Protein 3IDS (pdb70)

Nearest PDB structures (foldseek):
  3dmt-assembly1_C  TM=9.914E-01  e=9.756E-78  Trypanosoma cruzi
  3dmt-assembly1_A  TM=9.931E-01  e=6.174E-76  Trypanosoma cruzi
  1gyp-assembly1_B  TM=9.939E-01  e=3.631E-70  Leishmania mexicana
  2x0n-assembly1_A  TM=9.870E-01  e=4.534E-69  Trypanosoma brucei brucei
  8oha-assembly1_D  TM=9.723E-01  e=3.742E-52  Leptospira interrogans serovar Copenhageni str. Fiocruz L1-130

Solvent-accessible surface area: 50382 Å² total; per-residue (Å²): 144,43,15,85,1,0,0,5,6,0,19,29,49,0,15,4,0,2,23,0,2,5,62,66,49,11,32,31,94,87,1,39,0,36,0,0,1,18,144,34,52,30,0,79,1,1,2,6,13,13,61,20,15,19,26,16,32,92,21,166,69,144,9,79,17,55,88,64,43,132,103,71,100,112,21,17,3,0,30,1,108,63,28,132,0,54,6,25,147,40,89,232,64,3,27,94,7,48,3,38,190,55,43,4,22,3,1,2,3,17,49,53,141,32,46,45,45,72,43,0,69,0,0,55,170,12,35,6,150,16,0,2,3,12,27,66,32,66,71,65,8,54,21,0,0,18,18,22,11,24,128,97,7,61,17,74,118,33,72,2,0,0,0,1,26,27,9,1,2,0,0,0,0,0,0,25,0,0,36,125,51,31,19,16,12,91,22,0,1,0,1,2,0,22,0,5,48,68,116,10,79,8,8,8,21,75,24,73,200,50,70,11,4,1,10,1,1,19,33,0,0,0,4,26,78,36,39,5,0,120,26,0,2,130,5,11,95,70,2,115,59,77,6,9,1,0,8,0,33,0,10,1,19,5,0,0,0,1,5,2,3,0,18,1,51,155,76,12,27,10,113,94,0,9,51,2,1,49,118,0,9,127,78,103,1,159,38,17,2,2,64,15,72,52,35,10,0,2,14,18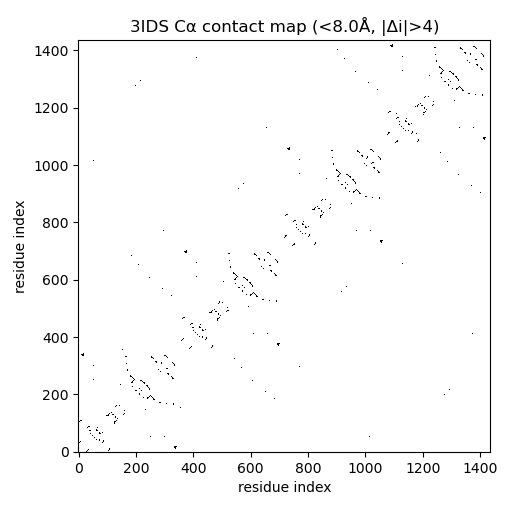,3,49,74,29,59,70,4,0,2,0,0,2,76,3,0,64,97,5,14,10,107,204,38,131,91,5,1,3,0,0,0,0,4,1,12,15,10,1,9,0,7,8,0,0,36,0,2,87,26,0,10,63,69,13,113,92,78,76,103,144,33,32,77,1,0,0,5,7,2,28,24,38,0,8,4,0,4,16,0,1,16,77,79,50,8,30,35,84,75,2,28,0,30,0,1,2,21,120,44,50,27,0,92,5,3,2,6,16,10,53,14,4,19,26,21,35,131,11,172,91,143,9,64,37,46,81,59,44,131,108,43,95,122,42,11,2,1,27,4,145,63,30,131,0,48,3,14,143,25,66,229,74,6,31,82,5,41,0,46,194,49,46,3,59,8,1,2,4,21,46,54,138,22,41,44,59,75,35,0,58,0,0,52,168,13,38,7,164,13,0,1,1,14,26,75,29,65,63,67,13,56,11,0,0,18,18,21,8,27,140,85,2,60,20,87,119,33,71,3,0,0,0,2,23,27,8,1,2,0,0,0,0,1,0,33,0,0,48,117,78,45,5,15,4,96,14,0,1,0,1,1,0,22,0,4,49,71,111,12,73,9,8,8,20,75,22,67,197,52,64,11,4,1,8,1,2,25,29,0,0,0,4,27,78,34,47,5,0,114,16,0,4,111,5,12,92,70,3,111,55,75,3,10,1,0,8,0,30,0,10,2,21,7,0,0,0,1,4,1,5,0,17,0,58,88,72,12,35,11,117,74,0,10,54,16,1,47,160,0,9,116,58,84,1,148,33,16,1,1,59,12,67,58,39,10,0,3,14,6,3,50,64,28,63,67,3,0,2,0,0,1,74,3,0,61,95,4,16,12,100,197,33,143,83,4,1,3,1,0,0,0,4,1,8,10,9,1,10,0,11,10,0,5,41,0,1,96,24,0,4,62,64,27,196,69,66,92,145,135,62,31,79,0,0,0,5,6,2,26,24,76,0,4,1,1,2,7,0,2,0,59,57,40,7,13,43,82,96,2,32,0,25,0,1,0,22,123,22,47,30,0,67,2,1,3,5,11,1,61,21,7,15,24,22,34,129,30,138,61,135,4,63,34,42,80,60,48,132,98,47,96,124,23,18,3,0,28,0,93,65,29,134,0,52,7,22,106,31,85,206,46,10,40,83,6,45,0,46,193,42,34,4,56,6,1,2,2,15,46,50,136,29,41,43,60,81,39,0,60,16,0,59,194,10,34,6,164,13,0,1,1,10,27,76,29,64,66,67,12,58,10,0,0,18,18,20,10,25,140,84,8,61,28,85,120,36,69,4,0,0,0,2,24,28,10,2,2,0,0,0,0,0,0,32,0,0,53,114,52,46,7,15,10,99,14,0,1,1,2,2,0,10,0,5,30,72,109,13,71,8,8,10,22,51,20,73,203,64,55,11,7,0,9,1,2,19,31,0,0,2,4,34,77,33,44,6,1,123,18,0,3,97,5,14,95,65,3,113,63,78,5,8,1,0,5,0,54,0,10,1,22,6,0,0,0,1,5,2,5,0,14,0,60,91,70,7,31,10,114,74,0,10,48,1,0,44,120,1,10,121,69,76,0,145,39,18,1,3,64,13,78,56,40,10,0,3,11,5,2,47,71,27,51,76,5,0,2,0,0,2,80,3,0,63,94,5,14,14,100,190,35,144,87,4,1,2,1,0,0,0,4,1,14,19,20,2,19,3,4,10,0,1,33,0,2,99,22,0,10,60,82,23,162,72,73,90,109,125,52,16,80,1,0,0,5,7,4,28,26,86,0,8,8,0,2,15,0,1,3,83,62,45,8,29,37,95,75,1,27,0,28,0,1,0,19,157,28,39,39,0,59,3,4,4,8,13,2,52,20,15,19,25,26,35,99,30,183,60,121,3,82,42,44,92,69,46,128,101,49,81,118,28,11,7,1,26,0,109,66,30,158,1,50,6,22,130,45,70,235,65,3,33,87,5,45,0,32,171,47,37,3,65,4,1,1,2,12,44,50,142,31,45,40,63,66,39,0,45,0,0,50,148,10,39,2,108,7,0,1,3,7,29,74,19,63,62,66,2,52,7,0,0,18,18,19,11,27,136,87,10,65,24,91,131,34,43,4,0,0,0,2,24,28,10,1,1,0,0,0,0,1,0,20,0,0,38,124,48,44,4,14,9,102,13,0,2,0,2,1,0,24,0,4,48,74,119,8,78,8,8,7,19,47,25,71,199,50,60,12,4,1,10,2,1,18,34,0,0,0,4,25,76,43,42,6,1,132,22,0,5,97,3,7,88,69,3,112,49,73,4,14,1,0,8,0,28,0,11,1,21,6,0,0,0,1,5,1,3,0,14,0,59,82,79,12,35,12,115,72,0,10,51,0,1,47,119,0,12,134,81,103,0,160,38,16,1,3,62,13,68,52,39,9,0,2,14,29,3,57,67,27,48,75,4,0,2,0,0,1,72,3,0,59,98,4,13,11,106,196,36,154,86,3,1,3,1,0,0,0,3,1,13,22,20,1,20,3,3,10,0,1,34,0,2,99,20,0,0,46,72,21,123,72,68,92,129

B-factor: mean 33.13, std 15.46, range [10.91, 98.63]

Organism: Trypanosoma cruzi (NCBI:txid5693)

Secondary structure (DSSP, 8-state):
--EEEEEE--SHHHHHHHHHHHHTT-BTTTEEEEEEEES---HHHHHHHHHEETTTEE-SS--EEE-SSTT-SS--EEEETTEEEEEEEP-SSGGGS-HHHHT--EEEE-SSS--BHHHHTHHHHHT-SEEEESS--BSSPEE--TTTTGGG--TTT-SEEE---HHHHHHHHHHHHHHHTT---SEEEEEEEEE--TTSBSSS---TT-SGGGSBGGG--EEEE-SHHHHHHHHSGGGTTTEEEEEEEES-SS-EEEEEEEE-SS---HHHHHHHHHHHHHTTTTTTEEEE-S---GGGGTT--SSEEEEHHHHHHSS-TT-SSEEEEEEEE-TTHHHHHHHHHHHHHHHHHHHHHH-/-PEEEEEE--SHHHHHHHHHHHHTT-BTTTEEEEEEEES---HHHHHHHHHEETTTEE-SS-EEEE-SSTTSSS--EEEETTEEEEEEE--SSGGGS-HHHHT--EEEE-SSS--BHHHHTHHHHTT-SEEEESS--BTT-EE--TTTTGGG--TTT-SEEE---HHHHHHHHHHHHHHHTT---SEEEEEEEEE--TTSBSSS---TT-TGGGSBGGG--EEEE-SHHHHHHHHSGGGTTTEEEEEEEES-SS-EEEEEEEE-SS---HHHHHHHHHHHHHTTTTTTEEEE-S---GGGGTT--SSEEEEHHHHHHTS-TT-SSEEEEEEEE-TTHHHHHHHHHHHHHHHHHHHHHH-/--EEEEEE-TTHHHHHHHHHHHHTT-BTTTEEEEEEE-SS--HHHHHHHHHEETTTEE-SS-EEEE-S-TTSSS--EEEETTEEEEEPPP-SSTTTS-HHHHT--EEEE-SSS--BHHHHTHHHHTT--EEEESS--BSSPEE--TTTTGGG--TTT-SEEE---HHHHHHHHHHHHHHHTT---SEEEEEEEEE--TTSBSSS---TT-TGGGSBGGG--EEEE-SHHHHHHHHSGGGTTSEEEEEEEES-SS-EEEEEEEE-SS---HHHHHHHHHHHHHTTTTTTEEEE-S---GGGGTT--SSEEEEHHHHHHSS-TT-SSEEEEEEEE-TTHHHHHHHHHHHHHHHHHHHHT--/--EEEEEE--SHHHHHHHHHHHHTT-BTTTEEEEEEEES---HHHHHHHHH--TTT-S-SS-EEEE-SSTTSSS--EEEETTEEEEEEE--SSGGGS-HHHHT--EEEE-SSS--BHHHHTHHHHTT-SEEEESS--BSSPEE--TTTTGGG--TTT-SEEE---HHHHHHHHHHHHHHHTT---SEEEEEEEEE--TTSBSSS---TT-TGGGSBTTT--EEEE-SHHHHHHHHSGGGTTTEEEEEEEES-SS-EEEEEEEE-SS---HHHHHHHHHHHHHTTTTTTEEEE-S---GGGGTT--SSEEEEHHHHHHTS-TT-SSEEEEEEEE-TTHHHHHHHHHHHHHHHHHHHHHH-

Radius of gyration: 32.82 Å; Cα contacts (8 Å, |Δi|>4): 3620; chains: 4; bounding box: 94×87×98 Å

InterPro domains:
  IPR006424 Glyceraldehyde-3-phosphate dehydrogenase, type I [TIGR01534] (4-345)
  IPR020828 Glyceraldehyde 3-phosphate dehydrogenase, NAD(P) binding domain [PF00044] (3-116)
  IPR020828 Glyceraldehyde 3-phosphate dehydrogenase, NAD(P) binding domain [SM00846] (3-166)
  IPR020829 Glyceraldehyde 3-phosphate dehydrogenase, catalytic domain [PF02800] (171-333)
  IPR020830 Glyceraldehyde 3-phosphate dehydrogenase, active site [PS00071] (164-171)
  IPR020831 Glyceraldehyde/Erythrose phosphate dehydrogenase family [PIRSF000149] (1-353)
  IPR020831 Glyceraldehyde/Erythrose phosphate dehydrogenase family [PR00078] (123-136)
  IPR020831 Glyceraldehyde/Erythrose phosphate dehydrogenase family [PR00078] (160-178)
  IPR020831 Glyceraldehyde/Erythrose phosphate dehydrogenase family [PR00078] (188-204)
  IPR020831 Glyceraldehyde/Erythrose phosphate dehydrogenase family [PR00078] (245-262)
  IPR020831 Glyceraldehyde/Erythrose phosphate dehydrogenase family [PR00078] (285-300)
  IPR020831 Glyceraldehyde/Erythrose phosphate dehydrogenase family [PTHR10836] (2-352)
  IPR036291 NAD(P)-binding domain superfamily [SSF51735] (3-180)

Foldseek 3Di:
DAAQEEEEACPLQVLLLVLLCPVVPPDPPHHAHAEYEHADQAVVVSQVVNQQDPQQGGRPWHKDFDDPDPPDDDTRWIATPNRIYGYDHDDPALLCAAQQVSPHAEYEAENPPQQEPVSQCSVVNSRYWAYEYLEHHDDDAAEDEPLQQLVVDDLVPHGYHYNYALLLLAVLVLVRLCVVVQQAFQAKEKEKAFEDDPQADCAQDDDVVANQRNHHQQPDFGKFFDCSQCVSCVRVVVCHPRYGYIYTHYNDHWKMKMKMKTFTPWFDDLVVSLVSLCVCCVPSCPQAEAEDADPDDRSVCRQPQHSKYWYSPVQVVPFDPPDTTIGITMIMDGSSNNSSNRSVVSVSVSVCSNVPPVD/DAAEEEEEACDLLNLLLVLLCVVVPNDPPNHDHAEYEDADQAQVVSQVVNQQDPQQGGRPWDKDFDPPDPVDDHTRWIATPNRIYGYDHHDPALLVDQCQVRVHAEYEYENVNQQEPVRQCSVVNNPYQAYEYLEHHDPDAQEDAPLQALVVDDLVPHRYHYPHALLLLAPLNLQRLCVVVQQAFQAKEKEKAFEDDPQADQAQDDDPPANQRSHHQQPDFGKAFDCNFCVSCSRVVVCHPRYGYIYTHYRDNWKMKMKMKTWTPWFDDLVRSLVSLCVCCVPSCPQAEAEDADPDDRSVCRQPQHSKYWYSPVQVVPFDPPDTTIGITMIMDGRSNNSSSRSVVSVSSSVVNNVVVVD/DQAEEEEEDDDLQSLQLVLLCVVVVRDPNNHQHAEYEDQDQQVVVSQVPNQQDPFQGGRPWHKDFDDPDPPDDHTRWIATPRHIYGYHYDDPALLQAQCQVSVHAEYEYEPVPQQEQVRQCSVVNNRYQAYEDLEHHDPDQQEAAPLQALVVDDLVPHRYHYPHALLLLAVLVLQRLCVVVQQAFQAKEKEKAFEDDPQADCAQDDDPVANQRSHRQQPDFGKFFDCNFCCSCSRVVVCHPRYGYIYTHYNDHWKMKMKMKTWTPWFDDLVVSLVSLCVCCVPSCPQAEAEDQDPDDRSVQRQPQYSKYWYSPVQVVPFDPPGTTIGITMIMHGRSHNSSNRSVVSVVVSVVNNVVVPD/DAAEEEEEADDLQSLLLVLLCVVVVCDPPHHDDAEYEHQDQDVVVVQVVNQQDPQQGGRPWDKDFDDPDPPDDDTRWIATPNHIYGYHYDDPALLCAQCQVSVHAEYEYEPVPQQEPVRQCSVVNNRYQAYEDLEHHDPPQQEDAPLQALVVDDLVPHRYHYPYALLLLAVLVLQRLCVVVQQAFQAKEKEKAFEDDPQADCAQADDPPANQRNHHQQPDFGKAFDCNQCCSCSRVVVCHPRYGYIYTHYNDHWKMKMKMKTWTPWFDDLVVSLVSLCVCCVPSCPQAEAEDADPDDRSVQRQPQYSKYWYSPVQVVPFDPPGTTIGITMIMDGRSHNSSNRSVVSVSVSVVSNVVVVD

CATH classification: 3.40.50.720 (+1 more: 3.30.360.10)

Sequence (1436 aa):
MPIKVGINGFGRIGRMVFQALCEDGLLGTEIDVVAVVDMNTDAEYFAYQMRYDTVHGKFKYEVTTTKSSPSVAKDDTLVVNGHRILCVKAQRNPADLPWGKLGVEYVIESTGLFTAKAAAEGHLRGGARKVVISAPASGGAKTLVMGVNHHEYNPSEHHVVSNASCTTNCLAPIVHVLVKEGFGVQTGLMTTIHSYTATQKTVDGVSVKDWRGGRAAAVNIIPSTTGAAKAVGMVIPSTQGKLTGMSFRVPTPDVSVVDLTFTAARDTSIQEIDAALKRASKTYMKGILGYTDEELVSADFINDNRSSIYDSKATLQNNLPKERRFFKIVSWYDNEWGYSHRVVDLVRHMASKDRSARLMPIKVGINGFGRIGRMVFQALCEDGLLGTEIDVVAVVDMNTDAEYFAYQMRYDTVHGKFKYEVTTTKSSPSVAKDDTLVVNGHRILCVKAQRNPADLPWGKLGVEYVIESTGLFTAKAAAEGHLRGGARKVVISAPASGGAKTLVMGVNHHEYNPSEHHVVSNASCTTNCLAPIVHVLVKEGFGVQTGLMTTIHSYTATQKTVDGVSVKDWRGGRAAAVNIIPSTTGAAKAVGMVIPSTQGKLTGMSFRVPTPDVSVVDLTFTAARDTSIQEIDAALKRASKTYMKGILGYTDEELVSADFINDNRSSIYDSKATLQNNLPKERRFFKIVSWYDNEWGYSHRVVDLVRHMASKDRSARLMPIKVGINGFGRIGRMVFQALCEDGLLGTEIDVVAVVDMNTDAEYFAYQMRYDTVHGKFKYEVTTTKSSPSVAKDDTLVVNGHRILCVKAQRNPADLPWGKLGVEYVIESTGLFTAKAAAEGHLRGGARKVVISAPASGGAKTLVMGVNHHEYNPSEHHVVSNASCTTNCLAPIVHVLVKEGFGVQTGLMTTIHSYTATQKTVDGVSVKDWRGGRAAAVNIIPSTTGAAKAVGMVIPSTQGKLTGMSFRVPTPDVSVVDLTFTAARDTSIQEIDAALKRASKTYMKGILGYTDEELVSADFINDNRSSIYDSKATLQNNLPKERRFFKIVSWYDNEWGYSHRVVDLVRHMASKDRSARLMPIKVGINGFGRIGRMVFQALCEDGLLGTEIDVVAVVDMNTDAEYFAYQMRYDTVHGKFKYEVTTTKSSPSVAKDDTLVVNGHRILCVKAQRNPADLPWGKLGVEYVIESTGLFTAKAAAEGHLRGGARKVVISAPASGGAKTLVMGVNHHEYNPSEHHVVSNASCTTNCLAPIVHVLVKEGFGVQTGLMTTIHSYTATQKTVDGVSVKDWRGGRAAAVNIIPSTTGAAKAVGMVIPSTQGKLTGMSFRVPTPDVSVVDLTFTAARDTSIQEIDAALKRASKTYMKGILGYTDEELVSADFINDNRSSIYDSKATLQNNLPKERRFFKIVSWYDNEWGYSHRVVDLVRHMASKDRSARL

Structure (mmCIF, N/CA/C/O backbone):
data_3IDS
#
_entry.id   3IDS
#
_cell.length_a   83.121
_cell.length_b   85.388
_cell.length_c   105.660
_cell.angle_alpha   90.00
_cell.angle_beta   96.42
_cell.angle_gamma   90.00
#
_symmetry.space_group_name_H-M   'P 1 21 1'
#
loop_
_entity.id
_entity.type
_entity.pdbx_description
1 polymer 'Glyceraldehyde-3-phosphate dehydrogenase, glycosomal'
2 non-polymer ACETAMIDE
3 non-polymer GLYCEROL
4 non-polymer NICOTINAMIDE-ADENINE-DINUCLEOTIDE
5 water water
#
loop_
_atom_site.group_PDB
_atom_site.id
_atom_site.type_symbol
_atom_site.label_atom_id
_atom_site.label_alt_id
_atom_site.label_comp_id
_atom_site.label_asym_id
_atom_site.label_entity_id
_atom_site.label_seq_id
_atom_site.pdbx_PDB_ins_code
_atom_site.Cartn_x
_atom_site.Cartn_y
_atom_site.Cartn_z
_atom_site.occupancy
_atom_site.B_iso_or_equiv
_atom_site.auth_seq_id
_atom_site.auth_comp_id
_atom_site.auth_asym_id
_atom_site.auth_atom_id
_atom_site.pdbx_PDB_model_num
ATOM 1 N N . MET A 1 1 ? 24.264 -8.416 -21.379 1.00 86.41 1 MET C N 1
ATOM 2 C CA . MET A 1 1 ? 22.914 -8.235 -20.758 1.00 85.83 1 MET C CA 1
ATOM 3 C C . MET A 1 1 ? 22.949 -7.793 -19.283 1.00 84.92 1 MET C C 1
ATOM 4 O O . MET A 1 1 ? 22.137 -6.952 -18.887 1.00 86.42 1 MET C O 1
ATOM 6 N N . PRO A 1 2 ? 23.876 -8.352 -18.465 1.00 84.30 2 PRO C N 1
ATOM 7 C CA . PRO A 1 2 ? 23.927 -7.913 -17.071 1.00 78.83 2 PRO C CA 1
ATOM 8 C C . PRO A 1 2 ? 24.925 -6.780 -16.825 1.00 78.31 2 PRO C C 1
ATOM 9 O O . PRO A 1 2 ? 25.926 -6.653 -17.538 1.00 78.88 2 PRO C O 1
ATOM 13 N N . ILE A 1 3 ? 24.642 -5.977 -15.805 1.00 73.04 3 ILE C N 1
ATOM 14 C CA . ILE A 1 3 ? 25.459 -4.820 -15.462 1.00 72.95 3 ILE C CA 1
ATOM 15 C C . ILE A 1 3 ? 26.726 -5.252 -14.708 1.00 74.77 3 ILE C C 1
ATOM 16 O O . ILE A 1 3 ? 26.651 -5.880 -13.647 1.00 73.69 3 ILE C O 1
ATOM 21 N N . LYS A 1 4 ? 27.884 -4.921 -15.277 1.00 72.92 4 LYS C N 1
ATOM 22 C CA . LYS A 1 4 ? 29.177 -5.281 -14.699 1.00 72.97 4 LYS C CA 1
ATOM 23 C C . LYS A 1 4 ? 29.525 -4.363 -13.530 1.00 72.59 4 LYS C C 1
ATOM 24 O O . LYS A 1 4 ? 30.097 -3.285 -13.722 1.00 74.21 4 LYS C O 1
ATOM 30 N N . VAL A 1 5 ? 29.183 -4.806 -12.320 1.00 70.02 5 VAL C N 1
ATOM 31 C CA . VAL A 1 5 ? 29.317 -3.976 -11.119 1.00 68.14 5 VAL C CA 1
ATOM 32 C C . VAL A 1 5 ? 30.371 -4.493 -10.133 1.00 65.54 5 VAL C C 1
ATOM 33 O O . VAL A 1 5 ? 30.540 -5.702 -9.959 1.00 64.35 5 VAL C O 1
ATOM 37 N N . GLY A 1 6 ? 31.076 -3.559 -9.500 1.00 65.51 6 GLY C N 1
ATOM 38 C CA . GLY A 1 6 ? 32.072 -3.880 -8.485 1.00 65.06 6 GLY C CA 1
ATOM 39 C C . GLY A 1 6 ? 31.947 -2.994 -7.259 1.00 65.83 6 GLY C C 1
ATOM 40 O O . GLY A 1 6 ? 32.179 -1.785 -7.331 1.00 67.07 6 GLY C O 1
ATOM 41 N N . ILE A 1 7 ? 31.582 -3.598 -6.131 1.00 62.31 7 ILE C N 1
ATOM 42 C CA . ILE A 1 7 ? 31.425 -2.871 -4.872 1.00 58.89 7 ILE C CA 1
ATOM 43 C C . ILE A 1 7 ? 32.776 -2.616 -4.201 1.00 60.33 7 ILE C C 1
ATOM 44 O O . ILE A 1 7 ? 33.423 -3.547 -3.715 1.00 65.20 7 ILE C O 1
ATOM 49 N N . ASN A 1 8 ? 33.184 -1.380 -4.174 1.00 60.64 8 ASN C N 1
ATOM 50 C CA . ASN A 1 8 ? 34.349 -1.010 -3.438 1.00 60.56 8 ASN C CA 1
ATOM 51 C C . ASN A 1 8 ? 34.034 -0.518 -2.046 1.00 60.23 8 ASN C C 1
ATOM 52 O O . ASN A 1 8 ? 33.326 0.441 -1.857 1.00 60.09 8 ASN C O 1
ATOM 57 N N . GLY A 1 9 ? 34.567 -1.193 -1.050 1.00 60.65 9 GLY C N 1
ATOM 58 C CA . GLY A 1 9 ? 34.297 -0.859 0.324 1.00 57.72 9 GLY C CA 1
ATOM 59 C C . GLY A 1 9 ? 33.259 -1.805 0.865 1.00 60.30 9 GLY C C 1
ATOM 60 O O . GLY A 1 9 ? 32.162 -1.406 1.270 1.00 55.74 9 GLY C O 1
ATOM 61 N N . PHE A 1 10 ? 33.621 -3.078 0.879 1.00 59.66 10 PHE C N 1
ATOM 62 C CA . PHE A 1 10 ? 32.734 -4.124 1.308 1.00 55.22 10 PHE C CA 1
ATOM 63 C C . PHE A 1 10 ? 32.560 -4.160 2.819 1.00 52.15 10 PHE C C 1
ATOM 64 O O . PHE A 1 10 ? 32.533 -5.211 3.378 1.00 55.32 10 PHE C O 1
ATOM 72 N N . GLY A 1 11 ? 32.422 -2.997 3.453 1.00 52.78 11 GLY C N 1
ATOM 73 C CA . GLY A 1 11 ? 32.063 -2.854 4.868 1.00 48.70 11 GLY C CA 1
ATOM 74 C C . GLY A 1 11 ? 30.558 -2.912 5.040 1.00 41.94 11 GLY C C 1
ATOM 75 O O . GLY A 1 11 ? 29.874 -3.544 4.229 1.00 44.88 11 GLY C O 1
ATOM 76 N N . ARG A 1 12 ? 30.035 -2.261 6.084 1.00 38.44 12 ARG C N 1
ATOM 77 C CA . ARG A 1 12 ? 28.584 -2.258 6.354 1.00 42.74 12 ARG C CA 1
ATOM 78 C C . ARG A 1 12 ? 27.773 -1.950 5.094 1.00 42.82 12 ARG C C 1
ATOM 79 O O . ARG A 1 12 ? 26.986 -2.783 4.641 1.00 40.27 12 ARG C O 1
ATOM 87 N N . ILE A 1 13 ? 27.976 -0.752 4.541 1.00 39.41 13 ILE C N 1
ATOM 88 C CA . ILE A 1 13 ? 27.194 -0.266 3.395 1.00 41.16 13 ILE C CA 1
ATOM 89 C C . ILE A 1 13 ? 27.360 -1.162 2.167 1.00 31.15 13 ILE C C 1
ATOM 90 O O . ILE A 1 13 ? 26.369 -1.566 1.542 1.00 32.76 13 ILE C O 1
ATOM 95 N N . GLY A 1 14 ? 28.610 -1.470 1.838 1.00 35.45 14 GLY C N 1
ATOM 96 C CA . GLY A 1 14 ? 28.921 -2.403 0.758 1.00 36.08 14 GLY C CA 1
ATOM 97 C C . GLY A 1 14 ? 28.156 -3.712 0.844 1.00 35.95 14 GLY C C 1
ATOM 98 O O . GLY A 1 14 ? 27.552 -4.149 -0.136 1.00 33.85 14 GLY C O 1
ATOM 99 N N . ARG A 1 15 ? 28.169 -4.335 2.021 1.00 35.60 15 ARG C N 1
ATOM 100 C CA . ARG A 1 15 ? 27.466 -5.602 2.224 1.00 37.62 15 ARG C CA 1
ATOM 101 C C . ARG A 1 15 ? 25.958 -5.487 2.043 1.00 35.79 15 ARG C C 1
ATOM 102 O O . ARG A 1 15 ? 25.344 -6.333 1.398 1.00 35.33 15 ARG C O 1
ATOM 110 N N . MET A 1 16 ? 25.361 -4.449 2.627 1.00 34.23 16 MET C N 1
ATOM 111 C CA . MET A 1 16 ? 23.902 -4.294 2.588 1.00 35.71 16 MET C CA 1
ATOM 112 C C . MET A 1 16 ? 23.371 -3.942 1.197 1.00 32.17 16 MET C C 1
ATOM 113 O O . MET A 1 16 ? 22.250 -4.317 0.833 1.00 31.01 16 MET C O 1
ATOM 118 N N . VAL A 1 17 ? 24.179 -3.222 0.429 1.00 30.69 17 VAL C N 1
ATOM 119 C CA . VAL A 1 17 ? 23.883 -2.982 -0.981 1.00 33.45 17 VAL C CA 1
ATOM 120 C C . VAL A 1 17 ? 23.851 -4.340 -1.677 1.00 37.42 17 VAL C C 1
ATOM 121 O O . VAL A 1 17 ? 22.902 -4.655 -2.397 1.00 36.99 17 VAL C O 1
ATOM 125 N N . PHE A 1 18 ? 24.878 -5.150 -1.413 1.00 37.45 18 PHE C N 1
ATOM 126 C CA . PHE A 1 18 ? 24.966 -6.487 -1.979 1.00 37.47 18 PHE C CA 1
ATOM 127 C C . PHE A 1 18 ? 23.772 -7.344 -1.597 1.00 40.44 18 PHE C C 1
ATOM 128 O O . PHE A 1 18 ? 23.250 -8.070 -2.435 1.00 44.39 18 PHE C O 1
ATOM 136 N N . GLN A 1 19 ? 23.344 -7.265 -0.338 1.00 37.67 19 GLN C N 1
ATOM 137 C CA . GLN A 1 19 ? 22.181 -8.021 0.114 1.00 41.03 19 GLN C CA 1
ATOM 138 C C . GLN A 1 19 ? 20.889 -7.542 -0.563 1.00 47.97 19 GLN C C 1
ATOM 139 O O . GLN A 1 19 ? 20.012 -8.356 -0.874 1.00 48.59 19 GLN C O 1
ATOM 145 N N . ALA A 1 20 ? 20.786 -6.232 -0.799 1.00 42.35 20 ALA C N 1
ATOM 146 C CA . ALA A 1 20 ? 19.653 -5.651 -1.526 1.00 45.45 20 ALA C CA 1
ATOM 147 C C . ALA A 1 20 ? 19.674 -6.066 -2.994 1.00 45.88 20 ALA C C 1
ATOM 148 O O . ALA A 1 20 ? 18.629 -6.287 -3.603 1.00 50.98 20 ALA C O 1
ATOM 150 N N . LEU A 1 21 ? 20.883 -6.163 -3.540 1.00 48.04 21 LEU C N 1
ATOM 151 C CA . LEU A 1 21 ? 21.144 -6.662 -4.885 1.00 50.65 21 LEU C CA 1
ATOM 152 C C . LEU A 1 21 ? 20.679 -8.118 -5.060 1.00 57.32 21 LEU C C 1
ATOM 153 O O . LEU A 1 21 ? 20.393 -8.551 -6.180 1.00 60.94 21 LEU C O 1
ATOM 158 N N . CYS A 1 22 ? 20.607 -8.859 -3.951 1.00 52.26 22 CYS C N 1
ATOM 159 C CA . CYS A 1 22 ? 20.133 -10.245 -3.947 1.00 54.58 22 CYS C CA 1
ATOM 160 C C . CYS A 1 22 ? 18.675 -10.363 -3.510 1.00 57.54 22 CYS C C 1
ATOM 161 O O . CYS A 1 22 ? 17.920 -11.154 -4.076 1.00 61.99 22 CYS C O 1
ATOM 164 N N . GLU A 1 23 ? 18.299 -9.583 -2.494 1.00 56.98 23 GLU C N 1
ATOM 165 C CA . GLU A 1 23 ? 16.948 -9.586 -1.915 1.00 58.51 23 GLU C CA 1
ATOM 166 C C . GLU A 1 23 ? 15.867 -9.302 -2.963 1.00 60.32 23 GLU C C 1
ATOM 167 O O . GLU A 1 23 ? 14.787 -9.900 -2.926 1.00 63.60 23 GLU C O 1
ATOM 173 N N . ASP A 1 24 ? 16.167 -8.391 -3.890 1.00 59.12 24 ASP C N 1
ATOM 174 C CA . ASP A 1 24 ? 15.272 -8.072 -5.009 1.00 60.34 24 ASP C CA 1
ATOM 175 C C . ASP A 1 24 ? 15.228 -9.191 -6.059 1.00 63.94 24 ASP C C 1
ATOM 176 O O . ASP A 1 24 ? 14.393 -9.162 -6.967 1.00 62.86 24 ASP C O 1
ATOM 181 N N . GLY A 1 25 ? 16.133 -10.161 -5.927 1.00 64.55 25 GLY C N 1
ATOM 182 C CA . GLY A 1 25 ? 16.187 -11.328 -6.807 1.00 63.45 25 GLY C CA 1
ATOM 183 C C . GLY A 1 25 ? 16.770 -11.040 -8.175 1.00 66.19 25 GLY C C 1
ATOM 184 O O . GLY A 1 25 ? 16.264 -11.539 -9.185 1.00 66.91 25 GLY C O 1
ATOM 185 N N . LEU A 1 26 ? 17.840 -10.248 -8.216 1.00 63.17 26 LEU C N 1
ATOM 186 C CA . LEU A 1 26 ? 18.414 -9.823 -9.497 1.00 65.64 26 LEU C CA 1
ATOM 187 C C . LEU A 1 26 ? 19.913 -10.103 -9.679 1.00 65.96 26 LEU C C 1
ATOM 188 O O . LEU A 1 26 ? 20.523 -9.610 -10.631 1.00 67.95 26 LEU C O 1
ATOM 193 N N . LEU A 1 27 ? 20.502 -10.889 -8.778 1.00 64.27 27 LEU C N 1
ATOM 194 C CA . LEU A 1 27 ? 21.898 -11.306 -8.937 1.00 66.57 27 LEU C CA 1
ATOM 195 C C . LEU A 1 27 ? 21.994 -12.377 -10.023 1.00 70.25 27 LEU C C 1
ATOM 196 O O . LEU A 1 27 ? 21.276 -13.382 -9.981 1.00 69.06 27 LEU C O 1
ATOM 201 N N . GLY A 1 28 ? 22.874 -12.145 -10.993 1.00 68.57 28 GLY C N 1
ATOM 202 C CA . GLY A 1 28 ? 23.037 -13.051 -12.126 1.00 72.41 28 GLY C CA 1
ATOM 203 C C . GLY A 1 28 ? 22.255 -12.617 -13.353 1.00 73.44 28 GLY C C 1
ATOM 204 O O . GLY A 1 28 ? 22.835 -12.407 -14.422 1.00 77.16 28 GLY C O 1
ATOM 205 N N . THR A 1 29 ? 20.939 -12.479 -13.195 1.00 71.49 29 THR C N 1
ATOM 206 C CA . THR A 1 29 ? 20.042 -12.133 -14.307 1.00 73.06 29 THR C CA 1
ATOM 207 C C . THR A 1 29 ? 20.238 -10.714 -14.863 1.00 74.65 29 THR C C 1
ATOM 208 O O . THR A 1 29 ? 20.554 -10.552 -16.043 1.00 76.79 29 THR C O 1
ATOM 212 N N . GLU A 1 30 ? 20.057 -9.697 -14.019 1.00 72.54 30 GLU C N 1
ATOM 213 C CA . GLU A 1 30 ? 20.163 -8.302 -14.458 1.00 73.89 30 GLU C CA 1
ATOM 214 C C . GLU A 1 30 ? 21.433 -7.609 -13.984 1.00 71.63 30 GLU C C 1
ATOM 215 O O . GLU A 1 30 ? 21.938 -6.707 -14.654 1.00 70.63 30 GLU C O 1
ATOM 221 N N . ILE A 1 31 ? 21.931 -8.014 -12.819 1.00 70.59 31 ILE C N 1
ATOM 222 C CA . ILE A 1 31 ? 23.172 -7.457 -12.292 1.00 68.84 31 ILE C CA 1
ATOM 223 C C . ILE A 1 31 ? 24.187 -8.550 -11.980 1.00 70.05 31 ILE C C 1
ATOM 224 O O . ILE A 1 31 ? 23.912 -9.484 -11.221 1.00 67.14 31 ILE C O 1
ATOM 229 N N . ASP A 1 32 ? 25.355 -8.416 -12.599 1.00 71.87 32 ASP C N 1
ATOM 230 C CA . ASP A 1 32 ? 26.465 -9.330 -12.405 1.00 71.69 32 ASP C CA 1
ATOM 231 C C . ASP A 1 32 ? 27.486 -8.671 -11.490 1.00 66.81 32 ASP C C 1
ATOM 232 O O . ASP A 1 32 ? 28.228 -7.780 -11.914 1.00 65.32 32 ASP C O 1
ATOM 237 N N . VAL A 1 33 ? 27.505 -9.096 -10.229 1.00 67.52 33 VAL C N 1
ATOM 238 C CA . VAL A 1 33 ? 28.506 -8.617 -9.281 1.00 65.75 33 VAL C CA 1
ATOM 239 C C . VAL A 1 33 ? 29.819 -9.331 -9.576 1.00 68.45 33 VAL C C 1
ATOM 240 O O . VAL A 1 33 ? 29.957 -10.536 -9.343 1.00 67.03 33 VAL C O 1
ATOM 244 N N . VAL A 1 34 ? 30.768 -8.571 -10.111 1.00 68.83 34 VAL C N 1
ATOM 245 C CA . VAL A 1 34 ? 32.059 -9.104 -10.525 1.00 70.40 34 VAL C CA 1
ATOM 246 C C . VAL A 1 34 ? 32.975 -9.285 -9.320 1.00 66.88 34 VAL C C 1
ATOM 247 O O . VAL A 1 34 ? 33.483 -10.382 -9.081 1.00 66.80 34 VAL C O 1
ATOM 251 N N . ALA A 1 35 ? 33.167 -8.208 -8.560 1.00 68.49 35 ALA C N 1
ATOM 252 C CA . ALA A 1 35 ? 34.134 -8.192 -7.468 1.00 65.44 35 ALA C CA 1
ATOM 253 C C . ALA A 1 35 ? 33.700 -7.309 -6.303 1.00 66.27 35 ALA C C 1
ATOM 254 O O . ALA A 1 35 ? 33.056 -6.276 -6.496 1.00 65.49 35 ALA C O 1
ATOM 256 N N . VAL A 1 36 ? 34.055 -7.736 -5.094 1.00 64.12 36 VAL C N 1
ATOM 257 C CA . VAL A 1 36 ? 33.918 -6.912 -3.894 1.00 62.28 36 VAL C CA 1
ATOM 258 C C . VAL A 1 36 ? 35.307 -6.670 -3.307 1.00 65.64 36 VAL C C 1
ATOM 259 O O . VAL A 1 36 ? 36.250 -7.396 -3.626 1.00 68.36 36 VAL C O 1
ATOM 263 N N . VAL A 1 37 ? 35.436 -5.649 -2.461 1.00 64.52 37 VAL C N 1
ATOM 264 C CA . VAL A 1 37 ? 36.737 -5.289 -1.886 1.00 65.53 37 VAL C CA 1
ATOM 265 C C . VAL A 1 37 ? 36.643 -4.543 -0.546 1.00 69.35 37 VAL C C 1
ATOM 266 O O . VAL A 1 37 ? 36.065 -3.456 -0.465 1.00 69.55 37 VAL C O 1
ATOM 270 N N . ASP A 1 38 ? 37.198 -5.158 0.500 1.00 67.35 38 ASP C N 1
ATOM 271 C CA . ASP A 1 38 ? 37.426 -4.492 1.786 1.00 66.63 38 ASP C CA 1
ATOM 272 C C . ASP A 1 38 ? 38.945 -4.361 1.935 1.00 69.35 38 ASP C C 1
ATOM 273 O O . ASP A 1 38 ? 39.629 -4.016 0.968 1.00 68.00 38 ASP C O 1
ATOM 278 N N . MET A 1 39 ? 39.479 -4.647 3.119 1.00 68.80 39 MET C N 1
ATOM 279 C CA . MET A 1 39 ? 40.927 -4.569 3.333 1.00 72.03 39 MET C CA 1
ATOM 280 C C . MET A 1 39 ? 41.596 -5.942 3.220 1.00 71.05 39 MET C C 1
ATOM 281 O O . MET A 1 39 ? 42.598 -6.094 2.514 1.00 68.76 39 MET C O 1
ATOM 286 N N . ASN A 1 40 ? 41.040 -6.932 3.918 1.00 67.03 40 ASN C N 1
ATOM 287 C CA . ASN A 1 40 ? 41.497 -8.315 3.791 1.00 63.53 40 ASN C CA 1
ATOM 288 C C . ASN A 1 40 ? 40.830 -9.011 2.605 1.00 61.69 40 ASN C C 1
ATOM 289 O O . ASN A 1 40 ? 39.923 -8.460 1.976 1.00 58.29 40 ASN C O 1
ATOM 294 N N . THR A 1 41 ? 41.211 -10.238 2.350 1.00 60.16 41 THR C N 1
ATOM 295 C CA . THR A 1 41 ? 40.620 -10.949 1.284 1.00 56.94 41 THR C CA 1
ATOM 296 C C . THR A 1 41 ? 40.124 -12.303 1.776 1.00 58.52 41 THR C C 1
ATOM 297 O O . THR A 1 41 ? 39.949 -13.211 1.010 1.00 58.47 41 THR C O 1
ATOM 301 N N . ASP A 1 42 ? 39.859 -12.415 3.070 1.00 55.40 42 ASP C N 1
ATOM 302 C CA . ASP A 1 42 ? 39.378 -13.654 3.647 1.00 52.38 42 ASP C CA 1
ATOM 303 C C . ASP A 1 42 ? 37.962 -13.957 3.234 1.00 50.47 42 ASP C C 1
ATOM 304 O O . ASP A 1 42 ? 37.022 -13.582 3.878 1.00 49.18 42 ASP C O 1
ATOM 309 N N . ALA A 1 43 ? 37.797 -14.664 2.155 1.00 49.95 43 ALA C N 1
ATOM 310 C CA . ALA A 1 43 ? 36.465 -14.919 1.710 1.00 48.69 43 ALA C CA 1
ATOM 311 C C . ALA A 1 43 ? 35.674 -15.488 2.846 1.00 46.83 43 ALA C C 1
ATOM 312 O O . ALA A 1 43 ? 34.525 -15.234 2.982 1.00 43.77 43 ALA C O 1
ATOM 314 N N . GLU A 1 44 ? 36.313 -16.339 3.642 0.05 45.63 44 GLU C N 1
ATOM 315 C CA . GLU A 1 44 ? 35.619 -17.034 4.724 0.05 44.38 44 GLU C CA 1
ATOM 316 C C . GLU A 1 44 ? 35.015 -16.037 5.703 0.05 40.82 44 GLU C C 1
ATOM 317 O O . GLU A 1 44 ? 33.897 -16.213 6.187 0.05 39.26 44 GLU C O 1
ATOM 323 N N . TYR A 1 45 ? 35.776 -14.988 5.982 1.00 38.92 45 TYR C N 1
ATOM 324 C CA . TYR A 1 45 ? 35.361 -13.913 6.885 1.00 39.47 45 TYR C CA 1
ATOM 325 C C . TYR A 1 45 ? 34.240 -13.071 6.280 1.00 39.33 45 TYR C C 1
ATOM 326 O O . TYR A 1 45 ? 33.282 -12.734 6.973 1.00 36.07 45 TYR C O 1
ATOM 335 N N . PHE A 1 46 ? 34.360 -12.754 4.987 1.00 41.48 46 PHE C N 1
ATOM 336 C CA . PHE A 1 46 ? 33.312 -12.041 4.255 1.00 38.45 46 PHE C CA 1
ATOM 337 C C . PHE A 1 46 ? 32.002 -12.797 4.305 1.00 39.63 46 PHE C C 1
ATOM 338 O O . PHE A 1 46 ? 30.954 -12.212 4.595 1.00 37.49 46 PHE C O 1
ATOM 346 N N . ALA A 1 47 ? 32.074 -14.102 4.042 1.00 37.61 47 ALA C N 1
ATOM 347 C CA . ALA A 1 47 ? 30.901 -14.968 4.046 1.00 37.41 47 ALA C CA 1
ATOM 348 C C . ALA A 1 47 ? 30.222 -14.997 5.419 1.00 35.52 47 ALA C C 1
ATOM 349 O O . ALA A 1 47 ? 28.990 -15.006 5.508 1.00 33.08 47 ALA C O 1
ATOM 351 N N . TYR A 1 48 ? 31.031 -15.025 6.480 1.00 35.34 48 TYR C N 1
ATOM 352 C CA . TYR A 1 48 ? 30.521 -14.992 7.854 1.00 32.84 48 TYR C CA 1
ATOM 353 C C . TYR A 1 48 ? 29.766 -13.685 8.108 1.00 29.90 48 TYR C C 1
ATOM 354 O O . TYR A 1 48 ? 28.658 -13.689 8.644 1.00 30.42 48 TYR C O 1
ATOM 363 N N . GLN A 1 49 ? 30.376 -12.580 7.704 1.00 31.57 49 GLN C N 1
ATOM 364 C CA . GLN A 1 49 ? 29.775 -11.252 7.841 1.00 33.77 49 GLN C CA 1
ATOM 365 C C . GLN A 1 49 ? 28.449 -11.138 7.090 1.00 36.85 49 GLN C C 1
ATOM 366 O O . GLN A 1 49 ? 27.499 -10.512 7.580 1.00 35.85 49 GLN C O 1
ATOM 372 N N . MET A 1 50 ? 28.387 -11.767 5.916 1.00 34.51 50 MET C N 1
ATOM 373 C CA . MET A 1 50 ? 27.192 -11.758 5.076 1.00 32.72 50 MET C CA 1
ATOM 374 C C . MET A 1 50 ? 26.100 -12.656 5.635 1.00 35.66 50 MET C C 1
ATOM 375 O O . MET A 1 50 ? 24.920 -12.349 5.503 1.00 32.52 50 MET C O 1
ATOM 380 N N . ARG A 1 51 ? 26.500 -13.750 6.281 1.00 31.39 51 ARG C N 1
ATOM 381 C CA . ARG A 1 51 ? 25.550 -14.728 6.792 1.00 34.51 51 ARG C CA 1
ATOM 382 C C . ARG A 1 51 ? 24.789 -14.202 8.000 1.00 32.38 51 ARG C C 1
ATOM 383 O O . ARG A 1 51 ? 23.575 -14.391 8.098 1.00 33.18 51 ARG C O 1
ATOM 391 N N . TYR A 1 52 ? 25.510 -13.542 8.906 1.00 30.96 52 TYR C N 1
ATOM 392 C CA . TYR A 1 52 ? 24.945 -13.129 10.185 1.00 29.64 52 TYR C CA 1
ATOM 393 C C . TYR A 1 52 ? 24.924 -11.627 10.381 1.00 29.44 52 TYR C C 1
ATOM 394 O O . TYR A 1 52 ? 25.947 -10.951 10.260 1.00 29.13 52 TYR C O 1
ATOM 403 N N . ASP A 1 53 ? 23.732 -11.117 10.673 1.00 32.30 53 ASP C N 1
ATOM 404 C CA . ASP A 1 53 ? 23.522 -9.692 10.901 1.00 28.83 53 ASP C CA 1
ATOM 405 C C . ASP A 1 53 ? 22.743 -9.493 12.190 1.00 26.67 53 ASP C C 1
ATOM 406 O O . ASP A 1 53 ? 21.672 -10.072 12.368 1.00 32.63 53 ASP C O 1
ATOM 411 N N . THR A 1 54 ? 23.297 -8.687 13.091 1.00 28.66 54 THR C N 1
ATOM 412 C CA . THR A 1 54 ? 22.665 -8.397 14.375 1.00 29.44 54 THR C CA 1
ATOM 413 C C . THR A 1 54 ? 21.295 -7.754 14.203 1.00 29.29 54 THR C C 1
ATOM 414 O O . THR A 1 54 ? 20.354 -8.068 14.942 1.00 30.86 54 THR C O 1
ATOM 418 N N . VAL A 1 55 ? 21.186 -6.871 13.212 1.00 26.59 55 VAL C N 1
ATOM 419 C CA . VAL A 1 55 ? 19.969 -6.091 13.016 1.00 35.41 55 VAL C CA 1
ATOM 420 C C . VAL A 1 55 ? 19.014 -6.760 12.016 1.00 31.75 55 VAL C C 1
ATOM 421 O O . VAL A 1 55 ? 17.817 -6.894 12.285 1.00 27.61 55 VAL C O 1
ATOM 425 N N . HIS A 1 56 ? 19.557 -7.194 10.884 1.00 28.20 56 HIS C N 1
ATOM 426 C CA . HIS A 1 56 ? 18.736 -7.641 9.756 1.00 28.83 56 HIS C CA 1
ATOM 427 C C . HIS A 1 56 ? 18.480 -9.153 9.698 1.00 33.85 56 HIS C C 1
ATOM 428 O O . HIS A 1 56 ? 17.772 -9.629 8.811 1.00 38.88 56 HIS C O 1
ATOM 435 N N . GLY A 1 57 ? 19.023 -9.897 10.664 1.00 33.57 57 GLY C N 1
ATOM 436 C CA . GLY A 1 57 ? 18.802 -11.343 10.754 1.00 34.64 57 GLY C CA 1
ATOM 437 C C . GLY A 1 57 ? 19.679 -12.169 9.824 1.00 38.21 57 GLY C C 1
ATOM 438 O O . GLY A 1 57 ? 20.728 -11.705 9.373 1.00 37.93 57 GLY C O 1
ATOM 439 N N . LYS A 1 58 ? 19.249 -13.400 9.550 1.00 35.61 58 LYS C N 1
ATOM 440 C CA . LYS A 1 58 ? 19.991 -14.324 8.683 1.00 41.15 58 LYS C CA 1
ATOM 441 C C . LYS A 1 58 ? 19.743 -14.048 7.205 1.00 43.78 58 LYS C C 1
ATOM 442 O O . LYS A 1 58 ? 18.596 -13.871 6.787 1.00 46.32 58 LYS C O 1
ATOM 448 N N . PHE A 1 59 ? 20.819 -14.024 6.423 1.00 44.93 59 PHE C N 1
ATOM 449 C CA . PHE A 1 59 ? 20.725 -13.864 4.971 1.00 46.46 59 PHE C CA 1
ATOM 450 C C . PHE A 1 59 ? 20.056 -15.098 4.360 1.00 50.63 59 PHE C C 1
ATOM 451 O O . PHE A 1 59 ? 20.395 -16.232 4.711 1.00 48.15 59 PHE C O 1
ATOM 459 N N . LYS A 1 60 ? 19.105 -14.861 3.456 1.00 52.23 60 LYS C N 1
ATOM 460 C CA . LYS A 1 60 ? 18.234 -15.916 2.915 1.00 56.05 60 LYS C CA 1
ATOM 461 C C . LYS A 1 60 ? 18.861 -16.787 1.822 1.00 56.46 60 LYS C C 1
ATOM 462 O O . LYS A 1 60 ? 18.259 -17.771 1.388 1.00 54.79 60 LYS C O 1
ATOM 468 N N . TYR A 1 61 ? 20.062 -16.424 1.381 1.00 56.71 61 TYR C N 1
ATOM 469 C CA . TYR A 1 61 ? 20.783 -17.207 0.379 1.00 57.90 61 TYR C CA 1
ATOM 470 C C . TYR A 1 61 ? 22.064 -17.786 0.966 1.00 57.40 61 TYR C C 1
ATOM 471 O O . TYR A 1 61 ? 22.793 -17.094 1.680 1.00 56.53 61 TYR C O 1
ATOM 480 N N . GLU A 1 62 ? 22.324 -19.058 0.662 1.00 60.36 62 GLU C N 1
ATOM 481 C CA . GLU A 1 62 ? 23.515 -19.757 1.149 1.00 58.61 62 GLU C CA 1
ATOM 482 C C . GLU A 1 62 ? 24.778 -19.259 0.446 1.00 57.29 62 GLU C C 1
ATOM 483 O O . GLU A 1 62 ? 24.810 -19.133 -0.782 1.00 56.35 62 GLU C O 1
ATOM 489 N N . VAL A 1 63 ? 25.807 -18.972 1.241 1.00 53.49 63 VAL C N 1
ATOM 490 C CA . VAL A 1 63 ? 27.084 -18.472 0.734 1.00 53.28 63 VAL C CA 1
ATOM 491 C C . VAL A 1 63 ? 28.177 -19.524 0.944 1.00 57.24 63 VAL C C 1
ATOM 492 O O . VAL A 1 63 ? 28.267 -20.129 2.015 1.00 59.15 63 VAL C O 1
ATOM 496 N N . THR A 1 64 ? 28.995 -19.737 -0.086 1.00 56.77 64 THR C N 1
ATOM 497 C CA . THR A 1 64 ? 30.156 -20.629 -0.010 1.00 56.36 64 THR C CA 1
ATOM 498 C C . THR A 1 64 ? 31.384 -19.864 -0.506 1.00 54.20 64 THR C C 1
ATOM 499 O O . THR A 1 64 ? 31.248 -18.763 -1.041 1.00 53.20 64 THR C O 1
ATOM 503 N N . THR A 1 65 ? 32.574 -20.432 -0.305 1.00 52.11 65 THR C N 1
ATOM 504 C CA . THR A 1 65 ? 33.823 -19.822 -0.771 1.00 53.95 65 THR C CA 1
ATOM 505 C C . THR A 1 65 ? 34.708 -20.819 -1.522 1.00 58.96 65 THR C C 1
ATOM 506 O O . THR A 1 65 ? 34.755 -22.002 -1.175 1.00 60.86 65 THR C O 1
ATOM 510 N N . THR A 1 66 ? 35.397 -20.329 -2.551 1.00 58.73 66 THR C N 1
ATOM 511 C CA . THR A 1 66 ? 36.358 -21.125 -3.323 1.00 62.42 66 THR C CA 1
ATOM 512 C C . THR A 1 66 ? 37.605 -20.302 -3.640 1.00 64.51 66 THR C C 1
ATOM 513 O O . THR A 1 66 ? 37.700 -19.127 -3.270 1.00 63.78 66 THR C O 1
ATOM 517 N N . LYS A 1 67 ? 38.560 -20.930 -4.323 1.00 66.57 67 LYS C N 1
ATOM 518 C CA . LYS A 1 67 ? 39.754 -20.244 -4.806 1.00 68.24 67 LYS C CA 1
ATOM 519 C C . LYS A 1 67 ? 39.564 -19.797 -6.256 1.00 70.89 67 LYS C C 1
ATOM 520 O O . LYS A 1 67 ? 38.773 -20.389 -6.998 1.00 70.81 67 LYS C O 1
ATOM 526 N N . SER A 1 68 ? 40.278 -18.742 -6.644 1.00 69.60 68 SER C N 1
ATOM 527 C CA . SER A 1 68 ? 40.323 -18.296 -8.035 1.00 69.45 68 SER C CA 1
ATOM 528 C C . SER A 1 68 ? 41.493 -18.972 -8.749 1.00 75.10 68 SER C C 1
ATOM 529 O O . SER A 1 68 ? 41.407 -19.300 -9.935 1.00 74.68 68 SER C O 1
ATOM 532 N N . SER A 1 69 ? 42.581 -19.172 -8.006 1.00 74.92 69 SER C N 1
ATOM 533 C CA . SER A 1 69 ? 43.763 -19.883 -8.485 1.00 78.85 69 SER C CA 1
ATOM 534 C C . SER A 1 69 ? 44.412 -20.663 -7.332 1.00 81.45 69 SER C C 1
ATOM 535 O O . SER A 1 69 ? 44.370 -20.217 -6.180 1.00 79.90 69 SER C O 1
ATOM 538 N N . PRO A 1 70 ? 45.004 -21.837 -7.635 1.00 83.13 70 PRO C N 1
ATOM 539 C CA . PRO A 1 70 ? 45.668 -22.656 -6.611 1.00 83.36 70 PRO C CA 1
ATOM 540 C C . PRO A 1 70 ? 46.883 -21.999 -5.943 1.00 81.12 70 PRO C C 1
ATOM 541 O O . PRO A 1 70 ? 47.277 -22.422 -4.853 1.00 81.36 70 PRO C O 1
ATOM 545 N N . SER A 1 71 ? 47.452 -20.977 -6.586 1.00 81.95 71 SER C N 1
ATOM 546 C CA . SER A 1 71 ? 48.672 -20.308 -6.110 1.00 80.23 71 SER C CA 1
ATOM 547 C C . SER A 1 71 ? 48.500 -19.549 -4.791 1.00 83.07 71 SER C C 1
ATOM 548 O O . SER A 1 71 ? 49.427 -19.498 -3.977 1.00 82.03 71 SER C O 1
ATOM 551 N N . VAL A 1 72 ? 47.294 -19.060 -4.502 1.00 83.47 72 VAL C N 1
ATOM 552 C CA . VAL A 1 72 ? 47.037 -18.314 -3.253 1.00 82.19 72 VAL C CA 1
ATOM 553 C C . VAL A 1 72 ? 46.603 -19.114 -2.015 1.00 80.12 72 VAL C C 1
ATOM 554 O O . VAL A 1 72 ? 45.878 -20.089 -2.105 1.00 78.94 72 VAL C O 1
ATOM 558 N N . ALA A 1 73 ? 47.036 -18.655 -0.853 1.00 78.29 73 ALA C N 1
ATOM 559 C CA . ALA A 1 73 ? 46.795 -19.357 0.413 1.00 80.67 73 ALA C CA 1
ATOM 560 C C . ALA A 1 73 ? 45.386 -19.800 0.668 1.00 79.75 73 ALA C C 1
ATOM 561 O O . ALA A 1 73 ? 45.124 -21.005 0.683 1.00 78.69 73 ALA C O 1
ATOM 563 N N . LYS A 1 74 ? 44.497 -18.829 0.908 1.00 75.19 74 LYS C N 1
ATOM 564 C CA . LYS A 1 74 ? 43.121 -19.135 1.199 1.00 72.28 74 LYS C CA 1
ATOM 565 C C . LYS A 1 74 ? 42.256 -18.492 0.205 1.00 71.63 74 LYS C C 1
ATOM 566 O O . LYS A 1 74 ? 42.684 -17.635 -0.536 1.00 70.91 74 LYS C O 1
ATOM 572 N N . ASP A 1 75 ? 41.022 -18.958 0.206 1.00 68.31 75 ASP C N 1
ATOM 573 C CA . ASP A 1 75 ? 40.011 -18.548 -0.707 1.00 67.08 75 ASP C CA 1
ATOM 574 C C . ASP A 1 75 ? 39.877 -17.079 -0.914 1.00 65.54 75 ASP C C 1
ATOM 575 O O . ASP A 1 75 ? 40.281 -16.282 -0.095 1.00 66.59 75 ASP C O 1
ATOM 580 N N . ASP A 1 76 ? 39.344 -16.736 -2.062 1.00 64.77 76 ASP C N 1
ATOM 581 C CA . ASP A 1 76 ? 39.122 -15.352 -2.364 1.00 62.51 76 ASP C CA 1
ATOM 582 C C . ASP A 1 76 ? 37.943 -15.160 -3.273 1.00 58.70 76 ASP C C 1
ATOM 583 O O . ASP A 1 76 ? 37.841 -14.184 -3.934 1.00 61.33 76 ASP C O 1
ATOM 588 N N . THR A 1 77 ? 37.033 -16.102 -3.278 1.00 56.65 77 THR C N 1
ATOM 589 C CA . THR A 1 77 ? 35.858 -15.995 -4.141 1.00 60.05 77 THR C CA 1
ATOM 590 C C . THR A 1 77 ? 34.584 -16.448 -3.429 1.00 57.48 77 THR C C 1
ATOM 591 O O . THR A 1 77 ? 34.523 -17.549 -2.882 1.00 54.12 77 THR C O 1
ATOM 595 N N . LEU A 1 78 ? 33.574 -15.583 -3.444 1.00 53.23 78 LEU C N 1
ATOM 596 C CA . LEU A 1 78 ? 32.285 -15.868 -2.820 1.00 54.36 78 LEU C CA 1
ATOM 597 C C . LEU A 1 78 ? 31.321 -16.496 -3.824 1.00 51.02 78 LEU C C 1
ATOM 598 O O . LEU A 1 78 ? 31.349 -16.168 -5.009 1.00 54.40 78 LEU C O 1
ATOM 603 N N . VAL A 1 79 ? 30.475 -17.402 -3.340 1.00 46.82 79 VAL C N 1
ATOM 604 C CA . VAL A 1 79 ? 29.494 -18.084 -4.183 1.00 53.90 79 VAL C CA 1
ATOM 605 C C . VAL A 1 79 ? 28.089 -17.944 -3.592 1.00 56.86 79 VAL C C 1
ATOM 606 O O . VAL A 1 79 ? 27.785 -18.505 -2.534 1.00 55.77 79 VAL C O 1
ATOM 610 N N . VAL A 1 80 ? 27.247 -17.177 -4.281 1.00 59.19 80 VAL C N 1
ATOM 611 C CA . VAL A 1 80 ? 25.858 -16.964 -3.877 1.00 59.86 80 VAL C CA 1
ATOM 612 C C . VAL A 1 80 ? 24.946 -17.351 -5.042 1.00 62.78 80 VAL C C 1
ATOM 613 O O . VAL A 1 80 ? 24.939 -16.682 -6.078 1.00 65.22 80 VAL C O 1
ATOM 617 N N . ASN A 1 81 ? 24.191 -18.436 -4.864 1.00 65.82 81 ASN C N 1
ATOM 618 C CA . ASN A 1 81 ? 23.329 -18.999 -5.916 1.00 66.84 81 ASN C CA 1
ATOM 619 C C . ASN A 1 81 ? 24.068 -19.345 -7.213 1.00 69.70 81 ASN C C 1
ATOM 620 O O . ASN A 1 81 ? 23.572 -19.077 -8.312 1.00 71.12 81 ASN C O 1
ATOM 625 N N . GLY A 1 82 ? 25.255 -19.933 -7.076 1.00 68.69 82 GLY C N 1
ATOM 626 C CA . GLY A 1 82 ? 26.081 -20.295 -8.227 1.00 66.13 82 GLY C CA 1
ATOM 627 C C . GLY A 1 82 ? 26.907 -19.149 -8.784 1.00 66.97 82 GLY C C 1
ATOM 628 O O . GLY A 1 82 ? 27.873 -19.375 -9.517 1.00 66.33 82 GLY C O 1
ATOM 629 N N . HIS A 1 83 ? 26.532 -17.918 -8.436 1.00 65.08 83 HIS C N 1
ATOM 630 C CA . HIS A 1 83 ? 27.216 -16.726 -8.934 1.00 66.53 83 HIS C CA 1
ATOM 631 C C . HIS A 1 83 ? 28.524 -16.480 -8.182 1.00 62.64 83 HIS C C 1
ATOM 632 O O . HIS A 1 83 ? 28.540 -16.398 -6.951 1.00 59.43 83 HIS C O 1
ATOM 639 N N . ARG A 1 84 ? 29.613 -16.352 -8.936 1.00 60.19 84 ARG C N 1
ATOM 640 C CA . ARG A 1 84 ? 30.953 -16.227 -8.364 1.00 58.65 84 ARG C CA 1
ATOM 641 C C . ARG A 1 84 ? 31.406 -14.770 -8.289 1.00 61.82 84 ARG C C 1
ATOM 642 O O . ARG A 1 84 ? 31.307 -14.028 -9.268 1.00 64.58 84 ARG C O 1
ATOM 650 N N . ILE A 1 85 ? 31.898 -14.372 -7.117 1.00 59.89 85 ILE C N 1
ATOM 651 C CA . ILE A 1 85 ? 32.317 -12.992 -6.851 1.00 58.90 85 ILE C CA 1
ATOM 652 C C . ILE A 1 85 ? 33.722 -12.976 -6.252 1.00 59.40 85 ILE C C 1
ATOM 653 O O . ILE A 1 85 ? 33.978 -13.628 -5.240 1.00 58.48 85 ILE C O 1
ATOM 658 N N . LEU A 1 86 ? 34.619 -12.218 -6.877 1.00 59.28 86 LEU C N 1
ATOM 659 C CA . LEU A 1 86 ? 36.019 -12.145 -6.462 1.00 59.88 86 LEU C CA 1
ATOM 660 C C . LEU A 1 86 ? 36.243 -11.113 -5.360 1.00 64.76 86 LEU C C 1
ATOM 661 O O . LEU A 1 86 ? 35.564 -10.088 -5.315 1.00 65.16 86 LEU C O 1
ATOM 666 N N . CYS A 1 87 ? 37.202 -11.388 -4.476 1.00 62.49 87 CYS C N 1
ATOM 667 C CA . CYS A 1 87 ? 37.576 -10.454 -3.414 1.00 64.21 87 CYS C CA 1
ATOM 668 C C . CYS A 1 87 ? 38.955 -9.853 -3.676 1.00 66.33 87 CYS C C 1
ATOM 669 O O . CYS A 1 87 ? 39.967 -10.367 -3.196 1.00 68.33 87 CYS C O 1
ATOM 672 N N . VAL A 1 88 ? 38.990 -8.762 -4.437 1.00 69.24 88 VAL C N 1
ATOM 673 C CA . VAL A 1 88 ? 40.247 -8.069 -4.744 1.00 72.66 88 VAL C CA 1
ATOM 674 C C . VAL A 1 88 ? 40.788 -7.284 -3.547 1.00 69.71 88 VAL C C 1
ATOM 675 O O . VAL A 1 88 ? 40.025 -6.850 -2.683 1.00 69.65 88 VAL C O 1
ATOM 679 N N . LYS A 1 89 ? 42.109 -7.116 -3.505 1.00 72.53 89 LYS C N 1
ATOM 680 C CA . LYS A 1 89 ? 42.768 -6.372 -2.434 1.00 77.23 89 LYS C CA 1
ATOM 681 C C . LYS A 1 89 ? 42.666 -4.872 -2.686 1.00 77.33 89 LYS C C 1
ATOM 682 O O . LYS A 1 89 ? 42.800 -4.415 -3.824 1.00 79.67 89 LYS C O 1
ATOM 688 N N . ALA A 1 90 ? 42.430 -4.114 -1.619 1.00 78.18 90 ALA C N 1
ATOM 689 C CA . ALA A 1 90 ? 42.293 -2.663 -1.711 1.00 81.28 90 ALA C CA 1
ATOM 690 C C . ALA A 1 90 ? 43.631 -1.972 -1.923 1.00 86.74 90 ALA C C 1
ATOM 691 O O . ALA A 1 90 ? 44.679 -2.481 -1.519 1.00 85.22 90 ALA C O 1
ATOM 693 N N . GLN A 1 91 ? 43.576 -0.811 -2.567 1.00 88.84 91 GLN C N 1
ATOM 694 C CA . GLN A 1 91 ? 44.720 0.083 -2.664 1.00 90.90 91 GLN C CA 1
ATOM 695 C C . GLN A 1 91 ? 44.470 1.327 -1.815 1.00 93.52 91 GLN C C 1
ATOM 696 O O . GLN A 1 91 ? 43.318 1.683 -1.547 1.00 94.48 91 GLN C O 1
ATOM 702 N N . ARG A 1 92 ? 45.552 1.972 -1.385 1.00 93.82 92 ARG C N 1
ATOM 703 C CA . ARG A 1 92 ? 45.470 3.241 -0.662 1.00 94.76 92 ARG C CA 1
ATOM 704 C C . ARG A 1 92 ? 44.942 4.336 -1.594 1.00 95.82 92 ARG C C 1
ATOM 705 O O . ARG A 1 92 ? 44.291 5.289 -1.152 1.00 93.48 92 ARG C O 1
ATOM 713 N N . ASN A 1 93 ? 45.223 4.171 -2.886 1.00 94.02 93 ASN C N 1
ATOM 714 C CA . ASN A 1 93 ? 44.809 5.102 -3.928 1.00 92.00 93 ASN C CA 1
ATOM 715 C C . ASN A 1 93 ? 43.958 4.393 -4.991 1.00 91.25 93 ASN C C 1
ATOM 716 O O . ASN A 1 93 ? 44.388 3.384 -5.556 1.00 92.46 93 ASN C O 1
ATOM 721 N N . PRO A 1 94 ? 42.745 4.920 -5.264 1.00 90.85 94 PRO C N 1
ATOM 722 C CA . PRO A 1 94 ? 41.782 4.314 -6.197 1.00 90.37 94 PRO C CA 1
ATOM 723 C C . PRO A 1 94 ? 42.291 4.146 -7.630 1.00 88.63 94 PRO C C 1
ATOM 724 O O . PRO A 1 94 ? 41.785 3.292 -8.362 1.00 87.29 94 PRO C O 1
ATOM 728 N N . ALA A 1 95 ? 43.268 4.962 -8.023 1.00 89.50 95 ALA C N 1
ATOM 729 C CA . ALA A 1 95 ? 43.839 4.907 -9.370 1.00 89.20 95 ALA C CA 1
ATOM 730 C C . ALA A 1 95 ? 44.729 3.680 -9.574 1.00 93.02 95 ALA C C 1
ATOM 731 O O . ALA A 1 95 ? 44.754 3.102 -10.664 1.00 91.55 95 ALA C O 1
ATOM 733 N N . ASP A 1 96 ? 45.450 3.288 -8.523 1.00 93.58 96 ASP C N 1
ATOM 734 C CA . ASP A 1 96 ? 46.281 2.081 -8.545 1.00 93.51 96 ASP C CA 1
ATOM 735 C C . ASP A 1 96 ? 45.432 0.812 -8.626 1.00 93.84 96 ASP C C 1
ATOM 736 O O . ASP A 1 96 ? 45.878 -0.209 -9.156 1.00 93.58 96 ASP C O 1
ATOM 741 N N . LEU A 1 97 ? 44.211 0.894 -8.097 1.00 91.93 97 LEU C N 1
ATOM 742 C CA . LEU A 1 97 ? 43.238 -0.198 -8.138 1.00 90.68 97 LEU C CA 1
ATOM 743 C C . LEU A 1 97 ? 42.866 -0.536 -9.590 1.00 89.54 97 LEU C C 1
ATOM 744 O O . LEU A 1 97 ? 42.455 0.348 -10.347 1.00 87.75 97 LEU C O 1
ATOM 749 N N . PRO A 1 98 ? 43.022 -1.816 -9.983 1.00 89.54 98 PRO C N 1
ATOM 750 C CA . PRO A 1 98 ? 42.875 -2.223 -11.380 1.00 88.32 98 PRO C CA 1
ATOM 751 C C . PRO A 1 98 ? 41.441 -2.609 -11.759 1.00 83.64 98 PRO C C 1
ATOM 752 O O . PRO A 1 98 ? 41.073 -3.785 -11.690 1.00 80.49 98 PRO C O 1
ATOM 756 N N . TRP A 1 99 ? 40.649 -1.621 -12.169 1.00 81.47 99 TRP C N 1
ATOM 757 C CA . TRP A 1 99 ? 39.255 -1.854 -12.550 1.00 82.32 99 TRP C CA 1
ATOM 758 C C . TRP A 1 99 ? 39.108 -2.297 -14.005 1.00 81.82 99 TRP C C 1
ATOM 759 O O . TRP A 1 99 ? 38.302 -3.180 -14.311 1.00 79.71 99 TRP C O 1
ATOM 770 N N . GLY A 1 100 ? 39.887 -1.675 -14.889 1.00 82.18 100 GLY C N 1
ATOM 771 C CA . GLY A 1 100 ? 39.869 -1.983 -16.320 1.00 82.71 100 GLY C CA 1
ATOM 772 C C . GLY A 1 100 ? 40.303 -3.402 -16.625 1.00 82.04 100 GLY C C 1
ATOM 773 O O . GLY A 1 100 ? 39.660 -4.096 -17.415 1.00 81.41 100 GLY C O 1
ATOM 774 N N . LYS A 1 101 ? 41.395 -3.828 -15.989 1.00 85.15 101 LYS C N 1
ATOM 775 C CA . LYS A 1 101 ? 41.908 -5.197 -16.118 1.00 86.87 101 LYS C CA 1
ATOM 776 C C . LYS A 1 101 ? 40.853 -6.228 -15.710 1.00 86.12 101 LYS C C 1
ATOM 777 O O . LYS A 1 101 ? 40.784 -7.319 -16.282 1.00 83.58 101 LYS C O 1
ATOM 783 N N . LEU A 1 102 ? 40.039 -5.868 -14.718 1.00 84.48 102 LEU C N 1
ATOM 784 C CA . LEU A 1 102 ? 38.930 -6.706 -14.273 1.00 82.13 102 LEU C CA 1
ATOM 785 C C . LEU A 1 102 ? 37.684 -6.533 -15.138 1.00 82.15 102 LEU C C 1
ATOM 786 O O . LEU A 1 102 ? 36.774 -7.363 -15.090 1.00 81.39 102 LEU C O 1
ATOM 791 N N . GLY A 1 103 ? 37.649 -5.457 -15.923 1.00 82.49 103 GLY C N 1
ATOM 792 C CA . GLY A 1 103 ? 36.534 -5.178 -16.825 1.00 82.09 103 GLY C CA 1
ATOM 793 C C . GLY A 1 103 ? 35.301 -4.679 -16.100 1.00 80.98 103 GLY C C 1
ATOM 794 O O . GLY A 1 103 ? 34.189 -5.156 -16.347 1.00 82.70 103 GLY C O 1
ATOM 795 N N . VAL A 1 104 ? 35.499 -3.715 -15.205 1.00 82.62 104 VAL C N 1
ATOM 796 C CA . VAL A 1 104 ? 34.403 -3.160 -14.408 1.00 82.40 104 VAL C CA 1
ATOM 797 C C . VAL A 1 104 ? 34.086 -1.727 -14.837 1.00 78.61 104 VAL C C 1
ATOM 798 O O . VAL A 1 104 ? 34.976 -0.876 -14.895 1.00 78.50 104 VAL C O 1
ATOM 802 N N . GLU A 1 105 ? 32.813 -1.478 -15.142 1.00 77.12 105 GLU C N 1
ATOM 803 C CA . GLU A 1 105 ? 32.346 -0.147 -15.532 1.00 76.67 105 GLU C CA 1
ATOM 804 C C . GLU A 1 105 ? 31.689 0.604 -14.368 1.00 75.91 105 GLU C C 1
ATOM 805 O O . GLU A 1 105 ? 32.110 1.712 -14.032 1.00 75.20 105 GLU C O 1
ATOM 811 N N . TYR A 1 106 ? 30.672 -0.005 -13.756 1.00 73.77 106 TYR C N 1
ATOM 812 C CA . TYR A 1 106 ? 29.970 0.593 -12.617 1.00 71.14 106 TYR C CA 1
ATOM 813 C C . TYR A 1 106 ? 30.607 0.192 -11.292 1.00 67.59 106 TYR C C 1
ATOM 814 O O . TYR A 1 106 ? 30.617 -0.984 -10.928 1.00 67.23 106 TYR C O 1
ATOM 823 N N . VAL A 1 107 ? 31.137 1.177 -10.574 1.00 66.15 107 VAL C N 1
ATOM 824 C CA . VAL A 1 107 ? 31.686 0.944 -9.240 1.00 65.64 107 VAL C CA 1
ATOM 825 C C . VAL A 1 107 ? 30.873 1.667 -8.160 1.00 63.42 107 VAL C C 1
ATOM 826 O O . VAL A 1 107 ? 30.578 2.860 -8.283 1.00 61.10 107 VAL C O 1
ATOM 830 N N . ILE A 1 108 ? 30.500 0.927 -7.118 1.00 61.00 108 ILE C N 1
ATOM 831 C CA . ILE A 1 108 ? 29.845 1.506 -5.952 1.00 53.07 108 ILE C CA 1
ATOM 832 C C . ILE A 1 108 ? 30.906 1.843 -4.905 1.00 55.94 108 ILE C C 1
ATOM 833 O O . ILE A 1 108 ? 31.469 0.954 -4.264 1.00 60.06 108 ILE C O 1
ATOM 838 N N . GLU A 1 109 ? 31.186 3.136 -4.762 1.00 56.95 109 GLU C N 1
ATOM 839 C CA . GLU A 1 109 ? 32.180 3.628 -3.812 1.00 56.35 109 GLU C CA 1
ATOM 840 C C . GLU A 1 109 ? 31.576 3.762 -2.412 1.00 57.84 109 GLU C C 1
ATOM 841 O O . GLU A 1 109 ? 30.779 4.667 -2.148 1.00 56.28 109 GLU C O 1
ATOM 847 N N . SER A 1 110 ? 31.970 2.853 -1.522 1.00 59.87 110 SER C N 1
ATOM 848 C CA . SER A 1 110 ? 31.403 2.787 -0.174 1.00 54.49 110 SER C CA 1
ATOM 849 C C . SER A 1 110 ? 32.444 2.666 0.948 1.00 57.95 110 SER C C 1
ATOM 850 O O . SER A 1 110 ? 32.120 2.225 2.053 1.00 54.50 110 SER C O 1
ATOM 853 N N . THR A 1 111 ? 33.682 3.069 0.669 1.00 58.85 111 THR C N 1
ATOM 854 C CA . THR A 1 111 ? 34.735 3.071 1.689 1.00 63.31 111 THR C CA 1
ATOM 855 C C . THR A 1 111 ? 34.512 4.206 2.683 1.00 65.88 111 THR C C 1
ATOM 856 O O . THR A 1 111 ? 34.752 4.051 3.883 1.00 65.76 111 THR C O 1
ATOM 860 N N . GLY A 1 112 ? 34.114 5.337 2.139 1.00 65.69 112 GLY C N 1
ATOM 861 C CA . GLY A 1 112 ? 33.847 6.476 2.972 1.00 68.48 112 GLY C CA 1
ATOM 862 C C . GLY A 1 112 ? 35.040 7.368 3.093 1.00 71.04 112 GLY C C 1
ATOM 863 O O . GLY A 1 112 ? 34.981 8.357 3.790 1.00 72.19 112 GLY C O 1
ATOM 864 N N . LEU A 1 113 ? 36.107 7.017 2.404 1.00 69.56 113 LEU C N 1
ATOM 865 C CA . LEU A 1 113 ? 37.340 7.750 2.517 1.00 72.67 113 LEU C CA 1
ATOM 866 C C . LEU A 1 113 ? 37.592 8.569 1.265 1.00 74.86 113 LEU C C 1
ATOM 867 O O . LEU A 1 113 ? 38.430 9.464 1.255 1.00 74.25 113 LEU C O 1
ATOM 872 N N . PHE A 1 114 ? 36.849 8.259 0.225 1.00 71.32 114 PHE C N 1
ATOM 873 C CA . PHE A 1 114 ? 36.946 8.959 -1.018 1.00 69.76 114 PHE C CA 1
ATOM 874 C C . PHE A 1 114 ? 35.695 9.745 -1.366 1.00 67.91 114 PHE C C 1
ATOM 875 O O . PHE A 1 114 ? 35.122 9.577 -2.424 1.00 60.60 114 PHE C O 1
ATOM 883 N N . THR A 1 115 ? 35.303 10.619 -0.441 1.00 68.38 115 THR C N 1
ATOM 884 C CA . THR A 1 115 ? 34.110 11.451 -0.569 1.00 65.13 115 THR C CA 1
ATOM 885 C C . THR A 1 115 ? 34.379 12.670 -1.477 1.00 66.80 115 THR C C 1
ATOM 886 O O . THR A 1 115 ? 33.468 13.166 -2.096 1.00 64.46 115 THR C O 1
ATOM 890 N N . ALA A 1 116 ? 35.624 13.136 -1.547 1.00 67.39 116 ALA C N 1
ATOM 891 C CA . ALA A 1 116 ? 36.027 14.138 -2.536 1.00 70.60 116 ALA C CA 1
ATOM 892 C C . ALA A 1 116 ? 35.934 13.586 -3.959 1.00 70.25 116 ALA C C 1
ATOM 893 O O . ALA A 1 116 ? 36.424 12.488 -4.235 1.00 71.56 116 ALA C O 1
ATOM 895 N N . LYS A 1 117 ? 35.298 14.352 -4.848 1.00 68.84 117 LYS C N 1
ATOM 896 C CA . LYS A 1 117 ? 35.074 13.949 -6.242 1.00 68.39 117 LYS C CA 1
ATOM 897 C C . LYS A 1 117 ? 36.378 13.626 -6.976 1.00 74.28 117 LYS C C 1
ATOM 898 O O . LYS A 1 117 ? 36.469 12.604 -7.656 1.00 73.78 117 LYS C O 1
ATOM 904 N N . ALA A 1 118 ? 37.374 14.500 -6.825 1.00 74.16 118 ALA C N 1
ATOM 905 C CA . ALA A 1 118 ? 38.690 14.323 -7.446 1.00 76.14 118 ALA C CA 1
ATOM 906 C C . ALA A 1 118 ? 39.376 13.033 -6.994 1.00 78.60 118 ALA C C 1
ATOM 907 O O . ALA A 1 118 ? 39.948 12.310 -7.813 1.00 79.53 118 ALA C O 1
ATOM 909 N N . ALA A 1 119 ? 39.308 12.755 -5.692 1.00 78.95 119 ALA C N 1
ATOM 910 C CA . ALA A 1 119 ? 39.849 11.518 -5.122 1.00 78.80 119 ALA C CA 1
ATOM 911 C C . ALA A 1 119 ? 39.052 10.284 -5.560 1.00 74.69 119 ALA C C 1
ATOM 912 O O . ALA A 1 119 ? 39.618 9.205 -5.733 1.00 75.90 119 ALA C O 1
ATOM 914 N N . ALA A 1 120 ? 37.744 10.459 -5.743 1.00 74.80 120 ALA C N 1
ATOM 915 C CA . ALA A 1 120 ? 36.858 9.384 -6.199 1.00 75.01 120 ALA C CA 1
ATOM 916 C C . ALA A 1 120 ? 36.894 9.202 -7.718 1.00 76.87 120 ALA C C 1
ATOM 917 O O . ALA A 1 120 ? 36.415 8.190 -8.241 1.00 75.30 120 ALA C O 1
ATOM 919 N N . GLU A 1 121 ? 37.458 10.184 -8.420 1.00 77.50 121 GLU C N 1
ATOM 920 C CA . GLU A 1 121 ? 37.652 10.093 -9.868 1.00 79.83 121 GLU C CA 1
ATOM 921 C C . GLU A 1 121 ? 38.729 9.070 -10.222 1.00 81.62 121 GLU C C 1
ATOM 922 O O . GLU A 1 121 ? 38.772 8.572 -11.349 1.00 80.05 121 GLU C O 1
ATOM 928 N N . GLY A 1 122 ? 39.586 8.765 -9.245 1.00 83.53 122 GLY C N 1
ATOM 929 C CA . GLY A 1 122 ? 40.644 7.760 -9.386 1.00 84.66 122 GLY C CA 1
ATOM 930 C C . GLY A 1 122 ? 40.158 6.420 -9.908 1.00 84.06 122 GLY C C 1
ATOM 931 O O . GLY A 1 122 ? 40.859 5.760 -10.680 1.00 84.83 122 GLY C O 1
ATOM 932 N N . HIS A 1 123 ? 38.956 6.026 -9.488 1.00 81.43 123 HIS C N 1
ATOM 933 C CA . HIS A 1 123 ? 38.294 4.817 -9.984 1.00 80.28 123 HIS C CA 1
ATOM 934 C C . HIS A 1 123 ? 38.279 4.738 -11.514 1.00 80.49 123 HIS C C 1
ATOM 935 O O . HIS A 1 123 ? 38.396 3.649 -12.078 1.00 82.40 123 HIS C O 1
ATOM 942 N N . LEU A 1 124 ? 38.140 5.889 -12.172 1.00 80.07 124 LEU C N 1
ATOM 943 C CA . LEU A 1 124 ? 38.116 5.959 -13.637 1.00 81.90 124 LEU C CA 1
ATOM 944 C C . LEU A 1 124 ? 39.489 5.704 -14.259 1.00 83.56 124 LEU C C 1
ATOM 945 O O . LEU A 1 124 ? 39.615 4.932 -15.215 1.00 82.35 124 LEU C O 1
ATOM 950 N N . ARG A 1 125 ? 40.506 6.368 -13.709 1.00 84.63 125 ARG C N 1
ATOM 951 C CA . ARG A 1 125 ? 41.894 6.204 -14.142 1.00 86.22 125 ARG C CA 1
ATOM 952 C C . ARG A 1 125 ? 42.370 4.767 -13.924 1.00 85.41 125 ARG C C 1
ATOM 953 O O . ARG A 1 125 ? 43.186 4.254 -14.692 1.00 86.72 125 ARG C O 1
ATOM 961 N N . GLY A 1 126 ? 41.844 4.133 -12.876 1.00 87.67 126 GLY C N 1
ATOM 962 C CA . GLY A 1 126 ? 42.089 2.720 -12.590 1.00 85.91 126 GLY C CA 1
ATOM 963 C C . GLY A 1 126 ? 41.460 1.796 -13.617 1.00 84.19 126 GLY C C 1
ATOM 964 O O . GLY A 1 126 ? 41.826 0.623 -13.707 1.00 86.92 126 GLY C O 1
ATOM 965 N N . GLY A 1 127 ? 40.508 2.325 -14.383 1.00 79.43 127 GLY C N 1
ATOM 966 C CA . GLY A 1 127 ? 39.934 1.604 -15.513 1.00 78.78 127 GLY C CA 1
ATOM 967 C C . GLY A 1 127 ? 38.428 1.434 -15.497 1.00 79.50 127 GLY C C 1
ATOM 968 O O . GLY A 1 127 ? 37.885 0.684 -16.310 1.00 76.82 127 GLY C O 1
ATOM 969 N N . ALA A 1 128 ? 37.753 2.125 -14.578 1.00 80.82 128 ALA C N 1
ATOM 970 C CA . ALA A 1 128 ? 36.293 2.064 -14.478 1.00 77.39 128 ALA C CA 1
ATOM 971 C C . ALA A 1 128 ? 35.621 3.264 -15.141 1.00 76.06 128 ALA C C 1
ATOM 972 O O . ALA A 1 128 ? 36.227 4.326 -15.280 1.00 75.39 128 ALA C O 1
ATOM 974 N N . ARG A 1 129 ? 34.392 3.083 -15.537 1.00 75.52 129 ARG C N 1
ATOM 975 C CA . ARG A 1 129 ? 33.653 4.106 -16.166 1.00 76.29 129 ARG C CA 1
ATOM 976 C C . ARG A 1 129 ? 32.938 4.945 -15.132 1.00 75.01 129 ARG C C 1
ATOM 977 O O . ARG A 1 129 ? 33.347 6.031 -14.803 1.00 70.27 129 ARG C O 1
ATOM 985 N N . LYS A 1 130 ? 31.854 4.389 -14.633 1.00 75.65 130 LYS C N 1
ATOM 986 C CA . LYS A 1 130 ? 30.941 5.132 -13.771 1.00 69.79 130 LYS C CA 1
ATOM 987 C C . LYS A 1 130 ? 31.164 4.860 -12.285 1.00 68.67 130 LYS C C 1
ATOM 988 O O . LYS A 1 130 ? 31.495 3.744 -11.886 1.00 68.52 130 LYS C O 1
ATOM 994 N N . VAL A 1 131 ? 30.972 5.897 -11.476 1.00 65.63 131 VAL C N 1
ATOM 995 C CA . VAL A 1 131 ? 31.077 5.791 -10.022 1.00 61.06 131 VAL C CA 1
ATOM 996 C C . VAL A 1 131 ? 29.781 6.278 -9.367 1.00 60.68 131 VAL C C 1
ATOM 997 O O . VAL A 1 131 ? 29.173 7.252 -9.820 1.00 57.69 131 VAL C O 1
ATOM 1001 N N . VAL A 1 132 ? 29.394 5.650 -8.262 1.00 56.85 132 VAL C N 1
ATOM 1002 C CA . VAL A 1 132 ? 28.299 6.116 -7.426 1.00 48.39 132 VAL C CA 1
ATOM 1003 C C . VAL A 1 132 ? 28.755 6.187 -6.013 1.00 50.48 132 VAL C C 1
ATOM 1004 O O . VAL A 1 132 ? 29.043 5.180 -5.434 1.00 54.96 132 VAL C O 1
ATOM 1008 N N . ILE A 1 133 ? 28.867 7.372 -5.455 1.00 46.07 133 ILE C N 1
ATOM 1009 C CA . ILE A 1 133 ? 29.304 7.534 -4.107 1.00 46.13 133 ILE C CA 1
ATOM 1010 C C . ILE A 1 133 ? 28.100 7.264 -3.206 1.00 46.43 133 ILE C C 1
ATOM 1011 O O . ILE A 1 133 ? 27.067 7.806 -3.395 1.00 39.51 133 ILE C O 1
ATOM 1016 N N . SER A 1 134 ? 28.252 6.357 -2.259 1.00 45.59 134 SER C N 1
ATOM 1017 C CA . SER A 1 134 ? 27.159 5.983 -1.409 1.00 44.58 134 SER C CA 1
ATOM 1018 C C . SER A 1 134 ? 27.189 6.877 -0.201 1.00 44.19 134 SER C C 1
ATOM 1019 O O . SER A 1 134 ? 27.112 6.417 0.911 1.00 39.83 134 SER C O 1
ATOM 1022 N N . ALA A 1 135 ? 27.346 8.161 -0.459 1.00 35.46 135 ALA C N 1
ATOM 1023 C CA . ALA A 1 135 ? 27.377 9.176 0.534 1.00 37.03 135 ALA C CA 1
ATOM 1024 C C . ALA A 1 135 ? 27.376 10.510 -0.167 1.00 41.14 135 ALA C C 1
ATOM 1025 O O . ALA A 1 135 ? 27.545 10.578 -1.331 1.00 38.07 135 ALA C O 1
ATOM 1027 N N . PRO A 1 136 ? 27.196 11.560 0.587 1.00 43.29 136 PRO C N 1
ATOM 1028 C CA . PRO A 1 136 ? 27.291 12.900 0.045 1.00 44.01 136 PRO C CA 1
ATOM 1029 C C . PRO A 1 136 ? 28.722 13.165 -0.352 1.00 48.58 136 PRO C C 1
ATOM 1030 O O . PRO A 1 136 ? 29.628 12.707 0.302 1.00 48.55 136 PRO C O 1
ATOM 1034 N N . ALA A 1 137 ? 28.905 13.944 -1.398 1.00 48.53 137 ALA C N 1
ATOM 1035 C CA . ALA A 1 137 ? 30.231 14.216 -1.952 1.00 52.60 137 ALA C CA 1
ATOM 1036 C C . ALA A 1 137 ? 30.572 15.707 -1.931 1.00 57.91 137 ALA C C 1
ATOM 1037 O O . ALA A 1 137 ? 29.685 16.555 -1.824 1.00 58.67 137 ALA C O 1
ATOM 1039 N N . SER A 1 138 ? 31.867 16.009 -2.023 1.00 63.47 138 SER C N 1
ATOM 1040 C CA . SER A 1 138 ? 32.356 17.381 -2.181 1.00 62.73 138 SER C CA 1
ATOM 1041 C C . SER A 1 138 ? 33.223 17.489 -3.431 1.00 65.13 138 SER C C 1
ATOM 1042 O O . SER A 1 138 ? 33.759 16.487 -3.907 1.00 63.38 138 SER C O 1
ATOM 1045 N N . GLY A 1 139 ? 33.347 18.702 -3.962 1.00 68.63 139 GLY C N 1
ATOM 1046 C CA . GLY A 1 139 ? 34.171 18.946 -5.145 1.00 69.14 139 GLY C CA 1
ATOM 1047 C C . GLY A 1 139 ? 33.412 19.010 -6.460 1.00 67.21 139 GLY C C 1
ATOM 1048 O O . GLY A 1 139 ? 34.026 19.079 -7.531 1.00 69.60 139 GLY C O 1
ATOM 1049 N N . GLY A 1 140 ? 32.083 18.967 -6.388 1.00 64.41 140 GLY C N 1
ATOM 1050 C CA . GLY A 1 140 ? 31.237 19.211 -7.559 1.00 60.82 140 GLY C CA 1
ATOM 1051 C C . GLY A 1 140 ? 30.634 17.999 -8.245 1.00 57.45 140 GLY C C 1
ATOM 1052 O O . GLY A 1 140 ? 30.374 18.033 -9.449 1.00 56.71 140 GLY C O 1
ATOM 1053 N N . ALA A 1 141 ? 30.396 16.932 -7.488 1.00 57.39 141 ALA C N 1
ATOM 1054 C CA . ALA A 1 141 ? 29.748 15.736 -8.030 1.00 54.04 141 ALA C CA 1
ATOM 1055 C C . ALA A 1 141 ? 28.225 15.883 -8.027 1.00 49.55 141 ALA C C 1
ATOM 1056 O O . ALA A 1 141 ? 27.660 16.500 -7.118 1.00 55.69 141 ALA C O 1
ATOM 1058 N N . LYS A 1 142 ? 27.571 15.306 -9.032 1.00 46.37 142 LYS C N 1
ATOM 1059 C CA . LYS A 1 142 ? 26.113 15.376 -9.165 1.00 51.01 142 LYS C CA 1
ATOM 1060 C C . LYS A 1 142 ? 25.370 14.460 -8.184 1.00 49.62 142 LYS C C 1
ATOM 1061 O O . LYS A 1 142 ? 25.503 13.235 -8.234 1.00 46.20 142 LYS C O 1
ATOM 1067 N N . THR A 1 143 ? 24.567 15.072 -7.319 1.00 45.29 143 THR C N 1
ATOM 1068 C CA . THR A 1 143 ? 23.813 14.353 -6.293 1.00 40.26 143 THR C CA 1
ATOM 1069 C C . THR A 1 143 ? 22.424 13.962 -6.814 1.00 38.76 143 THR C C 1
ATOM 1070 O O . THR A 1 143 ? 21.634 14.825 -7.217 1.00 39.52 143 THR C O 1
ATOM 1074 N N . LEU A 1 144 ? 22.140 12.659 -6.817 1.00 32.53 144 LEU C N 1
ATOM 1075 C CA . LEU A 1 144 ? 20.852 12.133 -7.282 1.00 34.59 144 LEU C CA 1
ATOM 1076 C C . LEU A 1 144 ? 20.063 11.427 -6.176 1.00 38.11 144 LEU C C 1
ATOM 1077 O O . LEU A 1 144 ? 20.599 10.573 -5.460 1.00 37.08 144 LEU C O 1
ATOM 1082 N N . VAL A 1 145 ? 18.787 11.774 -6.052 1.00 32.32 145 VAL C N 1
ATOM 1083 C CA . VAL A 1 145 ? 17.913 11.142 -5.077 1.00 34.01 145 VAL C CA 1
ATOM 1084 C C . VAL A 1 145 ? 16.742 10.504 -5.818 1.00 32.66 145 VAL C C 1
ATOM 1085 O O . VAL A 1 145 ? 15.991 11.191 -6.517 1.00 31.76 145 VAL C O 1
ATOM 1089 N N . MET A 1 146 ? 16.601 9.186 -5.664 1.00 31.22 146 MET C N 1
ATOM 1090 C CA . MET A 1 146 ? 15.556 8.420 -6.344 1.00 29.61 146 MET C CA 1
ATOM 1091 C C . MET A 1 146 ? 14.159 8.886 -5.958 1.00 35.90 146 MET C C 1
ATOM 1092 O O . MET A 1 146 ? 13.844 9.028 -4.768 1.00 29.92 146 MET C O 1
ATOM 1097 N N . GLY A 1 147 ? 13.328 9.117 -6.976 1.00 28.31 147 GLY C N 1
ATOM 1098 C CA . GLY A 1 147 ? 11.959 9.591 -6.783 1.00 30.45 147 GLY C CA 1
ATOM 1099 C C . GLY A 1 147 ? 11.851 11.107 -6.731 1.00 26.75 147 GLY C C 1
ATOM 1100 O O . GLY A 1 147 ? 10.757 11.659 -6.762 1.00 29.84 147 GLY C O 1
ATOM 1101 N N . VAL A 1 148 ? 12.992 11.780 -6.655 1.00 29.98 148 VAL C N 1
ATOM 1102 C CA . VAL A 1 148 ? 13.023 13.231 -6.497 1.00 30.19 148 VAL C CA 1
ATOM 1103 C C . VAL A 1 148 ? 13.679 13.931 -7.695 1.00 32.57 148 VAL C C 1
ATOM 1104 O O . VAL A 1 148 ? 13.028 14.726 -8.371 1.00 33.24 148 VAL C O 1
ATOM 1108 N N . ASN A 1 149 ? 14.953 13.658 -7.952 1.00 30.40 149 ASN C N 1
ATOM 1109 C CA . ASN A 1 149 ? 15.635 14.276 -9.095 1.00 33.59 149 ASN C CA 1
ATOM 1110 C C . ASN A 1 149 ? 16.483 13.311 -9.940 1.00 35.02 149 ASN C C 1
ATOM 1111 O O . ASN A 1 149 ? 17.372 13.762 -10.676 1.00 34.53 149 ASN C O 1
ATOM 1116 N N . HIS A 1 150 ? 16.229 12.006 -9.823 1.00 32.34 150 HIS C N 1
ATOM 1117 C CA . HIS A 1 150 ? 17.081 10.999 -10.478 1.00 34.54 150 HIS C CA 1
ATOM 1118 C C . HIS A 1 150 ? 17.050 11.054 -12.009 1.00 41.19 150 HIS C C 1
ATOM 1119 O O . HIS A 1 150 ? 18.006 10.631 -12.665 1.00 40.08 150 HIS C O 1
ATOM 1126 N N . HIS A 1 151 ? 15.963 11.582 -12.569 1.00 42.10 151 HIS C N 1
ATOM 1127 C CA . HIS A 1 151 ? 15.863 11.733 -14.024 1.00 43.04 151 HIS C CA 1
ATOM 1128 C C . HIS A 1 151 ? 16.721 12.866 -14.573 1.00 41.31 151 HIS C C 1
ATOM 1129 O O . HIS A 1 151 ? 16.779 13.074 -15.788 1.00 44.87 151 HIS C O 1
ATOM 1136 N N . GLU A 1 152 ? 17.392 13.588 -13.679 1.00 41.84 152 GLU C N 1
ATOM 1137 C CA . GLU A 1 152 ? 18.361 14.611 -14.068 1.00 43.64 152 GLU C CA 1
ATOM 1138 C C . GLU A 1 152 ? 19.740 14.033 -14.377 1.00 44.35 152 GLU C C 1
ATOM 1139 O O . GLU A 1 152 ? 20.683 14.780 -14.658 1.00 41.00 152 GLU C O 1
ATOM 1145 N N . TYR A 1 153 ? 19.859 12.708 -14.317 1.00 43.78 153 TYR C N 1
ATOM 1146 C CA . TYR A 1 153 ? 21.115 12.044 -14.653 1.00 48.88 153 TYR C CA 1
ATOM 1147 C C . TYR A 1 153 ? 21.472 12.260 -16.127 1.00 46.68 153 TYR C C 1
ATOM 1148 O O . TYR A 1 153 ? 20.685 11.920 -17.010 1.00 48.11 153 TYR C O 1
ATOM 1157 N N . ASN A 1 154 ? 22.658 12.825 -16.363 1.00 47.24 154 ASN C N 1
ATOM 1158 C CA . ASN A 1 154 ? 23.166 13.128 -17.713 1.00 52.97 154 ASN C CA 1
ATOM 1159 C C . ASN A 1 154 ? 24.349 12.219 -18.094 1.00 50.78 154 ASN C C 1
ATOM 1160 O O . ASN A 1 154 ? 25.491 12.474 -17.690 1.00 50.73 154 ASN C O 1
ATOM 1165 N N . PRO A 1 155 ? 24.041 11.187 -18.855 1.00 49.51 155 PRO C N 1
ATOM 1166 C CA . PRO A 1 155 ? 25.015 10.190 -19.273 1.00 55.02 155 PRO C CA 1
ATOM 1167 C C . PRO A 1 155 ? 26.254 10.710 -19.918 1.00 56.63 155 PRO C C 1
ATOM 1168 O O . PRO A 1 155 ? 27.117 9.907 -20.040 1.00 61.86 155 PRO C O 1
ATOM 1172 N N . SER A 1 156 ? 26.380 11.982 -20.267 1.00 56.41 156 SER C N 1
ATOM 1173 C CA . SER A 1 156 ? 27.630 12.466 -20.855 1.00 55.19 156 SER C CA 1
ATOM 1174 C C . SER A 1 156 ? 28.349 13.421 -19.963 1.00 58.95 156 SER C C 1
ATOM 1175 O O . SER A 1 156 ? 29.506 13.715 -20.170 1.00 59.75 156 SER C O 1
ATOM 1178 N N . GLU A 1 157 ? 27.680 13.900 -18.935 1.00 58.35 157 GLU C N 1
ATOM 1179 C CA . GLU A 1 157 ? 28.272 14.901 -18.069 1.00 56.68 157 GLU C CA 1
ATOM 1180 C C . GLU A 1 157 ? 28.471 14.378 -16.624 1.00 57.58 157 GLU C C 1
ATOM 1181 O O . GLU A 1 157 ? 29.266 14.888 -15.855 1.00 56.77 157 GLU C O 1
ATOM 1187 N N . HIS A 1 158 ? 27.745 13.344 -16.262 1.00 56.86 158 HIS C N 1
ATOM 1188 C CA . HIS A 1 158 ? 27.828 12.790 -14.903 1.00 56.00 158 HIS C CA 1
ATOM 1189 C C . HIS A 1 158 ? 28.460 11.398 -14.867 1.00 54.41 158 HIS C C 1
ATOM 1190 O O . HIS A 1 158 ? 27.875 10.419 -15.348 1.00 53.14 158 HIS C O 1
ATOM 1197 N N . HIS A 1 159 ? 29.654 11.323 -14.287 1.00 54.23 159 HIS C N 1
ATOM 1198 C CA . HIS A 1 159 ? 30.390 10.061 -14.190 1.00 61.32 159 HIS C CA 1
ATOM 1199 C C . HIS A 1 159 ? 30.550 9.609 -12.737 1.00 58.74 159 HIS C C 1
ATOM 1200 O O . HIS A 1 159 ? 30.266 8.452 -12.412 1.00 60.54 159 HIS C O 1
ATOM 1207 N N . VAL A 1 160 ? 31.016 10.518 -11.878 1.00 54.03 160 VAL C N 1
ATOM 1208 C CA . VAL A 1 160 ? 31.073 10.280 -10.436 1.00 54.53 160 VAL C CA 1
ATOM 1209 C C . VAL A 1 160 ? 29.890 10.998 -9.783 1.00 54.24 160 VAL C C 1
ATOM 1210 O O . VAL A 1 160 ? 29.899 12.226 -9.642 1.00 54.71 160 VAL C O 1
ATOM 1214 N N . VAL A 1 161 ? 28.874 10.223 -9.411 1.00 52.83 161 VAL C N 1
ATOM 1215 C CA . VAL A 1 161 ? 27.652 10.759 -8.802 1.00 45.62 161 VAL C CA 1
ATOM 1216 C C . VAL A 1 161 ? 27.592 10.491 -7.289 1.00 50.05 161 VAL C C 1
ATOM 1217 O O . VAL A 1 161 ? 28.519 9.915 -6.714 1.00 44.76 161 VAL C O 1
ATOM 1221 N N . SER A 1 162 ? 26.478 10.865 -6.668 1.00 45.62 162 SER C N 1
ATOM 1222 C CA . SER A 1 162 ? 26.264 10.715 -5.234 1.00 38.11 162 SER C CA 1
ATOM 1223 C C . SER A 1 162 ? 24.836 10.313 -5.010 1.00 41.00 162 SER C C 1
ATOM 1224 O O . SER A 1 162 ? 23.965 10.873 -5.584 1.00 39.54 162 SER C O 1
ATOM 1227 N N . ASN A 1 163 ? 24.609 9.294 -4.213 1.00 34.73 163 ASN C N 1
ATOM 1228 C CA . ASN A 1 163 ? 23.255 8.910 -3.898 1.00 33.39 163 ASN C CA 1
ATOM 1229 C C . ASN A 1 163 ? 22.738 9.649 -2.661 1.00 30.62 163 ASN C C 1
ATOM 1230 O O . ASN A 1 163 ? 21.726 9.298 -2.134 1.00 29.02 163 ASN C O 1
ATOM 1235 N N . ALA A 1 164 ? 23.441 10.674 -2.248 1.00 26.40 164 ALA C N 1
ATOM 1236 C CA . ALA A 1 164 ? 23.121 11.435 -1.056 1.00 33.44 164 ALA C CA 1
ATOM 1237 C C . ALA A 1 164 ? 23.339 10.610 0.221 1.00 33.12 164 ALA C C 1
ATOM 1238 O O . ALA A 1 164 ? 23.998 9.630 0.180 1.00 30.29 164 ALA C O 1
ATOM 1240 N N . SER A 1 165 ? 22.784 11.056 1.338 1.00 33.25 165 SER C N 1
ATOM 1241 C CA . SER A 1 165 ? 22.848 10.308 2.575 1.00 29.60 165 SER C CA 1
ATOM 1242 C C . SER A 1 165 ? 21.530 9.656 2.852 1.00 28.84 165 SER C C 1
ATOM 1243 O O . SER A 1 165 ? 20.542 10.020 2.305 1.00 26.82 165 SER C O 1
ATOM 1246 N N . CYS A 1 166 ? 21.518 8.690 3.750 1.00 28.01 166 CYS C N 1
ATOM 1247 C CA . CYS A 1 166 ? 20.243 8.082 4.135 1.00 24.98 166 CYS C CA 1
ATOM 1248 C C . CYS A 1 166 ? 19.257 9.124 4.673 1.00 24.29 166 CYS C C 1
ATOM 1249 O O . CYS A 1 166 ? 18.063 9.044 4.390 1.00 19.97 166 CYS C O 1
ATOM 1252 N N . THR A 1 167 ? 19.756 10.101 5.430 1.00 24.42 167 THR C N 1
ATOM 1253 C CA . THR A 1 167 ? 18.868 11.126 5.993 1.00 21.82 167 THR C CA 1
ATOM 1254 C C . THR A 1 167 ? 18.261 12.007 4.896 1.00 21.06 167 THR C C 1
ATOM 1255 O O . THR A 1 167 ? 17.062 12.273 4.919 1.00 19.25 167 THR C O 1
ATOM 1259 N N . THR A 1 168 ? 19.084 12.419 3.933 1.00 22.98 168 THR C N 1
ATOM 1260 C CA . THR A 1 168 ? 18.595 13.193 2.789 1.00 21.90 168 THR C CA 1
ATOM 1261 C C . THR A 1 168 ? 17.533 12.394 2.021 1.00 23.54 168 THR C C 1
ATOM 1262 O O . THR A 1 168 ? 16.512 12.943 1.614 1.00 22.40 168 THR C O 1
ATOM 1266 N N . ASN A 1 169 ? 17.760 11.093 1.852 1.00 22.51 169 ASN C N 1
ATOM 1267 C CA . ASN A 1 169 ? 16.787 10.222 1.190 1.00 21.07 169 ASN C CA 1
ATOM 1268 C C . ASN A 1 169 ? 15.470 10.062 1.951 1.00 22.84 169 ASN C C 1
ATOM 1269 O O . ASN A 1 169 ? 14.431 9.760 1.352 1.00 21.46 169 ASN C O 1
ATOM 1274 N N . CYS A 1 170 ? 15.506 10.263 3.272 1.00 21.21 170 CYS C N 1
ATOM 1275 C CA . CYS A 1 170 ? 14.263 10.319 4.047 1.00 17.27 170 CYS C CA 1
ATOM 1276 C C . CYS A 1 170 ? 13.557 11.660 3.870 1.00 19.45 170 CYS C C 1
ATOM 1277 O O . CYS A 1 170 ? 12.343 11.710 3.664 1.00 20.81 170 CYS C O 1
ATOM 1280 N N . LEU A 1 171 ? 14.316 12.744 3.982 1.00 22.29 171 LEU C N 1
ATOM 1281 C CA . LEU A 1 171 ? 13.743 14.088 3.999 1.00 20.12 171 LEU C CA 1
ATOM 1282 C C . LEU A 1 171 ? 13.263 14.526 2.612 1.00 19.64 171 LEU C C 1
ATOM 1283 O O . LEU A 1 171 ? 12.147 15.023 2.456 1.00 20.96 171 LEU C O 1
ATOM 1288 N N . ALA A 1 172 ? 14.118 14.350 1.609 1.00 20.94 172 ALA C N 1
ATOM 1289 C CA . ALA A 1 172 ? 13.804 14.801 0.239 1.00 22.43 172 ALA C CA 1
ATOM 1290 C C . ALA A 1 172 ? 12.414 14.409 -0.322 1.00 22.73 172 ALA C C 1
ATOM 1291 O O . ALA A 1 172 ? 11.705 15.285 -0.831 1.00 21.97 172 ALA C O 1
ATOM 1293 N N . PRO A 1 173 ? 12.005 13.114 -0.223 1.00 23.36 173 PRO C N 1
ATOM 1294 C CA . PRO A 1 173 ? 10.680 12.716 -0.707 1.00 21.91 173 PRO C CA 1
ATOM 1295 C C . PRO A 1 173 ? 9.534 13.504 -0.070 1.00 23.85 173 PRO C C 1
ATOM 1296 O O . PRO A 1 173 ? 8.574 13.869 -0.765 1.00 22.33 173 PRO C O 1
ATOM 1300 N N . ILE A 1 174 ? 9.660 13.792 1.227 1.00 21.04 174 ILE C N 1
ATOM 1301 C CA . ILE A 1 174 ? 8.670 14.603 1.956 1.00 19.67 174 ILE C CA 1
ATOM 1302 C C . ILE A 1 174 ? 8.613 16.005 1.352 1.00 20.66 174 ILE C C 1
ATOM 1303 O O . ILE A 1 174 ? 7.547 16.457 0.915 1.00 20.57 174 ILE C O 1
ATOM 1308 N N . VAL A 1 175 ? 9.765 16.679 1.302 1.00 19.39 175 VAL C N 1
ATOM 1309 C CA . VAL A 1 175 ? 9.833 18.052 0.791 1.00 21.20 175 VAL C CA 1
ATOM 1310 C C . VAL A 1 175 ? 9.387 18.103 -0.675 1.00 23.47 175 VAL C C 1
ATOM 1311 O O . VAL A 1 175 ? 8.722 19.055 -1.097 1.00 20.00 175 VAL C O 1
ATOM 1315 N N . HIS A 1 176 ? 9.763 17.075 -1.433 1.00 20.89 176 HIS C N 1
ATOM 1316 C CA . HIS A 1 176 ? 9.415 16.991 -2.851 1.00 23.10 176 HIS C CA 1
ATOM 1317 C C . HIS A 1 176 ? 7.905 17.030 -3.002 1.00 23.43 176 HIS C C 1
ATOM 1318 O O . HIS A 1 176 ? 7.389 17.816 -3.791 1.00 27.10 176 HIS C O 1
ATOM 1325 N N . VAL A 1 177 ? 7.205 16.226 -2.212 1.00 20.37 177 VAL C N 1
ATOM 1326 C CA . VAL A 1 177 ? 5.752 16.194 -2.233 1.00 22.04 177 VAL C CA 1
ATOM 1327 C C . VAL A 1 177 ? 5.181 17.560 -1.835 1.00 25.57 177 VAL C C 1
ATOM 1328 O O . VAL A 1 177 ? 4.289 18.095 -2.511 1.00 22.79 177 VAL C O 1
ATOM 1332 N N . LEU A 1 178 ? 5.707 18.143 -0.761 1.00 22.95 178 LEU C N 1
ATOM 1333 C CA . LEU A 1 178 ? 5.260 19.484 -0.362 1.00 22.57 178 LEU C CA 1
ATOM 1334 C C . LEU A 1 178 ? 5.421 20.513 -1.484 1.00 22.36 178 LEU C C 1
ATOM 1335 O O . LEU A 1 178 ? 4.551 21.357 -1.672 1.00 25.70 178 LEU C O 1
ATOM 1340 N N . VAL A 1 179 ? 6.526 20.443 -2.218 1.00 18.11 179 VAL C N 1
ATOM 1341 C CA . VAL A 1 179 ? 6.783 21.392 -3.294 1.00 21.74 179 VAL C CA 1
ATOM 1342 C C . VAL A 1 179 ? 5.857 21.095 -4.493 1.00 25.24 179 VAL C C 1
ATOM 1343 O O . VAL A 1 179 ? 5.213 22.016 -5.026 1.00 26.30 179 VAL C O 1
ATOM 1347 N N . LYS A 1 180 ? 5.752 19.824 -4.887 1.00 22.81 180 LYS C N 1
ATOM 1348 C CA . LYS A 1 180 ? 4.958 19.464 -6.087 1.00 25.33 180 LYS C CA 1
ATOM 1349 C C . LYS A 1 180 ? 3.446 19.609 -5.885 1.00 26.30 180 LYS C C 1
ATOM 1350 O O . LYS A 1 180 ? 2.711 19.889 -6.839 1.00 29.25 180 LYS C O 1
ATOM 1356 N N . GLU A 1 181 ? 2.979 19.413 -4.658 1.00 25.48 181 GLU C N 1
ATOM 1357 C CA . GLU A 1 181 ? 1.547 19.545 -4.351 1.00 26.75 181 GLU C CA 1
ATOM 1358 C C . GLU A 1 181 ? 1.091 21.000 -4.178 1.00 26.60 181 GLU C C 1
ATOM 1359 O O . GLU A 1 181 ? -0.088 21.266 -3.928 1.00 27.37 181 GLU C O 1
ATOM 1365 N N . GLY A 1 182 ? 2.025 21.935 -4.287 1.00 27.62 182 GLY C N 1
ATOM 1366 C CA . GLY A 1 182 ? 1.708 23.355 -4.175 1.00 27.20 182 GLY C CA 1
ATOM 1367 C C . GLY A 1 182 ? 1.605 23.928 -2.772 1.00 29.43 182 GLY C C 1
ATOM 1368 O O . GLY A 1 182 ? 1.225 25.086 -2.613 1.00 30.16 182 GLY C O 1
ATOM 1369 N N . PHE A 1 183 ? 1.958 23.144 -1.748 1.00 25.83 183 PHE C N 1
ATOM 1370 C CA . PHE A 1 183 ? 1.977 23.660 -0.372 1.00 25.47 183 PHE C CA 1
ATOM 1371 C C . PHE A 1 183 ? 3.048 24.713 -0.200 1.00 26.84 183 PHE C C 1
ATOM 1372 O O . PHE A 1 183 ? 2.841 25.725 0.482 1.00 24.20 183 PHE C O 1
ATOM 1380 N N . GLY A 1 184 ? 4.196 24.469 -0.828 1.00 27.53 184 GLY C N 1
ATOM 1381 C CA . GLY A 1 184 ? 5.333 25.351 -0.707 1.00 28.52 184 GLY C CA 1
ATOM 1382 C C . GLY A 1 184 ? 6.051 25.157 0.614 1.00 25.40 184 GLY C C 1
ATOM 1383 O O . GLY A 1 184 ? 5.495 24.600 1.569 1.00 25.22 184 GLY C O 1
ATOM 1384 N N . VAL A 1 185 ? 7.299 25.600 0.641 1.00 27.72 185 VAL C N 1
ATOM 1385 C CA . VAL A 1 185 ? 8.119 25.611 1.842 1.00 28.36 185 VAL C CA 1
ATOM 1386 C C . VAL A 1 185 ? 8.823 26.968 1.913 1.00 29.08 185 VAL C C 1
ATOM 1387 O O . VAL A 1 185 ? 9.731 27.261 1.118 1.00 29.06 185 VAL C O 1
ATOM 1391 N N . GLN A 1 186 ? 8.392 27.802 2.856 1.00 24.33 186 GLN C N 1
ATOM 1392 C CA . GLN A 1 186 ? 9.055 29.080 3.124 1.00 26.59 186 GLN C CA 1
ATOM 1393 C C . GLN A 1 186 ? 10.369 28.885 3.882 1.00 25.40 186 GLN C C 1
ATOM 1394 O O . GLN A 1 186 ? 11.414 29.420 3.505 1.00 24.62 186 GLN C O 1
ATOM 1400 N N . THR A 1 187 ? 10.284 28.130 4.978 1.00 27.37 187 THR C N 1
ATOM 1401 C CA . THR A 1 187 ? 11.410 27.853 5.863 1.00 25.68 187 THR C CA 1
ATOM 1402 C C . THR A 1 187 ? 11.144 26.476 6.474 1.00 23.15 187 THR C C 1
ATOM 1403 O O . THR A 1 187 ? 9.988 26.104 6.708 1.00 23.68 187 THR C O 1
ATOM 1407 N N . GLY A 1 188 ? 12.208 25.734 6.735 1.00 19.70 188 GLY C N 1
ATOM 1408 C CA . GLY A 1 188 ? 12.079 24.449 7.400 1.00 21.27 188 GLY C CA 1
ATOM 1409 C C . GLY A 1 188 ? 13.274 24.174 8.286 1.00 20.30 188 GLY C C 1
ATOM 1410 O O . GLY A 1 188 ? 14.400 24.500 7.933 1.00 22.41 188 GLY C O 1
ATOM 1411 N N . LEU A 1 189 ? 13.012 23.601 9.458 1.00 21.17 189 LEU C N 1
ATOM 1412 C CA . LEU A 1 189 ? 14.086 23.071 10.292 1.00 24.96 189 LEU C CA 1
ATOM 1413 C C . LEU A 1 189 ? 13.814 21.600 10.593 1.00 22.44 189 LEU C C 1
ATOM 1414 O O . LEU A 1 189 ? 12.680 21.223 10.937 1.00 20.21 189 LEU C O 1
ATOM 1419 N N . MET A 1 190 ? 14.846 20.768 10.440 1.00 20.01 190 MET C N 1
ATOM 1420 C CA . MET A 1 190 ? 14.696 19.326 10.611 1.00 21.59 190 MET C CA 1
ATOM 1421 C C . MET A 1 190 ? 15.563 18.804 11.753 1.00 25.40 190 MET C C 1
ATOM 1422 O O . MET A 1 190 ? 16.704 19.226 11.924 1.00 22.90 190 MET C O 1
ATOM 1427 N N . THR A 1 191 ? 14.999 17.895 12.535 1.00 20.26 191 THR C N 1
ATOM 1428 C CA . THR A 1 191 ? 15.774 17.142 13.521 1.00 18.61 191 THR C CA 1
ATOM 1429 C C . THR A 1 191 ? 15.731 15.671 13.148 1.00 17.77 191 THR C C 1
ATOM 1430 O O . THR A 1 191 ? 14.663 15.140 12.939 1.00 21.16 191 THR C O 1
ATOM 1434 N N . THR A 1 192 ? 16.879 15.001 13.059 1.00 19.08 192 THR C N 1
ATOM 1435 C CA . THR A 1 192 ? 16.822 13.541 12.951 1.00 17.72 192 THR C CA 1
ATOM 1436 C C . THR A 1 192 ? 17.213 12.903 14.286 1.00 19.54 192 THR C C 1
ATOM 1437 O O . THR A 1 192 ? 18.184 13.301 14.918 1.00 22.25 192 THR C O 1
ATOM 1441 N N . ILE A 1 193 ? 16.399 11.965 14.738 1.00 18.97 193 ILE C N 1
ATOM 1442 C CA . ILE A 1 193 ? 16.746 11.163 15.897 1.00 20.44 193 ILE C CA 1
ATOM 1443 C C . ILE A 1 193 ? 17.312 9.908 15.298 1.00 22.21 193 ILE C C 1
ATOM 1444 O O . ILE A 1 193 ? 16.595 9.109 14.676 1.00 22.67 193 ILE C O 1
ATOM 1449 N N . HIS A 1 194 ? 18.619 9.778 15.440 1.00 19.70 194 HIS C N 1
ATOM 1450 C CA . HIS A 1 194 ? 19.376 8.887 14.605 1.00 24.55 194 HIS C CA 1
ATOM 1451 C C . HIS A 1 194 ? 20.006 7.770 15.414 1.00 23.30 194 HIS C C 1
ATOM 1452 O O . HIS A 1 194 ? 20.652 8.026 16.431 1.00 25.67 194 HIS C O 1
ATOM 1459 N N . SER A 1 195 ? 19.829 6.529 14.956 1.00 22.65 195 SER C N 1
ATOM 1460 C CA . SER A 1 195 ? 20.563 5.389 15.517 1.00 19.49 195 SER C CA 1
ATOM 1461 C C . SER A 1 195 ? 22.067 5.626 15.395 1.00 26.73 195 SER C C 1
ATOM 1462 O O . SER A 1 195 ? 22.520 6.261 14.437 1.00 29.83 195 SER C O 1
ATOM 1465 N N . TYR A 1 196 ? 22.849 5.121 16.345 1.00 26.73 196 TYR C N 1
ATOM 1466 C CA . TYR A 1 196 ? 24.305 5.240 16.231 1.00 28.94 196 TYR C CA 1
ATOM 1467 C C . TYR A 1 196 ? 24.854 4.478 15.018 1.00 26.96 196 TYR C C 1
ATOM 1468 O O . TYR A 1 196 ? 24.189 3.599 14.467 1.00 26.72 196 TYR C O 1
ATOM 1477 N N . THR A 1 197 ? 26.054 4.854 14.589 1.00 30.01 197 THR C N 1
ATOM 1478 C CA . THR A 1 197 ? 26.672 4.289 13.392 1.00 32.80 197 THR C CA 1
ATOM 1479 C C . THR A 1 197 ? 28.104 3.861 13.694 1.00 31.21 197 THR C C 1
ATOM 1480 O O . THR A 1 197 ? 28.611 4.094 14.803 1.00 29.32 197 THR C O 1
ATOM 1484 N N . ALA A 1 198 ? 28.749 3.259 12.691 1.00 27.94 198 ALA C N 1
ATOM 1485 C CA . ALA A 1 198 ? 30.114 2.733 12.799 1.00 30.92 198 ALA C CA 1
ATOM 1486 C C . ALA A 1 198 ? 31.190 3.775 13.145 1.00 35.12 198 ALA C C 1
ATOM 1487 O O . ALA A 1 198 ? 32.253 3.423 13.675 1.00 33.76 198 ALA C O 1
ATOM 1489 N N . THR A 1 199 ? 30.928 5.045 12.838 1.00 31.60 199 THR C N 1
ATOM 1490 C CA . THR A 1 199 ? 31.878 6.127 13.152 1.00 31.80 199 THR C CA 1
ATOM 1491 C C . THR A 1 199 ? 31.888 6.477 14.648 1.00 34.23 199 THR C C 1
ATOM 1492 O O . THR A 1 199 ? 32.801 7.161 15.134 1.00 33.39 199 THR C O 1
ATOM 1496 N N . GLN A 1 200 ? 30.865 6.024 15.373 1.00 32.53 200 GLN C N 1
ATOM 1497 C CA . GLN A 1 200 ? 30.751 6.329 16.794 1.00 29.90 200 GLN C CA 1
ATOM 1498 C C . GLN A 1 200 ? 31.551 5.338 17.633 1.00 31.41 200 GLN C C 1
ATOM 1499 O O . GLN A 1 200 ? 32.086 4.353 17.101 1.00 30.80 200 GLN C O 1
ATOM 1505 N N . LYS A 1 201 ? 31.630 5.613 18.935 1.00 27.72 201 LYS C N 1
ATOM 1506 C CA . LYS A 1 201 ? 32.494 4.878 19.864 1.00 27.30 201 LYS C CA 1
ATOM 1507 C C . LYS A 1 201 ? 31.679 4.153 20.936 1.00 29.40 201 LYS C C 1
ATOM 1508 O O . LYS A 1 201 ? 30.712 4.709 21.468 1.00 26.47 201 LYS C O 1
ATOM 1514 N N . THR A 1 202 ? 32.085 2.926 21.268 1.00 30.50 202 THR C N 1
ATOM 1515 C CA . THR A 1 202 ? 31.442 2.159 22.355 1.00 26.58 202 THR C CA 1
ATOM 1516 C C . THR A 1 202 ? 31.585 2.878 23.707 1.00 30.33 202 THR C C 1
ATOM 1517 O O . THR A 1 202 ? 30.598 3.088 24.438 1.00 27.34 202 THR C O 1
ATOM 1521 N N . VAL A 1 203 ? 32.823 3.240 24.031 1.00 30.73 203 VAL C N 1
ATOM 1522 C CA . VAL A 1 203 ? 33.144 4.007 25.238 1.00 28.05 203 VAL C CA 1
ATOM 1523 C C . VAL A 1 203 ? 33.787 5.345 24.840 1.00 30.17 203 VAL C C 1
ATOM 1524 O O . VAL A 1 203 ? 34.212 5.513 23.688 1.00 35.17 203 VAL C O 1
ATOM 1528 N N . ASP A 1 204 ? 33.855 6.294 25.771 1.00 28.14 204 ASP C N 1
ATOM 1529 C CA . ASP A 1 204 ? 34.467 7.599 25.493 1.00 32.58 204 ASP C CA 1
ATOM 1530 C C . ASP A 1 204 ? 35.806 7.402 24.766 1.00 35.73 204 ASP C C 1
ATOM 1531 O O . ASP A 1 204 ? 36.687 6.691 25.255 1.00 32.47 204 ASP C O 1
ATOM 1536 N N . GLY A 1 205 ? 35.970 8.035 23.616 1.00 33.87 205 GLY C N 1
ATOM 1537 C CA . GLY A 1 205 ? 37.157 7.877 22.817 1.00 34.63 205 GLY C CA 1
ATOM 1538 C C . GLY A 1 205 ? 37.530 9.136 22.075 1.00 38.30 205 GLY C C 1
ATOM 1539 O O . GLY A 1 205 ? 36.919 10.136 22.263 1.00 39.92 205 GLY C O 1
ATOM 1540 N N . VAL A 1 206 ? 38.500 9.045 21.193 1.00 39.86 206 VAL C N 1
ATOM 1541 C CA . VAL A 1 206 ? 39.063 10.182 20.475 1.00 41.50 206 VAL C CA 1
ATOM 1542 C C . VAL A 1 206 ? 38.233 10.534 19.237 1.00 36.23 206 VAL C C 1
ATOM 1543 O O . VAL A 1 206 ? 38.000 9.725 18.394 1.00 39.29 206 VAL C O 1
ATOM 1547 N N . SER A 1 207 ? 37.776 11.758 19.162 1.00 39.66 207 SER C N 1
ATOM 1548 C CA . SER A 1 207 ? 37.021 12.228 18.022 1.00 38.06 207 SER C CA 1
ATOM 1549 C C . SER A 1 207 ? 37.323 13.704 17.830 1.00 41.75 207 SER C C 1
ATOM 1550 O O . SER A 1 207 ? 36.537 14.545 18.176 1.00 39.50 207 SER C O 1
ATOM 1553 N N . VAL A 1 208 ? 38.498 13.992 17.295 1.00 43.24 208 VAL C N 1
ATOM 1554 C CA . VAL A 1 208 ? 38.939 15.359 17.105 1.00 44.98 208 VAL C CA 1
ATOM 1555 C C . VAL A 1 208 ? 38.029 16.240 16.240 1.00 43.27 208 VAL C C 1
ATOM 1556 O O . VAL A 1 208 ? 37.932 17.409 16.444 1.00 48.39 208 VAL C O 1
ATOM 1560 N N . LYS A 1 209 ? 37.361 15.678 15.268 1.00 46.58 209 LYS C N 1
ATOM 1561 C CA . LYS A 1 209 ? 36.568 16.499 14.406 1.00 49.65 209 LYS C CA 1
ATOM 1562 C C . LYS A 1 209 ? 35.144 16.637 14.900 1.00 47.58 209 LYS C C 1
ATOM 1563 O O . LYS A 1 209 ? 34.368 17.367 14.339 1.00 47.50 209 LYS C O 1
ATOM 1569 N N . ASP A 1 210 ? 34.810 15.920 15.953 1.00 40.24 210 ASP C N 1
ATOM 1570 C CA . ASP A 1 210 ? 33.476 15.994 16.549 1.00 34.03 210 ASP C CA 1
ATOM 1571 C C . ASP A 1 210 ? 33.529 15.527 18.006 1.00 34.15 210 ASP C C 1
ATOM 1572 O O . ASP A 1 210 ? 33.379 14.336 18.291 1.00 34.26 210 ASP C O 1
ATOM 1577 N N . TRP A 1 211 ? 33.730 16.477 18.916 1.00 31.10 211 TRP C N 1
ATOM 1578 C CA . TRP A 1 211 ? 33.936 16.183 20.347 1.00 31.14 211 TRP C CA 1
ATOM 1579 C C . TRP A 1 211 ? 32.813 15.368 20.961 1.00 26.96 211 TRP C C 1
ATOM 1580 O O . TRP A 1 211 ? 33.071 14.357 21.611 1.00 24.95 211 TRP C O 1
ATOM 1591 N N . ARG A 1 212 ? 31.573 15.796 20.729 1.00 28.30 212 ARG C N 1
ATOM 1592 C CA . ARG A 1 212 ? 30.408 15.072 21.226 1.00 29.36 212 ARG C CA 1
ATOM 1593 C C . ARG A 1 212 ? 30.350 13.658 20.659 1.00 27.39 212 ARG C C 1
ATOM 1594 O O . ARG A 1 212 ? 29.998 12.718 21.369 1.00 23.96 212 ARG C O 1
ATOM 1602 N N . GLY A 1 213 ? 30.708 13.520 19.380 1.00 27.56 213 GLY C N 1
ATOM 1603 C CA . GLY A 1 213 ? 30.652 12.241 18.668 1.00 27.60 213 GLY C CA 1
ATOM 1604 C C . GLY A 1 213 ? 31.636 11.176 19.127 1.00 25.72 213 GLY C C 1
ATOM 1605 O O . GLY A 1 213 ? 31.522 10.020 18.731 1.00 28.98 213 GLY C O 1
ATOM 1606 N N . GLY A 1 214 ? 32.608 11.559 19.955 1.00 28.92 214 GLY C N 1
ATOM 1607 C CA . GLY A 1 214 ? 33.533 10.590 20.559 1.00 28.73 214 GLY C CA 1
ATOM 1608 C C . GLY A 1 214 ? 33.023 9.941 21.836 1.00 29.88 214 GLY C C 1
ATOM 1609 O O . GLY A 1 214 ? 33.548 8.919 22.281 1.00 27.62 214 GLY C O 1
ATOM 1610 N N . ARG A 1 215 ? 31.984 10.527 22.421 1.00 26.83 215 ARG C N 1
ATOM 1611 C CA . ARG A 1 215 ? 31.453 10.037 23.690 1.00 26.88 215 ARG C CA 1
ATOM 1612 C C . ARG A 1 215 ? 30.694 8.716 23.506 1.00 28.19 215 ARG C C 1
ATOM 1613 O O . ARG A 1 215 ? 30.223 8.399 22.401 1.00 25.00 215 ARG C O 1
ATOM 1621 N N . ALA A 1 216 ? 30.604 7.939 24.586 1.00 27.15 216 ALA C N 1
ATOM 1622 C CA . ALA A 1 216 ? 30.024 6.597 24.546 1.00 26.99 216 ALA C CA 1
ATOM 1623 C C . ALA A 1 216 ? 28.638 6.599 23.886 1.00 26.45 216 ALA C C 1
ATOM 1624 O O . ALA A 1 216 ? 27.740 7.299 24.345 1.00 25.06 216 ALA C O 1
ATOM 1626 N N . ALA A 1 217 ? 28.477 5.812 22.818 1.00 26.99 217 ALA C N 1
ATOM 1627 C CA . ALA A 1 217 ? 27.304 5.932 21.940 1.00 27.85 217 ALA C CA 1
ATOM 1628 C C . ALA A 1 217 ? 26.022 5.347 22.501 1.00 24.55 217 ALA C C 1
ATOM 1629 O O . ALA A 1 217 ? 24.957 5.920 22.303 1.00 24.17 217 ALA C O 1
ATOM 1631 N N . ALA A 1 218 ? 26.119 4.205 23.180 1.00 23.86 218 ALA C N 1
ATOM 1632 C CA . ALA A 1 218 ? 24.919 3.469 23.560 1.00 27.00 218 ALA C CA 1
ATOM 1633 C C . ALA A 1 218 ? 24.375 3.863 24.937 1.00 23.34 218 ALA C C 1
ATOM 1634 O O . ALA A 1 218 ? 23.400 3.273 25.420 1.00 26.05 218 ALA C O 1
ATOM 1636 N N . VAL A 1 219 ? 24.973 4.892 25.534 1.00 22.86 219 VAL C N 1
ATOM 1637 C CA . VAL A 1 219 ? 24.513 5.424 26.819 1.00 22.88 219 VAL C CA 1
ATOM 1638 C C . VAL A 1 219 ? 24.332 6.959 26.834 1.00 22.82 219 VAL C C 1
ATOM 1639 O O . VAL A 1 219 ? 24.145 7.561 27.889 1.00 24.77 219 VAL C O 1
ATOM 1643 N N . ASN A 1 220 ? 24.367 7.591 25.663 1.00 21.08 220 ASN C N 1
ATOM 1644 C CA . ASN A 1 220 ? 24.184 9.039 25.574 1.00 21.73 220 ASN C CA 1
ATOM 1645 C C . ASN A 1 220 ? 23.217 9.458 24.463 1.00 21.42 220 ASN C C 1
ATOM 1646 O O . ASN A 1 220 ? 23.092 8.779 23.434 1.00 22.39 220 ASN C O 1
ATOM 1651 N N . ILE A 1 221 ? 22.519 10.564 24.703 1.00 20.04 221 ILE C N 1
ATOM 1652 C CA . ILE A 1 221 ? 21.946 11.368 23.619 1.00 17.48 221 ILE C CA 1
ATOM 1653 C C . ILE A 1 221 ? 23.054 12.316 23.169 1.00 20.90 221 ILE C C 1
ATOM 1654 O O . ILE A 1 221 ? 23.587 13.084 23.968 1.00 20.02 221 ILE C O 1
ATOM 1659 N N . ILE A 1 222 ? 23.423 12.232 21.887 1.00 20.29 222 ILE C N 1
ATOM 1660 C CA . ILE A 1 222 ? 24.556 12.985 21.360 1.00 20.64 222 ILE C CA 1
ATOM 1661 C C . ILE A 1 222 ? 24.125 13.900 20.208 1.00 17.24 222 ILE C C 1
ATOM 1662 O O . ILE A 1 222 ? 23.790 13.424 19.131 1.00 19.07 222 ILE C O 1
ATOM 1667 N N . PRO A 1 223 ? 24.112 15.215 20.445 1.00 18.59 223 PRO C N 1
ATOM 1668 C CA . PRO A 1 223 ? 23.679 16.106 19.370 1.00 17.76 223 PRO C CA 1
ATOM 1669 C C . PRO A 1 223 ? 24.773 16.226 18.314 1.00 21.80 223 PRO C C 1
ATOM 1670 O O . PRO A 1 223 ? 25.933 15.997 18.613 1.00 21.23 223 PRO C O 1
ATOM 1674 N N . SER A 1 224 ? 24.393 16.560 17.086 1.00 24.06 224 SER C N 1
ATOM 1675 C CA . SER A 1 224 ? 25.371 16.780 16.019 1.00 27.01 224 SER C CA 1
ATOM 1676 C C . SER A 1 224 ? 24.789 17.702 14.956 1.00 26.35 224 SER C C 1
ATOM 1677 O O . SER A 1 224 ? 23.600 17.660 14.689 1.00 24.37 224 SER C O 1
ATOM 1680 N N . THR A 1 225 ? 25.639 18.538 14.358 1.00 33.81 225 THR C N 1
ATOM 1681 C CA . THR A 1 225 ? 25.267 19.261 13.132 1.00 35.20 225 THR C CA 1
ATOM 1682 C C . THR A 1 225 ? 25.041 18.228 12.028 1.00 30.79 225 THR C C 1
ATOM 1683 O O . THR A 1 225 ? 25.587 17.127 12.083 1.00 33.98 225 THR C O 1
ATOM 1687 N N . THR A 1 226 ? 24.234 18.569 11.030 1.00 31.46 226 THR C N 1
ATOM 1688 C CA . THR A 1 226 ? 24.109 17.708 9.854 1.00 34.75 226 THR C CA 1
ATOM 1689 C C . THR A 1 226 ? 23.939 18.540 8.585 1.00 34.92 226 THR C C 1
ATOM 1690 O O . THR A 1 226 ? 23.609 19.728 8.654 1.00 34.52 226 THR C O 1
ATOM 1694 N N . GLY A 1 227 ? 24.188 17.918 7.440 1.00 32.74 227 GLY C N 1
ATOM 1695 C CA . GLY A 1 227 ? 24.091 18.618 6.169 1.00 33.18 227 GLY C CA 1
ATOM 1696 C C . GLY A 1 227 ? 22.902 18.164 5.351 1.00 33.59 227 GLY C C 1
ATOM 1697 O O . GLY A 1 227 ? 22.640 18.720 4.287 1.00 30.64 227 GLY C O 1
ATOM 1698 N N . ALA A 1 228 ? 22.175 17.167 5.860 1.00 30.11 228 ALA C N 1
ATOM 1699 C CA . ALA A 1 228 ? 21.079 16.531 5.129 1.00 26.98 228 ALA C CA 1
ATOM 1700 C C . ALA A 1 228 ? 19.979 17.496 4.684 1.00 28.78 228 ALA C C 1
ATOM 1701 O O . ALA A 1 228 ? 19.539 17.450 3.532 1.00 31.23 228 ALA C O 1
ATOM 1703 N N . ALA A 1 229 ? 19.548 18.373 5.587 1.00 28.82 229 ALA C N 1
ATOM 1704 C CA . ALA A 1 229 ? 18.539 19.374 5.252 1.00 29.96 229 ALA C CA 1
ATOM 1705 C C . ALA A 1 229 ? 19.046 20.428 4.258 1.00 31.31 229 ALA C C 1
ATOM 1706 O O . ALA A 1 229 ? 18.324 20.800 3.326 1.00 32.60 229 ALA C O 1
ATOM 1708 N N . LYS A 1 230 ? 20.276 20.904 4.455 1.00 29.35 230 LYS C N 1
ATOM 1709 C CA . LYS A 1 230 ? 20.917 21.791 3.480 1.00 33.16 230 LYS C CA 1
ATOM 1710 C C . LYS A 1 230 ? 21.095 21.113 2.118 1.00 36.12 230 LYS C C 1
ATOM 1711 O O . LYS A 1 230 ? 20.953 21.761 1.079 1.00 34.00 230 LYS C O 1
ATOM 1717 N N . ALA A 1 231 ? 21.390 19.811 2.132 1.00 29.85 231 ALA C N 1
ATOM 1718 C CA . ALA A 1 231 ? 21.609 19.041 0.906 1.00 32.49 231 ALA C CA 1
ATOM 1719 C C . ALA A 1 231 ? 20.351 18.945 0.054 1.00 34.56 231 ALA C C 1
ATOM 1720 O O . ALA A 1 231 ? 20.439 18.844 -1.173 1.00 32.86 231 ALA C O 1
ATOM 1722 N N . VAL A 1 232 ? 19.188 18.967 0.709 1.00 28.30 232 VAL C N 1
ATOM 1723 C CA . VAL A 1 232 ? 17.914 18.971 0.009 1.00 30.79 232 VAL C CA 1
ATOM 1724 C C . VAL A 1 232 ? 17.786 20.241 -0.842 1.00 32.91 232 VAL C C 1
ATOM 1725 O O . VAL A 1 232 ? 17.295 20.185 -1.964 1.00 32.70 232 VAL C O 1
ATOM 1729 N N . GLY A 1 233 ? 18.264 21.368 -0.317 1.00 34.90 233 GLY C N 1
ATOM 1730 C CA . GLY A 1 233 ? 18.258 22.627 -1.058 1.00 39.31 233 GLY C CA 1
ATOM 1731 C C . GLY A 1 233 ? 19.025 22.539 -2.365 1.00 39.51 233 GLY C C 1
ATOM 1732 O O . GLY A 1 233 ? 18.832 23.357 -3.268 1.00 40.55 233 GLY C O 1
ATOM 1733 N N . MET A 1 234 ? 19.893 21.534 -2.456 1.00 39.78 234 MET C N 1
ATOM 1734 C CA . MET A 1 234 ? 20.748 21.308 -3.614 1.00 41.80 234 MET C CA 1
ATOM 1735 C C . MET A 1 234 ? 20.043 20.352 -4.587 1.00 41.79 234 MET C C 1
ATOM 1736 O O . MET A 1 234 ? 20.216 20.441 -5.807 1.00 41.28 234 MET C O 1
ATOM 1741 N N . VAL A 1 235 ? 19.227 19.463 -4.029 1.00 38.14 235 VAL C N 1
ATOM 1742 C CA . VAL A 1 235 ? 18.506 18.441 -4.786 1.00 29.21 235 VAL C CA 1
ATOM 1743 C C . VAL A 1 235 ? 17.115 18.932 -5.208 1.00 34.86 235 VAL C C 1
ATOM 1744 O O . VAL A 1 235 ? 16.572 18.503 -6.231 1.00 37.32 235 VAL C O 1
ATOM 1748 N N . ILE A 1 236 ? 16.535 19.805 -4.390 1.00 31.02 236 ILE C N 1
ATOM 1749 C CA . ILE A 1 236 ? 15.299 20.508 -4.715 1.00 32.51 236 ILE C CA 1
ATOM 1750 C C . ILE A 1 236 ? 15.652 21.997 -4.687 1.00 33.68 236 ILE C C 1
ATOM 1751 O O . ILE A 1 236 ? 15.450 22.663 -3.668 1.00 28.65 236 ILE C O 1
ATOM 1756 N N . PRO A 1 237 ? 16.207 22.517 -5.807 1.00 30.97 237 PRO C N 1
ATOM 1757 C CA . PRO A 1 237 ? 16.794 23.861 -5.869 1.00 33.46 237 PRO C CA 1
ATOM 1758 C C . PRO A 1 237 ? 15.900 24.994 -5.379 1.00 27.92 237 PRO C C 1
ATOM 1759 O O . PRO A 1 237 ? 16.416 26.007 -4.918 1.00 30.99 237 PRO C O 1
ATOM 1763 N N . SER A 1 238 ? 14.584 24.835 -5.476 1.00 29.86 238 SER C N 1
ATOM 1764 C CA . SER A 1 238 ? 13.662 25.875 -5.006 1.00 33.14 238 SER C CA 1
ATOM 1765 C C . SER A 1 238 ? 13.684 26.069 -3.487 1.00 34.14 238 SER C C 1
ATOM 1766 O O . SER A 1 238 ? 13.097 27.028 -2.973 1.00 34.18 238 SER C O 1
ATOM 1769 N N . THR A 1 239 ? 14.356 25.158 -2.782 1.00 30.47 239 THR C N 1
ATOM 1770 C CA . THR A 1 239 ? 14.433 25.202 -1.320 1.00 30.84 239 THR C CA 1
ATOM 1771 C C . THR A 1 239 ? 15.827 25.593 -0.834 1.00 31.52 239 THR C C 1
ATOM 1772 O O . THR A 1 239 ? 16.095 25.596 0.375 1.00 30.17 239 THR C O 1
ATOM 1776 N N . GLN A 1 240 ? 16.709 25.937 -1.773 1.00 29.12 240 GLN C N 1
ATOM 1777 C CA . GLN A 1 240 ? 18.076 26.326 -1.430 1.00 33.48 240 GLN C CA 1
ATOM 1778 C C . GLN A 1 240 ? 18.051 27.477 -0.424 1.00 31.60 240 GLN C C 1
ATOM 1779 O O . GLN A 1 240 ? 17.293 28.428 -0.593 1.00 28.76 240 GLN C O 1
ATOM 1785 N N . GLY A 1 241 ? 18.846 27.351 0.641 1.00 28.96 241 GLY C N 1
ATOM 1786 C CA . GLY A 1 241 ? 18.919 28.364 1.697 1.00 29.43 241 GLY C CA 1
ATOM 1787 C C . GLY A 1 241 ? 17.747 28.433 2.666 1.00 27.11 241 GLY C C 1
ATOM 1788 O O . GLY A 1 241 ? 17.750 29.256 3.588 1.00 27.24 241 GLY C O 1
ATOM 1789 N N . LYS A 1 242 ? 16.760 27.581 2.481 1.00 25.28 242 LYS C N 1
ATOM 1790 C CA . LYS A 1 242 ? 15.548 27.617 3.269 1.00 23.56 242 LYS C CA 1
ATOM 1791 C C . LYS A 1 242 ? 15.432 26.497 4.302 1.00 23.87 242 LYS C C 1
ATOM 1792 O O . LYS A 1 242 ? 14.520 26.471 5.055 1.00 22.45 242 LYS C O 1
ATOM 1798 N N . LEU A 1 243 ? 16.361 25.572 4.276 1.00 24.57 243 LEU C N 1
ATOM 1799 C CA . LEU A 1 243 ? 16.312 24.439 5.154 1.00 24.14 243 LEU C CA 1
ATOM 1800 C C . LEU A 1 243 ? 17.631 24.168 5.827 1.00 27.51 243 LEU C C 1
ATOM 1801 O O . LEU A 1 243 ? 18.656 24.237 5.218 1.00 24.98 243 LEU C O 1
ATOM 1806 N N . THR A 1 244 ? 17.566 23.851 7.113 1.00 25.46 244 THR C N 1
ATOM 1807 C CA . THR A 1 244 ? 18.678 23.231 7.779 1.00 24.36 244 THR C CA 1
ATOM 1808 C C . THR A 1 244 ? 18.206 22.322 8.895 1.00 25.27 244 THR C C 1
ATOM 1809 O O . THR A 1 244 ? 17.046 22.161 9.089 1.00 23.12 244 THR C O 1
ATOM 1813 N N . GLY A 1 245 ? 19.138 21.718 9.605 1.00 24.98 245 GLY C N 1
ATOM 1814 C CA . GLY A 1 245 ? 18.753 20.860 10.691 1.00 26.95 245 GLY C CA 1
ATOM 1815 C C . GLY A 1 245 ? 19.899 20.316 11.486 1.00 26.53 245 GLY C C 1
ATOM 1816 O O . GLY A 1 245 ? 20.979 20.735 11.324 1.00 22.86 245 GLY C O 1
ATOM 1817 N N . MET A 1 246 ? 19.602 19.377 12.347 1.00 21.73 246 MET C N 1
ATOM 1818 C CA . MET A 1 246 ? 20.592 18.772 13.191 1.00 22.03 246 MET C CA 1
ATOM 1819 C C . MET A 1 246 ? 20.184 17.359 13.507 1.00 23.41 246 MET C C 1
ATOM 1820 O O . MET A 1 246 ? 19.127 16.954 13.185 1.00 20.50 246 MET C O 1
ATOM 1825 N N . SER A 1 247 ? 21.047 16.640 14.184 1.00 19.92 247 SER C N 1
ATOM 1826 C CA . SER A 1 247 ? 20.650 15.373 14.690 1.00 20.48 247 SER C CA 1
ATOM 1827 C C . SER A 1 247 ? 20.972 15.123 16.148 1.00 18.57 247 SER C C 1
ATOM 1828 O O . SER A 1 247 ? 21.768 15.756 16.711 1.00 17.63 247 SER C O 1
ATOM 1831 N N . PHE A 1 248 ? 20.232 14.191 16.705 1.00 18.81 248 PHE C N 1
ATOM 1832 C CA . PHE A 1 248 ? 20.497 13.631 17.989 1.00 18.68 248 PHE C CA 1
ATOM 1833 C C . PHE A 1 248 ? 20.720 12.132 17.795 1.00 18.73 248 PHE C C 1
ATOM 1834 O O . PHE A 1 248 ? 19.857 11.443 17.415 1.00 21.15 248 PHE C O 1
ATOM 1842 N N . ARG A 1 249 ? 21.934 11.686 18.047 1.00 21.91 249 ARG C N 1
ATOM 1843 C CA . ARG A 1 249 ? 22.334 10.299 17.969 1.00 19.22 249 ARG C CA 1
ATOM 1844 C C . ARG A 1 249 ? 21.959 9.601 19.268 1.00 20.18 249 ARG C C 1
ATOM 1845 O O . ARG A 1 249 ? 22.382 10.002 20.285 1.00 19.30 249 ARG C O 1
ATOM 1853 N N . VAL A 1 250 ? 21.143 8.572 19.184 1.00 19.25 250 VAL C N 1
ATOM 1854 C CA . VAL A 1 250 ? 20.604 7.892 20.377 1.00 18.46 250 VAL C CA 1
ATOM 1855 C C . VAL A 1 250 ? 20.956 6.400 20.373 1.00 20.18 250 VAL C C 1
ATOM 1856 O O . VAL A 1 250 ? 21.338 5.865 19.327 1.00 22.15 250 VAL C O 1
ATOM 1860 N N . PRO A 1 251 ? 20.856 5.730 21.545 1.00 23.85 251 PRO C N 1
ATOM 1861 C CA . PRO A 1 251 ? 21.251 4.320 21.658 1.00 25.10 251 PRO C CA 1
ATOM 1862 C C . PRO A 1 251 ? 20.288 3.285 21.061 1.00 23.99 251 PRO C C 1
ATOM 1863 O O . PRO A 1 251 ? 19.706 2.479 21.798 1.00 22.65 251 PRO C O 1
ATOM 1867 N N . THR A 1 252 ? 20.114 3.314 19.745 1.00 22.02 252 THR C N 1
ATOM 1868 C CA . THR A 1 252 ? 19.502 2.203 19.013 1.00 19.78 252 THR C CA 1
ATOM 1869 C C . THR A 1 252 ? 20.461 1.854 17.880 1.00 23.89 252 THR C C 1
ATOM 1870 O O . THR A 1 252 ? 21.125 2.741 17.361 1.00 22.35 252 THR C O 1
ATOM 1874 N N . PRO A 1 253 ? 20.537 0.603 17.508 1.00 28.32 253 PRO C N 1
ATOM 1875 C CA . PRO A 1 253 ? 21.496 0.146 16.510 1.00 27.28 253 PRO C CA 1
ATOM 1876 C C . PRO A 1 253 ? 21.096 0.387 15.043 1.00 27.29 253 PRO C C 1
ATOM 1877 O O . PRO A 1 253 ? 21.930 0.315 14.185 1.00 25.91 253 PRO C O 1
ATOM 1881 N N . ASP A 1 254 ? 19.833 0.627 14.788 1.00 24.55 254 ASP C N 1
ATOM 1882 C CA . ASP A 1 254 ? 19.376 0.883 13.435 1.00 23.64 254 ASP C CA 1
ATOM 1883 C C . ASP A 1 254 ? 17.979 1.437 13.454 1.00 24.10 254 ASP C C 1
ATOM 1884 O O . ASP A 1 254 ? 17.254 1.171 14.359 1.00 26.33 254 ASP C O 1
ATOM 1889 N N . VAL A 1 255 ? 17.635 2.156 12.407 1.00 21.42 255 VAL C N 1
ATOM 1890 C CA . VAL A 1 255 ? 16.382 2.879 12.253 1.00 20.61 255 VAL C CA 1
ATOM 1891 C C . VAL A 1 255 ? 16.409 4.286 12.865 1.00 20.66 255 VAL C C 1
ATOM 1892 O O . VAL A 1 255 ? 16.821 4.482 13.950 1.00 19.22 255 VAL C O 1
ATOM 1896 N N . SER A 1 256 ? 15.921 5.236 12.099 1.00 18.49 256 SER C N 1
ATOM 1897 C CA . SER A 1 256 ? 15.990 6.639 12.451 1.00 18.81 256 SER C CA 1
ATOM 1898 C C . SER A 1 256 ? 14.700 7.361 12.085 1.00 20.90 256 SER C C 1
ATOM 1899 O O . SER A 1 256 ? 13.885 6.817 11.432 1.00 21.02 256 SER C O 1
ATOM 1902 N N . VAL A 1 257 ? 14.536 8.577 12.559 1.00 21.16 257 VAL C N 1
ATOM 1903 C CA . VAL A 1 257 ? 13.284 9.283 12.289 1.00 18.54 257 VAL C CA 1
ATOM 1904 C C . VAL A 1 257 ? 13.544 10.761 12.019 1.00 21.35 257 VAL C C 1
ATOM 1905 O O . VAL A 1 257 ? 14.349 11.393 12.708 1.00 22.69 257 VAL C O 1
ATOM 1909 N N . VAL A 1 258 ? 12.874 11.294 11.000 1.00 20.12 258 VAL C N 1
ATOM 1910 C CA . VAL A 1 258 ? 12.940 12.719 10.658 1.00 17.91 258 VAL C CA 1
ATOM 1911 C C . VAL A 1 258 ? 11.770 13.445 11.298 1.00 20.44 258 VAL C C 1
ATOM 1912 O O . VAL A 1 258 ? 10.629 13.030 11.151 1.00 17.02 258 VAL C O 1
ATOM 1916 N N . ASP A 1 259 ? 12.083 14.533 11.997 1.00 18.26 259 ASP C N 1
ATOM 1917 C CA . ASP A 1 259 ? 11.103 15.405 12.640 1.00 20.56 259 ASP C CA 1
ATOM 1918 C C . ASP A 1 259 ? 11.236 16.753 11.927 1.00 17.89 259 ASP C C 1
ATOM 1919 O O . ASP A 1 259 ? 12.120 17.548 12.236 1.00 20.65 259 ASP C O 1
ATOM 1924 N N . LEU A 1 260 ? 10.395 16.981 10.918 1.00 17.78 260 LEU C N 1
ATOM 1925 C CA . LEU A 1 260 ? 10.509 18.188 10.091 1.00 17.61 260 LEU C CA 1
ATOM 1926 C C . LEU A 1 260 ? 9.483 19.224 10.517 1.00 17.18 260 LEU C C 1
ATOM 1927 O O . LEU A 1 260 ? 8.284 18.947 10.523 1.00 22.04 260 LEU C O 1
ATOM 1932 N N . THR A 1 261 ? 9.945 20.419 10.859 1.00 16.54 261 THR C N 1
ATOM 1933 C CA . THR A 1 261 ? 9.016 21.519 11.133 1.00 21.35 261 THR C CA 1
ATOM 1934 C C . THR A 1 261 ? 9.201 22.559 10.048 1.00 18.83 261 THR C C 1
ATOM 1935 O O . THR A 1 261 ? 10.318 22.972 9.751 1.00 19.36 261 THR C O 1
ATOM 1939 N N . PHE A 1 262 ? 8.096 22.963 9.438 1.00 19.16 262 PHE C N 1
ATOM 1940 C CA . PHE A 1 262 ? 8.193 23.888 8.318 1.00 20.82 262 PHE C CA 1
ATOM 1941 C C . PHE A 1 262 ? 7.050 24.888 8.281 1.00 22.07 262 PHE C C 1
ATOM 1942 O O . PHE A 1 262 ? 5.999 24.686 8.909 1.00 20.61 262 PHE C O 1
ATOM 1950 N N . THR A 1 263 ? 7.284 25.976 7.554 1.00 21.79 263 THR C N 1
ATOM 1951 C CA . THR A 1 263 ? 6.232 26.928 7.258 1.00 23.11 263 THR C CA 1
ATOM 1952 C C . THR A 1 263 ? 5.868 26.839 5.766 1.00 23.50 263 THR C C 1
ATOM 1953 O O . THR A 1 263 ? 6.726 26.952 4.887 1.00 22.09 263 THR C O 1
ATOM 1957 N N . ALA A 1 264 ? 4.589 26.599 5.511 1.00 22.88 264 ALA C N 1
ATOM 1958 C CA . ALA A 1 264 ? 4.073 26.453 4.161 1.00 29.00 264 ALA C CA 1
ATOM 1959 C C . ALA A 1 264 ? 3.977 27.826 3.498 1.00 28.53 264 ALA C C 1
ATOM 1960 O O . ALA A 1 264 ? 3.979 28.846 4.179 1.00 26.56 264 ALA C O 1
ATOM 1962 N N . ALA A 1 265 ? 3.931 27.844 2.166 1.00 29.11 265 ALA C N 1
ATOM 1963 C CA . ALA A 1 265 ? 3.924 29.106 1.414 1.00 31.54 265 ALA C CA 1
ATOM 1964 C C . ALA A 1 265 ? 2.534 29.748 1.321 1.00 33.69 265 ALA C C 1
ATOM 1965 O O . ALA A 1 265 ? 2.410 30.943 1.010 1.00 37.14 265 ALA C O 1
ATOM 1967 N N . ARG A 1 266 ? 1.500 28.958 1.603 1.00 32.47 266 ARG C N 1
ATOM 1968 C CA . ARG A 1 266 ? 0.116 29.436 1.629 1.00 34.69 266 ARG C CA 1
ATOM 1969 C C . ARG A 1 266 ? -0.729 28.597 2.585 1.00 32.34 266 ARG C C 1
ATOM 1970 O O . ARG A 1 266 ? -0.268 27.565 3.078 1.00 31.92 266 ARG C O 1
ATOM 1978 N N . ASP A 1 267 ? -1.956 29.050 2.842 1.00 31.70 267 ASP C N 1
ATOM 1979 C CA . ASP A 1 267 ? -2.844 28.424 3.821 1.00 32.31 267 ASP C CA 1
ATOM 1980 C C . ASP A 1 267 ? -3.235 26.987 3.468 1.00 33.84 267 ASP C C 1
ATOM 1981 O O . ASP A 1 267 ? -3.762 26.717 2.390 1.00 32.42 267 ASP C O 1
ATOM 1986 N N . THR A 1 268 ? -3.020 26.078 4.394 1.00 30.53 268 THR C N 1
ATOM 1987 C CA . THR A 1 268 ? -3.381 24.696 4.225 1.00 31.60 268 THR C CA 1
ATOM 1988 C C . THR A 1 268 ? -3.835 24.134 5.574 1.00 31.21 268 THR C C 1
ATOM 1989 O O . THR A 1 268 ? -4.223 24.872 6.391 1.00 29.20 268 THR C O 1
ATOM 1993 N N . SER A 1 269 ? -3.790 22.833 5.770 1.00 29.27 269 SER C N 1
ATOM 1994 C CA . SER A 1 269 ? -4.076 22.172 7.028 1.00 26.64 269 SER C CA 1
ATOM 1995 C C . SER A 1 269 ? -3.226 20.902 7.087 1.00 27.07 269 SER C C 1
ATOM 1996 O O . SER A 1 269 ? -2.716 20.444 6.058 1.00 24.59 269 SER C O 1
ATOM 1999 N N . ILE A 1 270 ? -3.081 20.326 8.279 1.00 27.16 270 ILE C N 1
ATOM 2000 C CA . ILE A 1 270 ? -2.325 19.078 8.424 1.00 23.98 270 ILE C CA 1
ATOM 2001 C C . ILE A 1 270 ? -3.046 17.900 7.748 1.00 25.79 270 ILE C C 1
ATOM 2002 O O . ILE A 1 270 ? -2.407 16.956 7.263 1.00 24.81 270 ILE C O 1
ATOM 2007 N N . GLN A 1 271 ? -4.374 17.992 7.707 1.00 29.51 271 GLN C N 1
ATOM 2008 C CA . GLN A 1 271 ? -5.228 17.026 7.019 1.00 27.62 271 GLN C CA 1
ATOM 2009 C C . GLN A 1 271 ? -4.946 16.991 5.518 1.00 26.01 271 GLN C C 1
ATOM 2010 O O . GLN A 1 271 ? -4.873 15.911 4.932 1.00 30.53 271 GLN C O 1
ATOM 2016 N N . GLU A 1 272 ? -4.798 18.163 4.898 1.00 26.56 272 GLU C N 1
ATOM 2017 C CA . GLU A 1 272 ? -4.473 18.240 3.467 1.00 31.27 272 GLU C CA 1
ATOM 2018 C C . GLU A 1 272 ? -3.079 17.697 3.160 1.00 27.29 272 GLU C C 1
ATOM 2019 O O . GLU A 1 272 ? -2.894 16.958 2.198 1.00 22.89 272 GLU C O 1
ATOM 2025 N N . ILE A 1 273 ? -2.103 18.067 3.988 1.00 26.45 273 ILE C N 1
ATOM 2026 C CA . ILE A 1 273 ? -0.750 17.535 3.862 1.00 23.43 273 ILE C CA 1
ATOM 2027 C C . ILE A 1 273 ? -0.754 16.008 4.006 1.00 22.62 273 ILE C C 1
ATOM 2028 O O . ILE A 1 273 ? -0.146 15.309 3.203 1.00 23.74 273 ILE C O 1
ATOM 2033 N N . ASP A 1 274 ? -1.457 15.511 5.019 1.00 23.43 274 ASP C N 1
ATOM 2034 C CA . ASP A 1 274 ? -1.541 14.082 5.311 1.00 23.81 274 ASP C CA 1
ATOM 2035 C C . ASP A 1 274 ? -2.135 13.324 4.125 1.00 29.63 274 ASP C C 1
ATOM 2036 O O . ASP A 1 274 ? -1.553 12.349 3.629 1.00 26.00 274 ASP C O 1
ATOM 2041 N N . ALA A 1 275 ? -3.298 13.787 3.669 1.00 28.39 275 ALA C N 1
ATOM 2042 C CA . ALA A 1 275 ? -3.939 13.221 2.478 1.00 28.77 275 ALA C CA 1
ATOM 2043 C C . ALA A 1 275 ? -3.001 13.220 1.262 1.00 27.35 275 ALA C C 1
ATOM 2044 O O . ALA A 1 275 ? -2.954 12.242 0.520 1.00 29.51 275 ALA C O 1
ATOM 2046 N N . ALA A 1 276 ? -2.234 14.296 1.087 1.00 27.34 276 ALA C N 1
ATOM 2047 C CA . ALA A 1 276 ? -1.317 14.437 -0.048 1.00 25.86 276 ALA C CA 1
ATOM 2048 C C . ALA A 1 276 ? -0.168 13.442 0.022 1.00 25.21 276 ALA C C 1
ATOM 2049 O O . ALA A 1 276 ? 0.162 12.804 -0.980 1.00 22.76 276 ALA C O 1
ATOM 2051 N N . LEU A 1 277 ? 0.436 13.308 1.202 1.00 21.96 277 LEU C N 1
ATOM 2052 C CA . LEU A 1 277 ? 1.523 12.342 1.391 1.00 28.57 277 LEU C CA 1
ATOM 2053 C C . LEU A 1 277 ? 1.050 10.907 1.153 1.00 25.58 277 LEU C C 1
ATOM 2054 O O . LEU A 1 277 ? 1.741 10.138 0.508 1.00 23.22 277 LEU C O 1
ATOM 2059 N N . LYS A 1 278 ? -0.112 10.565 1.646 1.00 24.66 278 LYS C N 1
ATOM 2060 C CA . LYS A 1 278 ? -0.698 9.259 1.417 1.00 25.66 278 LYS C CA 1
ATOM 2061 C C . LYS A 1 278 ? -0.921 8.990 -0.088 1.00 29.16 278 LYS C C 1
ATOM 2062 O O . LYS A 1 278 ? -0.574 7.958 -0.598 1.00 29.27 278 LYS C O 1
ATOM 2068 N N . ARG A 1 279 ? -1.513 9.964 -0.771 1.00 25.71 279 ARG C N 1
ATOM 2069 C CA . ARG A 1 279 ? -1.788 9.838 -2.199 1.00 26.32 279 ARG C CA 1
ATOM 2070 C C . ARG A 1 279 ? -0.499 9.700 -3.004 1.00 25.17 279 ARG C C 1
ATOM 2071 O O . ARG A 1 279 ? -0.398 8.854 -3.892 1.00 25.94 279 ARG C O 1
ATOM 2079 N N . ALA A 1 280 ? 0.482 10.538 -2.686 1.00 25.20 280 ALA C N 1
ATOM 2080 C CA . ALA A 1 280 ? 1.723 10.523 -3.357 1.00 23.46 280 ALA C CA 1
ATOM 2081 C C . ALA A 1 280 ? 2.378 9.160 -3.175 1.00 27.35 280 ALA C C 1
ATOM 2082 O O . ALA A 1 280 ? 2.958 8.650 -4.077 1.00 29.59 280 ALA C O 1
ATOM 2084 N N . SER A 1 281 ? 2.300 8.615 -1.977 1.00 26.18 281 SER C N 1
ATOM 2085 C CA . SER A 1 281 ? 2.928 7.329 -1.644 1.00 29.15 281 SER C CA 1
ATOM 2086 C C . SER A 1 281 ? 2.399 6.176 -2.484 1.00 28.86 281 SER C C 1
ATOM 2087 O O . SER A 1 281 ? 3.100 5.275 -2.807 1.00 25.24 281 SER C O 1
ATOM 2090 N N . LYS A 1 282 ? 1.127 6.274 -2.805 1.00 28.62 282 LYS C N 1
ATOM 2091 C CA . LYS A 1 282 ? 0.428 5.307 -3.622 1.00 30.03 282 LYS C CA 1
ATOM 2092 C C . LYS A 1 282 ? 0.643 5.509 -5.123 1.00 33.78 282 LYS C C 1
ATOM 2093 O O . LYS A 1 282 ? 0.451 4.591 -5.903 1.00 30.19 282 LYS C O 1
ATOM 2099 N N . THR A 1 283 ? 1.065 6.706 -5.501 1.00 26.81 283 THR C N 1
ATOM 2100 C CA . THR A 1 283 ? 1.197 7.074 -6.882 1.00 26.45 283 THR C CA 1
ATOM 2101 C C . THR A 1 283 ? 2.589 7.434 -7.360 1.00 27.46 283 THR C C 1
ATOM 2102 O O . THR A 1 283 ? 3.389 6.578 -7.560 1.00 29.97 283 THR C O 1
ATOM 2106 N N . TYR A 1 284 ? 2.869 8.706 -7.551 1.00 24.72 284 TYR C N 1
ATOM 2107 C CA . TYR A 1 284 ? 4.139 9.079 -8.143 1.00 25.31 284 TYR C CA 1
ATOM 2108 C C . TYR A 1 284 ? 5.366 8.797 -7.291 1.00 28.23 284 TYR C C 1
ATOM 2109 O O . TYR A 1 284 ? 6.450 8.862 -7.774 1.00 25.22 284 TYR C O 1
ATOM 2118 N N . MET A 1 285 ? 5.152 8.532 -6.011 1.00 25.55 285 MET C N 1
ATOM 2119 C CA . MET A 1 285 ? 6.239 8.283 -5.070 1.00 24.45 285 MET C CA 1
ATOM 2120 C C . MET A 1 285 ? 6.336 6.834 -4.677 1.00 28.17 285 MET C C 1
ATOM 2121 O O . MET A 1 285 ? 7.121 6.505 -3.869 1.00 23.91 285 MET C O 1
ATOM 2126 N N . LYS A 1 286 ? 5.492 5.996 -5.272 1.00 27.36 286 LYS C N 1
ATOM 2127 C CA . LYS A 1 286 ? 5.397 4.575 -4.923 1.00 27.15 286 LYS C CA 1
ATOM 2128 C C . LYS A 1 286 ? 6.774 3.905 -4.848 1.00 25.69 286 LYS C C 1
ATOM 2129 O O . LYS A 1 286 ? 7.636 4.126 -5.705 1.00 27.37 286 LYS C O 1
ATOM 2135 N N . GLY A 1 287 ? 6.983 3.135 -3.781 1.00 30.11 287 GLY C N 1
ATOM 2136 C CA . GLY A 1 287 ? 8.258 2.467 -3.507 1.00 31.03 287 GLY C CA 1
ATOM 2137 C C . GLY A 1 287 ? 9.365 3.357 -2.952 1.00 32.11 287 GLY C C 1
ATOM 2138 O O . GLY A 1 287 ? 10.433 2.867 -2.579 1.00 29.81 287 GLY C O 1
ATOM 2139 N N . ILE A 1 288 ? 9.129 4.666 -2.918 1.00 27.90 288 ILE C N 1
ATOM 2140 C CA . ILE A 1 288 ? 10.108 5.610 -2.386 1.00 25.98 288 ILE C CA 1
ATOM 2141 C C . ILE A 1 288 ? 9.556 6.135 -1.066 1.00 27.69 288 ILE C C 1
ATOM 2142 O O . ILE A 1 288 ? 10.226 6.071 -0.024 1.00 26.35 288 ILE C O 1
ATOM 2147 N N . LEU A 1 289 ? 8.326 6.637 -1.131 1.00 25.39 289 LEU C N 1
ATOM 2148 C CA . LEU A 1 289 ? 7.613 7.139 0.027 1.00 26.36 289 LEU C CA 1
ATOM 2149 C C . LEU A 1 289 ? 6.521 6.162 0.401 1.00 26.78 289 LEU C C 1
ATOM 2150 O O . LEU A 1 289 ? 5.683 5.776 -0.429 1.00 25.32 289 LEU C O 1
ATOM 2155 N N . GLY A 1 290 ? 6.558 5.738 1.655 1.00 23.20 290 GLY C N 1
ATOM 2156 C CA . GLY A 1 290 ? 5.522 4.891 2.203 1.00 23.40 290 GLY C CA 1
ATOM 2157 C C . GLY A 1 290 ? 4.878 5.644 3.336 1.00 23.18 290 GLY C C 1
ATOM 2158 O O . GLY A 1 290 ? 5.273 6.772 3.644 1.00 23.57 290 GLY C O 1
ATOM 2159 N N . TYR A 1 291 ? 3.874 5.030 3.944 1.00 25.19 291 TYR C N 1
ATOM 2160 C CA . TYR A 1 291 ? 3.288 5.582 5.154 1.00 27.37 291 TYR C CA 1
ATOM 2161 C C . TYR A 1 291 ? 2.686 4.504 6.023 1.00 27.02 291 TYR C C 1
ATOM 2162 O O . TYR A 1 291 ? 2.414 3.388 5.563 1.00 27.27 291 TYR C O 1
ATOM 2171 N N . THR A 1 292 ? 2.480 4.850 7.289 1.00 27.58 292 THR C N 1
ATOM 2172 C CA . THR A 1 292 ? 1.772 3.998 8.215 1.00 25.65 292 THR C CA 1
ATOM 2173 C C . THR A 1 292 ? 0.742 4.820 8.963 1.00 27.33 292 THR C C 1
ATOM 2174 O O . THR A 1 292 ? 0.921 6.030 9.150 1.00 26.73 292 THR C O 1
ATOM 2178 N N . ASP A 1 293 ? -0.334 4.163 9.378 1.00 26.51 293 ASP C N 1
ATOM 2179 C CA . ASP A 1 293 ? -1.286 4.747 10.321 1.00 28.90 293 ASP C CA 1
ATOM 2180 C C . ASP A 1 293 ? -1.415 3.840 11.538 1.00 27.12 293 ASP C C 1
ATOM 2181 O O . ASP A 1 293 ? -2.390 3.907 12.295 1.00 29.73 293 ASP C O 1
ATOM 2186 N N . GLU A 1 294 ? -0.409 2.996 11.726 1.00 24.71 294 GLU C N 1
ATOM 2187 C CA . GLU A 1 294 ? -0.362 2.105 12.882 1.00 26.90 294 GLU C CA 1
ATOM 2188 C C . GLU A 1 294 ? 0.559 2.649 13.991 1.00 27.80 294 GLU C C 1
ATOM 2189 O O . GLU A 1 294 ? 1.342 3.575 13.759 1.00 26.63 294 GLU C O 1
ATOM 2195 N N . GLU A 1 295 ? 0.445 2.066 15.184 1.00 22.52 295 GLU C N 1
ATOM 2196 C CA . GLU A 1 295 ? 1.162 2.517 16.374 1.00 23.07 295 GLU C CA 1
ATOM 2197 C C . GLU A 1 295 ? 2.554 1.892 16.427 1.00 23.46 295 GLU C C 1
ATOM 2198 O O . GLU A 1 295 ? 2.844 1.060 17.282 1.00 22.30 295 GLU C O 1
ATOM 2204 N N . LEU A 1 296 ? 3.398 2.270 15.496 1.00 21.36 296 LEU C N 1
ATOM 2205 C CA . LEU A 1 296 ? 4.709 1.670 15.332 1.00 24.60 296 LEU C CA 1
ATOM 2206 C C . LEU A 1 296 ? 5.864 2.348 16.083 1.00 22.77 296 LEU C C 1
ATOM 2207 O O . LEU A 1 296 ? 5.823 3.485 16.378 1.00 22.51 296 LEU C O 1
ATOM 2212 N N . VAL A 1 297 ? 6.891 1.569 16.348 1.00 21.67 297 VAL C N 1
ATOM 2213 C CA . VAL A 1 297 ? 8.095 2.042 16.959 1.00 20.56 297 VAL C CA 1
ATOM 2214 C C . VAL A 1 297 ? 9.261 1.649 16.083 1.00 19.72 297 VAL C C 1
ATOM 2215 O O . VAL A 1 297 ? 9.077 0.980 15.155 1.00 19.66 297 VAL C O 1
ATOM 2219 N N . SER A 1 298 ? 10.447 2.121 16.397 1.00 20.43 298 SER C N 1
ATOM 2220 C CA . SER A 1 298 ? 11.560 1.972 15.487 1.00 18.78 298 SER C CA 1
ATOM 2221 C C . SER A 1 298 ? 11.852 0.545 14.976 1.00 22.25 298 SER C C 1
ATOM 2222 O O . SER A 1 298 ? 12.107 0.355 13.828 1.00 20.97 298 SER C O 1
ATOM 2225 N N . ALA A 1 299 ? 11.838 -0.430 15.854 1.00 22.10 299 ALA C N 1
ATOM 2226 C CA . ALA A 1 299 ? 12.056 -1.827 15.451 1.00 25.04 299 ALA C CA 1
ATOM 2227 C C . ALA A 1 299 ? 11.137 -2.283 14.315 1.00 25.18 299 ALA C C 1
ATOM 2228 O O . ALA A 1 299 ? 11.521 -3.125 13.507 1.00 22.50 299 ALA C O 1
ATOM 2230 N N . ASP A 1 300 ? 9.930 -1.719 14.251 1.00 21.82 300 ASP C N 1
ATOM 2231 C CA . ASP A 1 300 ? 8.949 -2.099 13.224 1.00 21.24 300 ASP C CA 1
ATOM 2232 C C . ASP A 1 300 ? 9.317 -1.715 11.788 1.00 23.85 300 ASP C C 1
ATOM 2233 O O . ASP A 1 300 ? 8.754 -2.266 10.819 1.00 25.33 300 ASP C O 1
ATOM 2238 N N . PHE A 1 301 ? 10.256 -0.779 11.655 1.00 22.14 301 PHE C N 1
ATOM 2239 C CA . PHE A 1 301 ? 10.729 -0.325 10.349 1.00 23.35 301 PHE C CA 1
ATOM 2240 C C . PHE A 1 301 ? 11.987 -1.067 9.887 1.00 24.16 301 PHE C C 1
ATOM 2241 O O . PHE A 1 301 ? 12.492 -0.825 8.788 1.00 21.02 301 PHE C O 1
ATOM 2249 N N . ILE A 1 302 ? 12.495 -1.975 10.719 1.00 22.22 302 ILE C N 1
ATOM 2250 C CA . ILE A 1 302 ? 13.673 -2.747 10.332 1.00 25.99 302 ILE C CA 1
ATOM 2251 C C . ILE A 1 302 ? 13.295 -3.538 9.079 1.00 26.81 302 ILE C C 1
ATOM 2252 O O . ILE A 1 302 ? 12.229 -4.164 9.026 1.00 22.22 302 ILE C O 1
ATOM 2257 N N . ASN A 1 303 ? 14.149 -3.447 8.063 1.00 20.56 303 ASN C N 1
ATOM 2258 C CA . ASN A 1 303 ? 13.955 -4.107 6.762 1.00 24.51 303 ASN C CA 1
ATOM 2259 C C . ASN A 1 303 ? 12.977 -3.413 5.800 1.00 24.88 303 ASN C C 1
ATOM 2260 O O . ASN A 1 303 ? 12.641 -3.975 4.765 1.00 25.23 303 ASN C O 1
ATOM 2265 N N . ASP A 1 304 ? 12.508 -2.215 6.136 1.00 24.87 304 ASP C N 1
ATOM 2266 C CA . ASP A 1 304 ? 11.604 -1.494 5.228 1.00 24.83 304 ASP C CA 1
ATOM 2267 C C . ASP A 1 304 ? 12.439 -0.922 4.088 1.00 25.59 304 ASP C C 1
ATOM 2268 O O . ASP A 1 304 ? 13.406 -0.206 4.336 1.00 24.59 304 ASP C O 1
ATOM 2273 N N . ASN A 1 305 ? 12.112 -1.244 2.843 1.00 25.80 305 ASN C N 1
ATOM 2274 C CA . ASN A 1 305 ? 12.944 -0.737 1.753 1.00 25.49 305 ASN C CA 1
ATOM 2275 C C . ASN A 1 305 ? 12.600 0.630 1.185 1.00 25.53 305 ASN C C 1
ATOM 2276 O O . ASN A 1 305 ? 13.290 1.114 0.386 1.00 24.47 305 ASN C O 1
ATOM 2281 N N . ARG A 1 306 ? 11.533 1.242 1.651 1.00 24.86 306 ARG C N 1
ATOM 2282 C CA . ARG A 1 306 ? 11.243 2.636 1.285 1.00 23.80 306 ARG C CA 1
ATOM 2283 C C . ARG A 1 306 ? 12.302 3.604 1.827 1.00 25.04 306 ARG C C 1
ATOM 2284 O O . ARG A 1 306 ? 12.984 3.309 2.819 1.00 22.31 306 ARG C O 1
ATOM 2292 N N . SER A 1 307 ? 12.453 4.739 1.151 1.00 22.89 307 SER C N 1
ATOM 2293 C CA . SER A 1 307 ? 13.363 5.795 1.569 1.00 22.39 307 SER C CA 1
ATOM 2294 C C . SER A 1 307 ? 12.834 6.568 2.774 1.00 22.85 307 SER C C 1
ATOM 2295 O O . SER A 1 307 ? 13.612 7.120 3.548 1.00 22.31 307 SER C O 1
ATOM 2298 N N . SER A 1 308 ? 11.513 6.613 2.911 1.00 19.59 308 SER C N 1
ATOM 2299 C CA . SER A 1 308 ? 10.846 7.491 3.871 1.00 22.39 308 SER C CA 1
ATOM 2300 C C . SER A 1 308 ? 9.503 6.859 4.140 1.00 20.83 308 SER C C 1
ATOM 2301 O O . SER A 1 308 ? 8.781 6.508 3.197 1.00 26.62 308 SER C O 1
ATOM 2304 N N . ILE A 1 309 ? 9.175 6.667 5.414 1.00 20.24 309 ILE C N 1
ATOM 2305 C CA . ILE A 1 309 ? 7.876 6.113 5.811 1.00 18.90 309 ILE C CA 1
ATOM 2306 C C . ILE A 1 309 ? 7.197 7.105 6.739 1.00 24.22 309 ILE C C 1
ATOM 2307 O O . ILE A 1 309 ? 7.493 7.200 7.942 1.00 20.71 309 ILE C O 1
ATOM 2312 N N . TYR A 1 310 ? 6.288 7.858 6.140 1.00 23.53 310 TYR C N 1
ATOM 2313 C CA . TYR A 1 310 ? 5.519 8.879 6.828 1.00 22.37 310 TYR C CA 1
ATOM 2314 C C . TYR A 1 310 ? 4.640 8.291 7.937 1.00 24.66 310 TYR C C 1
ATOM 2315 O O . TYR A 1 310 ? 3.891 7.321 7.735 1.00 22.34 310 TYR C O 1
ATOM 2324 N N . ASP A 1 311 ? 4.754 8.877 9.131 1.00 21.25 311 ASP C N 1
ATOM 2325 C CA . ASP A 1 311 ? 4.011 8.414 10.279 1.00 19.17 311 ASP C CA 1
ATOM 2326 C C . ASP A 1 311 ? 2.757 9.265 10.390 1.00 23.48 311 ASP C C 1
ATOM 2327 O O . ASP A 1 311 ? 2.805 10.383 10.906 1.00 19.82 311 ASP C O 1
ATOM 2332 N N . SER A 1 312 ? 1.638 8.733 9.901 1.00 24.28 312 SER C N 1
ATOM 2333 C CA . SER A 1 312 ? 0.396 9.500 9.849 1.00 23.56 312 SER C CA 1
ATOM 2334 C C . SER A 1 312 ? -0.185 9.834 11.226 1.00 23.44 312 SER C C 1
ATOM 2335 O O . SER A 1 312 ? -0.524 10.988 11.474 1.00 23.37 312 SER C O 1
ATOM 2338 N N . LYS A 1 313 ? -0.296 8.838 12.112 1.00 23.41 313 LYS C N 1
ATOM 2339 C CA . LYS A 1 313 ? -0.768 9.079 13.479 1.00 23.49 313 LYS C CA 1
ATOM 2340 C C . LYS A 1 313 ? 0.118 10.044 14.271 1.00 24.30 313 LYS C C 1
ATOM 2341 O O . LYS A 1 313 ? -0.405 10.924 14.948 1.00 24.91 313 LYS C O 1
ATOM 2347 N N . ALA A 1 314 ? 1.445 9.898 14.186 1.00 23.24 314 ALA C N 1
ATOM 2348 C CA . ALA A 1 314 ? 2.352 10.787 14.937 1.00 23.31 314 ALA C CA 1
ATOM 2349 C C . ALA A 1 314 ? 2.263 12.217 14.409 1.00 23.32 314 ALA C C 1
ATOM 2350 O O . ALA A 1 314 ? 2.454 13.180 15.155 1.00 22.52 314 ALA C O 1
ATOM 2352 N N . THR A 1 315 ? 1.965 12.347 13.122 1.00 21.24 315 THR C N 1
ATOM 2353 C CA . THR A 1 315 ? 1.903 13.668 12.493 1.00 21.98 315 THR C CA 1
ATOM 2354 C C . THR A 1 315 ? 0.580 14.336 12.825 1.00 22.19 315 THR C C 1
ATOM 2355 O O . THR A 1 315 ? 0.572 15.466 13.292 1.00 23.99 315 THR C O 1
ATOM 2359 N N . LEU A 1 316 ? -0.519 13.606 12.623 1.00 22.67 316 LEU C N 1
ATOM 2360 C CA . LEU A 1 316 ? -1.866 14.150 12.823 1.00 25.04 316 LEU C CA 1
ATOM 2361 C C . LEU A 1 316 ? -2.170 14.465 14.282 1.00 26.82 316 LEU C C 1
ATOM 2362 O O . LEU A 1 316 ? -2.924 15.385 14.568 1.00 25.08 316 LEU C O 1
ATOM 2367 N N . GLN A 1 317 ? -1.573 13.718 15.205 1.00 24.60 317 GLN C N 1
ATOM 2368 C CA . GLN A 1 317 ? -1.886 13.887 16.622 1.00 25.66 317 GLN C CA 1
ATOM 2369 C C . GLN A 1 317 ? -1.108 15.011 17.288 1.00 24.81 317 GLN C C 1
ATOM 2370 O O . GLN A 1 317 ? -1.502 15.486 18.357 1.00 30.29 317 GLN C O 1
ATOM 2376 N N . ASN A 1 318 ? -0.010 15.435 16.666 1.00 22.54 318 ASN C N 1
ATOM 2377 C CA . ASN A 1 318 ? 0.945 16.319 17.338 1.00 24.58 318 ASN C CA 1
ATOM 2378 C C . ASN A 1 318 ? 1.162 17.659 16.634 1.00 24.71 318 ASN C C 1
ATOM 2379 O O . ASN A 1 318 ? 2.193 18.309 16.773 1.00 25.44 318 ASN C O 1
ATOM 2384 N N . ASN A 1 319 ? 0.150 18.068 15.884 1.00 25.93 319 ASN C N 1
ATOM 2385 C CA . ASN A 1 319 ? 0.124 19.388 15.287 1.00 24.17 319 ASN C CA 1
ATOM 2386 C C . ASN A 1 319 ? -0.887 20.308 15.974 1.00 27.26 319 ASN C C 1
ATOM 2387 O O . ASN A 1 319 ? -1.699 19.858 16.788 1.00 30.20 319 ASN C O 1
ATOM 2392 N N . LEU A 1 320 ? -0.829 21.599 15.662 1.00 28.08 320 LEU C N 1
ATOM 2393 C CA . LEU A 1 320 ? -1.725 22.564 16.286 1.00 29.67 320 LEU C CA 1
ATOM 2394 C C . LEU A 1 320 ? -3.087 22.574 15.595 1.00 31.63 320 LEU C C 1
ATOM 2395 O O . LEU A 1 320 ? -3.162 22.606 14.366 1.00 26.83 320 LEU C O 1
ATOM 2400 N N . PRO A 1 321 ? -4.175 22.530 16.388 1.00 32.15 321 PRO C N 1
ATOM 2401 C CA . PRO A 1 321 ? -5.493 22.485 15.766 1.00 38.34 321 PRO C CA 1
ATOM 2402 C C . PRO A 1 321 ? -5.773 23.763 14.971 1.00 35.35 321 PRO C C 1
ATOM 2403 O O . PRO A 1 321 ? -5.423 24.860 15.420 1.00 36.32 321 PRO C O 1
ATOM 2407 N N . LYS A 1 322 ? -6.345 23.595 13.781 1.00 37.29 322 LYS C N 1
ATOM 2408 C CA . LYS A 1 322 ? -6.750 24.703 12.905 1.00 38.80 322 LYS C CA 1
ATOM 2409 C C . LYS A 1 322 ? -5.587 25.571 12.391 1.00 39.68 322 LYS C C 1
ATOM 2410 O O . LYS A 1 322 ? -5.815 26.658 11.854 1.00 35.24 322 LYS C O 1
ATOM 2416 N N . GLU A 1 323 ? -4.352 25.113 12.557 1.00 33.21 323 GLU C N 1
ATOM 2417 C CA . GLU A 1 323 ? -3.205 25.824 12.043 1.00 29.63 323 GLU C CA 1
ATOM 2418 C C . GLU A 1 323 ? -3.135 25.780 10.523 1.00 32.38 323 GLU C C 1
ATOM 2419 O O . GLU A 1 323 ? -3.500 24.814 9.930 1.00 28.74 323 GLU C O 1
ATOM 2425 N N . ARG A 1 324 ? -2.640 26.849 9.919 1.00 28.16 324 ARG C N 1
ATOM 2426 C CA . ARG A 1 324 ? -2.688 26.986 8.474 1.00 27.82 324 ARG C CA 1
ATOM 2427 C C . ARG A 1 324 ? -1.353 27.027 7.779 1.00 28.78 324 ARG C C 1
ATOM 2428 O O . ARG A 1 324 ? -1.276 26.938 6.609 1.00 26.47 324 ARG C O 1
ATOM 2436 N N . ARG A 1 325 ? -0.298 27.166 8.552 1.00 24.37 325 ARG C N 1
ATOM 2437 C CA . ARG A 1 325 ? 1.004 27.421 7.998 1.00 22.15 325 ARG C CA 1
ATOM 2438 C C . ARG A 1 325 ? 2.186 26.628 8.627 1.00 24.43 325 ARG C C 1
ATOM 2439 O O . ARG A 1 325 ? 3.029 26.173 7.942 1.00 22.64 325 ARG C O 1
ATOM 2447 N N . PHE A 1 326 ? 2.181 26.520 9.938 1.00 23.90 326 PHE C N 1
ATOM 2448 C CA . PHE A 1 326 ? 3.283 26.002 10.726 1.00 23.77 326 PHE C CA 1
ATOM 2449 C C . PHE A 1 326 ? 3.057 24.543 11.119 1.00 23.01 326 PHE C C 1
ATOM 2450 O O . PHE A 1 326 ? 2.207 24.274 11.894 1.00 22.13 326 PHE C O 1
ATOM 2458 N N . PHE A 1 327 ? 3.828 23.628 10.542 1.00 18.01 327 PHE C N 1
ATOM 2459 C CA . PHE A 1 327 ? 3.542 22.191 10.670 1.00 20.21 327 PHE C CA 1
ATOM 2460 C C . PHE A 1 327 ? 4.742 21.318 10.991 1.00 21.44 327 PHE C C 1
ATOM 2461 O O . PHE A 1 327 ? 5.875 21.625 10.591 1.00 19.40 327 PHE C O 1
ATOM 2469 N N . LYS A 1 328 ? 4.451 20.203 11.662 1.00 22.19 328 LYS C N 1
ATOM 2470 C CA . LYS A 1 328 ? 5.430 19.141 11.937 1.00 22.01 328 LYS C CA 1
ATOM 2471 C C . LYS A 1 328 ? 5.070 17.885 11.145 1.00 19.79 328 LYS C C 1
ATOM 2472 O O . LYS A 1 328 ? 3.934 17.435 11.198 1.00 24.26 328 LYS C O 1
ATOM 2478 N N . ILE A 1 329 ? 6.042 17.326 10.425 1.00 18.27 329 ILE C N 1
ATOM 2479 C CA . ILE A 1 329 ? 5.882 16.024 9.762 1.00 18.50 329 ILE C CA 1
ATOM 2480 C C . ILE A 1 329 ? 6.941 15.035 10.255 1.00 16.52 329 ILE C C 1
ATOM 2481 O O . ILE A 1 329 ? 8.142 15.342 10.266 1.00 18.50 329 ILE C O 1
ATOM 2486 N N . VAL A 1 330 ? 6.478 13.844 10.615 1.00 17.67 330 VAL C N 1
ATOM 2487 C CA . VAL A 1 330 ? 7.319 12.769 11.158 1.00 17.18 330 VAL C CA 1
ATOM 2488 C C . VAL A 1 330 ? 7.408 11.635 10.140 1.00 19.75 330 VAL C C 1
ATOM 2489 O O . VAL A 1 330 ? 6.393 11.141 9.658 1.00 17.58 330 VAL C O 1
ATOM 2493 N N . SER A 1 331 ? 8.636 11.242 9.791 1.00 18.84 331 SER C N 1
ATOM 2494 C CA . SER A 1 331 ? 8.840 10.172 8.812 1.00 18.50 331 SER C CA 1
ATOM 2495 C C . SER A 1 331 ? 10.057 9.335 9.194 1.00 16.47 331 SER C C 1
ATOM 2496 O O . SER A 1 331 ? 11.084 9.874 9.594 1.00 19.59 331 SER C O 1
ATOM 2499 N N . TRP A 1 332 ? 9.908 8.021 9.066 1.00 17.03 332 TRP C N 1
ATOM 2500 C CA . TRP A 1 332 ? 10.926 7.057 9.494 1.00 20.31 332 TRP C CA 1
ATOM 2501 C C . TRP A 1 332 ? 11.782 6.590 8.339 1.00 21.27 332 TRP C C 1
ATOM 2502 O O . TRP A 1 332 ? 11.379 6.701 7.178 1.00 18.84 332 TRP C O 1
ATOM 2513 N N . TYR A 1 333 ? 12.955 6.044 8.669 1.00 20.74 333 TYR C N 1
ATOM 2514 C CA . TYR A 1 333 ? 13.789 5.352 7.691 1.00 20.76 333 TYR C CA 1
ATOM 2515 C C . TYR A 1 333 ? 14.686 4.323 8.347 1.00 21.26 333 TYR C C 1
ATOM 2516 O O . TYR A 1 333 ? 15.234 4.559 9.427 1.00 20.61 333 TYR C O 1
ATOM 2525 N N . ASP A 1 334 ? 14.827 3.175 7.691 1.00 22.25 334 ASP C N 1
ATOM 2526 C CA . ASP A 1 334 ? 15.846 2.211 8.092 1.00 21.97 334 ASP C CA 1
ATOM 2527 C C . ASP A 1 334 ? 17.103 2.727 7.429 1.00 23.47 334 ASP C C 1
ATOM 2528 O O . ASP A 1 334 ? 17.315 2.502 6.231 1.00 26.15 334 ASP C O 1
ATOM 2533 N N . ASN A 1 335 ? 17.931 3.432 8.200 1.00 22.22 335 ASN C N 1
ATOM 2534 C CA . ASN A 1 335 ? 19.047 4.190 7.630 1.00 24.21 335 ASN C CA 1
ATOM 2535 C C . ASN A 1 335 ? 20.060 3.332 6.876 1.00 27.26 335 ASN C C 1
ATOM 2536 O O . ASN A 1 335 ? 20.813 3.828 6.031 1.00 26.81 335 ASN C O 1
ATOM 2541 N N . GLU A 1 336 ? 20.059 2.043 7.194 1.00 24.72 336 GLU C N 1
ATOM 2542 C CA . GLU A 1 336 ? 20.857 1.065 6.490 1.00 28.09 336 GLU C CA 1
ATOM 2543 C C . GLU A 1 336 ? 20.114 0.520 5.259 1.00 23.87 336 GLU C C 1
ATOM 2544 O O . GLU A 1 336 ? 20.632 0.571 4.144 1.00 30.17 336 GLU C O 1
ATOM 2550 N N . TRP A 1 337 ? 18.894 0.031 5.459 1.00 24.47 337 TRP C N 1
ATOM 2551 C CA . TRP A 1 337 ? 18.212 -0.790 4.454 1.00 21.84 337 TRP C CA 1
ATOM 2552 C C . TRP A 1 337 ? 17.655 -0.025 3.251 1.00 27.54 337 TRP C C 1
ATOM 2553 O O . TRP A 1 337 ? 17.981 -0.342 2.094 1.00 28.16 337 TRP C O 1
ATOM 2564 N N . GLY A 1 338 ? 16.820 0.976 3.527 1.00 23.16 338 GLY C N 1
ATOM 2565 C CA . GLY A 1 338 ? 16.206 1.786 2.480 1.00 24.62 338 GLY C CA 1
ATOM 2566 C C . GLY A 1 338 ? 17.230 2.380 1.539 1.00 24.12 338 GLY C C 1
ATOM 2567 O O . GLY A 1 338 ? 17.102 2.260 0.315 1.00 26.31 338 GLY C O 1
ATOM 2568 N N . TYR A 1 339 ? 18.255 2.998 2.124 1.00 22.63 339 TYR C N 1
ATOM 2569 C CA . TYR A 1 339 ? 19.350 3.618 1.393 1.00 24.56 339 TYR C CA 1
ATOM 2570 C C . TYR A 1 339 ? 20.111 2.649 0.477 1.00 31.50 339 TYR C C 1
ATOM 2571 O O . TYR A 1 339 ? 20.538 3.027 -0.634 1.00 29.76 339 TYR C O 1
ATOM 2580 N N . SER A 1 340 ? 20.313 1.421 0.954 1.00 28.42 340 SER C N 1
ATOM 2581 C CA . SER A 1 340 ? 21.021 0.404 0.177 1.00 30.29 340 SER C CA 1
ATOM 2582 C C . SER A 1 340 ? 20.202 0.013 -1.055 1.00 28.72 340 SER C C 1
ATOM 2583 O O . SER A 1 340 ? 20.744 -0.127 -2.144 1.00 32.67 340 SER C O 1
ATOM 2586 N N . HIS A 1 341 ? 18.892 -0.135 -0.868 1.00 28.76 341 HIS C N 1
ATOM 2587 C CA . HIS A 1 341 ? 17.963 -0.381 -1.962 1.00 29.45 341 HIS C CA 1
ATOM 2588 C C . HIS A 1 341 ? 17.952 0.750 -2.992 1.00 33.54 341 HIS C C 1
ATOM 2589 O O . HIS A 1 341 ? 17.833 0.486 -4.192 1.00 30.98 341 HIS C O 1
ATOM 2596 N N . ARG A 1 342 ? 18.100 1.995 -2.532 1.00 31.35 342 ARG C N 1
ATOM 2597 C CA . ARG A 1 342 ? 18.187 3.149 -3.436 1.00 31.15 342 ARG C CA 1
ATOM 2598 C C . ARG A 1 342 ? 19.477 3.148 -4.251 1.00 33.60 342 ARG C C 1
ATOM 2599 O O . ARG A 1 342 ? 19.461 3.517 -5.427 1.00 34.64 342 ARG C O 1
ATOM 2607 N N . VAL A 1 343 ? 20.586 2.755 -3.626 1.00 31.35 343 VAL C N 1
ATOM 2608 C CA . VAL A 1 343 ? 21.861 2.626 -4.331 1.00 32.80 343 VAL C CA 1
ATOM 2609 C C . VAL A 1 343 ? 21.691 1.640 -5.502 1.00 36.58 343 VAL C C 1
ATOM 2610 O O . VAL A 1 343 ? 22.121 1.926 -6.619 1.00 38.94 343 VAL C O 1
ATOM 2614 N N . VAL A 1 344 ? 21.027 0.512 -5.246 1.00 35.81 344 VAL C N 1
ATOM 2615 C CA . VAL A 1 344 ? 20.700 -0.466 -6.295 1.00 38.44 344 VAL C CA 1
ATOM 2616 C C . VAL A 1 344 ? 19.759 0.141 -7.350 1.00 42.60 344 VAL C C 1
ATOM 2617 O O . VAL A 1 344 ? 20.035 0.073 -8.553 1.00 43.22 344 VAL C O 1
ATOM 2621 N N . ASP A 1 345 ? 18.658 0.733 -6.888 1.00 38.05 345 ASP C N 1
ATOM 2622 C CA . ASP A 1 345 ? 17.701 1.423 -7.762 1.00 41.06 345 ASP C CA 1
ATOM 2623 C C . ASP A 1 345 ? 18.346 2.461 -8.698 1.00 39.92 345 ASP C C 1
ATOM 2624 O O . ASP A 1 345 ? 17.924 2.610 -9.854 1.00 44.55 345 ASP C O 1
ATOM 2629 N N . LEU A 1 346 ? 19.358 3.170 -8.198 1.00 37.88 346 LEU C N 1
ATOM 2630 C CA . LEU A 1 346 ? 20.050 4.207 -8.970 1.00 37.96 346 LEU C CA 1
ATOM 2631 C C . LEU A 1 346 ? 20.947 3.634 -10.062 1.00 47.61 346 LEU C C 1
ATOM 2632 O O . LEU A 1 346 ? 20.859 4.056 -11.219 1.00 40.53 346 LEU C O 1
ATOM 2637 N N . VAL A 1 347 ? 21.817 2.694 -9.686 1.00 45.45 347 VAL C N 1
ATOM 2638 C CA . VAL A 1 347 ? 22.692 2.011 -10.645 1.00 44.74 347 VAL C CA 1
ATOM 2639 C C . VAL A 1 347 ? 21.879 1.483 -11.831 1.00 48.29 347 VAL C C 1
ATOM 2640 O O . VAL A 1 347 ? 22.251 1.696 -12.987 1.00 52.49 347 VAL C O 1
ATOM 2644 N N . ARG A 1 348 ? 20.764 0.819 -11.528 1.00 44.92 348 ARG C N 1
ATOM 2645 C CA . ARG A 1 348 ? 19.864 0.278 -12.540 1.00 48.09 348 ARG C CA 1
ATOM 2646 C C . ARG A 1 348 ? 19.253 1.352 -13.437 1.00 56.13 348 ARG C C 1
ATOM 2647 O O . ARG A 1 348 ? 19.091 1.133 -14.643 1.00 56.24 348 ARG C O 1
ATOM 2655 N N . HIS A 1 349 ? 18.909 2.500 -12.850 1.00 48.64 349 HIS C N 1
ATOM 2656 C CA . HIS A 1 349 ? 18.393 3.627 -13.621 1.00 51.91 349 HIS C CA 1
ATOM 2657 C C . HIS A 1 349 ? 19.472 4.223 -14.519 1.00 52.21 349 HIS C C 1
ATOM 2658 O O . HIS A 1 349 ? 19.199 4.581 -15.667 1.00 57.60 349 HIS C O 1
ATOM 2665 N N . MET A 1 350 ? 20.687 4.337 -13.985 1.00 49.43 350 MET C N 1
ATOM 2666 C CA . MET A 1 350 ? 21.827 4.852 -14.737 1.00 53.48 350 MET C CA 1
ATOM 2667 C C . MET A 1 350 ? 22.198 3.916 -15.878 1.00 62.14 350 MET C C 1
ATOM 2668 O O . MET A 1 350 ? 22.673 4.367 -16.921 1.00 64.81 350 MET C O 1
ATOM 2673 N N . ALA A 1 351 ? 21.975 2.619 -15.663 1.00 58.04 351 ALA C N 1
ATOM 2674 C CA . ALA A 1 351 ? 22.312 1.577 -16.631 1.00 65.51 351 ALA C CA 1
ATOM 2675 C C . ALA A 1 351 ? 21.569 1.739 -17.952 1.00 67.80 351 ALA C C 1
ATOM 2676 O O . ALA A 1 351 ? 22.161 1.585 -19.023 1.00 71.77 351 ALA C O 1
ATOM 2678 N N . SER A 1 352 ? 20.276 2.047 -17.865 1.00 63.90 352 SER C N 1
ATOM 2679 C CA . SER A 1 352 ? 19.436 2.233 -19.046 1.00 69.75 352 SER C CA 1
ATOM 2680 C C . SER A 1 352 ? 19.800 3.504 -19.820 1.00 73.56 352 SER C C 1
ATOM 2681 O O . SER A 1 352 ? 20.043 3.448 -21.028 1.00 75.56 352 SER C O 1
ATOM 2684 N N . LYS A 1 353 ? 19.853 4.635 -19.117 1.00 71.26 353 LYS C N 1
ATOM 2685 C CA . LYS A 1 353 ? 20.185 5.932 -19.721 1.00 72.16 353 LYS C CA 1
ATOM 2686 C C . LYS A 1 353 ? 21.577 5.970 -20.359 1.00 73.48 353 LYS C C 1
ATOM 2687 O O . LYS A 1 353 ? 21.791 6.680 -21.345 1.00 75.18 353 LYS C O 1
ATOM 2693 N N . ASP A 1 354 ? 22.514 5.210 -19.795 1.00 70.50 354 ASP C N 1
ATOM 2694 C CA . ASP A 1 354 ? 23.867 5.104 -20.343 1.00 74.58 354 ASP C CA 1
ATOM 2695 C C . ASP A 1 354 ? 23.917 4.360 -21.679 1.00 80.02 354 ASP C C 1
ATOM 2696 O O . ASP A 1 354 ? 24.716 4.705 -22.555 1.00 79.40 354 ASP C O 1
ATOM 2701 N N . ARG A 1 355 ? 23.067 3.343 -21.823 1.00 79.61 355 ARG C N 1
ATOM 2702 C CA . ARG A 1 355 ? 23.075 2.488 -23.014 1.00 82.95 355 ARG C CA 1
ATOM 2703 C C . ARG A 1 355 ? 21.943 2.782 -24.011 1.00 84.33 355 ARG C C 1
ATOM 2704 O O . ARG A 1 355 ? 21.760 2.041 -24.989 1.00 87.68 355 ARG C O 1
ATOM 2712 N N . SER A 1 356 ? 21.198 3.861 -23.766 1.00 84.55 356 SER C N 1
ATOM 2713 C CA . SER A 1 356 ? 20.170 4.318 -24.705 1.00 87.31 356 SER C CA 1
ATOM 2714 C C . SER A 1 356 ? 20.557 5.640 -25.372 1.00 86.41 356 SER C C 1
ATOM 2715 O O . SER A 1 356 ? 20.230 5.873 -26.540 1.00 84.31 356 SER C O 1
ATOM 2718 N N . ALA A 1 357 ? 21.259 6.491 -24.627 1.00 84.28 357 ALA C N 1
ATOM 2719 C CA . ALA A 1 357 ? 21.694 7.793 -25.131 1.00 89.98 357 ALA C CA 1
ATOM 2720 C C . ALA A 1 357 ? 23.136 7.771 -25.650 1.00 90.28 357 ALA C C 1
ATOM 2721 O O . ALA A 1 357 ? 23.398 8.180 -26.786 1.00 90.65 357 ALA C O 1
ATOM 2723 N N . ARG A 1 358 ? 24.061 7.289 -24.818 1.00 89.03 358 ARG C N 1
ATOM 2724 C CA . ARG A 1 358 ? 25.485 7.234 -25.171 1.00 90.80 358 ARG C CA 1
ATOM 2725 C C . ARG A 1 358 ? 25.853 5.975 -25.970 1.00 91.10 358 ARG C C 1
ATOM 2726 O O . ARG A 1 358 ? 27.032 5.725 -26.244 1.00 92.53 358 ARG C O 1
ATOM 2728 N N . LEU A 1 359 ? 24.837 5.196 -26.341 1.00 91.06 359 LEU C N 1
ATOM 2729 C CA . LEU A 1 359 ? 25.020 3.970 -27.119 1.00 91.98 359 LEU C CA 1
ATOM 2730 C C . LEU A 1 359 ? 23.884 3.769 -28.126 1.00 91.30 359 LEU C C 1
ATOM 2731 O O . LEU A 1 359 ? 24.024 3.035 -29.107 1.00 90.15 359 LEU C O 1
ATOM 2734 N N . MET B 1 1 ? 11.077 26.836 63.929 1.00 52.44 1 MET D N 1
ATOM 2735 C CA . MET B 1 1 ? 10.344 25.576 63.599 1.00 49.55 1 MET D CA 1
ATOM 2736 C C . MET B 1 1 ? 10.391 25.245 62.099 1.00 44.48 1 MET D C 1
ATOM 2737 O O . MET B 1 1 ? 9.950 26.051 61.258 1.00 45.47 1 MET D O 1
ATOM 2739 N N . PRO B 1 2 ? 10.921 24.053 61.758 1.00 35.65 2 PRO D N 1
ATOM 2740 C CA . PRO B 1 2 ? 10.934 23.558 60.383 1.00 31.33 2 PRO D CA 1
ATOM 2741 C C . PRO B 1 2 ? 9.530 23.274 59.843 1.00 29.62 2 PRO D C 1
ATOM 2742 O O . PRO B 1 2 ? 8.624 22.948 60.614 1.00 36.45 2 PRO D O 1
ATOM 2746 N N . ILE B 1 3 ? 9.374 23.414 58.526 1.00 29.91 3 ILE D N 1
ATOM 2747 C CA . ILE B 1 3 ? 8.178 23.001 57.782 1.00 30.60 3 ILE D CA 1
ATOM 2748 C C . ILE B 1 3 ? 7.986 21.489 57.957 1.00 30.75 3 ILE D C 1
ATOM 2749 O O . ILE B 1 3 ? 8.904 20.718 57.688 1.00 28.18 3 ILE D O 1
ATOM 2754 N N . LYS B 1 4 ? 6.808 21.062 58.408 1.00 25.27 4 LYS D N 1
ATOM 2755 C CA . LYS B 1 4 ? 6.574 19.638 58.641 1.00 25.15 4 LYS D CA 1
ATOM 2756 C C . LYS B 1 4 ? 6.040 18.983 57.376 1.00 24.32 4 LYS D C 1
ATOM 2757 O O . LYS B 1 4 ? 4.910 19.259 56.953 1.00 25.07 4 LYS D O 1
ATOM 2763 N N . VAL B 1 5 ? 6.863 18.122 56.779 1.00 22.12 5 VAL D N 1
ATOM 2764 C CA . VAL B 1 5 ? 6.577 17.537 55.466 1.00 20.78 5 VAL D CA 1
ATOM 2765 C C . VAL B 1 5 ? 6.382 16.022 55.506 1.00 21.23 5 VAL D C 1
ATOM 2766 O O . VAL B 1 5 ? 7.111 15.299 56.191 1.00 22.13 5 VAL D O 1
ATOM 2770 N N . GLY B 1 6 ? 5.393 15.562 54.749 1.00 19.67 6 GLY D N 1
ATOM 2771 C CA . GLY B 1 6 ? 5.194 14.144 54.491 1.00 22.74 6 GLY D CA 1
ATOM 2772 C C . GLY B 1 6 ? 5.333 13.887 53.000 1.00 20.79 6 GLY D C 1
ATOM 2773 O O . GLY B 1 6 ? 4.882 14.686 52.166 1.00 21.75 6 GLY D O 1
ATOM 2774 N N . ILE B 1 7 ? 5.972 12.780 52.649 1.00 20.61 7 ILE D N 1
ATOM 2775 C CA . ILE B 1 7 ? 6.082 12.416 51.249 1.00 24.06 7 ILE D CA 1
ATOM 2776 C C . ILE B 1 7 ? 5.240 11.169 51.004 1.00 24.77 7 ILE D C 1
ATOM 2777 O O . ILE B 1 7 ? 5.507 10.112 51.579 1.00 24.45 7 ILE D O 1
ATOM 2782 N N . ASN B 1 8 ? 4.237 11.296 50.149 1.00 23.96 8 ASN D N 1
ATOM 2783 C CA . ASN B 1 8 ? 3.397 10.189 49.731 1.00 27.48 8 ASN D CA 1
ATOM 2784 C C . ASN B 1 8 ? 3.904 9.616 48.428 1.00 24.14 8 ASN D C 1
ATOM 2785 O O . ASN B 1 8 ? 3.746 10.189 47.408 1.00 23.34 8 ASN D O 1
ATOM 2790 N N . GLY B 1 9 ? 4.543 8.471 48.510 1.00 23.88 9 GLY D N 1
ATOM 2791 C CA . GLY B 1 9 ? 5.102 7.826 47.358 1.00 26.07 9 GLY D CA 1
ATOM 2792 C C . GLY B 1 9 ? 6.611 8.002 47.257 1.00 32.54 9 GLY D C 1
ATOM 2793 O O . GLY B 1 9 ? 7.067 9.033 46.898 1.00 30.62 9 GLY D O 1
ATOM 2794 N N . PHE B 1 10 ? 7.361 6.961 47.554 1.00 29.04 10 PHE D N 1
ATOM 2795 C CA . PHE B 1 10 ? 8.800 7.074 47.671 1.00 29.09 10 PHE D CA 1
ATOM 2796 C C . PHE B 1 10 ? 9.659 6.487 46.489 1.00 32.15 10 PHE D C 1
ATOM 2797 O O . PHE B 1 10 ? 10.476 5.680 46.717 1.00 28.22 10 PHE D O 1
ATOM 2805 N N . GLY B 1 11 ? 9.470 6.959 45.267 1.00 25.40 11 GLY D N 1
ATOM 2806 C CA . GLY B 1 11 ? 10.077 6.415 44.079 1.00 26.11 11 GLY D CA 1
ATOM 2807 C C . GLY B 1 11 ? 11.123 7.310 43.485 1.00 26.65 11 GLY D C 1
ATOM 2808 O O . GLY B 1 11 ? 11.749 8.005 44.198 1.00 28.52 11 GLY D O 1
ATOM 2809 N N . ARG B 1 12 ? 11.308 7.300 42.191 1.00 26.55 12 ARG D N 1
ATOM 2810 C CA . ARG B 1 12 ? 12.321 8.189 41.596 1.00 26.39 12 ARG D CA 1
ATOM 2811 C C . ARG B 1 12 ? 12.185 9.609 42.164 1.00 29.55 12 ARG D C 1
ATOM 2812 O O . ARG B 1 12 ? 13.097 10.095 42.828 1.00 27.05 12 ARG D O 1
ATOM 2820 N N . ILE B 1 13 ? 11.037 10.255 41.926 1.00 27.47 13 ILE D N 1
ATOM 2821 C CA . ILE B 1 13 ? 10.818 11.623 42.416 1.00 26.22 13 ILE D CA 1
ATOM 2822 C C . ILE B 1 13 ? 10.785 11.755 43.948 1.00 19.19 13 ILE D C 1
ATOM 2823 O O . ILE B 1 13 ? 11.482 12.595 44.502 1.00 20.05 13 ILE D O 1
ATOM 2828 N N . GLY B 1 14 ? 10.006 10.923 44.636 1.00 22.00 14 GLY D N 1
ATOM 2829 C CA . GLY B 1 14 ? 9.998 10.930 46.112 1.00 24.63 14 GLY D CA 1
ATOM 2830 C C . GLY B 1 14 ? 11.389 10.894 46.737 1.00 26.88 14 GLY D C 1
ATOM 2831 O O . GLY B 1 14 ? 11.718 11.704 47.624 1.00 19.71 14 GLY D O 1
ATOM 2832 N N . ARG B 1 15 ? 12.225 9.977 46.246 1.00 25.48 15 ARG D N 1
ATOM 2833 C CA . ARG B 1 15 ? 13.580 9.806 46.783 1.00 21.71 15 ARG D CA 1
ATOM 2834 C C . ARG B 1 15 ? 14.532 10.910 46.351 1.00 23.86 15 ARG D C 1
ATOM 2835 O O . ARG B 1 15 ? 15.345 11.362 47.151 1.00 21.65 15 ARG D O 1
ATOM 2843 N N . MET B 1 16 ? 14.431 11.340 45.092 1.00 21.55 16 MET D N 1
ATOM 2844 C CA . MET B 1 16 ? 15.222 12.477 44.617 1.00 22.98 16 MET D CA 1
ATOM 2845 C C . MET B 1 16 ? 14.823 13.780 45.301 1.00 19.77 16 MET D C 1
ATOM 2846 O O . MET B 1 16 ? 15.670 14.623 45.571 1.00 22.34 16 MET D O 1
ATOM 2851 N N . VAL B 1 17 ? 13.531 13.943 45.585 1.00 22.03 17 VAL D N 1
ATOM 2852 C CA . VAL B 1 17 ? 13.075 15.075 46.404 1.00 23.43 17 VAL D CA 1
ATOM 2853 C C . VAL B 1 17 ? 13.775 15.036 47.764 1.00 22.64 17 VAL D C 1
ATOM 2854 O O . VAL B 1 17 ? 14.312 16.042 48.229 1.00 21.32 17 VAL D O 1
ATOM 2858 N N . PHE B 1 18 ? 13.804 13.860 48.386 1.00 21.37 18 PHE D N 1
ATOM 2859 C CA . PHE B 1 18 ? 14.539 13.702 49.639 1.00 21.07 18 PHE D CA 1
ATOM 2860 C C . PHE B 1 18 ? 16.051 13.964 49.497 1.00 21.32 18 PHE D C 1
ATOM 2861 O O . PHE B 1 18 ? 16.611 14.681 50.317 1.00 24.59 18 PHE D O 1
ATOM 2869 N N . GLN B 1 19 ? 16.706 13.409 48.473 1.00 22.75 19 GLN D N 1
ATOM 2870 C CA . GLN B 1 19 ? 18.141 13.735 48.230 1.00 24.49 19 GLN D CA 1
ATOM 2871 C C . GLN B 1 19 ? 18.414 15.239 48.145 1.00 25.45 19 GLN D C 1
ATOM 2872 O O . GLN B 1 19 ? 19.388 15.751 48.733 1.00 25.00 19 GLN D O 1
ATOM 2878 N N . ALA B 1 20 ? 17.562 15.942 47.402 1.00 23.44 20 ALA D N 1
ATOM 2879 C CA . ALA B 1 20 ? 17.699 17.388 47.209 1.00 25.01 20 ALA D CA 1
ATOM 2880 C C . ALA B 1 20 ? 17.674 18.137 48.528 1.00 25.34 20 ALA D C 1
ATOM 2881 O O . ALA B 1 20 ? 18.547 18.973 48.803 1.00 26.35 20 ALA D O 1
ATOM 2883 N N . LEU B 1 21 ? 16.667 17.806 49.336 1.00 24.40 21 LEU D N 1
ATOM 2884 C CA . LEU B 1 21 ? 16.466 18.332 50.676 1.00 29.07 21 LEU D CA 1
ATOM 2885 C C . LEU B 1 21 ? 17.712 18.144 51.543 1.00 26.42 21 LEU D C 1
ATOM 2886 O O . LEU B 1 21 ? 18.150 19.068 52.242 1.00 26.27 21 LEU D O 1
ATOM 2891 N N . CYS B 1 22 ? 18.269 16.936 51.497 1.00 26.30 22 CYS D N 1
ATOM 2892 C CA . CYS B 1 22 ? 19.417 16.567 52.309 1.00 25.75 22 CYS D CA 1
ATOM 2893 C C . CYS B 1 22 ? 20.679 17.303 51.917 1.00 22.90 22 CYS D C 1
ATOM 2894 O O . CYS B 1 22 ? 21.364 17.872 52.765 1.00 25.84 22 CYS D O 1
ATOM 2897 N N . GLU B 1 23 ? 20.961 17.281 50.622 1.00 26.21 23 GLU D N 1
ATOM 2898 C CA . GLU B 1 23 ? 22.168 17.847 50.039 1.00 27.52 23 GLU D CA 1
ATOM 2899 C C . GLU B 1 23 ? 22.246 19.357 50.237 1.00 27.74 23 GLU D C 1
ATOM 2900 O O . GLU B 1 23 ? 23.334 19.901 50.419 1.00 25.63 23 GLU D O 1
ATOM 2906 N N . ASP B 1 24 ? 21.084 20.019 50.225 1.00 26.27 24 ASP D N 1
ATOM 2907 C CA . ASP B 1 24 ? 20.997 21.475 50.406 1.00 26.16 24 ASP D CA 1
ATOM 2908 C C . ASP B 1 24 ? 20.879 21.905 51.879 1.00 27.01 24 ASP D C 1
ATOM 2909 O O . ASP B 1 24 ? 20.661 23.090 52.191 1.00 22.78 24 ASP D O 1
ATOM 2914 N N . GLY B 1 25 ? 21.034 20.928 52.776 1.00 23.67 25 GLY D N 1
ATOM 2915 C CA . GLY B 1 25 ? 21.164 21.185 54.199 1.00 23.15 25 GLY D CA 1
ATOM 2916 C C . GLY B 1 25 ? 19.872 21.638 54.836 1.00 24.92 25 GLY D C 1
ATOM 2917 O O . GLY B 1 25 ? 19.886 22.253 55.895 1.00 25.42 25 GLY D O 1
ATOM 2918 N N . LEU B 1 26 ? 18.755 21.319 54.183 1.00 21.98 26 LEU D N 1
ATOM 2919 C CA . LEU B 1 26 ? 17.441 21.785 54.614 1.00 20.45 26 LEU D CA 1
ATOM 2920 C C . LEU B 1 26 ? 16.822 20.864 55.654 1.00 22.58 26 LEU D C 1
ATOM 2921 O O . LEU B 1 26 ? 15.950 21.277 56.412 1.00 19.65 26 LEU D O 1
ATOM 2926 N N . LEU B 1 27 ? 17.266 19.639 55.710 1.00 21.63 27 LEU D N 1
ATOM 2927 C CA . LEU B 1 27 ? 16.652 18.669 56.582 1.00 25.31 27 LEU D CA 1
ATOM 2928 C C . LEU B 1 27 ? 16.877 18.986 58.045 1.00 27.82 27 LEU D C 1
ATOM 2929 O O . LEU B 1 27 ? 17.971 19.025 58.490 1.00 31.79 27 LEU D O 1
ATOM 2934 N N . GLY B 1 28 ? 15.817 19.221 58.775 1.00 23.99 28 GLY D N 1
ATOM 2935 C CA . GLY B 1 28 ? 15.899 19.551 60.168 1.00 24.72 28 GLY D CA 1
ATOM 2936 C C . GLY B 1 28 ? 16.102 21.009 60.519 1.00 26.93 28 GLY D C 1
ATOM 2937 O O . GLY B 1 28 ? 16.140 21.342 61.641 1.00 28.57 28 GLY D O 1
ATOM 2938 N N . THR B 1 29 ? 16.234 21.858 59.524 1.00 23.91 29 THR D N 1
ATOM 2939 C CA . THR B 1 29 ? 16.311 23.276 59.714 1.00 24.43 29 THR D CA 1
ATOM 2940 C C . THR B 1 29 ? 15.112 23.957 59.054 1.00 26.12 29 THR D C 1
ATOM 2941 O O . THR B 1 29 ? 14.234 24.413 59.712 1.00 30.02 29 THR D O 1
ATOM 2945 N N . GLU B 1 30 ? 15.091 23.978 57.734 1.00 23.83 30 GLU D N 1
ATOM 2946 C CA . GLU B 1 30 ? 13.979 24.532 57.007 1.00 28.24 30 GLU D CA 1
ATOM 2947 C C . GLU B 1 30 ? 12.814 23.525 56.861 1.00 27.21 30 GLU D C 1
ATOM 2948 O O . GLU B 1 30 ? 11.701 23.885 56.920 1.00 25.91 30 GLU D O 1
ATOM 2954 N N . ILE B 1 31 ? 13.138 22.268 56.679 1.00 24.73 31 ILE D N 1
ATOM 2955 C CA . ILE B 1 31 ? 12.130 21.240 56.483 1.00 24.00 31 ILE D CA 1
ATOM 2956 C C . ILE B 1 31 ? 12.365 20.023 57.327 1.00 26.02 31 ILE D C 1
ATOM 2957 O O . ILE B 1 31 ? 13.406 19.506 57.387 1.00 24.20 31 ILE D O 1
ATOM 2962 N N . ASP B 1 32 ? 11.319 19.580 57.952 1.00 21.67 32 ASP D N 1
ATOM 2963 C CA . ASP B 1 32 ? 11.306 18.369 58.716 1.00 21.95 32 ASP D CA 1
ATOM 2964 C C . ASP B 1 32 ? 10.549 17.313 57.910 1.00 22.64 32 ASP D C 1
ATOM 2965 O O . ASP B 1 32 ? 9.416 17.445 57.704 1.00 21.71 32 ASP D O 1
ATOM 2970 N N . VAL B 1 33 ? 11.219 16.298 57.416 1.00 22.91 33 VAL D N 1
ATOM 2971 C CA . VAL B 1 33 ? 10.517 15.226 56.740 1.00 22.97 33 VAL D CA 1
ATOM 2972 C C . VAL B 1 33 ? 10.085 14.230 57.804 1.00 22.81 33 VAL D C 1
ATOM 2973 O O . VAL B 1 33 ? 10.852 13.467 58.295 1.00 23.44 33 VAL D O 1
ATOM 2977 N N . VAL B 1 34 ? 8.837 14.336 58.176 1.00 21.57 34 VAL D N 1
ATOM 2978 C CA . VAL B 1 34 ? 8.275 13.561 59.292 1.00 19.01 34 VAL D CA 1
ATOM 2979 C C . VAL B 1 34 ? 8.046 12.104 58.901 1.00 20.79 34 VAL D C 1
ATOM 2980 O O . VAL B 1 34 ? 8.278 11.190 59.704 1.00 23.04 34 VAL D O 1
ATOM 2984 N N . ALA B 1 35 ? 7.612 11.896 57.660 1.00 23.21 35 ALA D N 1
ATOM 2985 C CA . ALA B 1 35 ? 7.216 10.576 57.186 1.00 23.64 35 ALA D CA 1
ATOM 2986 C C . ALA B 1 35 ? 7.380 10.423 55.678 1.00 23.87 35 ALA D C 1
ATOM 2987 O O . ALA B 1 35 ? 7.295 11.401 54.923 1.00 25.69 35 ALA D O 1
ATOM 2989 N N . VAL B 1 36 ? 7.587 9.197 55.247 1.00 23.37 36 VAL D N 1
ATOM 2990 C CA . VAL B 1 36 ? 7.572 8.815 53.854 1.00 22.07 36 VAL D CA 1
ATOM 2991 C C . VAL B 1 36 ? 6.732 7.569 53.687 1.00 31.70 36 VAL D C 1
ATOM 2992 O O . VAL B 1 36 ? 6.754 6.711 54.511 1.00 31.18 36 VAL D O 1
ATOM 2996 N N . VAL B 1 37 ? 5.984 7.497 52.609 1.00 30.18 37 VAL D N 1
ATOM 2997 C CA . VAL B 1 37 ? 5.142 6.351 52.403 1.00 31.56 37 VAL D CA 1
ATOM 2998 C C . VAL B 1 37 ? 5.295 5.647 51.037 1.00 32.87 37 VAL D C 1
ATOM 2999 O O . VAL B 1 37 ? 5.399 6.252 50.024 1.00 29.69 37 VAL D O 1
ATOM 3003 N N . ASP B 1 38 ? 5.337 4.329 51.073 1.00 30.38 38 ASP D N 1
ATOM 3004 C CA . ASP B 1 38 ? 5.374 3.522 49.895 1.00 31.07 38 ASP D CA 1
ATOM 3005 C C . ASP B 1 38 ? 4.712 2.232 50.298 1.00 38.43 38 ASP D C 1
ATOM 3006 O O . ASP B 1 38 ? 3.913 2.197 51.214 1.00 33.42 38 ASP D O 1
ATOM 3011 N N . MET B 1 39 ? 5.049 1.189 49.581 1.00 36.02 39 MET D N 1
ATOM 3012 C CA . MET B 1 39 ? 4.269 -0.028 49.693 1.00 38.43 39 MET D CA 1
ATOM 3013 C C . MET B 1 39 ? 4.307 -0.669 51.077 1.00 37.32 39 MET D C 1
ATOM 3014 O O . MET B 1 39 ? 3.303 -1.115 51.565 1.00 38.85 39 MET D O 1
ATOM 3019 N N . ASN B 1 40 ? 5.465 -0.714 51.711 1.00 32.55 40 ASN D N 1
ATOM 3020 C CA . ASN B 1 40 ? 5.501 -1.251 53.054 1.00 35.17 40 ASN D CA 1
ATOM 3021 C C . ASN B 1 40 ? 6.143 -0.316 54.063 1.00 34.13 40 ASN D C 1
ATOM 3022 O O . ASN B 1 40 ? 6.296 0.822 53.764 1.00 31.18 40 ASN D O 1
ATOM 3027 N N . THR B 1 41 ? 6.437 -0.808 55.255 1.00 27.42 41 THR D N 1
ATOM 3028 C CA . THR B 1 41 ? 7.090 -0.018 56.269 1.00 28.04 41 THR D CA 1
ATOM 3029 C C . THR B 1 41 ? 8.496 -0.524 56.506 1.00 29.43 41 THR D C 1
ATOM 3030 O O . THR B 1 41 ? 9.093 -0.220 57.492 1.00 29.85 41 THR D O 1
ATOM 3034 N N . ASP B 1 42 ? 8.993 -1.321 55.583 1.00 29.77 42 ASP D N 1
ATOM 3035 C CA . ASP B 1 42 ? 10.286 -1.950 55.735 1.00 29.27 42 ASP D CA 1
ATOM 3036 C C . ASP B 1 42 ? 11.444 -0.966 55.591 1.00 26.28 42 ASP D C 1
ATOM 3037 O O . ASP B 1 42 ? 11.998 -0.821 54.535 1.00 25.82 42 ASP D O 1
ATOM 3042 N N . ALA B 1 43 ? 11.798 -0.312 56.674 1.00 25.94 43 ALA D N 1
ATOM 3043 C CA . ALA B 1 43 ? 12.829 0.722 56.628 1.00 28.37 43 ALA D CA 1
ATOM 3044 C C . ALA B 1 43 ? 14.154 0.237 56.019 1.00 27.07 43 ALA D C 1
ATOM 3045 O O . ALA B 1 43 ? 14.822 0.994 55.298 1.00 24.41 43 ALA D O 1
ATOM 3047 N N . GLU B 1 44 ? 14.531 -1.016 56.294 1.00 23.73 44 GLU D N 1
ATOM 3048 C CA . GLU B 1 44 ? 15.772 -1.574 55.732 1.00 23.99 44 GLU D CA 1
ATOM 3049 C C . GLU B 1 44 ? 15.763 -1.519 54.199 1.00 23.37 44 GLU D C 1
ATOM 3050 O O . GLU B 1 44 ? 16.781 -1.207 53.574 1.00 18.24 44 GLU D O 1
ATOM 3056 N N . TYR B 1 45 ? 14.614 -1.820 53.599 1.00 22.06 45 TYR D N 1
ATOM 3057 C CA . TYR B 1 45 ? 14.484 -1.761 52.152 1.00 24.10 45 TYR D CA 1
ATOM 3058 C C . TYR B 1 45 ? 14.471 -0.323 51.630 1.00 21.51 45 TYR D C 1
ATOM 3059 O O . TYR B 1 45 ? 15.108 -0.046 50.618 1.00 15.87 45 TYR D O 1
ATOM 3068 N N . PHE B 1 46 ? 13.757 0.576 52.314 1.00 19.94 46 PHE D N 1
ATOM 3069 C CA . PHE B 1 46 ? 13.783 2.015 51.970 1.00 19.69 46 PHE D CA 1
ATOM 3070 C C . PHE B 1 46 ? 15.220 2.513 52.014 1.00 19.56 46 PHE D C 1
ATOM 3071 O O . PHE B 1 46 ? 15.652 3.252 51.121 1.00 18.29 46 PHE D O 1
ATOM 3079 N N . ALA B 1 47 ? 15.962 2.099 53.051 1.00 17.54 47 ALA D N 1
ATOM 3080 C CA . ALA B 1 47 ? 17.357 2.551 53.225 1.00 19.27 47 ALA D CA 1
ATOM 3081 C C . ALA B 1 47 ? 18.227 2.075 52.067 1.00 17.86 47 ALA D C 1
ATOM 3082 O O . ALA B 1 47 ? 19.049 2.827 51.553 1.00 17.11 47 ALA D O 1
ATOM 3084 N N . TYR B 1 48 ? 18.029 0.821 51.665 1.00 18.01 48 TYR D N 1
ATOM 3085 C CA . TYR B 1 48 ? 18.731 0.259 50.505 1.00 19.71 48 TYR D CA 1
ATOM 3086 C C . TYR B 1 48 ? 18.444 1.070 49.231 1.00 16.02 48 TYR D C 1
ATOM 3087 O O . TYR B 1 48 ? 19.346 1.366 48.447 1.00 16.68 48 TYR D O 1
ATOM 3096 N N . GLN B 1 49 ? 17.176 1.383 49.001 1.00 18.13 49 GLN D N 1
ATOM 3097 C CA . GLN B 1 49 ? 16.784 2.180 47.839 1.00 16.75 49 GLN D CA 1
ATOM 3098 C C . GLN B 1 49 ? 17.400 3.576 47.831 1.00 16.68 49 GLN D C 1
ATOM 3099 O O . GLN B 1 49 ? 17.802 4.076 46.770 1.00 18.14 49 GLN D O 1
ATOM 3105 N N . MET B 1 50 ? 17.480 4.196 49.007 1.00 16.93 50 MET D N 1
ATOM 3106 C CA . MET B 1 50 ? 18.077 5.524 49.136 1.00 20.30 50 MET D CA 1
ATOM 3107 C C . MET B 1 50 ? 19.584 5.466 48.939 1.00 18.57 50 MET D C 1
ATOM 3108 O O . MET B 1 50 ? 20.174 6.362 48.330 1.00 15.98 50 MET D O 1
ATOM 3113 N N . ARG B 1 51 ? 20.188 4.402 49.461 1.00 15.38 51 ARG D N 1
ATOM 3114 C CA . ARG B 1 51 ? 21.648 4.255 49.483 1.00 15.88 51 ARG D CA 1
ATOM 3115 C C . ARG B 1 51 ? 22.224 4.069 48.084 1.00 19.36 51 ARG D C 1
ATOM 3116 O O . ARG B 1 51 ? 23.284 4.623 47.768 1.00 19.30 51 ARG D O 1
ATOM 3124 N N . TYR B 1 52 ? 21.540 3.276 47.258 1.00 16.08 52 TYR D N 1
ATOM 3125 C CA . TYR B 1 52 ? 22.070 2.914 45.938 1.00 18.57 52 TYR D CA 1
ATOM 3126 C C . TYR B 1 52 ? 21.176 3.376 44.797 1.00 20.39 52 TYR D C 1
ATOM 3127 O O . TYR B 1 52 ? 19.971 3.128 44.801 1.00 21.62 52 TYR D O 1
ATOM 3136 N N . ASP B 1 53 ? 21.777 4.076 43.837 1.00 19.94 53 ASP D N 1
ATOM 3137 C CA . ASP B 1 53 ? 21.032 4.633 42.708 1.00 19.83 53 ASP D CA 1
ATOM 3138 C C . ASP B 1 53 ? 21.824 4.461 41.415 1.00 24.66 53 ASP D C 1
ATOM 3139 O O . ASP B 1 53 ? 22.940 4.974 41.291 1.00 21.70 53 ASP D O 1
ATOM 3144 N N . THR B 1 54 ? 21.246 3.712 40.472 1.00 21.51 54 THR D N 1
ATOM 3145 C CA . THR B 1 54 ? 21.894 3.399 39.197 1.00 21.11 54 THR D CA 1
ATOM 3146 C C . THR B 1 54 ? 22.383 4.654 38.487 1.00 23.04 54 THR D C 1
ATOM 3147 O O . THR B 1 54 ? 23.510 4.688 37.993 1.00 25.26 54 THR D O 1
ATOM 3151 N N . VAL B 1 55 ? 21.538 5.684 38.479 1.00 21.70 55 VAL D N 1
ATOM 3152 C CA . VAL B 1 55 ? 21.796 6.915 37.751 1.00 22.94 55 VAL D CA 1
ATOM 3153 C C . VAL B 1 55 ? 22.591 7.944 38.554 1.00 24.91 55 VAL D C 1
ATOM 3154 O O . VAL B 1 55 ? 23.584 8.496 38.068 1.00 22.13 55 VAL D O 1
ATOM 3158 N N . HIS B 1 56 ? 22.156 8.188 39.784 1.00 19.27 56 HIS D N 1
ATOM 3159 C CA . HIS B 1 56 ? 22.672 9.307 40.567 1.00 21.71 56 HIS D CA 1
ATOM 3160 C C . HIS B 1 56 ? 23.788 8.918 41.544 1.00 24.50 56 HIS D C 1
ATOM 3161 O O . HIS B 1 56 ? 24.260 9.757 42.321 1.00 23.09 56 HIS D O 1
ATOM 3168 N N . GLY B 1 57 ? 24.222 7.658 41.463 1.00 20.88 57 GLY D N 1
ATOM 3169 C CA . GLY B 1 57 ? 25.342 7.127 42.261 1.00 21.55 57 GLY D CA 1
ATOM 3170 C C . GLY B 1 57 ? 24.986 6.829 43.707 1.00 26.23 57 GLY D C 1
ATOM 3171 O O . GLY B 1 57 ? 23.807 6.827 44.079 1.00 22.49 57 GLY D O 1
ATOM 3172 N N . LYS B 1 58 ? 25.998 6.584 44.533 1.00 21.49 58 LYS D N 1
ATOM 3173 C CA . LYS B 1 58 ? 25.773 6.261 45.935 1.00 23.09 58 LYS D CA 1
ATOM 3174 C C . LYS B 1 58 ? 25.402 7.506 46.738 1.00 26.00 58 LYS D C 1
ATOM 3175 O O . LYS B 1 58 ? 26.030 8.556 46.603 1.00 22.36 58 LYS D O 1
ATOM 3181 N N . PHE B 1 59 ? 24.381 7.381 47.582 1.00 21.03 59 PHE D N 1
ATOM 3182 C CA . PHE B 1 59 ? 23.964 8.466 48.464 1.00 21.57 59 PHE D CA 1
ATOM 3183 C C . PHE B 1 59 ? 25.097 8.738 49.449 1.00 21.52 59 PHE D C 1
ATOM 3184 O O . PHE B 1 59 ? 25.573 7.821 50.116 1.00 22.17 59 PHE D O 1
ATOM 3192 N N . LYS B 1 60 ? 25.530 9.992 49.525 1.00 23.03 60 LYS D N 1
ATOM 3193 C CA . LYS B 1 60 ? 26.784 10.329 50.228 1.00 23.74 60 LYS D CA 1
ATOM 3194 C C . LYS B 1 60 ? 26.629 10.460 51.744 1.00 25.95 60 LYS D C 1
ATOM 3195 O O . LYS B 1 60 ? 27.634 10.558 52.474 1.00 23.73 60 LYS D O 1
ATOM 3201 N N . TYR B 1 61 ? 25.378 10.450 52.212 1.00 25.62 61 TYR D N 1
ATOM 3202 C CA . TYR B 1 61 ? 25.054 10.512 53.634 1.00 23.85 61 TYR D CA 1
ATOM 3203 C C . TYR B 1 61 ? 24.583 9.162 54.161 1.00 24.99 61 TYR D C 1
ATOM 3204 O O . TYR B 1 61 ? 23.873 8.424 53.477 1.00 22.44 61 TYR D O 1
ATOM 3213 N N . GLU B 1 62 ? 24.981 8.859 55.389 1.00 21.63 62 GLU D N 1
ATOM 3214 C CA . GLU B 1 62 ? 24.678 7.585 56.012 1.00 26.17 62 GLU D CA 1
ATOM 3215 C C . GLU B 1 62 ? 23.194 7.451 56.310 1.00 26.28 62 GLU D C 1
ATOM 3216 O O . GLU B 1 62 ? 22.569 8.372 56.862 1.00 24.69 62 GLU D O 1
ATOM 3222 N N . VAL B 1 63 ? 22.641 6.304 55.933 1.00 20.82 63 VAL D N 1
ATOM 3223 C CA . VAL B 1 63 ? 21.253 5.986 56.266 1.00 21.49 63 VAL D CA 1
ATOM 3224 C C . VAL B 1 63 ? 21.240 4.755 57.157 1.00 25.90 63 VAL D C 1
ATOM 3225 O O . VAL B 1 63 ? 21.826 3.717 56.835 1.00 26.30 63 VAL D O 1
ATOM 3229 N N . THR B 1 64 ? 20.558 4.895 58.281 1.00 21.93 64 THR D N 1
ATOM 3230 C CA . THR B 1 64 ? 20.468 3.863 59.281 1.00 25.40 64 THR D CA 1
ATOM 3231 C C . THR B 1 64 ? 18.978 3.631 59.539 1.00 23.97 64 THR D C 1
ATOM 3232 O O . THR B 1 64 ? 18.154 4.429 59.109 1.00 22.93 64 THR D O 1
ATOM 3236 N N . THR B 1 65 ? 18.628 2.519 60.182 1.00 24.77 65 THR D N 1
ATOM 3237 C CA . THR B 1 65 ? 17.232 2.265 60.523 1.00 23.71 65 THR D CA 1
ATOM 3238 C C . THR B 1 65 ? 17.075 1.977 62.013 1.00 27.03 65 THR D C 1
ATOM 3239 O O . THR B 1 65 ? 18.037 1.609 62.694 1.00 26.97 65 THR D O 1
ATOM 3243 N N . THR B 1 66 ? 15.853 2.156 62.507 1.00 25.75 66 THR D N 1
ATOM 3244 C CA . THR B 1 66 ? 15.532 1.928 63.916 1.00 29.86 66 THR D CA 1
ATOM 3245 C C . THR B 1 66 ? 14.024 1.711 64.069 1.00 27.01 66 THR D C 1
ATOM 3246 O O . THR B 1 66 ? 13.289 1.756 63.080 1.00 25.82 66 THR D O 1
ATOM 3250 N N . LYS B 1 67 ? 13.573 1.480 65.302 1.00 30.84 67 LYS D N 1
ATOM 3251 C CA . LYS B 1 67 ? 12.149 1.260 65.589 1.00 32.44 67 LYS D CA 1
ATOM 3252 C C . LYS B 1 67 ? 11.490 2.468 66.259 1.00 31.38 67 LYS D C 1
ATOM 3253 O O . LYS B 1 67 ? 12.069 3.087 67.152 1.00 32.47 67 LYS D O 1
ATOM 3259 N N . SER B 1 68 ? 10.276 2.791 65.825 1.00 30.32 68 SER D N 1
ATOM 3260 C CA . SER B 1 68 ? 9.496 3.865 66.436 1.00 29.76 68 SER D CA 1
ATOM 3261 C C . SER B 1 68 ? 9.159 3.533 67.894 1.00 38.53 68 SER D C 1
ATOM 3262 O O . SER B 1 68 ? 9.146 4.420 68.752 1.00 39.14 68 SER D O 1
ATOM 3265 N N . SER B 1 69 ? 8.875 2.256 68.150 1.00 34.72 69 SER D N 1
ATOM 3266 C CA . SER B 1 69 ? 8.719 1.725 69.510 1.00 45.80 69 SER D CA 1
ATOM 3267 C C . SER B 1 69 ? 9.146 0.255 69.525 1.00 45.14 69 SER D C 1
ATOM 3268 O O . SER B 1 69 ? 9.229 -0.369 68.464 1.00 43.56 69 SER D O 1
ATOM 3271 N N . PRO B 1 70 ? 9.430 -0.302 70.723 1.00 48.34 70 PRO D N 1
ATOM 3272 C CA . PRO B 1 70 ? 9.816 -1.717 70.782 1.00 49.11 70 PRO D CA 1
ATOM 3273 C C . PRO B 1 70 ? 8.703 -2.685 70.376 1.00 46.58 70 PRO D C 1
ATOM 3274 O O . PRO B 1 70 ? 8.992 -3.833 70.038 1.00 52.88 70 PRO D O 1
ATOM 3278 N N . SER B 1 71 ? 7.452 -2.229 70.385 1.00 47.02 71 SER D N 1
ATOM 3279 C CA . SER B 1 71 ? 6.315 -3.088 70.016 1.00 50.27 71 SER D CA 1
ATOM 3280 C C . SER B 1 71 ? 6.268 -3.454 68.523 1.00 51.48 71 SER D C 1
ATOM 3281 O O . SER B 1 71 ? 5.511 -4.348 68.122 1.00 48.39 71 SER D O 1
ATOM 3284 N N . VAL B 1 72 ? 7.073 -2.762 67.713 1.00 46.13 72 VAL D N 1
ATOM 3285 C CA . VAL B 1 72 ? 7.131 -2.996 66.267 1.00 44.70 72 VAL D CA 1
ATOM 3286 C C . VAL B 1 72 ? 8.078 -4.160 65.946 1.00 39.50 72 VAL D C 1
ATOM 3287 O O . VAL B 1 72 ? 9.145 -4.283 66.552 1.00 43.98 72 VAL D O 1
ATOM 3291 N N . ALA B 1 73 ? 7.685 -5.004 64.991 1.00 41.82 73 ALA D N 1
ATOM 3292 C CA . ALA B 1 73 ? 8.449 -6.204 64.635 1.00 39.98 73 ALA D CA 1
ATOM 3293 C C . ALA B 1 73 ? 9.774 -5.900 63.940 1.00 42.12 73 ALA D C 1
ATOM 3294 O O . ALA B 1 73 ? 10.815 -6.419 64.345 1.00 39.79 73 ALA D O 1
ATOM 3296 N N . LYS B 1 74 ? 9.720 -5.063 62.902 1.00 38.89 74 LYS D N 1
ATOM 3297 C CA . LYS B 1 74 ? 10.912 -4.673 62.135 1.00 38.53 74 LYS D CA 1
ATOM 3298 C C . LYS B 1 74 ? 11.094 -3.156 62.146 1.00 35.14 74 LYS D C 1
ATOM 3299 O O . LYS B 1 74 ? 10.153 -2.404 62.412 1.00 33.95 74 LYS D O 1
ATOM 3305 N N . ASP B 1 75 ? 12.312 -2.713 61.857 1.00 35.40 75 ASP D N 1
ATOM 3306 C CA . ASP B 1 75 ? 12.607 -1.290 61.772 1.00 30.83 75 ASP D CA 1
ATOM 3307 C C . ASP B 1 75 ? 11.627 -0.614 60.819 1.00 28.51 75 ASP D C 1
ATOM 3308 O O . ASP B 1 75 ? 11.358 -1.123 59.726 1.00 28.00 75 ASP D O 1
ATOM 3313 N N . ASP B 1 76 ? 11.062 0.496 61.284 1.00 29.01 76 ASP D N 1
ATOM 3314 C CA . ASP B 1 76 ? 10.076 1.286 60.557 1.00 27.77 76 ASP D CA 1
ATOM 3315 C C . ASP B 1 76 ? 10.471 2.750 60.441 1.00 26.21 76 ASP D C 1
ATOM 3316 O O . ASP B 1 76 ? 9.696 3.550 60.023 1.00 25.51 76 ASP D O 1
ATOM 3321 N N . THR B 1 77 ? 11.695 3.053 60.810 1.00 23.02 77 THR D N 1
ATOM 3322 C CA . THR B 1 77 ? 12.186 4.410 60.868 1.00 24.16 77 THR D CA 1
ATOM 3323 C C . THR B 1 77 ? 13.568 4.557 60.220 1.00 24.35 77 THR D C 1
ATOM 3324 O O . THR B 1 77 ? 14.457 3.844 60.540 1.00 22.88 77 THR D O 1
ATOM 3328 N N . LEU B 1 78 ? 13.694 5.511 59.321 1.00 21.89 78 LEU D N 1
ATOM 3329 C CA . LEU B 1 78 ? 14.960 5.898 58.743 1.00 21.38 78 LEU D CA 1
ATOM 3330 C C . LEU B 1 78 ? 15.616 6.941 59.600 1.00 22.81 78 LEU D C 1
ATOM 3331 O O . LEU B 1 78 ? 14.961 7.736 60.173 1.00 23.68 78 LEU D O 1
ATOM 3336 N N . VAL B 1 79 ? 16.926 6.918 59.662 1.00 19.78 79 VAL D N 1
ATOM 3337 C CA . VAL B 1 79 ? 17.679 7.917 60.364 1.00 19.11 79 VAL D CA 1
ATOM 3338 C C . VAL B 1 79 ? 18.744 8.384 59.431 1.00 25.18 79 VAL D C 1
ATOM 3339 O O . VAL B 1 79 ? 19.547 7.626 59.039 1.00 27.28 79 VAL D O 1
ATOM 3343 N N . VAL B 1 80 ? 18.706 9.647 59.068 1.00 25.78 80 VAL D N 1
ATOM 3344 C CA . VAL B 1 80 ? 19.717 10.257 58.212 1.00 23.44 80 VAL D CA 1
ATOM 3345 C C . VAL B 1 80 ? 20.388 11.428 58.917 1.00 27.97 80 VAL D C 1
ATOM 3346 O O . VAL B 1 80 ? 19.783 12.407 59.141 1.00 27.75 80 VAL D O 1
ATOM 3350 N N . ASN B 1 81 ? 21.654 11.283 59.245 1.00 28.08 81 ASN D N 1
ATOM 3351 C CA . ASN B 1 81 ? 22.401 12.250 60.072 1.00 33.68 81 ASN D CA 1
ATOM 3352 C C . ASN B 1 81 ? 21.605 12.754 61.279 1.00 34.11 81 ASN D C 1
ATOM 3353 O O . ASN B 1 81 ? 21.466 13.962 61.509 1.00 35.45 81 ASN D O 1
ATOM 3358 N N . GLY B 1 82 ? 21.076 11.811 62.050 1.00 33.70 82 GLY D N 1
ATOM 3359 C CA . GLY B 1 82 ? 20.316 12.145 63.242 1.00 35.80 82 GLY D CA 1
ATOM 3360 C C . GLY B 1 82 ? 18.848 12.404 62.989 1.00 30.05 82 GLY D C 1
ATOM 3361 O O . GLY B 1 82 ? 18.055 12.356 63.926 1.00 28.72 82 GLY D O 1
ATOM 3362 N N . HIS B 1 83 ? 18.478 12.669 61.735 1.00 27.06 83 HIS D N 1
ATOM 3363 C CA . HIS B 1 83 ? 17.075 12.978 61.403 1.00 26.38 83 HIS D CA 1
ATOM 3364 C C . HIS B 1 83 ? 16.221 11.719 61.221 1.00 27.68 83 HIS D C 1
ATOM 3365 O O . HIS B 1 83 ? 16.519 10.864 60.377 1.00 25.42 83 HIS D O 1
ATOM 3372 N N . ARG B 1 84 ? 15.148 11.627 62.006 1.00 22.78 84 ARG D N 1
ATOM 3373 C CA . ARG B 1 84 ? 14.301 10.437 62.043 1.00 24.72 84 ARG D CA 1
ATOM 3374 C C . ARG B 1 84 ? 13.060 10.584 61.163 1.00 23.43 84 ARG D C 1
ATOM 3375 O O . ARG B 1 84 ? 12.325 11.565 61.270 1.00 27.00 84 ARG D O 1
ATOM 3383 N N . ILE B 1 85 ? 12.842 9.601 60.295 1.00 22.87 85 ILE D N 1
ATOM 3384 C CA . ILE B 1 85 ? 11.733 9.616 59.349 1.00 21.24 85 ILE D CA 1
ATOM 3385 C C . ILE B 1 85 ? 10.9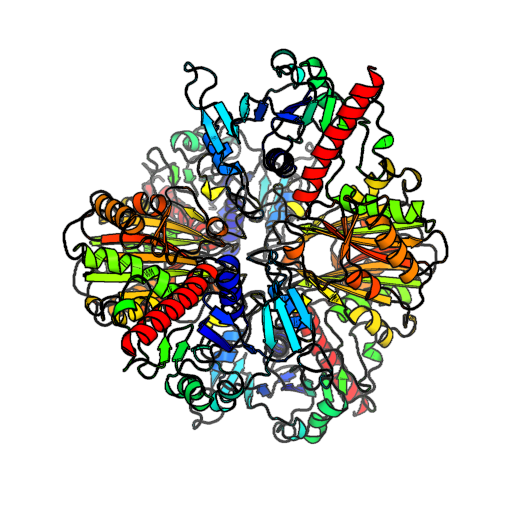43 8.321 59.502 1.00 23.00 85 ILE D C 1
ATOM 3386 O O . ILE B 1 85 ? 11.475 7.222 59.317 1.00 20.79 85 ILE D O 1
ATOM 3391 N N . LEU B 1 86 ? 9.667 8.466 59.839 1.00 23.69 86 LEU D N 1
ATOM 3392 C CA . LEU B 1 86 ? 8.776 7.319 59.980 1.00 24.18 86 LEU D CA 1
ATOM 3393 C C . LEU B 1 86 ? 8.371 6.801 58.612 1.00 23.52 86 LEU D C 1
ATOM 3394 O O . LEU B 1 86 ? 8.072 7.581 57.716 1.00 26.66 86 LEU D O 1
ATOM 3399 N N . CYS B 1 87 ? 8.397 5.484 58.435 1.00 24.79 87 CYS D N 1
ATOM 3400 C CA . CYS B 1 87 ? 7.922 4.884 57.198 1.00 30.17 87 CYS D CA 1
ATOM 3401 C C . CYS B 1 87 ? 6.502 4.423 57.477 1.00 31.12 87 CYS D C 1
ATOM 3402 O O . CYS B 1 87 ? 6.292 3.539 58.297 1.00 31.16 87 CYS D O 1
ATOM 3405 N N . VAL B 1 88 ? 5.520 5.037 56.826 1.00 32.19 88 VAL D N 1
ATOM 3406 C CA . VAL B 1 88 ? 4.138 4.637 57.068 1.00 32.89 88 VAL D CA 1
ATOM 3407 C C . VAL B 1 88 ? 3.611 3.823 55.892 1.00 33.93 88 VAL D C 1
ATOM 3408 O O . VAL B 1 88 ? 4.074 3.979 54.760 1.00 33.96 88 VAL D O 1
ATOM 3412 N N . LYS B 1 89 ? 2.666 2.930 56.178 1.00 37.46 89 LYS D N 1
ATOM 3413 C CA . LYS B 1 89 ? 2.120 2.053 55.157 1.00 36.66 89 LYS D CA 1
ATOM 3414 C C . LYS B 1 89 ? 1.177 2.833 54.253 1.00 34.94 89 LYS D C 1
ATOM 3415 O O . LYS B 1 89 ? 0.370 3.638 54.726 1.00 38.71 89 LYS D O 1
ATOM 3421 N N . ALA B 1 90 ? 1.312 2.583 52.954 1.00 35.88 90 ALA D N 1
ATOM 3422 C CA . ALA B 1 90 ? 0.492 3.197 51.921 1.00 38.89 90 ALA D CA 1
ATOM 3423 C C . ALA B 1 90 ? -0.993 3.084 52.214 1.00 42.07 90 ALA D C 1
ATOM 3424 O O . ALA B 1 90 ? -1.446 2.173 52.924 1.00 40.61 90 ALA D O 1
ATOM 3426 N N . GLN B 1 91 ? -1.729 4.012 51.655 1.00 43.39 91 GLN D N 1
ATOM 3427 C CA . GLN B 1 91 ? -3.167 3.954 51.698 1.00 42.00 91 GLN D CA 1
ATOM 3428 C C . GLN B 1 91 ? -3.756 4.051 50.280 1.00 44.19 91 GLN D C 1
ATOM 3429 O O . GLN B 1 91 ? -3.178 4.614 49.372 1.00 36.59 91 GLN D O 1
ATOM 3435 N N . ARG B 1 92 ? -4.918 3.422 50.085 1.00 46.50 92 ARG D N 1
ATOM 3436 C CA . ARG B 1 92 ? -5.661 3.558 48.829 1.00 44.98 92 ARG D CA 1
ATOM 3437 C C . ARG B 1 92 ? -6.320 4.922 48.768 1.00 41.80 92 ARG D C 1
ATOM 3438 O O . ARG B 1 92 ? -6.358 5.511 47.707 1.00 41.56 92 ARG D O 1
ATOM 3446 N N . ASN B 1 93 ? -6.812 5.362 49.929 1.00 37.29 93 ASN D N 1
ATOM 3447 C CA . ASN B 1 93 ? -7.394 6.659 50.176 1.00 38.49 93 ASN D CA 1
ATOM 3448 C C . ASN B 1 93 ? -6.543 7.635 51.012 1.00 37.56 93 ASN D C 1
ATOM 3449 O O . ASN B 1 93 ? -6.326 7.421 52.159 1.00 38.75 93 ASN D O 1
ATOM 3454 N N . PRO B 1 94 ? -6.122 8.741 50.434 1.00 40.01 94 PRO D N 1
ATOM 3455 C CA . PRO B 1 94 ? -5.342 9.749 51.167 1.00 33.17 94 PRO D CA 1
ATOM 3456 C C . PRO B 1 94 ? -5.918 10.256 52.511 1.00 33.61 94 PRO D C 1
ATOM 3457 O O . PRO B 1 94 ? -5.195 10.604 53.401 1.00 33.69 94 PRO D O 1
ATOM 3461 N N . ALA B 1 95 ? -7.222 10.265 52.666 1.00 34.11 95 ALA D N 1
ATOM 3462 C CA . ALA B 1 95 ? -7.843 10.727 53.899 1.00 37.24 95 ALA D CA 1
ATOM 3463 C C . ALA B 1 95 ? -7.642 9.822 55.095 1.00 35.51 95 ALA D C 1
ATOM 3464 O O . ALA B 1 95 ? -7.918 10.185 56.185 1.00 36.24 95 ALA D O 1
ATOM 3466 N N . ASP B 1 96 ? -7.157 8.624 54.866 1.00 38.84 96 ASP D N 1
ATOM 3467 C CA . ASP B 1 96 ? -6.845 7.708 55.955 1.00 42.76 96 ASP D CA 1
ATOM 3468 C C . ASP B 1 96 ? -5.442 7.903 56.517 1.00 43.71 96 ASP D C 1
ATOM 3469 O O . ASP B 1 96 ? -5.147 7.414 57.601 1.00 41.77 96 ASP D O 1
ATOM 3474 N N . LEU B 1 97 ? -4.594 8.587 55.756 1.00 36.63 97 LEU D N 1
ATOM 3475 C CA . LEU B 1 97 ? -3.252 8.878 56.190 1.00 32.25 97 LEU D CA 1
ATOM 3476 C C . LEU B 1 97 ? -3.189 9.738 57.450 1.00 33.34 97 LEU D C 1
ATOM 3477 O O . LEU B 1 97 ? -3.909 10.669 57.603 1.00 33.78 97 LEU D O 1
ATOM 3482 N N . PRO B 1 98 ? -2.287 9.397 58.349 1.00 33.01 98 PRO D N 1
ATOM 3483 C CA . PRO B 1 98 ? -2.241 10.008 59.661 1.00 31.40 98 PRO D CA 1
ATOM 3484 C C . PRO B 1 98 ? -1.503 11.321 59.704 1.00 28.66 98 PRO D C 1
ATOM 3485 O O . PRO B 1 98 ? -0.744 11.538 60.591 1.00 28.75 98 PRO D O 1
ATOM 3489 N N . TRP B 1 99 ? -1.753 12.191 58.755 1.00 28.00 99 TRP D N 1
ATOM 3490 C CA . TRP B 1 99 ? -1.031 13.432 58.701 1.00 27.69 99 TRP D CA 1
ATOM 3491 C C . TRP B 1 99 ? -1.244 14.264 59.961 1.00 30.19 99 TRP D C 1
ATOM 3492 O O . TRP B 1 99 ? -0.336 14.772 60.523 1.00 29.27 99 TRP D O 1
ATOM 3503 N N . GLY B 1 100 ? -2.470 14.337 60.426 1.00 27.17 100 GLY D N 1
ATOM 3504 C CA . GLY B 1 100 ? -2.777 15.041 61.646 1.00 29.90 100 GLY D CA 1
ATOM 3505 C C . GLY B 1 100 ? -2.145 14.477 62.896 1.00 29.07 100 GLY D C 1
ATOM 3506 O O . GLY B 1 100 ? -1.650 15.197 63.697 1.00 30.52 100 GLY D O 1
ATOM 3507 N N . LYS B 1 101 ? -2.185 13.176 63.037 1.00 28.72 101 LYS D N 1
ATOM 3508 C CA . LYS B 1 101 ? -1.513 12.484 64.137 1.00 29.24 101 LYS D CA 1
ATOM 3509 C C . LYS B 1 101 ? -0.010 12.720 64.097 1.00 28.71 101 LYS D C 1
ATOM 3510 O O . LYS B 1 101 ? 0.645 12.697 65.135 1.00 28.36 101 LYS D O 1
ATOM 3516 N N . LEU B 1 102 ? 0.524 12.948 62.895 1.00 30.91 102 LEU D N 1
ATOM 3517 C CA . LEU B 1 102 ? 1.967 13.129 62.702 1.00 32.09 102 LEU D CA 1
ATOM 3518 C C . LEU B 1 102 ? 2.420 14.593 62.713 1.00 34.37 102 LEU D C 1
ATOM 3519 O O . LEU B 1 102 ? 3.622 14.879 62.749 1.00 27.58 102 LEU D O 1
ATOM 3524 N N . GLY B 1 103 ? 1.460 15.514 62.713 1.00 30.57 103 GLY D N 1
ATOM 3525 C CA . GLY B 1 103 ? 1.754 16.946 62.660 1.00 31.53 103 GLY D CA 1
ATOM 3526 C C . GLY B 1 103 ? 2.241 17.429 61.297 1.00 28.21 103 GLY D C 1
ATOM 3527 O O . GLY B 1 103 ? 2.807 18.516 61.186 1.00 28.28 103 GLY D O 1
ATOM 3528 N N . VAL B 1 104 ? 2.010 16.624 60.263 1.00 25.83 104 VAL D N 1
ATOM 3529 C CA . VAL B 1 104 ? 2.398 16.968 58.888 1.00 28.46 104 VAL D CA 1
ATOM 3530 C C . VAL B 1 104 ? 1.472 18.036 58.306 1.00 27.70 104 VAL D C 1
ATOM 3531 O O . VAL B 1 104 ? 0.244 17.871 58.288 1.00 29.51 104 VAL D O 1
ATOM 3535 N N . GLU B 1 105 ? 2.055 19.109 57.811 1.00 25.71 105 GLU D N 1
ATOM 3536 C CA . GLU B 1 105 ? 1.316 20.217 57.240 1.00 24.97 105 GLU D CA 1
ATOM 3537 C C . GLU B 1 105 ? 1.338 20.300 55.705 1.00 25.34 105 GLU D C 1
ATOM 3538 O O . GLU B 1 105 ? 0.399 20.704 55.108 1.00 22.51 105 GLU D O 1
ATOM 3544 N N . TYR B 1 106 ? 2.459 19.920 55.121 1.00 18.68 106 TYR D N 1
ATOM 3545 C CA . TYR B 1 106 ? 2.675 19.942 53.700 1.00 21.35 106 TYR D CA 1
ATOM 3546 C C . TYR B 1 106 ? 2.916 18.516 53.214 1.00 21.03 106 TYR D C 1
ATOM 3547 O O . TYR B 1 106 ? 3.732 17.819 53.733 1.00 21.39 106 TYR D O 1
ATOM 3556 N N . VAL B 1 107 ? 2.160 18.109 52.229 1.00 18.20 107 VAL D N 1
ATOM 3557 C CA . VAL B 1 107 ? 2.331 16.821 51.627 1.00 19.79 107 VAL D CA 1
ATOM 3558 C C . VAL B 1 107 ? 2.822 16.918 50.202 1.00 20.38 107 VAL D C 1
ATOM 3559 O O . VAL B 1 107 ? 2.245 17.584 49.419 1.00 21.90 107 VAL D O 1
ATOM 3563 N N . ILE B 1 108 ? 3.888 16.212 49.902 1.00 20.44 108 ILE D N 1
ATOM 3564 C CA . ILE B 1 108 ? 4.351 16.035 48.561 1.00 17.82 108 ILE D CA 1
ATOM 3565 C C . ILE B 1 108 ? 3.720 14.754 48.004 1.00 20.74 108 ILE D C 1
ATOM 3566 O O . ILE B 1 108 ? 3.960 13.703 48.487 1.00 19.94 108 ILE D O 1
ATOM 3571 N N . GLU B 1 109 ? 2.910 14.907 46.987 1.00 18.08 109 GLU D N 1
ATOM 3572 C CA . GLU B 1 109 ? 2.135 13.823 46.446 1.00 21.18 109 GLU D CA 1
ATOM 3573 C C . GLU B 1 109 ? 2.797 13.306 45.172 1.00 22.72 109 GLU D C 1
ATOM 3574 O O . GLU B 1 109 ? 2.716 13.912 44.160 1.00 21.03 109 GLU D O 1
ATOM 3580 N N . SER B 1 110 ? 3.486 12.180 45.305 1.00 20.16 110 SER D N 1
ATOM 3581 C CA . SER B 1 110 ? 4.363 11.683 44.242 1.00 19.70 110 SER D CA 1
ATOM 3582 C C . SER B 1 110 ? 4.162 10.211 43.868 1.00 24.45 110 SER D C 1
ATOM 3583 O O . SER B 1 110 ? 5.094 9.545 43.358 1.00 24.83 110 SER D O 1
ATOM 3586 N N . THR B 1 111 ? 2.960 9.706 44.131 1.00 23.47 111 THR D N 1
ATOM 3587 C CA . THR B 1 111 ? 2.603 8.335 43.765 1.00 27.34 111 THR D CA 1
ATOM 3588 C C . THR B 1 111 ? 2.260 8.207 42.285 1.00 30.21 111 THR D C 1
ATOM 3589 O O . THR B 1 111 ? 2.419 7.127 41.696 1.00 27.92 111 THR D O 1
ATOM 3593 N N . GLY B 1 112 ? 1.773 9.301 41.697 1.00 30.51 112 GLY D N 1
ATOM 3594 C CA . GLY B 1 112 ? 1.210 9.281 40.342 1.00 33.17 112 GLY D CA 1
ATOM 3595 C C . GLY B 1 112 ? -0.253 8.853 40.314 1.00 31.16 112 GLY D C 1
ATOM 3596 O O . GLY B 1 112 ? -0.875 8.806 39.253 1.00 34.70 112 GLY D O 1
ATOM 3597 N N . LEU B 1 113 ? -0.812 8.569 41.487 1.00 33.11 113 LEU D N 1
ATOM 3598 C CA . LEU B 1 113 ? -2.162 8.003 41.587 1.00 35.09 113 LEU D CA 1
ATOM 3599 C C . LEU B 1 113 ? -3.224 9.024 41.978 1.00 36.49 113 LEU D C 1
ATOM 3600 O O . LEU B 1 113 ? -4.415 8.799 41.740 1.00 35.88 113 LEU D O 1
ATOM 3605 N N . PHE B 1 114 ? -2.798 10.136 42.577 1.00 29.56 114 PHE D N 1
ATOM 3606 C CA . PHE B 1 114 ? -3.735 11.135 43.091 1.00 33.73 114 PHE D CA 1
ATOM 3607 C C . PHE B 1 114 ? -3.526 12.513 42.457 1.00 31.91 114 PHE D C 1
ATOM 3608 O O . PHE B 1 114 ? -3.473 13.535 43.149 1.00 31.15 114 PHE D O 1
ATOM 3616 N N . THR B 1 115 ? -3.439 12.525 41.133 1.00 30.55 115 THR D N 1
ATOM 3617 C CA . THR B 1 115 ? -3.207 13.753 40.377 1.00 27.53 115 THR D CA 1
ATOM 3618 C C . THR B 1 115 ? -4.491 14.550 40.134 1.00 30.74 115 THR D C 1
ATOM 3619 O O . THR B 1 115 ? -4.431 15.720 39.741 1.00 29.74 115 THR D O 1
ATOM 3623 N N . ALA B 1 116 ? -5.641 13.916 40.368 1.00 29.69 116 ALA D N 1
ATOM 3624 C CA . ALA B 1 116 ? -6.922 14.612 40.336 1.00 32.08 116 ALA D CA 1
ATOM 3625 C C . ALA B 1 116 ? -7.055 15.411 41.622 1.00 30.52 116 ALA D C 1
ATOM 3626 O O . ALA B 1 116 ? -6.818 14.883 42.714 1.00 30.06 116 ALA D O 1
ATOM 3628 N N . LYS B 1 117 ? -7.417 16.686 41.489 1.00 33.82 117 LYS D N 1
ATOM 3629 C CA . LYS B 1 117 ? -7.495 17.592 42.632 1.00 32.20 117 LYS D CA 1
ATOM 3630 C C . LYS B 1 117 ? -8.339 17.020 43.765 1.00 34.05 117 LYS D C 1
ATOM 3631 O O . LYS B 1 117 ? -7.937 17.086 44.920 1.00 31.12 117 LYS D O 1
ATOM 3637 N N . ALA B 1 118 ? -9.506 16.469 43.425 1.00 35.61 118 ALA D N 1
ATOM 3638 C CA . ALA B 1 118 ? -10.404 15.865 44.414 1.00 34.68 118 ALA D CA 1
ATOM 3639 C C . ALA B 1 118 ? -9.745 14.708 45.159 1.00 30.94 118 ALA D C 1
ATOM 3640 O O . ALA B 1 118 ? -9.928 14.556 46.362 1.00 34.65 118 ALA D O 1
ATOM 3642 N N . ALA B 1 119 ? -8.981 13.894 44.443 1.00 34.18 119 ALA D N 1
ATOM 3643 C CA . ALA B 1 119 ? -8.226 12.809 45.073 1.00 34.40 119 ALA D CA 1
ATOM 3644 C C . ALA B 1 119 ? -7.176 13.354 46.058 1.00 32.19 119 ALA D C 1
ATOM 3645 O O . ALA B 1 119 ? -7.124 12.919 47.208 1.00 32.27 119 ALA D O 1
ATOM 3647 N N . ALA B 1 120 ? -6.397 14.339 45.629 1.00 33.74 120 ALA D N 1
ATOM 3648 C CA . ALA B 1 120 ? -5.341 14.910 46.440 1.00 31.23 120 ALA D CA 1
ATOM 3649 C C . ALA B 1 120 ? -5.869 15.644 47.633 1.00 30.55 120 ALA D C 1
ATOM 3650 O O . ALA B 1 120 ? -5.240 15.661 48.630 1.00 29.80 120 ALA D O 1
ATOM 3652 N N . GLU B 1 121 ? -7.050 16.225 47.510 1.00 31.02 121 GLU D N 1
ATOM 3653 C CA . GLU B 1 121 ? -7.731 16.874 48.602 1.00 31.27 121 GLU D CA 1
ATOM 3654 C C . GLU B 1 121 ? -8.014 15.928 49.759 1.00 28.71 121 GLU D C 1
ATOM 3655 O O . GLU B 1 121 ? -8.233 16.339 50.832 1.00 30.42 121 GLU D O 1
ATOM 3661 N N . GLY B 1 122 ? -7.946 14.647 49.494 1.00 32.87 122 GLY D N 1
ATOM 3662 C CA . GLY B 1 122 ? -7.958 13.640 50.518 1.00 32.48 122 GLY D CA 1
ATOM 3663 C C . GLY B 1 122 ? -6.973 13.900 51.641 1.00 34.88 122 GLY D C 1
ATOM 3664 O O . GLY B 1 122 ? -7.294 13.722 52.794 1.00 31.50 122 GLY D O 1
ATOM 3665 N N . HIS B 1 123 ? -5.778 14.346 51.297 1.00 31.32 123 HIS D N 1
ATOM 3666 C CA . HIS B 1 123 ? -4.757 14.620 52.285 1.00 28.68 123 HIS D CA 1
ATOM 3667 C C . HIS B 1 123 ? -5.139 15.686 53.280 1.00 25.68 123 HIS D C 1
ATOM 3668 O O . HIS B 1 123 ? -4.725 15.648 54.379 1.00 26.61 123 HIS D O 1
ATOM 3675 N N . LEU B 1 124 ? -5.922 16.647 52.847 1.00 29.19 124 LEU D N 1
ATOM 3676 C CA . LEU B 1 124 ? -6.370 17.708 53.709 1.00 27.64 124 LEU D CA 1
ATOM 3677 C C . LEU B 1 124 ? -7.323 17.191 54.777 1.00 28.68 124 LEU D C 1
ATOM 3678 O O . LEU B 1 124 ? -7.293 17.624 55.897 1.00 30.51 124 LEU D O 1
ATOM 3683 N N . ARG B 1 125 ? -8.143 16.228 54.415 1.00 31.96 125 ARG D N 1
ATOM 3684 C CA . ARG B 1 125 ? -8.981 15.553 55.399 1.00 32.57 125 ARG D CA 1
ATOM 3685 C C . ARG B 1 125 ? -8.173 14.721 56.379 1.00 31.08 125 ARG D C 1
ATOM 3686 O O . ARG B 1 125 ? -8.582 14.518 57.460 1.00 34.36 125 ARG D O 1
ATOM 3694 N N . GLY B 1 126 ? -7.015 14.244 55.978 1.00 31.87 126 GLY D N 1
ATOM 3695 C CA . GLY B 1 126 ? -6.184 13.487 56.867 1.00 26.49 126 GLY D CA 1
ATOM 3696 C C . GLY B 1 126 ? -5.389 14.322 57.823 1.00 27.08 126 GLY D C 1
ATOM 3697 O O . GLY B 1 126 ? -4.673 13.798 58.614 1.00 30.63 126 GLY D O 1
ATOM 3698 N N . GLY B 1 127 ? -5.521 15.627 57.724 1.00 26.74 127 GLY D N 1
ATOM 3699 C CA . GLY B 1 127 ? -4.810 16.528 58.596 1.00 32.30 127 GLY D CA 1
ATOM 3700 C C . GLY B 1 127 ? -3.801 17.501 58.016 1.00 26.29 127 GLY D C 1
ATOM 3701 O O . GLY B 1 127 ? -3.336 18.345 58.687 1.00 28.67 127 GLY D O 1
ATOM 3702 N N . ALA B 1 128 ? -3.458 17.341 56.768 1.00 27.39 128 ALA D N 1
ATOM 3703 C CA . ALA B 1 128 ? -2.532 18.264 56.096 1.00 27.30 128 ALA D CA 1
ATOM 3704 C C . ALA B 1 128 ? -3.219 19.573 55.723 1.00 30.54 128 ALA D C 1
ATOM 3705 O O . ALA B 1 128 ? -4.451 19.645 55.669 1.00 27.59 128 ALA D O 1
ATOM 3707 N N . ARG B 1 129 ? -2.417 20.605 55.462 1.00 27.68 129 ARG D N 1
ATOM 3708 C CA . ARG B 1 129 ? -2.929 21.907 55.054 1.00 27.27 129 ARG D CA 1
ATOM 3709 C C . ARG B 1 129 ? -2.685 22.208 53.584 1.00 27.85 129 ARG D C 1
ATOM 3710 O O . ARG B 1 129 ? -3.465 22.927 52.964 1.00 26.24 129 ARG D O 1
ATOM 3718 N N . LYS B 1 130 ? -1.597 21.668 53.034 1.00 23.37 130 LYS D N 1
ATOM 3719 C CA . LYS B 1 130 ? -1.195 21.962 51.665 1.00 20.68 130 LYS D CA 1
ATOM 3720 C C . LYS B 1 130 ? -0.674 20.709 50.987 1.00 20.77 130 LYS D C 1
ATOM 3721 O O . LYS B 1 130 ? -0.033 19.872 51.634 1.00 21.74 130 LYS D O 1
ATOM 3727 N N . VAL B 1 131 ? -0.963 20.581 49.693 1.00 21.61 131 VAL D N 1
ATOM 3728 C CA . VAL B 1 131 ? -0.461 19.474 48.877 1.00 23.71 131 VAL D CA 1
ATOM 3729 C C . VAL B 1 131 ? 0.215 19.976 47.603 1.00 21.81 131 VAL D C 1
ATOM 3730 O O . VAL B 1 131 ? -0.350 20.780 46.857 1.00 21.46 131 VAL D O 1
ATOM 3734 N N . VAL B 1 132 ? 1.425 19.486 47.348 1.00 20.15 132 VAL D N 1
ATOM 3735 C CA . VAL B 1 132 ? 2.095 19.737 46.083 1.00 19.11 132 VAL D CA 1
ATOM 3736 C C . VAL B 1 132 ? 2.104 18.433 45.294 1.00 19.85 132 VAL D C 1
ATOM 3737 O O . VAL B 1 132 ? 2.762 17.456 45.695 1.00 17.87 132 VAL D O 1
ATOM 3741 N N . ILE B 1 133 ? 1.382 18.426 44.196 1.00 19.30 133 ILE D N 1
ATOM 3742 C CA . ILE B 1 133 ? 1.347 17.315 43.284 1.00 19.70 133 ILE D CA 1
ATOM 3743 C C . ILE B 1 133 ? 2.537 17.366 42.337 1.00 19.88 133 ILE D C 1
ATOM 3744 O O . ILE B 1 133 ? 2.708 18.289 41.634 1.00 18.87 133 ILE D O 1
ATOM 3749 N N . SER B 1 134 ? 3.331 16.314 42.358 1.00 20.51 134 SER D N 1
ATOM 3750 C CA . SER B 1 134 ? 4.553 16.260 41.596 1.00 19.19 134 SER D CA 1
ATOM 3751 C C . SER B 1 134 ? 4.349 15.829 40.159 1.00 23.59 134 SER D C 1
ATOM 3752 O O . SER B 1 134 ? 5.056 15.040 39.664 1.00 24.85 134 SER D O 1
ATOM 3755 N N . ALA B 1 135 ? 3.376 16.421 39.500 1.00 21.12 135 ALA D N 1
ATOM 3756 C CA . ALA B 1 135 ? 3.006 16.067 38.146 1.00 24.55 135 ALA D CA 1
ATOM 3757 C C . ALA B 1 135 ? 1.842 16.962 37.702 1.00 25.29 135 ALA D C 1
ATOM 3758 O O . ALA B 1 135 ? 1.247 17.571 38.506 1.00 24.55 135 ALA D O 1
ATOM 3760 N N . PRO B 1 136 ? 1.548 17.003 36.420 1.00 26.46 136 PRO D N 1
ATOM 3761 C CA . PRO B 1 136 ? 0.338 17.718 35.997 1.00 26.50 136 PRO D CA 1
ATOM 3762 C C . PRO B 1 136 ? -0.864 17.197 36.768 1.00 22.50 136 PRO D C 1
ATOM 3763 O O . PRO B 1 136 ? -0.938 16.008 37.105 1.00 21.86 136 PRO D O 1
ATOM 3767 N N . ALA B 1 137 ? -1.774 18.105 37.085 1.00 24.34 137 ALA D N 1
ATOM 3768 C CA . ALA B 1 137 ? -2.971 17.754 37.831 1.00 25.80 137 ALA D CA 1
ATOM 3769 C C . ALA B 1 137 ? -4.215 18.024 36.987 1.00 28.49 137 ALA D C 1
ATOM 3770 O O . ALA B 1 137 ? -4.169 18.801 36.035 1.00 30.62 137 ALA D O 1
ATOM 3772 N N . SER B 1 138 ? -5.319 17.378 37.339 1.00 30.43 138 SER D N 1
ATOM 3773 C CA . SER B 1 138 ? -6.624 17.705 36.757 1.00 33.31 138 SER D CA 1
ATOM 3774 C C . SER B 1 138 ? -7.527 18.279 37.846 1.00 36.11 138 SER D C 1
ATOM 3775 O O . SER B 1 138 ? -7.177 18.249 39.027 1.00 32.41 138 SER D O 1
ATOM 3778 N N . GLY B 1 139 ? -8.686 18.810 37.452 1.00 34.32 139 GLY D N 1
ATOM 3779 C CA . GLY B 1 139 ? -9.693 19.234 38.428 1.00 32.13 139 GLY D CA 1
ATOM 3780 C C . GLY B 1 139 ? -9.534 20.656 38.922 1.00 35.05 139 GLY D C 1
ATOM 3781 O O . GLY B 1 139 ? -10.137 21.039 39.928 1.00 38.89 139 GLY D O 1
ATOM 3782 N N . GLY B 1 140 ? -8.708 21.438 38.229 1.00 35.38 140 GLY D N 1
ATOM 3783 C CA . GLY B 1 140 ? -8.562 22.864 38.513 1.00 35.53 140 GLY D CA 1
ATOM 3784 C C . GLY B 1 140 ? -7.508 23.239 39.539 1.00 38.92 140 GLY D C 1
ATOM 3785 O O . GLY B 1 140 ? -7.533 24.348 40.079 1.00 36.84 140 GLY D O 1
ATOM 3786 N N . ALA B 1 141 ? -6.579 22.326 39.818 1.00 31.56 141 ALA D N 1
ATOM 3787 C CA . ALA B 1 141 ? -5.487 22.627 40.734 1.00 31.63 141 ALA D CA 1
ATOM 3788 C C . ALA B 1 141 ? -4.550 23.668 40.107 1.00 26.32 141 ALA D C 1
ATOM 3789 O O . ALA B 1 141 ? -4.195 23.563 38.932 1.00 31.73 141 ALA D O 1
ATOM 3791 N N . LYS B 1 142 ? -4.161 24.678 40.879 1.00 24.48 142 LYS D N 1
ATOM 3792 C CA . LYS B 1 142 ? -3.288 25.733 40.362 1.00 26.44 142 LYS D CA 1
ATOM 3793 C C . LYS B 1 142 ? -1.930 25.149 40.005 1.00 24.09 142 LYS D C 1
ATOM 3794 O O . LYS B 1 142 ? -1.338 24.436 40.803 1.00 24.54 142 LYS D O 1
ATOM 3800 N N . THR B 1 143 ? -1.454 25.467 38.806 1.00 27.39 143 THR D N 1
ATOM 3801 C CA . THR B 1 143 ? -0.171 24.976 38.323 1.00 24.61 143 THR D CA 1
ATOM 3802 C C . THR B 1 143 ? 0.889 26.062 38.466 1.00 23.48 143 THR D C 1
ATOM 3803 O O . THR B 1 143 ? 0.700 27.200 38.034 1.00 21.10 143 THR D O 1
ATOM 3807 N N . LEU B 1 144 ? 2.005 25.687 39.084 1.00 21.13 144 LEU D N 1
ATOM 3808 C CA . LEU B 1 144 ? 3.057 26.619 39.411 1.00 20.95 144 LEU D CA 1
ATOM 3809 C C . LEU B 1 144 ? 4.394 26.120 38.901 1.00 19.60 144 LEU D C 1
ATOM 3810 O O . LEU B 1 144 ? 4.773 24.978 39.159 1.00 21.18 144 LEU D O 1
ATOM 3815 N N . VAL B 1 145 ? 5.089 26.979 38.169 1.00 20.27 145 VAL D N 1
ATOM 3816 C CA . VAL B 1 145 ? 6.420 26.678 37.688 1.00 17.82 145 VAL D CA 1
ATOM 3817 C C . VAL B 1 145 ? 7.398 27.697 38.268 1.00 17.86 145 VAL D C 1
ATOM 3818 O O . VAL B 1 145 ? 7.324 28.901 37.970 1.00 19.38 145 VAL D O 1
ATOM 3822 N N . MET B 1 146 ? 8.308 27.212 39.111 1.00 16.56 146 MET D N 1
ATOM 3823 C CA . MET B 1 146 ? 9.306 28.069 39.752 1.00 14.60 146 MET D CA 1
ATOM 3824 C C . MET B 1 146 ? 10.055 28.882 38.703 1.00 17.43 146 MET D C 1
ATOM 3825 O O . MET B 1 146 ? 10.506 28.344 37.693 1.00 18.63 146 MET D O 1
ATOM 3830 N N . GLY B 1 147 ? 10.147 30.190 38.932 1.00 18.51 147 GLY D N 1
ATOM 3831 C CA . GLY B 1 147 ? 10.871 31.080 38.030 1.00 18.59 147 GLY D CA 1
ATOM 3832 C C . GLY B 1 147 ? 10.021 31.637 36.904 1.00 18.25 147 GLY D C 1
ATOM 3833 O O . GLY B 1 147 ? 10.463 32.518 36.180 1.00 21.81 147 GLY D O 1
ATOM 3834 N N . VAL B 1 148 ? 8.787 31.151 36.773 1.00 17.15 148 VAL D N 1
ATOM 3835 C CA . VAL B 1 148 ? 7.922 31.574 35.670 1.00 19.45 148 VAL D CA 1
ATOM 3836 C C . VAL B 1 148 ? 6.679 32.263 36.212 1.00 22.13 148 VAL D C 1
ATOM 3837 O O . VAL B 1 148 ? 6.437 33.434 35.905 1.00 22.28 148 VAL D O 1
ATOM 3841 N N . ASN B 1 149 ? 5.917 31.538 37.026 1.00 20.38 149 ASN D N 1
ATOM 3842 C CA . ASN B 1 149 ? 4.674 32.057 37.600 1.00 22.55 149 ASN D CA 1
ATOM 3843 C C . ASN B 1 149 ? 4.436 31.692 39.074 1.00 19.89 149 ASN D C 1
ATOM 3844 O O . ASN B 1 149 ? 3.297 31.802 39.553 1.00 23.03 149 ASN D O 1
ATOM 3849 N N . HIS B 1 150 ? 5.467 31.255 39.802 1.00 21.62 150 HIS D N 1
ATOM 3850 C CA . HIS B 1 150 ? 5.252 30.801 41.190 1.00 22.12 150 HIS D CA 1
ATOM 3851 C C . HIS B 1 150 ? 4.713 31.878 42.139 1.00 22.38 150 HIS D C 1
ATOM 3852 O O . HIS B 1 150 ? 4.062 31.553 43.127 1.00 22.66 150 HIS D O 1
ATOM 3859 N N . HIS B 1 151 ? 4.971 33.155 41.830 1.00 23.30 151 HIS D N 1
ATOM 3860 C CA . HIS B 1 151 ? 4.445 34.252 42.648 1.00 25.08 151 HIS D CA 1
ATOM 3861 C C . HIS B 1 151 ? 2.922 34.390 42.551 1.00 24.76 151 HIS D C 1
ATOM 3862 O O . HIS B 1 151 ? 2.317 35.100 43.358 1.00 28.00 151 HIS D O 1
ATOM 3869 N N . GLU B 1 152 ? 2.308 33.687 41.596 1.00 21.77 152 GLU D N 1
ATOM 3870 C CA . GLU B 1 152 ? 0.843 33.604 41.526 1.00 27.89 152 GLU D CA 1
ATOM 3871 C C . GLU B 1 152 ? 0.237 32.747 42.646 1.00 26.50 152 GLU D C 1
ATOM 3872 O O . GLU B 1 152 ? -0.987 32.729 42.816 1.00 24.61 152 GLU D O 1
ATOM 3878 N N . TYR B 1 153 ? 1.079 32.051 43.417 1.00 22.24 153 TYR D N 1
ATOM 3879 C CA . TYR B 1 153 ? 0.575 31.251 44.540 1.00 24.43 153 TYR D CA 1
ATOM 3880 C C . TYR B 1 153 ? -0.120 32.170 45.536 1.00 23.56 153 TYR D C 1
ATOM 3881 O O . TYR B 1 153 ? 0.439 33.185 45.952 1.00 25.40 153 TYR D O 1
ATOM 3890 N N . ASN B 1 154 ? -1.332 31.784 45.918 1.00 27.23 154 ASN D N 1
ATOM 3891 C CA . ASN B 1 154 ? -2.174 32.567 46.807 1.00 26.46 154 ASN D CA 1
ATOM 3892 C C . ASN B 1 154 ? -2.599 31.686 47.987 1.00 22.38 154 ASN D C 1
ATOM 3893 O O . ASN B 1 154 ? -3.428 30.797 47.827 1.00 25.59 154 ASN D O 1
ATOM 3898 N N . PRO B 1 155 ? -2.010 31.926 49.173 1.00 25.95 155 PRO D N 1
ATOM 3899 C CA . PRO B 1 155 ? -2.180 31.072 50.346 1.00 27.52 155 PRO D CA 1
ATOM 3900 C C . PRO B 1 155 ? -3.636 30.791 50.709 1.00 29.44 155 PRO D C 1
ATOM 3901 O O . PRO B 1 155 ? -3.950 29.673 51.119 1.00 28.58 155 PRO D O 1
ATOM 3905 N N . SER B 1 156 ? -4.518 31.779 50.543 1.00 29.50 156 SER D N 1
ATOM 3906 C CA . SER B 1 156 ? -5.913 31.609 50.963 1.00 31.38 156 SER D CA 1
ATOM 3907 C C . SER B 1 156 ? -6.774 30.848 49.953 1.00 31.98 156 SER D C 1
ATOM 3908 O O . SER B 1 156 ? -7.837 30.321 50.312 1.00 36.75 156 SER D O 1
ATOM 3911 N N . GLU B 1 157 ? -6.296 30.760 48.709 1.00 30.68 157 GLU D N 1
ATOM 3912 C CA . GLU B 1 157 ? -7.025 30.132 47.608 1.00 29.07 157 GLU D CA 1
ATOM 3913 C C . GLU B 1 157 ? -6.447 28.775 47.181 1.00 31.82 157 GLU D C 1
ATOM 3914 O O . GLU B 1 157 ? -7.188 27.865 46.806 1.00 31.67 157 GLU D O 1
ATOM 3920 N N . HIS B 1 158 ? -5.120 28.660 47.207 1.00 30.72 158 HIS D N 1
ATOM 3921 C CA . HIS B 1 158 ? -4.421 27.517 46.602 1.00 26.72 158 HIS D CA 1
ATOM 3922 C C . HIS B 1 158 ? -3.921 26.527 47.643 1.00 24.31 158 HIS D C 1
ATOM 3923 O O . HIS B 1 158 ? -2.932 26.781 48.315 1.00 25.80 158 HIS D O 1
ATOM 3930 N N . HIS B 1 159 ? -4.599 25.388 47.765 1.00 26.80 159 HIS D N 1
ATOM 3931 C CA . HIS B 1 159 ? -4.270 24.425 48.817 1.00 27.02 159 HIS D CA 1
ATOM 3932 C C . HIS B 1 159 ? -3.719 23.122 48.252 1.00 25.34 159 HIS D C 1
ATOM 3933 O O . HIS B 1 159 ? -2.854 22.491 48.874 1.00 23.53 159 HIS D O 1
ATOM 3940 N N . VAL B 1 160 ? -4.236 22.736 47.088 1.00 23.05 160 VAL D N 1
ATOM 3941 C CA . VAL B 1 160 ? -3.699 21.633 46.288 1.00 24.53 160 VAL D CA 1
ATOM 3942 C C . VAL B 1 160 ? -3.181 22.238 44.984 1.00 25.44 160 VAL D C 1
ATOM 3943 O O . VAL B 1 160 ? -3.944 22.814 44.188 1.00 23.34 160 VAL D O 1
ATOM 3947 N N . VAL B 1 161 ? -1.873 22.137 44.780 1.00 23.11 161 VAL D N 1
ATOM 3948 C CA . VAL B 1 161 ? -1.249 22.737 43.612 1.00 18.63 161 VAL D CA 1
ATOM 3949 C C . VAL B 1 161 ? -0.473 21.666 42.857 1.00 21.79 161 VAL D C 1
ATOM 3950 O O . VAL B 1 161 ? -0.198 20.603 43.410 1.00 19.46 161 VAL D O 1
ATOM 3954 N N . SER B 1 162 ? -0.139 21.969 41.602 1.00 21.33 162 SER D N 1
ATOM 3955 C CA . SER B 1 162 ? 0.679 21.111 40.746 1.00 23.16 162 SER D CA 1
ATOM 3956 C C . SER B 1 162 ? 1.983 21.825 40.417 1.00 22.20 162 SER D C 1
ATOM 3957 O O . SER B 1 162 ? 1.977 23.027 40.163 1.00 23.27 162 SER D O 1
ATOM 3960 N N . ASN B 1 163 ? 3.085 21.071 40.427 1.00 18.59 163 ASN D N 1
ATOM 3961 C CA . ASN B 1 163 ? 4.403 21.575 40.022 1.00 19.32 163 ASN D CA 1
ATOM 3962 C C . ASN B 1 163 ? 4.706 21.317 38.543 1.00 18.55 163 ASN D C 1
ATOM 3963 O O . ASN B 1 163 ? 5.861 21.431 38.102 1.00 20.49 163 ASN D O 1
ATOM 3968 N N . ALA B 1 164 ? 3.657 20.983 37.788 1.00 20.05 164 ALA D N 1
ATOM 3969 C CA . ALA B 1 164 ? 3.728 20.634 36.376 1.00 23.24 164 ALA D CA 1
ATOM 3970 C C . ALA B 1 164 ? 4.609 19.400 36.168 1.00 20.86 164 ALA D C 1
ATOM 3971 O O . ALA B 1 164 ? 4.774 18.585 37.075 1.00 21.53 164 ALA D O 1
ATOM 3973 N N . SER B 1 165 ? 5.158 19.259 34.972 1.00 24.42 165 SER D N 1
ATOM 3974 C CA . SER B 1 165 ? 5.981 18.094 34.646 1.00 22.71 165 SER D CA 1
ATOM 3975 C C . SER B 1 165 ? 7.433 18.516 34.497 1.00 21.15 165 SER D C 1
ATOM 3976 O O . SER B 1 165 ? 7.737 19.703 34.419 1.00 18.63 165 SER D O 1
ATOM 3979 N N . CYS B 1 166 ? 8.329 17.540 34.467 1.00 19.84 166 CYS D N 1
ATOM 3980 C CA . CYS B 1 166 ? 9.722 17.849 34.219 1.00 20.24 166 CYS D CA 1
ATOM 3981 C C . CYS B 1 166 ? 9.848 18.543 32.862 1.00 17.90 166 CYS D C 1
ATOM 3982 O O . CYS B 1 166 ? 10.588 19.518 32.734 1.00 19.53 166 CYS D O 1
ATOM 3985 N N . THR B 1 167 ? 9.123 18.053 31.853 1.00 17.55 167 THR D N 1
ATOM 3986 C CA . THR B 1 167 ? 9.213 18.651 30.526 1.00 18.32 167 THR D CA 1
ATOM 3987 C C . THR B 1 167 ? 8.693 20.087 30.510 1.00 14.30 167 THR D C 1
ATOM 3988 O O . THR B 1 167 ? 9.301 20.955 29.908 1.00 16.83 167 THR D O 1
ATOM 3992 N N . THR B 1 168 ? 7.570 20.342 31.163 1.00 16.98 168 THR D N 1
ATOM 3993 C CA . THR B 1 168 ? 7.056 21.715 31.214 1.00 18.20 168 THR D CA 1
ATOM 3994 C C . THR B 1 168 ? 8.029 22.621 31.945 1.00 15.98 168 THR D C 1
ATOM 3995 O O . THR B 1 168 ? 8.182 23.790 31.586 1.00 18.58 168 THR D O 1
ATOM 3999 N N . ASN B 1 169 ? 8.749 22.061 32.912 1.00 15.73 169 ASN D N 1
ATOM 4000 C CA . ASN B 1 169 ? 9.735 22.840 33.646 1.00 14.86 169 ASN D CA 1
ATOM 4001 C C . ASN B 1 169 ? 10.982 23.151 32.827 1.00 17.07 169 ASN D C 1
ATOM 4002 O O . ASN B 1 169 ? 11.711 24.078 33.147 1.00 16.92 169 ASN D O 1
ATOM 4007 N N . CYS B 1 170 ? 11.231 22.370 31.777 1.00 16.59 170 CYS D N 1
ATOM 4008 C CA . CYS B 1 170 ? 12.333 22.679 30.860 1.00 14.48 170 CYS D CA 1
ATOM 4009 C C . CYS B 1 170 ? 11.906 23.750 29.860 1.00 16.43 170 CYS D C 1
ATOM 4010 O O . CYS B 1 170 ? 12.632 24.700 29.600 1.00 16.39 170 CYS D O 1
ATOM 4013 N N . LEU B 1 171 ? 10.713 23.578 29.307 1.00 18.40 171 LEU D N 1
ATOM 4014 C CA . LEU B 1 171 ? 10.224 24.441 28.244 1.00 17.52 171 LEU D CA 1
ATOM 4015 C C . LEU B 1 171 ? 9.803 25.815 28.731 1.00 16.84 171 LEU D C 1
ATOM 4016 O O . LEU B 1 171 ? 10.141 26.819 28.107 1.00 16.90 171 LEU D O 1
ATOM 4021 N N . ALA B 1 172 ? 9.028 25.856 29.815 1.00 17.05 172 ALA D N 1
ATOM 4022 C CA . ALA B 1 172 ? 8.434 27.109 30.263 1.00 17.65 172 ALA D CA 1
ATOM 4023 C C . ALA B 1 172 ? 9.431 28.246 30.523 1.00 17.21 172 ALA D C 1
ATOM 4024 O O . ALA B 1 172 ? 9.190 29.349 30.071 1.00 15.15 172 ALA D O 1
ATOM 4026 N N . PRO B 1 173 ? 10.569 27.971 31.208 1.00 20.53 173 PRO D N 1
ATOM 4027 C CA . PRO B 1 173 ? 11.614 28.998 31.357 1.00 18.29 173 PRO D CA 1
ATOM 4028 C C . PRO B 1 173 ? 12.090 29.625 30.041 1.00 20.13 173 PRO D C 1
ATOM 4029 O O . PRO B 1 173 ? 12.315 30.835 29.982 1.00 18.07 173 PRO D O 1
ATOM 4033 N N . ILE B 1 174 ? 12.261 28.815 29.000 1.00 19.59 174 ILE D N 1
ATOM 4034 C CA . ILE B 1 174 ? 12.646 29.343 27.682 1.00 18.57 174 ILE D CA 1
ATOM 4035 C C . ILE B 1 174 ? 11.583 30.299 27.136 1.00 19.44 174 ILE D C 1
ATOM 4036 O O . ILE B 1 174 ? 11.893 31.449 26.783 1.00 19.97 174 ILE D O 1
ATOM 4041 N N . VAL B 1 175 ? 10.336 29.827 27.097 1.00 18.17 175 VAL D N 1
ATOM 4042 C CA . VAL B 1 175 ? 9.200 30.591 26.557 1.00 18.40 175 VAL D CA 1
ATOM 4043 C C . VAL B 1 175 ? 8.991 31.860 27.380 1.00 21.07 175 VAL D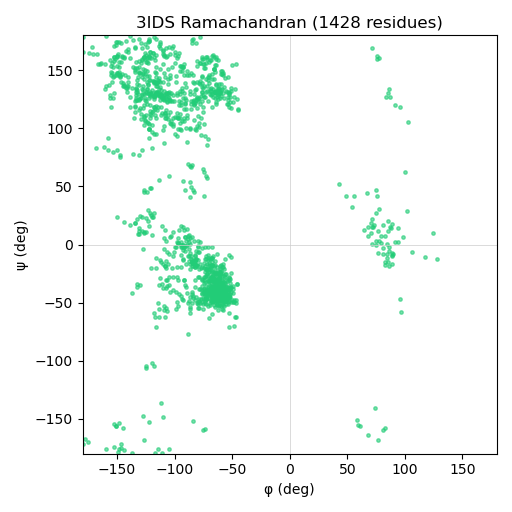 C 1
ATOM 4044 O O . VAL B 1 175 ? 8.707 32.931 26.823 1.00 20.39 175 VAL D O 1
ATOM 4048 N N . HIS B 1 176 ? 9.179 31.740 28.696 1.00 20.17 176 HIS D N 1
ATOM 4049 C CA . HIS B 1 176 ? 9.081 32.892 29.602 1.00 18.91 176 HIS D CA 1
ATOM 4050 C C . HIS B 1 176 ? 10.049 34.011 29.226 1.00 20.97 176 HIS D C 1
ATOM 4051 O O . HIS B 1 176 ? 9.657 35.178 29.155 1.00 19.99 176 HIS D O 1
ATOM 4058 N N . VAL B 1 177 ? 11.308 33.664 28.973 1.00 19.51 177 VAL D N 1
ATOM 4059 C CA . VAL B 1 177 ? 12.284 34.655 28.532 1.00 22.44 177 VAL D CA 1
ATOM 4060 C C . VAL B 1 177 ? 11.879 35.293 27.186 1.00 21.20 177 VAL D C 1
ATOM 4061 O O . VAL B 1 177 ? 11.917 36.514 27.032 1.00 21.51 177 VAL D O 1
ATOM 4065 N N . LEU B 1 178 ? 11.486 34.471 26.224 1.00 20.10 178 LEU D N 1
ATOM 4066 C CA . LEU B 1 178 ? 11.073 34.988 24.917 1.00 20.52 178 LEU D CA 1
ATOM 4067 C C . LEU B 1 178 ? 9.904 35.946 25.024 1.00 19.46 178 LEU D C 1
ATOM 4068 O O . LEU B 1 178 ? 9.849 36.941 24.304 1.00 23.76 178 LEU D O 1
ATOM 4073 N N . VAL B 1 179 ? 8.956 35.617 25.892 1.00 18.75 179 VAL D N 1
ATOM 4074 C CA . VAL B 1 179 ? 7.765 36.439 26.065 1.00 20.43 179 VAL D CA 1
ATOM 4075 C C . VAL B 1 179 ? 8.083 37.712 26.867 1.00 25.97 179 VAL D C 1
ATOM 4076 O O . VAL B 1 179 ? 7.693 38.824 26.474 1.00 23.47 179 VAL D O 1
ATOM 4080 N N . LYS B 1 180 ? 8.817 37.544 27.965 1.00 23.11 180 LYS D N 1
ATOM 4081 C CA . LYS B 1 180 ? 9.131 38.659 28.854 1.00 21.01 180 LYS D CA 1
ATOM 4082 C C . LYS B 1 180 ? 9.985 39.710 28.155 1.00 26.34 180 LYS D C 1
ATOM 4083 O O . LYS B 1 180 ? 9.759 40.919 28.326 1.00 27.08 180 LYS D O 1
ATOM 4089 N N . GLU B 1 181 ? 10.946 39.253 27.357 1.00 20.51 181 GLU D N 1
ATOM 4090 C CA . GLU B 1 181 ? 11.864 40.159 26.686 1.00 23.86 181 GLU D CA 1
ATOM 4091 C C . GLU B 1 181 ? 11.276 40.770 25.408 1.00 24.89 181 GLU D C 1
ATOM 4092 O O . GLU B 1 181 ? 11.900 41.631 24.801 1.00 29.46 181 GLU D O 1
ATOM 4098 N N . GLY B 1 182 ? 10.087 40.330 25.006 1.00 23.03 182 GLY D N 1
ATOM 4099 C CA . GLY B 1 182 ? 9.394 40.943 23.869 1.00 24.93 182 GLY D CA 1
ATOM 4100 C C . GLY B 1 182 ? 9.738 40.379 22.493 1.00 28.13 182 GLY D C 1
ATOM 4101 O O . GLY B 1 182 ? 9.435 41.004 21.467 1.00 27.24 182 GLY D O 1
ATOM 4102 N N . PHE B 1 183 ? 10.380 39.213 22.461 1.00 25.53 183 PHE D N 1
ATOM 4103 C CA . PHE B 1 183 ? 10.530 38.439 21.215 1.00 24.56 183 PHE D CA 1
ATOM 4104 C C . PHE B 1 183 ? 9.166 37.916 20.787 1.00 23.76 183 PHE D C 1
ATOM 4105 O O . PHE B 1 183 ? 8.817 37.936 19.602 1.00 25.17 183 PHE D O 1
ATOM 4113 N N . GLY B 1 184 ? 8.390 37.458 21.767 1.00 23.89 184 GLY D N 1
ATOM 4114 C CA . GLY B 1 184 ? 7.083 36.872 21.523 1.00 21.63 184 GLY D CA 1
ATOM 4115 C C . GLY B 1 184 ? 7.179 35.463 20.960 1.00 20.69 184 GLY D C 1
ATOM 4116 O O . GLY B 1 184 ? 8.228 35.036 20.486 1.00 23.96 184 GLY D O 1
ATOM 4117 N N . VAL B 1 185 ? 6.080 34.731 21.055 1.00 23.62 185 VAL D N 1
ATOM 4118 C CA . VAL B 1 185 ? 5.924 33.463 20.362 1.00 26.20 185 VAL D CA 1
ATOM 4119 C C . VAL B 1 185 ? 4.577 33.499 19.656 1.00 27.15 185 VAL D C 1
ATOM 4120 O O . VAL B 1 185 ? 3.523 33.562 20.296 1.00 27.74 185 VAL D O 1
ATOM 4124 N N . GLN B 1 186 ? 4.623 33.459 18.333 1.00 26.05 186 GLN D N 1
ATOM 4125 C CA . GLN B 1 186 ? 3.420 33.423 17.512 1.00 25.58 186 GLN D CA 1
ATOM 4126 C C . GLN B 1 186 ? 2.892 31.993 17.471 1.00 22.31 186 GLN D C 1
ATOM 4127 O O . GLN B 1 186 ? 1.705 31.743 17.726 1.00 24.71 186 GLN D O 1
ATOM 4133 N N . THR B 1 187 ? 3.790 31.060 17.151 1.00 21.27 187 THR D N 1
ATOM 4134 C CA . THR B 1 187 ? 3.473 29.643 17.041 1.00 25.42 187 THR D CA 1
ATOM 4135 C C . THR B 1 187 ? 4.710 28.853 17.446 1.00 19.51 187 THR D C 1
ATOM 4136 O O . THR B 1 187 ? 5.824 29.290 17.207 1.00 23.54 187 THR D O 1
ATOM 4140 N N . GLY B 1 188 ? 4.510 27.695 18.062 1.00 25.42 188 GLY D N 1
ATOM 4141 C CA . GLY B 1 188 ? 5.634 26.834 18.413 1.00 23.37 188 GLY D CA 1
ATOM 4142 C C . GLY B 1 188 ? 5.264 25.365 18.499 1.00 23.47 188 GLY D C 1
ATOM 4143 O O . GLY B 1 188 ? 4.160 25.011 18.919 1.00 22.35 188 GLY D O 1
ATOM 4144 N N . LEU B 1 189 ? 6.196 24.508 18.086 1.00 21.64 189 LEU D N 1
ATOM 4145 C CA . LEU B 1 189 ? 6.048 23.077 18.289 1.00 20.19 189 LEU D CA 1
ATOM 4146 C C . LEU B 1 189 ? 7.309 22.545 18.944 1.00 21.78 189 LEU D C 1
ATOM 4147 O O . LEU B 1 189 ? 8.426 22.878 18.541 1.00 18.39 189 LEU D O 1
ATOM 4152 N N . MET B 1 190 ? 7.117 21.722 19.967 1.00 23.00 190 MET D N 1
ATOM 4153 C CA . MET B 1 190 ? 8.237 21.164 20.720 1.00 23.32 190 MET D CA 1
ATOM 4154 C C . MET B 1 190 ? 8.341 19.661 20.514 1.00 22.12 190 MET D C 1
ATOM 4155 O O . MET B 1 190 ? 7.344 18.951 20.478 1.00 23.69 190 MET D O 1
ATOM 4160 N N . THR B 1 191 ? 9.571 19.192 20.379 1.00 21.44 191 THR D N 1
ATOM 4161 C CA . THR B 1 191 ? 9.871 17.779 20.486 1.00 19.02 191 THR D CA 1
ATOM 4162 C C . THR B 1 191 ? 10.784 17.602 21.689 1.00 16.49 191 THR D C 1
ATOM 4163 O O . THR B 1 191 ? 11.760 18.323 21.839 1.00 20.72 191 THR D O 1
ATOM 4167 N N . THR B 1 192 ? 10.433 16.668 22.561 1.00 17.67 192 THR D N 1
ATOM 4168 C CA . THR B 1 192 ? 11.337 16.266 23.628 1.00 18.08 192 THR D CA 1
ATOM 4169 C C . THR B 1 192 ? 11.886 14.879 23.307 1.00 19.85 192 THR D C 1
ATOM 4170 O O . THR B 1 192 ? 11.135 13.962 22.937 1.00 19.06 192 THR D O 1
ATOM 4174 N N . ILE B 1 193 ? 13.202 14.752 23.394 1.00 16.88 193 ILE D N 1
ATOM 4175 C CA . ILE B 1 193 ? 13.867 13.456 23.266 1.00 20.81 193 ILE D CA 1
ATOM 4176 C C . ILE B 1 193 ? 14.099 13.018 24.703 1.00 18.98 193 ILE D C 1
ATOM 4177 O O . ILE B 1 193 ? 14.869 13.633 25.442 1.00 18.71 193 ILE D O 1
ATOM 4182 N N . HIS B 1 194 ? 13.350 12.003 25.111 1.00 22.10 194 HIS D N 1
ATOM 4183 C CA . HIS B 1 194 ? 13.105 11.776 26.521 1.00 19.33 194 HIS D CA 1
ATOM 4184 C C . HIS B 1 194 ? 13.622 10.414 26.944 1.00 18.14 194 HIS D C 1
ATOM 4185 O O . HIS B 1 194 ? 13.349 9.431 26.284 1.00 18.14 194 HIS D O 1
ATOM 4192 N N . SER B 1 195 ? 14.352 10.366 28.054 1.00 19.25 195 SER D N 1
ATOM 4193 C CA . SER B 1 195 ? 14.739 9.098 28.677 1.00 20.86 195 SER D CA 1
ATOM 4194 C C . SER B 1 195 ? 13.507 8.273 29.046 1.00 26.41 195 SER D C 1
ATOM 4195 O O . SER B 1 195 ? 12.464 8.838 29.381 1.00 24.26 195 SER D O 1
ATOM 4198 N N . TYR B 1 196 ? 13.617 6.946 29.017 1.00 24.05 196 TYR D N 1
ATOM 4199 C CA . TYR B 1 196 ? 12.485 6.129 29.471 1.00 25.34 196 TYR D CA 1
ATOM 4200 C C . TYR B 1 196 ? 12.234 6.301 30.971 1.00 26.26 196 TYR D C 1
ATOM 4201 O O . TYR B 1 196 ? 13.090 6.828 31.697 1.00 26.69 196 TYR D O 1
ATOM 4210 N N . THR B 1 197 ? 11.046 5.892 31.416 1.00 24.32 197 THR D N 1
ATOM 4211 C CA . THR B 1 197 ? 10.619 6.075 32.802 1.00 24.52 197 THR D CA 1
ATOM 4212 C C . THR B 1 197 ? 9.957 4.804 33.352 1.00 26.99 197 THR D C 1
ATOM 4213 O O . THR B 1 197 ? 9.760 3.826 32.617 1.00 25.00 197 THR D O 1
ATOM 4217 N N . ALA B 1 198 ? 9.615 4.848 34.642 1.00 24.00 198 ALA D N 1
ATOM 4218 C CA . ALA B 1 198 ? 8.987 3.740 35.379 1.00 24.76 198 ALA D CA 1
ATOM 4219 C C . ALA B 1 198 ? 7.720 3.172 34.734 1.00 29.91 198 ALA D C 1
ATOM 4220 O O . ALA B 1 198 ? 7.395 1.995 34.918 1.00 28.53 198 ALA D O 1
ATOM 4222 N N . THR B 1 199 ? 6.995 4.008 34.001 1.00 24.73 199 THR D N 1
ATOM 4223 C CA . THR B 1 199 ? 5.751 3.583 33.370 1.00 26.29 199 THR D CA 1
ATOM 4224 C C . THR B 1 199 ? 5.998 2.655 32.162 1.00 28.56 199 THR D C 1
ATOM 4225 O O . THR B 1 199 ? 5.116 1.888 31.763 1.00 25.94 199 THR D O 1
ATOM 4229 N N . GLN B 1 200 ? 7.202 2.717 31.592 1.00 25.72 200 GLN D N 1
ATOM 4230 C CA . GLN B 1 200 ? 7.520 1.912 30.411 1.00 26.17 200 GLN D CA 1
ATOM 4231 C C . GLN B 1 200 ? 7.815 0.441 30.740 1.00 27.40 200 GLN D C 1
ATOM 4232 O O . GLN B 1 200 ? 7.805 0.048 31.913 1.00 25.00 200 GLN D O 1
ATOM 4238 N N . LYS B 1 201 ? 8.078 -0.352 29.694 1.00 25.95 201 LYS D N 1
ATOM 4239 C CA . LYS B 1 201 ? 8.215 -1.804 29.808 1.00 26.01 201 LYS D CA 1
ATOM 4240 C C . LYS B 1 201 ? 9.591 -2.278 29.334 1.00 24.46 201 LYS D C 1
ATOM 4241 O O . LYS B 1 201 ? 10.125 -1.769 28.346 1.00 22.10 201 LYS D O 1
ATOM 4247 N N . THR B 1 202 ? 10.151 -3.261 30.037 1.00 23.07 202 THR D N 1
ATOM 4248 C CA . THR B 1 202 ? 11.468 -3.805 29.692 1.00 24.12 202 THR D CA 1
ATOM 4249 C C . THR B 1 202 ? 11.423 -4.551 28.341 1.00 26.11 202 THR D C 1
ATOM 4250 O O . THR B 1 202 ? 12.270 -4.330 27.462 1.00 23.18 202 THR D O 1
ATOM 4254 N N . VAL B 1 203 ? 10.428 -5.422 28.195 1.00 21.76 203 VAL D N 1
ATOM 4255 C CA . VAL B 1 203 ? 10.143 -6.118 26.937 1.00 26.04 203 VAL D CA 1
ATOM 4256 C C . VAL B 1 203 ? 8.702 -5.810 26.489 1.00 24.51 203 VAL D C 1
ATOM 4257 O O . VAL B 1 203 ? 7.895 -5.353 27.306 1.00 24.95 203 VAL D O 1
ATOM 4261 N N . ASP B 1 204 ? 8.373 -6.037 25.212 1.00 25.19 204 ASP D N 1
ATOM 4262 C CA . ASP B 1 204 ? 6.997 -5.789 24.727 1.00 24.60 204 ASP D CA 1
ATOM 4263 C C . ASP B 1 204 ? 5.975 -6.358 25.723 1.00 25.46 204 ASP D C 1
ATOM 4264 O O . ASP B 1 204 ? 5.935 -7.572 25.947 1.00 27.99 204 ASP D O 1
ATOM 4269 N N . GLY B 1 205 ? 5.165 -5.475 26.305 1.00 24.34 205 GLY D N 1
ATOM 4270 C CA . GLY B 1 205 ? 4.180 -5.849 27.318 1.00 26.76 205 GLY D CA 1
ATOM 4271 C C . GLY B 1 205 ? 2.787 -5.343 26.988 1.00 29.27 205 GLY D C 1
ATOM 4272 O O . GLY B 1 205 ? 2.422 -5.242 25.816 1.00 32.97 205 GLY D O 1
ATOM 4273 N N . VAL B 1 206 ? 2.012 -5.027 28.025 1.00 32.71 206 VAL D N 1
ATOM 4274 C CA . VAL B 1 206 ? 0.618 -4.598 27.874 1.00 31.42 206 VAL D CA 1
ATOM 4275 C C . VAL B 1 206 ? 0.502 -3.104 28.184 1.00 34.14 206 VAL D C 1
ATOM 4276 O O . VAL B 1 206 ? 0.981 -2.631 29.220 1.00 31.14 206 VAL D O 1
ATOM 4280 N N . SER B 1 207 ? -0.120 -2.365 27.270 1.00 27.80 207 SER D N 1
ATOM 4281 C CA . SER B 1 207 ? -0.319 -0.931 27.433 1.00 34.21 207 SER D CA 1
ATOM 4282 C C . SER B 1 207 ? -1.495 -0.512 26.551 1.00 34.02 207 SER D C 1
ATOM 4283 O O . SER B 1 207 ? -1.314 -0.018 25.437 1.00 32.66 207 SER D O 1
ATOM 4286 N N . VAL B 1 208 ? -2.697 -0.739 27.070 1.00 36.09 208 VAL D N 1
ATOM 4287 C CA . VAL B 1 208 ? -3.948 -0.556 26.319 1.00 37.87 208 VAL D CA 1
ATOM 4288 C C . VAL B 1 208 ? -4.276 0.918 26.031 1.00 37.82 208 VAL D C 1
ATOM 4289 O O . VAL B 1 208 ? -4.983 1.211 25.067 1.00 40.73 208 VAL D O 1
ATOM 4293 N N . LYS B 1 209 ? -3.737 1.831 26.842 1.00 37.53 209 LYS D N 1
ATOM 4294 C CA . LYS B 1 209 ? -3.945 3.282 26.666 1.00 44.10 209 LYS D CA 1
ATOM 4295 C C . LYS B 1 209 ? -2.846 3.936 25.807 1.00 41.54 209 LYS D C 1
ATOM 4296 O O . LYS B 1 209 ? -2.983 5.079 25.356 1.00 43.71 209 LYS D O 1
ATOM 4302 N N . ASP B 1 210 ? -1.762 3.201 25.584 1.00 34.13 210 ASP D N 1
ATOM 4303 C CA . ASP B 1 210 ? -0.569 3.733 24.945 1.00 34.45 210 ASP D CA 1
ATOM 4304 C C . ASP B 1 210 ? 0.139 2.563 24.266 1.00 31.18 210 ASP D C 1
ATOM 4305 O O . ASP B 1 210 ? 1.098 2.013 24.807 1.00 28.91 210 ASP D O 1
ATOM 4310 N N . TRP B 1 211 ? -0.358 2.168 23.093 1.00 30.38 211 TRP D N 1
ATOM 4311 C CA . TRP B 1 211 ? 0.159 0.983 22.389 1.00 25.89 211 TRP D CA 1
ATOM 4312 C C . TRP B 1 211 ? 1.662 1.046 22.153 1.00 26.01 211 TRP D C 1
ATOM 4313 O O . TRP B 1 211 ? 2.383 0.084 22.422 1.00 22.07 211 TRP D O 1
ATOM 4324 N N . ARG B 1 212 ? 2.128 2.190 21.660 1.00 26.09 212 ARG D N 1
ATOM 4325 C CA . ARG B 1 212 ? 3.543 2.373 21.391 1.00 24.11 212 ARG D CA 1
ATOM 4326 C C . ARG B 1 212 ? 4.316 2.248 22.696 1.00 24.27 212 ARG D C 1
ATOM 4327 O O . ARG B 1 212 ? 5.404 1.654 22.726 1.00 21.52 212 ARG D O 1
ATOM 4335 N N . GLY B 1 213 ? 3.722 2.779 23.776 1.00 23.37 213 GLY D N 1
ATOM 4336 C CA . GLY B 1 213 ? 4.342 2.805 25.107 1.00 25.52 213 GLY D CA 1
ATOM 4337 C C . GLY B 1 213 ? 4.514 1.448 25.767 1.00 23.08 213 GLY D C 1
ATOM 4338 O O . GLY B 1 213 ? 5.212 1.327 26.782 1.00 21.75 213 GLY D O 1
ATOM 4339 N N . GLY B 1 214 ? 3.884 0.426 25.193 1.00 22.20 214 GLY D N 1
ATOM 4340 C CA . GLY B 1 214 ? 4.030 -0.944 25.693 1.00 23.33 214 GLY D CA 1
ATOM 4341 C C . GLY B 1 214 ? 5.254 -1.659 25.145 1.00 19.68 214 GLY D C 1
ATOM 4342 O O . GLY B 1 214 ? 5.649 -2.713 25.654 1.00 20.77 214 GLY D O 1
ATOM 4343 N N . ARG B 1 215 ? 5.859 -1.096 24.107 1.00 20.19 215 ARG D N 1
ATOM 4344 C CA . ARG B 1 215 ? 6.990 -1.749 23.440 1.00 19.17 215 ARG D CA 1
ATOM 4345 C C . ARG B 1 215 ? 8.286 -1.579 24.222 1.00 22.08 215 ARG D C 1
ATOM 4346 O O . ARG B 1 215 ? 8.419 -0.638 25.009 1.00 21.86 215 ARG D O 1
ATOM 4354 N N . ALA B 1 216 ? 9.230 -2.499 23.995 1.00 23.28 216 ALA D N 1
ATOM 4355 C CA . ALA B 1 216 ? 10.462 -2.592 24.788 1.00 23.76 216 ALA D CA 1
ATOM 4356 C C . ALA B 1 216 ? 11.176 -1.252 24.806 1.00 20.30 216 ALA D C 1
ATOM 4357 O O . ALA B 1 216 ? 11.521 -0.709 23.752 1.00 20.26 216 ALA D O 1
ATOM 4359 N N . ALA B 1 217 ? 11.368 -0.721 26.010 1.00 20.47 217 ALA D N 1
ATOM 4360 C CA . ALA B 1 217 ? 11.792 0.670 26.190 1.00 20.32 217 ALA D CA 1
ATOM 4361 C C . ALA B 1 217 ? 13.229 0.925 25.772 1.00 22.33 217 ALA D C 1
ATOM 4362 O O . ALA B 1 217 ? 13.542 1.979 25.200 1.00 24.54 217 ALA D O 1
ATOM 4364 N N . ALA B 1 218 ? 14.121 -0.016 26.066 1.00 22.10 218 ALA D N 1
ATOM 4365 C CA . ALA B 1 218 ? 15.539 0.285 25.887 1.00 18.88 218 ALA D CA 1
ATOM 4366 C C . ALA B 1 218 ? 16.120 -0.188 24.546 1.00 24.73 218 ALA D C 1
ATOM 4367 O O . ALA B 1 218 ? 17.334 -0.169 24.345 1.00 22.84 218 ALA D O 1
ATOM 4369 N N . VAL B 1 219 ? 15.246 -0.566 23.615 1.00 24.44 219 VAL D N 1
ATOM 4370 C CA . VAL B 1 219 ? 15.671 -1.005 22.285 1.00 20.88 219 VAL D CA 1
ATOM 4371 C C . VAL B 1 219 ? 14.957 -0.254 21.147 1.00 23.63 219 VAL D C 1
ATOM 4372 O O . VAL B 1 219 ? 15.274 -0.451 19.979 1.00 29.64 219 VAL D O 1
ATOM 4376 N N . ASN B 1 220 ? 14.014 0.614 21.499 1.00 20.75 220 ASN D N 1
ATOM 4377 C CA . ASN B 1 220 ? 13.219 1.355 20.507 1.00 20.61 220 ASN D CA 1
ATOM 4378 C C . ASN B 1 220 ? 13.272 2.869 20.680 1.00 23.57 220 ASN D C 1
ATOM 4379 O O . ASN B 1 220 ? 13.584 3.364 21.763 1.00 21.32 220 ASN D O 1
ATOM 4384 N N . ILE B 1 221 ? 12.994 3.592 19.589 1.00 24.08 221 ILE D N 1
ATOM 4385 C CA . ILE B 1 221 ? 12.566 4.989 19.641 1.00 18.90 221 ILE D CA 1
ATOM 4386 C C . ILE B 1 221 ? 11.045 4.941 19.606 1.00 22.13 221 ILE D C 1
ATOM 4387 O O . ILE B 1 221 ? 10.459 4.384 18.683 1.00 20.25 221 ILE D O 1
ATOM 4392 N N . ILE B 1 222 ? 10.416 5.511 20.624 1.00 19.13 222 ILE D N 1
ATOM 4393 C CA . ILE B 1 222 ? 8.981 5.348 20.840 1.00 19.19 222 ILE D CA 1
ATOM 4394 C C . ILE B 1 222 ? 8.302 6.721 20.904 1.00 19.57 222 ILE D C 1
ATOM 4395 O O . ILE B 1 222 ? 8.445 7.455 21.894 1.00 19.87 222 ILE D O 1
ATOM 4400 N N . PRO B 1 223 ? 7.575 7.089 19.834 1.00 21.94 223 PRO D N 1
ATOM 4401 C CA . PRO B 1 223 ? 6.826 8.355 19.856 1.00 20.51 223 PRO D CA 1
ATOM 4402 C C . PRO B 1 223 ? 5.703 8.353 20.888 1.00 21.82 223 PRO D C 1
ATOM 4403 O O . PRO B 1 223 ? 5.144 7.305 21.195 1.00 21.36 223 PRO D O 1
ATOM 4407 N N . SER B 1 224 ? 5.388 9.537 21.400 1.00 23.12 224 SER D N 1
ATOM 4408 C CA . SER B 1 224 ? 4.256 9.740 22.293 1.00 26.03 224 SER D CA 1
ATOM 4409 C C . SER B 1 224 ? 3.702 11.162 22.139 1.00 27.16 224 SER D C 1
ATOM 4410 O O . SER B 1 224 ? 4.443 12.100 21.847 1.00 23.71 224 SER D O 1
ATOM 4413 N N . THR B 1 225 ? 2.391 11.312 22.321 1.00 29.97 225 THR D N 1
ATOM 4414 C CA . THR B 1 225 ? 1.809 12.638 22.517 1.00 28.92 225 THR D CA 1
ATOM 4415 C C . THR B 1 225 ? 2.348 13.162 23.845 1.00 29.90 225 THR D C 1
ATOM 4416 O O . THR B 1 225 ? 2.834 12.385 24.669 1.00 29.44 225 THR D O 1
ATOM 4420 N N . THR B 1 226 ? 2.274 14.473 24.055 1.00 28.26 226 THR D N 1
ATOM 4421 C CA . THR B 1 226 ? 2.623 15.044 25.362 1.00 33.47 226 THR D CA 1
ATOM 4422 C C . THR B 1 226 ? 1.861 16.335 25.591 1.00 31.19 226 THR D C 1
ATOM 4423 O O . THR B 1 226 ? 1.606 17.093 24.655 1.00 30.55 226 THR D O 1
ATOM 4427 N N . GLY B 1 227 ? 1.483 16.569 26.838 1.00 33.03 227 GLY D N 1
ATOM 4428 C CA . GLY B 1 227 ? 0.739 17.767 27.197 1.00 30.79 227 GLY D CA 1
ATOM 4429 C C . GLY B 1 227 ? 1.633 18.915 27.615 1.00 31.00 227 GLY D C 1
ATOM 4430 O O . GLY B 1 227 ? 1.143 20.004 27.878 1.00 28.30 227 GLY D O 1
ATOM 4431 N N . ALA B 1 228 ? 2.944 18.675 27.644 1.00 27.43 228 ALA D N 1
ATOM 4432 C CA . ALA B 1 228 ? 3.904 19.635 28.192 1.00 26.92 228 ALA D CA 1
ATOM 4433 C C . ALA B 1 228 ? 3.871 21.013 27.538 1.00 26.65 228 ALA D C 1
ATOM 4434 O O . ALA B 1 228 ? 3.842 22.032 28.235 1.00 27.20 228 ALA D O 1
ATOM 4436 N N . ALA B 1 229 ? 3.868 21.045 26.206 1.00 27.57 229 ALA D N 1
ATOM 4437 C CA . ALA B 1 229 ? 3.950 22.307 25.477 1.00 26.96 229 ALA D CA 1
ATOM 4438 C C . ALA B 1 229 ? 2.643 23.085 25.597 1.00 27.15 229 ALA D C 1
ATOM 4439 O O . ALA B 1 229 ? 2.648 24.295 25.807 1.00 28.38 229 ALA D O 1
ATOM 4441 N N . LYS B 1 230 ? 1.532 22.365 25.507 1.00 27.59 230 LYS D N 1
ATOM 4442 C CA . LYS B 1 230 ? 0.215 22.928 25.724 1.00 31.83 230 LYS D CA 1
ATOM 4443 C C . LYS B 1 230 ? 0.055 23.439 27.161 1.00 32.37 230 LYS D C 1
ATOM 4444 O O . LYS B 1 230 ? -0.584 24.470 27.367 1.00 28.77 230 LYS D O 1
ATOM 4450 N N . ALA B 1 231 ? 0.649 22.725 28.131 1.00 29.59 231 ALA D N 1
ATOM 4451 C CA . ALA B 1 231 ? 0.608 23.100 29.560 1.00 31.86 231 ALA D CA 1
ATOM 4452 C C . ALA B 1 231 ? 1.253 24.453 29.870 1.00 27.27 231 ALA D C 1
ATOM 4453 O O . ALA B 1 231 ? 0.911 25.099 30.861 1.00 27.01 231 ALA D O 1
ATOM 4455 N N . VAL B 1 232 ? 2.188 24.873 29.024 1.00 24.78 232 VAL D N 1
ATOM 4456 C CA . VAL B 1 232 ? 2.818 26.191 29.150 1.00 26.91 232 VAL D CA 1
ATOM 4457 C C . VAL B 1 232 ? 1.755 27.295 29.030 1.00 33.11 232 VAL D C 1
ATOM 4458 O O . VAL B 1 232 ? 1.899 28.385 29.611 1.00 28.76 232 VAL D O 1
ATOM 4462 N N . GLY B 1 233 ? 0.673 26.982 28.315 1.00 31.72 233 GLY D N 1
ATOM 4463 C CA . GLY B 1 233 ? -0.492 27.862 28.214 1.00 33.54 233 GLY D CA 1
ATOM 4464 C C . GLY B 1 233 ? -1.088 28.266 29.551 1.00 32.91 233 GLY D C 1
ATOM 4465 O O . GLY B 1 233 ? -1.538 29.402 29.713 1.00 37.99 233 GLY D O 1
ATOM 4466 N N . MET B 1 234 ? -1.091 27.347 30.513 1.00 33.27 234 MET D N 1
ATOM 4467 C CA . MET B 1 234 ? -1.630 27.626 31.850 1.00 36.68 234 MET D CA 1
ATOM 4468 C C . MET B 1 234 ? -0.671 28.424 32.725 1.00 35.47 234 MET D C 1
ATOM 4469 O O . MET B 1 234 ? -1.077 29.055 33.709 1.00 37.45 234 MET D O 1
ATOM 4474 N N . VAL B 1 235 ? 0.604 28.369 32.368 1.00 30.83 235 VAL D N 1
ATOM 4475 C CA . VAL B 1 235 ? 1.660 28.992 33.137 1.00 30.91 235 VAL D CA 1
ATOM 4476 C C . VAL B 1 235 ? 2.022 30.351 32.523 1.00 28.02 235 VAL D C 1
ATOM 4477 O O . VAL B 1 235 ? 2.477 31.263 33.220 1.00 28.94 235 VAL D O 1
ATOM 4481 N N . ILE B 1 236 ? 1.818 30.467 31.212 1.00 25.29 236 ILE D N 1
ATOM 4482 C CA . ILE B 1 236 ? 2.058 31.696 30.467 1.00 27.86 236 ILE D CA 1
ATOM 4483 C C . ILE B 1 236 ? 0.851 31.863 29.533 1.00 29.92 236 ILE D C 1
ATOM 4484 O O . ILE B 1 236 ? 0.938 31.541 28.342 1.00 28.99 236 ILE D O 1
ATOM 4489 N N . PRO B 1 237 ? -0.286 32.337 30.091 1.00 30.26 237 PRO D N 1
ATOM 4490 C CA . PRO B 1 237 ? -1.613 32.416 29.456 1.00 34.89 237 PRO D CA 1
ATOM 4491 C C . PRO B 1 237 ? -1.640 32.974 28.039 1.00 32.72 237 PRO D C 1
ATOM 4492 O O . PRO B 1 237 ? -2.448 32.530 27.229 1.00 31.61 237 PRO D O 1
ATOM 4496 N N . SER B 1 238 ? -0.757 33.922 27.747 1.00 32.40 238 SER D N 1
ATOM 4497 C CA . SER B 1 238 ? -0.642 34.492 26.407 1.00 38.14 238 SER D CA 1
ATOM 4498 C C . SER B 1 238 ? -0.262 33.453 25.343 1.00 37.65 238 SER D C 1
ATOM 4499 O O . SER B 1 238 ? -0.542 33.654 24.158 1.00 36.84 238 SER D O 1
ATOM 4502 N N . THR B 1 239 ? 0.363 32.351 25.763 1.00 31.42 239 THR D N 1
ATOM 4503 C CA . THR B 1 239 ? 0.767 31.296 24.822 1.00 30.98 239 THR D CA 1
ATOM 4504 C C . THR B 1 239 ? -0.324 30.249 24.612 1.00 29.11 239 THR D C 1
ATOM 4505 O O . THR B 1 239 ? -0.148 29.303 23.846 1.00 25.88 239 THR D O 1
ATOM 4509 N N . GLN B 1 240 ? -1.454 30.415 25.292 1.00 30.12 240 GLN D N 1
ATOM 4510 C CA . GLN B 1 240 ? -2.554 29.457 25.177 1.00 33.93 240 GLN D CA 1
ATOM 4511 C C . GLN B 1 240 ? -2.946 29.246 23.709 1.00 32.56 240 GLN D C 1
ATOM 4512 O O . GLN B 1 240 ? -3.174 30.213 22.979 1.00 33.13 240 GLN D O 1
ATOM 4518 N N . GLY B 1 241 ? -2.970 27.981 23.288 1.00 29.09 241 GLY D N 1
ATOM 4519 C CA . GLY B 1 241 ? -3.366 27.587 21.931 1.00 29.88 241 GLY D CA 1
ATOM 4520 C C . GLY B 1 241 ? -2.318 27.798 20.848 1.00 27.81 241 GLY D C 1
ATOM 4521 O O . GLY B 1 241 ? -2.582 27.543 19.677 1.00 29.62 241 GLY D O 1
ATOM 4522 N N . LYS B 1 242 ? -1.133 28.264 21.235 1.00 25.15 242 LYS D N 1
ATOM 4523 C CA . LYS B 1 242 ? -0.065 28.568 20.277 1.00 25.87 242 LYS D CA 1
ATOM 4524 C C . LYS B 1 242 ? 1.036 27.513 20.274 1.00 26.29 242 LYS D C 1
ATOM 4525 O O . LYS B 1 242 ? 1.941 27.551 19.435 1.00 20.02 242 LYS D O 1
ATOM 4531 N N . LEU B 1 243 ? 0.964 26.589 21.220 1.00 24.57 243 LEU D N 1
ATOM 4532 C CA . LEU B 1 243 ? 2.042 25.622 21.397 1.00 25.06 243 LEU D CA 1
ATOM 4533 C C . LEU B 1 243 ? 1.511 24.219 21.549 1.00 25.23 243 LEU D C 1
ATOM 4534 O O . LEU B 1 243 ? 0.561 23.984 22.287 1.00 25.58 243 LEU D O 1
ATOM 4539 N N . THR B 1 244 ? 2.132 23.276 20.852 1.00 25.20 244 THR D N 1
ATOM 4540 C CA . THR B 1 244 ? 1.987 21.875 21.220 1.00 23.91 244 THR D CA 1
ATOM 4541 C C . THR B 1 244 ? 3.285 21.141 20.877 1.00 23.54 244 THR D C 1
ATOM 4542 O O . THR B 1 244 ? 4.259 21.766 20.488 1.00 20.77 244 THR D O 1
ATOM 4546 N N . GLY B 1 245 ? 3.304 19.829 21.066 1.00 23.70 245 GLY D N 1
ATOM 4547 C CA . GLY B 1 245 ? 4.497 19.054 20.767 1.00 25.49 245 GLY D CA 1
ATOM 4548 C C . GLY B 1 245 ? 4.304 17.580 21.040 1.00 27.05 245 GLY D C 1
ATOM 4549 O O . GLY B 1 245 ? 3.189 17.126 21.344 1.00 23.81 245 GLY D O 1
ATOM 4550 N N . MET B 1 246 ? 5.409 16.848 20.957 1.00 21.77 246 MET D N 1
ATOM 4551 C CA . MET B 1 246 ? 5.426 15.401 21.098 1.00 21.30 246 MET D CA 1
ATOM 4552 C C . MET B 1 246 ? 6.724 14.957 21.766 1.00 21.86 246 MET D C 1
ATOM 4553 O O . MET B 1 246 ? 7.627 15.761 21.987 1.00 18.34 246 MET D O 1
ATOM 4558 N N . SER B 1 247 ? 6.790 13.670 22.078 1.00 20.86 247 SER D N 1
ATOM 4559 C CA . SER B 1 247 ? 7.938 13.072 22.738 1.00 18.91 247 SER D CA 1
ATOM 4560 C C . SER B 1 247 ? 8.459 11.962 21.854 1.00 21.62 247 SER D C 1
ATOM 4561 O O . SER B 1 247 ? 7.670 11.304 21.165 1.00 19.63 247 SER D O 1
ATOM 4564 N N . PHE B 1 248 ? 9.781 11.773 21.847 1.00 17.12 248 PHE D N 1
ATOM 4565 C CA . PHE B 1 248 ? 10.352 10.510 21.431 1.00 17.34 248 PHE D CA 1
ATOM 4566 C C . PHE B 1 248 ? 11.085 9.916 22.634 1.00 17.13 248 PHE D C 1
ATOM 4567 O O . PHE B 1 248 ? 12.031 10.519 23.164 1.00 17.98 248 PHE D O 1
ATOM 4575 N N . ARG B 1 249 ? 10.601 8.768 23.096 1.00 18.10 249 ARG D N 1
ATOM 4576 C CA . ARG B 1 249 ? 11.202 8.064 24.233 1.00 19.20 249 ARG D CA 1
ATOM 4577 C C . ARG B 1 249 ? 12.315 7.189 23.706 1.00 18.99 249 ARG D C 1
ATOM 4578 O O . ARG B 1 249 ? 12.102 6.377 22.817 1.00 21.04 249 ARG D O 1
ATOM 4586 N N . VAL B 1 250 ? 13.519 7.385 24.237 1.00 19.48 250 VAL D N 1
ATOM 4587 C CA . VAL B 1 250 ? 14.701 6.733 23.710 1.00 14.88 250 VAL D CA 1
ATOM 4588 C C . VAL B 1 250 ? 15.432 5.986 24.850 1.00 20.00 250 VAL D C 1
ATOM 4589 O O . VAL B 1 250 ? 15.186 6.267 26.032 1.00 19.93 250 VAL D O 1
ATOM 4593 N N . PRO B 1 251 ? 16.306 5.028 24.493 1.00 19.53 251 PRO D N 1
ATOM 4594 C CA . PRO B 1 251 ? 16.961 4.153 25.470 1.00 22.93 251 PRO D CA 1
ATOM 4595 C C . PRO B 1 251 ? 18.079 4.779 26.309 1.00 26.51 251 PRO D C 1
ATOM 4596 O O . PRO B 1 251 ? 19.234 4.341 26.229 1.00 24.48 251 PRO D O 1
ATOM 4600 N N . THR B 1 252 ? 17.735 5.788 27.099 1.00 22.30 252 THR D N 1
ATOM 4601 C CA . THR B 1 252 ? 18.601 6.261 28.188 1.00 22.33 252 THR D CA 1
ATOM 4602 C C . THR B 1 252 ? 17.752 6.298 29.468 1.00 26.32 252 THR D C 1
ATOM 4603 O O . THR B 1 252 ? 16.557 6.569 29.383 1.00 20.95 252 THR D O 1
ATOM 4607 N N . PRO B 1 253 ? 18.340 5.966 30.650 1.00 27.25 253 PRO D N 1
ATOM 4608 C CA . PRO B 1 253 ? 17.513 5.909 31.872 1.00 23.27 253 PRO D CA 1
ATOM 4609 C C . PRO B 1 253 ? 17.241 7.257 32.555 1.00 21.92 253 PRO D C 1
ATOM 4610 O O . PRO B 1 253 ? 16.382 7.327 33.438 1.00 23.97 253 PRO D O 1
ATOM 4614 N N . ASP B 1 254 ? 17.967 8.307 32.162 1.00 22.60 254 ASP D N 1
ATOM 4615 C CA . ASP B 1 254 ? 17.773 9.656 32.701 1.00 17.69 254 ASP D CA 1
ATOM 4616 C C . ASP B 1 254 ? 18.456 10.722 31.840 1.00 22.73 254 ASP D C 1
ATOM 4617 O O . ASP B 1 254 ? 19.444 10.425 31.135 1.00 24.16 254 ASP D O 1
ATOM 4622 N N . VAL B 1 255 ? 17.936 11.950 31.937 1.00 20.26 255 VAL D N 1
ATOM 4623 C CA . VAL B 1 255 ? 18.340 13.134 31.137 1.00 18.33 255 VAL D CA 1
ATOM 4624 C C . VAL B 1 255 ? 17.650 13.176 29.783 1.00 21.18 255 VAL D C 1
ATOM 4625 O O . VAL B 1 255 ? 17.731 12.221 28.995 1.00 19.18 255 VAL D O 1
ATOM 4629 N N . SER B 1 256 ? 17.018 14.322 29.520 1.00 16.53 256 SER D N 1
ATOM 4630 C CA . SER B 1 256 ? 16.180 14.530 28.355 1.00 14.01 256 SER D CA 1
ATOM 4631 C C . SER B 1 256 ? 16.518 15.877 27.702 1.00 16.75 256 SER D C 1
ATOM 4632 O O . SER B 1 256 ? 17.260 16.703 28.259 1.00 15.63 256 SER D O 1
ATOM 4635 N N . VAL B 1 257 ? 15.990 16.103 26.501 1.00 17.12 257 VAL D N 1
ATOM 4636 C CA . VAL B 1 257 ? 16.298 17.350 25.807 1.00 16.96 257 VAL D CA 1
ATOM 4637 C C . VAL B 1 257 ? 15.067 17.905 25.074 1.00 17.71 257 VAL D C 1
ATOM 4638 O O . VAL B 1 257 ? 14.322 17.158 24.439 1.00 20.12 257 VAL D O 1
ATOM 4642 N N . VAL B 1 258 ? 14.844 19.203 25.229 1.00 16.53 258 VAL D N 1
ATOM 4643 C CA . VAL B 1 258 ? 13.799 19.922 24.504 1.00 18.41 258 VAL D CA 1
ATOM 4644 C C . VAL B 1 258 ? 14.353 20.538 23.226 1.00 18.03 258 VAL D C 1
ATOM 4645 O O . VAL B 1 258 ? 15.411 21.173 23.232 1.00 19.13 258 VAL D O 1
ATOM 4649 N N . ASP B 1 259 ? 13.621 20.319 22.134 1.00 16.97 259 ASP D N 1
ATOM 4650 C CA . ASP B 1 259 ? 13.943 20.835 20.813 1.00 18.21 259 ASP D CA 1
ATOM 4651 C C . ASP B 1 259 ? 12.717 21.661 20.410 1.00 18.01 259 ASP D C 1
ATOM 4652 O O . ASP B 1 259 ? 11.750 21.121 19.870 1.00 17.85 259 ASP D O 1
ATOM 4657 N N . LEU B 1 260 ? 12.751 22.958 20.719 1.00 17.42 260 LEU D N 1
ATOM 4658 C CA . LEU B 1 260 ? 11.643 23.885 20.434 1.00 17.91 260 LEU D CA 1
ATOM 4659 C C . LEU B 1 260 ? 11.842 24.573 19.092 1.00 20.00 260 LEU D C 1
ATOM 4660 O O . LEU B 1 260 ? 12.878 25.182 18.868 1.00 19.63 260 LEU D O 1
ATOM 4665 N N . THR B 1 261 ? 10.840 24.481 18.216 1.00 19.80 261 THR D N 1
ATOM 4666 C CA . THR B 1 261 ? 10.844 25.246 16.978 1.00 18.91 261 THR D CA 1
ATOM 4667 C C . THR B 1 261 ? 9.669 26.212 17.076 1.00 17.45 261 THR D C 1
ATOM 4668 O O . THR B 1 261 ? 8.571 25.810 17.454 1.00 20.00 261 THR D O 1
ATOM 4672 N N . PHE B 1 262 ? 9.915 27.482 16.782 1.00 20.67 262 PHE D N 1
ATOM 4673 C CA . PHE B 1 262 ? 8.911 28.524 16.999 1.00 19.93 262 PHE D CA 1
ATOM 4674 C C . PHE B 1 262 ? 9.059 29.695 16.047 1.00 21.35 262 PHE D C 1
ATOM 4675 O O . PHE B 1 262 ? 10.122 29.908 15.466 1.00 20.45 262 PHE D O 1
ATOM 4683 N N . THR B 1 263 ? 7.968 30.443 15.905 1.00 19.18 263 THR D N 1
ATOM 4684 C CA . THR B 1 263 ? 7.958 31.689 15.161 1.00 22.48 263 THR D CA 1
ATOM 4685 C C . THR B 1 263 ? 7.867 32.837 16.160 1.00 18.43 263 THR D C 1
ATOM 4686 O O . THR B 1 263 ? 6.934 32.893 16.971 1.00 21.68 263 THR D O 1
ATOM 4690 N N . ALA B 1 264 ? 8.844 33.735 16.103 1.00 21.29 264 ALA D N 1
ATOM 4691 C CA . ALA B 1 264 ? 8.853 34.935 16.956 1.00 18.30 264 ALA D CA 1
ATOM 4692 C C . ALA B 1 264 ? 7.788 35.944 16.510 1.00 26.19 264 ALA D C 1
ATOM 4693 O O . ALA B 1 264 ? 7.308 35.896 15.375 1.00 27.33 264 ALA D O 1
ATOM 4695 N N . ALA B 1 265 ? 7.413 36.848 17.410 1.00 24.24 265 ALA D N 1
ATOM 4696 C CA . ALA B 1 265 ? 6.382 37.851 17.110 1.00 27.50 265 ALA D CA 1
ATOM 4697 C C . ALA B 1 265 ? 6.958 39.124 16.484 1.00 27.55 265 ALA D C 1
ATOM 4698 O O . ALA B 1 265 ? 6.220 39.977 16.009 1.00 31.15 265 ALA D O 1
ATOM 4700 N N . ARG B 1 266 ? 8.278 39.246 16.474 1.00 24.67 266 ARG D N 1
ATOM 4701 C CA . ARG B 1 266 ? 8.930 40.344 15.782 1.00 26.84 266 ARG D CA 1
ATOM 4702 C C . ARG B 1 266 ? 10.191 39.814 15.155 1.00 27.31 266 ARG D C 1
ATOM 4703 O O . ARG B 1 266 ? 10.645 38.708 15.491 1.00 27.79 266 ARG D O 1
ATOM 4711 N N . ASP B 1 267 ? 10.756 40.615 14.259 1.00 25.01 267 ASP D N 1
ATOM 4712 C CA . ASP B 1 267 ? 12.043 40.330 13.660 1.00 27.74 267 ASP D CA 1
ATOM 4713 C C . ASP B 1 267 ? 13.147 40.261 14.705 1.00 29.52 267 ASP D C 1
ATOM 4714 O O . ASP B 1 267 ? 13.296 41.159 15.546 1.00 26.46 267 ASP D O 1
ATOM 4719 N N . THR B 1 268 ? 13.937 39.197 14.630 1.00 26.36 268 THR D N 1
ATOM 4720 C CA . THR B 1 268 ? 15.028 39.002 15.577 1.00 28.49 268 THR D CA 1
ATOM 4721 C C . THR B 1 268 ? 16.155 38.204 14.913 1.00 24.15 268 THR D C 1
ATOM 4722 O O . THR B 1 268 ? 16.293 38.213 13.686 1.00 25.46 268 THR D O 1
ATOM 4726 N N . SER B 1 269 ? 16.977 37.530 15.711 1.00 24.80 269 SER D N 1
ATOM 4727 C CA . SER B 1 269 ? 18.021 36.677 15.188 1.00 22.74 269 SER D CA 1
ATOM 4728 C C . SER B 1 269 ? 18.339 35.654 16.263 1.00 23.88 269 SER D C 1
ATOM 4729 O O . SER B 1 269 ? 18.090 35.906 17.446 1.00 21.73 269 SER D O 1
ATOM 4732 N N . ILE B 1 270 ? 18.926 34.530 15.867 1.00 23.12 270 ILE D N 1
ATOM 4733 C CA . ILE B 1 270 ? 19.333 33.514 16.855 1.00 21.73 270 ILE D CA 1
ATOM 4734 C C . ILE B 1 270 ? 20.372 34.066 17.843 1.00 24.91 270 ILE D C 1
ATOM 4735 O O . ILE B 1 270 ? 20.366 33.712 19.033 1.00 21.84 270 ILE D O 1
ATOM 4740 N N . GLN B 1 271 ? 21.239 34.949 17.345 1.00 21.58 271 GLN D N 1
ATOM 4741 C CA . GLN B 1 271 ? 22.259 35.601 18.170 1.00 26.10 271 GLN D CA 1
ATOM 4742 C C . GLN B 1 271 ? 21.659 36.463 19.277 1.00 22.14 271 GLN D C 1
ATOM 4743 O O . GLN B 1 271 ? 22.159 36.449 20.406 1.00 21.08 271 GLN D O 1
ATOM 4749 N N . GLU B 1 272 ? 20.602 37.212 18.947 1.00 21.84 272 GLU D N 1
ATOM 4750 C CA . GLU B 1 272 ? 19.881 38.025 19.937 1.00 24.89 272 GLU D CA 1
ATOM 4751 C C . GLU B 1 272 ? 19.170 37.150 20.975 1.00 20.88 272 GLU D C 1
ATOM 4752 O O . GLU B 1 272 ? 19.224 37.443 22.172 1.00 19.84 272 GLU D O 1
ATOM 4758 N N . ILE B 1 273 ? 18.534 36.071 20.508 1.00 21.64 273 ILE D N 1
ATOM 4759 C CA . ILE B 1 273 ? 17.849 35.116 21.387 1.00 23.44 273 ILE D CA 1
ATOM 4760 C C . ILE B 1 273 ? 18.879 34.454 22.303 1.00 20.95 273 ILE D C 1
ATOM 4761 O O . ILE B 1 273 ? 18.699 34.416 23.515 1.00 19.06 273 ILE D O 1
ATOM 4766 N N . ASP B 1 274 ? 19.976 33.979 21.713 1.00 18.27 274 ASP D N 1
ATOM 4767 C CA . ASP B 1 274 ? 21.068 33.373 22.462 1.00 21.28 274 ASP D CA 1
ATOM 4768 C C . ASP B 1 274 ? 21.564 34.288 23.588 1.00 21.93 274 ASP D C 1
ATOM 4769 O O . ASP B 1 274 ? 21.788 33.829 24.722 1.00 20.79 274 ASP D O 1
ATOM 4774 N N . ALA B 1 275 ? 21.746 35.570 23.272 1.00 18.98 275 ALA D N 1
ATOM 4775 C CA . ALA B 1 275 ? 22.273 36.539 24.244 1.00 17.51 275 ALA D CA 1
ATOM 4776 C C . ALA B 1 275 ? 21.283 36.773 25.380 1.00 17.90 275 ALA D C 1
ATOM 4777 O O . ALA B 1 275 ? 21.679 36.888 26.533 1.00 18.27 275 ALA D O 1
ATOM 4779 N N . ALA B 1 276 ? 20.002 36.831 25.039 1.00 19.75 276 ALA D N 1
ATOM 4780 C CA . ALA B 1 276 ? 18.940 37.008 26.028 1.00 17.33 276 ALA D CA 1
ATOM 4781 C C . ALA B 1 276 ? 18.796 35.823 27.006 1.00 19.24 276 ALA D C 1
ATOM 4782 O O . ALA B 1 276 ? 18.585 36.037 28.208 1.00 21.17 276 ALA D O 1
ATOM 4784 N N . LEU B 1 277 ? 18.869 34.595 26.489 1.00 19.00 277 LEU D N 1
ATOM 4785 C CA . LEU B 1 277 ? 18.828 33.386 27.328 1.00 19.50 277 LEU D CA 1
ATOM 4786 C C . LEU B 1 277 ? 20.002 33.341 28.324 1.00 19.52 277 LEU D C 1
ATOM 4787 O O . LEU B 1 277 ? 19.803 33.073 29.512 1.00 16.81 277 LEU D O 1
ATOM 4792 N N . LYS B 1 278 ? 21.207 33.664 27.847 1.00 18.45 278 LYS D N 1
ATOM 4793 C CA . LYS B 1 278 ? 22.382 33.749 28.710 1.00 20.55 278 LYS D CA 1
ATOM 4794 C C . LYS B 1 278 ? 22.209 34.803 29.800 1.00 21.26 278 LYS D C 1
ATOM 4795 O O . LYS B 1 278 ? 22.511 34.550 30.959 1.00 19.92 278 LYS D O 1
ATOM 4801 N N . ARG B 1 279 ? 21.705 35.972 29.445 1.00 22.82 279 ARG D N 1
ATOM 4802 C CA . ARG B 1 279 ? 21.506 37.046 30.423 1.00 23.15 279 ARG D CA 1
ATOM 4803 C C . ARG B 1 279 ? 20.465 36.694 31.433 1.00 24.82 279 ARG D C 1
ATOM 4804 O O . ARG B 1 279 ? 20.630 36.946 32.562 1.00 21.93 279 ARG D O 1
ATOM 4812 N N . ALA B 1 280 ? 19.376 36.141 30.954 1.00 19.80 280 ALA D N 1
ATOM 4813 C CA . ALA B 1 280 ? 18.301 35.722 31.845 1.00 19.14 280 ALA D CA 1
ATOM 4814 C C . ALA B 1 280 ? 18.817 34.726 32.884 1.00 17.68 280 ALA D C 1
ATOM 4815 O O . ALA B 1 280 ? 18.507 34.855 34.066 1.00 20.43 280 ALA D O 1
ATOM 4817 N N . SER B 1 281 ? 19.652 33.783 32.441 1.00 20.98 281 SER D N 1
ATOM 4818 C CA . SER B 1 281 ? 20.175 32.722 33.308 1.00 22.10 281 SER D CA 1
ATOM 4819 C C . SER B 1 281 ? 21.147 33.263 34.365 1.00 23.24 281 SER D C 1
ATOM 4820 O O . SER B 1 281 ? 21.367 32.631 35.405 1.00 21.54 281 SER D O 1
ATOM 4823 N N . LYS B 1 282 ? 21.749 34.415 34.076 1.00 20.95 282 LYS D N 1
ATOM 4824 C CA . LYS B 1 282 ? 22.674 35.053 35.004 1.00 24.57 282 LYS D CA 1
ATOM 4825 C C . LYS B 1 282 ? 21.957 35.966 35.977 1.00 24.65 282 LYS D C 1
ATOM 4826 O O . LYS B 1 282 ? 22.547 36.381 36.980 1.00 24.23 282 LYS D O 1
ATOM 4832 N N . THR B 1 283 ? 20.693 36.281 35.680 1.00 20.80 283 THR D N 1
ATOM 4833 C CA . THR B 1 283 ? 19.932 37.274 36.429 1.00 23.15 283 THR D CA 1
ATOM 4834 C C . THR B 1 283 ? 18.624 36.707 36.950 1.00 21.59 283 THR D C 1
ATOM 4835 O O . THR B 1 283 ? 18.624 35.902 37.872 1.00 23.23 283 THR D O 1
ATOM 4839 N N . TYR B 1 284 ? 17.512 37.093 36.339 1.00 22.72 284 TYR D N 1
ATOM 4840 C CA . TYR B 1 284 ? 16.194 36.785 36.902 1.00 23.85 284 TYR D CA 1
ATOM 4841 C C . TYR B 1 284 ? 15.752 35.321 36.804 1.00 20.09 284 TYR D C 1
ATOM 4842 O O . TYR B 1 284 ? 14.770 34.919 37.452 1.00 22.42 284 TYR D O 1
ATOM 4851 N N . MET B 1 285 ? 16.465 34.532 36.011 1.00 18.37 285 MET D N 1
ATOM 4852 C CA . MET B 1 285 ? 16.199 33.095 35.918 1.00 17.79 285 MET D CA 1
ATOM 4853 C C . MET B 1 285 ? 17.289 32.264 36.588 1.00 19.00 285 MET D C 1
ATOM 4854 O O . MET B 1 285 ? 17.350 31.057 36.374 1.00 18.20 285 MET D O 1
ATOM 4859 N N . LYS B 1 286 ? 18.164 32.906 37.374 1.00 20.48 286 LYS D N 1
ATOM 4860 C CA . LYS B 1 286 ? 19.306 32.195 37.969 1.00 22.30 286 LYS D CA 1
ATOM 4861 C C . LYS B 1 286 ? 18.832 31.034 38.834 1.00 20.96 286 LYS D C 1
ATOM 4862 O O . LYS B 1 286 ? 17.898 31.195 39.629 1.00 20.58 286 LYS D O 1
ATOM 4868 N N . GLY B 1 287 ? 19.459 29.868 38.665 1.00 21.05 287 GLY D N 1
ATOM 4869 C CA . GLY B 1 287 ? 19.044 28.646 39.386 1.00 20.93 287 GLY D CA 1
ATOM 4870 C C . GLY B 1 287 ? 17.911 27.859 38.727 1.00 16.34 287 GLY D C 1
ATOM 4871 O O . GLY B 1 287 ? 17.676 26.699 39.072 1.00 18.43 287 GLY D O 1
ATOM 4872 N N . ILE B 1 288 ? 17.222 28.493 37.774 1.00 17.85 288 ILE D N 1
ATOM 4873 C CA . ILE B 1 288 ? 16.125 27.879 37.025 1.00 18.87 288 ILE D CA 1
ATOM 4874 C C . ILE B 1 288 ? 16.562 27.563 35.592 1.00 17.23 288 ILE D C 1
ATOM 4875 O O . ILE B 1 288 ? 16.467 26.418 35.148 1.00 16.45 288 ILE D O 1
ATOM 4880 N N . LEU B 1 289 ? 17.017 28.591 34.874 1.00 19.39 289 LEU D N 1
ATOM 4881 C CA . LEU B 1 289 ? 17.556 28.439 33.525 1.00 19.33 289 LEU D CA 1
ATOM 4882 C C . LEU B 1 289 ? 19.066 28.567 33.617 1.00 18.97 289 LEU D C 1
ATOM 4883 O O . LEU B 1 289 ? 19.584 29.547 34.161 1.00 18.47 289 LEU D O 1
ATOM 4888 N N . GLY B 1 290 ? 19.767 27.554 33.120 1.00 18.53 290 GLY D N 1
ATOM 4889 C CA . GLY B 1 290 ? 21.216 27.617 32.994 1.00 21.34 290 GLY D CA 1
ATOM 4890 C C . GLY B 1 290 ? 21.573 27.556 31.521 1.00 20.29 290 GLY D C 1
ATOM 4891 O O . GLY B 1 290 ? 20.695 27.403 30.657 1.00 17.92 290 GLY D O 1
ATOM 4892 N N . TYR B 1 291 ? 22.860 27.675 31.213 1.00 19.02 291 TYR D N 1
ATOM 4893 C CA . TYR B 1 291 ? 23.275 27.411 29.853 1.00 17.67 291 TYR D CA 1
ATOM 4894 C C . TYR B 1 291 ? 24.646 26.782 29.817 1.00 20.56 291 TYR D C 1
ATOM 4895 O O . TYR B 1 291 ? 25.407 26.847 30.786 1.00 20.22 291 TYR D O 1
ATOM 4904 N N . THR B 1 292 ? 24.931 26.160 28.685 1.00 20.65 292 THR D N 1
ATOM 4905 C CA . THR B 1 292 ? 26.253 25.661 28.409 1.00 20.89 292 THR D CA 1
ATOM 4906 C C . THR B 1 292 ? 26.703 26.193 27.062 1.00 23.69 292 THR D C 1
ATOM 4907 O O . THR B 1 292 ? 25.879 26.450 26.179 1.00 20.05 292 THR D O 1
ATOM 4911 N N . ASP B 1 293 ? 28.013 26.352 26.913 1.00 22.05 293 ASP D N 1
ATOM 4912 C CA . ASP B 1 293 ? 28.587 26.565 25.596 1.00 24.60 293 ASP D CA 1
ATOM 4913 C C . ASP B 1 293 ? 29.672 25.524 25.322 1.00 27.62 293 ASP D C 1
ATOM 4914 O O . ASP B 1 293 ? 30.555 25.726 24.488 1.00 24.04 293 ASP D O 1
ATOM 4919 N N . GLU B 1 294 ? 29.593 24.398 26.031 1.00 25.17 294 GLU D N 1
ATOM 4920 C CA . GLU B 1 294 ? 30.531 23.298 25.824 1.00 24.16 294 GLU D CA 1
ATOM 4921 C C . GLU B 1 294 ? 29.897 22.175 25.010 1.00 22.65 294 GLU D C 1
ATOM 4922 O O . GLU B 1 294 ? 28.677 22.155 24.803 1.00 24.95 294 GLU D O 1
ATOM 4928 N N . GLU B 1 295 ? 30.734 21.236 24.573 1.00 24.40 295 GLU D N 1
ATOM 4929 C CA . GLU B 1 295 ? 30.328 20.122 23.709 1.00 23.50 295 GLU D CA 1
ATOM 4930 C C . GLU B 1 295 ? 29.757 18.948 24.526 1.00 21.78 295 GLU D C 1
ATOM 4931 O O . GLU B 1 295 ? 30.348 17.874 24.600 1.00 21.38 295 GLU D O 1
ATOM 4937 N N . LEU B 1 296 ? 28.590 19.161 25.126 1.00 21.03 296 LEU D N 1
ATOM 4938 C CA . LEU B 1 296 ? 28.063 18.222 26.110 1.00 21.28 296 LEU D CA 1
ATOM 4939 C C . LEU B 1 296 ? 27.102 17.186 25.546 1.00 20.75 296 LEU D C 1
ATOM 4940 O O . LEU B 1 296 ? 26.428 17.397 24.518 1.00 20.73 296 LEU D O 1
ATOM 4945 N N . VAL B 1 297 ? 27.049 16.048 26.231 1.00 18.93 297 VAL D N 1
ATOM 4946 C CA . VAL B 1 297 ? 26.121 14.992 25.877 1.00 19.90 297 VAL D CA 1
ATOM 4947 C C . VAL B 1 297 ? 25.265 14.737 27.107 1.00 21.17 297 VAL D C 1
ATOM 4948 O O . VAL B 1 297 ? 25.506 15.330 28.168 1.00 20.24 297 VAL D O 1
ATOM 4952 N N . SER B 1 298 ? 24.272 13.874 26.963 1.00 21.35 298 SER D N 1
ATOM 4953 C CA . SER B 1 298 ? 23.285 13.679 28.011 1.00 23.41 298 SER D CA 1
ATOM 4954 C C . SER B 1 298 ? 23.899 13.351 29.394 1.00 21.80 298 SER D C 1
ATOM 4955 O O . SER B 1 298 ? 23.492 13.940 30.392 1.00 19.77 298 SER D O 1
ATOM 4958 N N . ALA B 1 299 ? 24.903 12.472 29.447 1.00 21.77 299 ALA D N 1
ATOM 4959 C CA . ALA B 1 299 ? 25.516 12.109 30.741 1.00 23.57 299 ALA D CA 1
ATOM 4960 C C . ALA B 1 299 ? 26.036 13.328 31.510 1.00 21.61 299 ALA D C 1
ATOM 4961 O O . ALA B 1 299 ? 26.053 13.336 32.743 1.00 21.08 299 ALA D O 1
ATOM 4963 N N . ASP B 1 300 ? 26.419 14.379 30.790 1.00 21.29 300 ASP D N 1
ATOM 4964 C CA . ASP B 1 300 ? 27.026 15.561 31.420 1.00 22.57 300 ASP D CA 1
ATOM 4965 C C . ASP B 1 300 ? 26.037 16.440 32.186 1.00 23.72 300 ASP D C 1
ATOM 4966 O O . ASP B 1 300 ? 26.444 17.321 32.953 1.00 23.03 300 ASP D O 1
ATOM 4971 N N . PHE B 1 301 ? 24.746 16.186 31.991 1.00 20.30 301 PHE D N 1
ATOM 4972 C CA . PHE B 1 301 ? 23.690 16.924 32.688 1.00 18.63 301 PHE D CA 1
ATOM 4973 C C . PHE B 1 301 ? 23.125 16.157 33.897 1.00 17.60 301 PHE D C 1
ATOM 4974 O O . PHE B 1 301 ? 22.259 16.669 34.616 1.00 18.38 301 PHE D O 1
ATOM 4982 N N . ILE B 1 302 ? 23.622 14.944 34.131 1.00 19.71 302 ILE D N 1
ATOM 4983 C CA . ILE B 1 302 ? 23.220 14.183 35.310 1.00 20.66 302 ILE D CA 1
ATOM 4984 C C . ILE B 1 302 ? 23.536 15.003 36.564 1.00 19.00 302 ILE D C 1
ATOM 4985 O O . ILE B 1 302 ? 24.619 15.556 36.689 1.00 20.59 302 ILE D O 1
ATOM 4990 N N . ASN B 1 303 ? 22.549 15.134 37.454 1.00 19.85 303 ASN D N 1
ATOM 4991 C CA . ASN B 1 303 ? 22.688 15.924 38.696 1.00 16.66 303 ASN D CA 1
ATOM 4992 C C . ASN B 1 303 ? 22.715 17.444 38.520 1.00 17.47 303 ASN D C 1
ATOM 4993 O O . ASN B 1 303 ? 23.092 18.177 39.437 1.00 19.68 303 ASN D O 1
ATOM 4998 N N . ASP B 1 304 ? 22.320 17.938 37.352 1.00 17.94 304 ASP D N 1
ATOM 4999 C CA . ASP B 1 304 ? 22.214 19.382 37.183 1.00 17.41 304 ASP D CA 1
ATOM 5000 C C . ASP B 1 304 ? 20.905 19.795 37.821 1.00 16.53 304 ASP D C 1
ATOM 5001 O O . ASP B 1 304 ? 19.878 19.232 37.485 1.00 18.12 304 ASP D O 1
ATOM 5006 N N . ASN B 1 305 ? 20.951 20.749 38.750 1.00 16.04 305 ASN D N 1
ATOM 5007 C CA . ASN B 1 305 ? 19.736 21.125 39.484 1.00 20.59 305 ASN D CA 1
ATOM 5008 C C . ASN B 1 305 ? 18.885 22.184 38.801 1.00 18.01 305 ASN D C 1
ATOM 5009 O O . ASN B 1 305 ? 17.864 22.597 39.346 1.00 17.25 305 ASN D O 1
ATOM 5014 N N . ARG B 1 306 ? 19.308 22.655 37.627 1.00 17.57 306 ARG D N 1
ATOM 5015 C CA . ARG B 1 306 ? 18.475 23.622 36.892 1.00 16.59 306 ARG D CA 1
ATOM 5016 C C . ARG B 1 306 ? 17.275 22.927 36.245 1.00 14.57 306 ARG D C 1
ATOM 5017 O O . ARG B 1 306 ? 17.310 21.723 36.004 1.00 16.22 306 ARG D O 1
ATOM 5025 N N . SER B 1 307 ? 16.198 23.685 36.004 1.00 14.76 307 SER D N 1
ATOM 5026 C CA . SER B 1 307 ? 15.045 23.186 35.264 1.00 15.45 307 SER D CA 1
ATOM 5027 C C . SER B 1 307 ? 15.306 23.029 33.768 1.00 18.04 307 SER D C 1
ATOM 5028 O O . SER B 1 307 ? 14.695 22.188 33.098 1.00 17.61 307 SER D O 1
ATOM 5031 N N . SER B 1 308 ? 16.233 23.829 33.246 1.00 15.13 308 SER D N 1
ATOM 5032 C CA . SER B 1 308 ? 16.413 23.932 31.814 1.00 15.91 308 SER D CA 1
ATOM 5033 C C . SER B 1 308 ? 17.837 24.407 31.605 1.00 14.79 308 SER D C 1
ATOM 5034 O O . SER B 1 308 ? 18.256 25.394 32.217 1.00 16.78 308 SER D O 1
ATOM 5037 N N . ILE B 1 309 ? 18.595 23.675 30.800 1.00 15.13 309 ILE D N 1
ATOM 5038 C CA . ILE B 1 309 ? 19.975 24.057 30.527 1.00 14.59 309 ILE D CA 1
ATOM 5039 C C . ILE B 1 309 ? 20.163 24.240 29.025 1.00 16.71 309 ILE D C 1
ATOM 5040 O O . ILE B 1 309 ? 20.325 23.271 28.249 1.00 17.27 309 ILE D O 1
ATOM 5045 N N . TYR B 1 310 ? 20.121 25.508 28.643 1.00 17.76 310 TYR D N 1
ATOM 5046 C CA . TYR B 1 310 ? 20.145 25.928 27.258 1.00 17.16 310 TYR D CA 1
ATOM 5047 C C . TYR B 1 310 ? 21.479 25.553 26.605 1.00 17.97 310 TYR D C 1
ATOM 5048 O O . TYR B 1 310 ? 22.542 25.816 27.156 1.00 18.49 310 TYR D O 1
ATOM 5057 N N . ASP B 1 311 ? 21.405 24.923 25.438 1.00 16.81 311 ASP D N 1
ATOM 5058 C CA . ASP B 1 311 ? 22.608 24.486 24.711 1.00 19.02 311 ASP D CA 1
ATOM 5059 C C . ASP B 1 311 ? 22.944 25.538 23.652 1.00 19.69 311 ASP D C 1
ATOM 5060 O O . ASP B 1 311 ? 22.322 25.577 22.580 1.00 19.38 311 ASP D O 1
ATOM 5065 N N . SER B 1 312 ? 23.906 26.404 23.971 1.00 20.28 312 SER D N 1
ATOM 5066 C CA . SER B 1 312 ? 24.240 27.542 23.099 1.00 21.08 312 SER D CA 1
ATOM 5067 C C . SER B 1 312 ? 24.861 27.101 21.780 1.00 22.55 312 SER D C 1
ATOM 5068 O O . SER B 1 312 ? 24.474 27.597 20.723 1.00 21.65 312 SER D O 1
ATOM 5071 N N . LYS B 1 313 ? 25.814 26.173 21.846 1.00 23.04 313 LYS D N 1
ATOM 5072 C CA . LYS B 1 313 ? 26.485 25.680 20.637 1.00 26.20 313 LYS D CA 1
ATOM 5073 C C . LYS B 1 313 ? 25.530 24.928 19.718 1.00 24.79 313 LYS D C 1
ATOM 5074 O O . LYS B 1 313 ? 25.511 25.190 18.520 1.00 23.00 313 LYS D O 1
ATOM 5080 N N . ALA B 1 314 ? 24.730 24.013 20.276 1.00 23.07 314 ALA D N 1
ATOM 5081 C CA . ALA B 1 314 ? 23.707 23.304 19.487 1.00 22.02 314 ALA D CA 1
ATOM 5082 C C . ALA B 1 314 ? 22.735 24.269 18.813 1.00 24.74 314 ALA D C 1
ATOM 5083 O O . ALA B 1 314 ? 22.384 24.078 17.647 1.00 25.68 314 ALA D O 1
ATOM 5085 N N . THR B 1 315 ? 22.305 25.295 19.547 1.00 21.86 315 THR D N 1
ATOM 5086 C CA . THR B 1 315 ? 21.345 26.267 19.039 1.00 22.83 315 THR D CA 1
ATOM 5087 C C . THR B 1 315 ? 21.959 27.218 18.003 1.00 24.47 315 THR D C 1
ATOM 5088 O O . THR B 1 315 ? 21.369 27.465 16.947 1.00 24.23 315 THR D O 1
ATOM 5092 N N . LEU B 1 316 ? 23.136 27.751 18.300 1.00 22.76 316 LEU D N 1
ATOM 5093 C CA . LEU B 1 316 ? 23.789 28.671 17.368 1.00 26.83 316 LEU D CA 1
ATOM 5094 C C . LEU B 1 316 ? 24.232 27.996 16.075 1.00 25.45 316 LEU D C 1
ATOM 5095 O O . LEU B 1 316 ? 24.216 28.625 15.012 1.00 26.87 316 LEU D O 1
ATOM 5100 N N . GLN B 1 317 ? 24.586 26.718 16.150 1.00 22.31 317 GLN D N 1
ATOM 5101 C CA . GLN B 1 317 ? 25.121 26.013 14.979 1.00 26.18 317 GLN D CA 1
ATOM 5102 C C . GLN B 1 317 ? 24.075 25.452 14.028 1.00 26.24 317 GLN D C 1
ATOM 5103 O O . GLN B 1 317 ? 24.396 25.104 12.892 1.00 26.85 317 GLN D O 1
ATOM 5109 N N . ASN B 1 318 ? 22.833 25.349 14.484 1.00 21.80 318 ASN D N 1
ATOM 5110 C CA . ASN B 1 318 ? 21.825 24.604 13.743 1.00 22.92 318 ASN D CA 1
ATOM 5111 C C . ASN B 1 318 ? 20.589 25.421 13.378 1.00 22.39 318 ASN D C 1
ATOM 5112 O O . ASN B 1 318 ? 19.484 24.893 13.249 1.00 23.58 318 ASN D O 1
ATOM 5117 N N . ASN B 1 319 ? 20.794 26.720 13.206 1.00 22.46 319 ASN D N 1
ATOM 5118 C CA . ASN B 1 319 ? 19.735 27.595 12.742 1.00 21.89 319 ASN D CA 1
ATOM 5119 C C . ASN B 1 319 ? 20.011 28.140 11.341 1.00 26.92 319 ASN D C 1
ATOM 5120 O O . ASN B 1 319 ? 21.111 27.967 10.807 1.00 27.47 319 ASN D O 1
ATOM 5125 N N . LEU B 1 320 ? 18.989 28.763 10.758 1.00 28.16 320 LEU D N 1
ATOM 5126 C CA . LEU B 1 320 ? 19.051 29.299 9.407 1.00 31.62 320 LEU D CA 1
ATOM 5127 C C . LEU B 1 320 ? 19.818 30.621 9.356 1.00 32.52 320 LEU D C 1
ATOM 5128 O O . LEU B 1 320 ? 19.534 31.535 10.130 1.00 30.43 320 LEU D O 1
ATOM 5133 N N . PRO B 1 321 ? 20.820 30.716 8.459 1.00 37.77 321 PRO D N 1
ATOM 5134 C CA . PRO B 1 321 ? 21.557 31.967 8.261 1.00 42.01 321 PRO D CA 1
ATOM 5135 C C . PRO B 1 321 ? 20.622 33.153 7.978 1.00 37.32 321 PRO D C 1
ATOM 5136 O O . PRO B 1 321 ? 19.705 33.036 7.157 1.00 36.83 321 PRO D O 1
ATOM 5140 N N . LYS B 1 322 ? 20.803 34.247 8.700 1.00 38.32 322 LYS D N 1
ATOM 5141 C CA . LYS B 1 322 ? 20.077 35.474 8.453 1.00 41.96 322 LYS D CA 1
ATOM 5142 C C . LYS B 1 322 ? 18.612 35.464 8.832 1.00 39.10 322 LYS D C 1
ATOM 5143 O O . LYS B 1 322 ? 17.943 36.414 8.635 1.00 36.66 322 LYS D O 1
ATOM 5149 N N . GLU B 1 323 ? 18.128 34.366 9.347 1.00 31.45 323 GLU D N 1
ATOM 5150 C CA . GLU B 1 323 ? 16.699 34.187 9.589 1.00 28.97 323 GLU D CA 1
ATOM 5151 C C . GLU B 1 323 ? 16.190 35.146 10.654 1.00 27.82 323 GLU D C 1
ATOM 5152 O O . GLU B 1 323 ? 16.875 35.390 11.647 1.00 27.47 323 GLU D O 1
ATOM 5158 N N . ARG B 1 324 ? 14.986 35.642 10.461 1.00 24.55 324 ARG D N 1
ATOM 5159 C CA . ARG B 1 324 ? 14.444 36.642 11.318 1.00 28.14 324 ARG D CA 1
ATOM 5160 C C . ARG B 1 324 ? 13.276 36.219 12.186 1.00 24.82 324 ARG D C 1
ATOM 5161 O O . ARG B 1 324 ? 12.953 36.887 13.090 1.00 22.52 324 ARG D O 1
ATOM 5169 N N . ARG B 1 325 ? 12.667 35.096 11.884 1.00 22.04 325 ARG D N 1
ATOM 5170 C CA . ARG B 1 325 ? 11.429 34.713 12.574 1.00 23.32 325 ARG D CA 1
ATOM 5171 C C . ARG B 1 325 ? 11.347 33.266 13.086 1.00 24.07 325 ARG D C 1
ATOM 5172 O O . ARG B 1 325 ? 10.766 33.019 14.148 1.00 21.33 325 ARG D O 1
ATOM 5180 N N . PHE B 1 326 ? 11.919 32.337 12.322 1.00 23.61 326 PHE D N 1
ATOM 5181 C CA . PHE B 1 326 ? 11.708 30.884 12.473 1.00 20.19 326 PHE D CA 1
ATOM 5182 C C . PHE B 1 326 ? 12.963 30.227 13.052 1.00 20.27 326 PHE D C 1
ATOM 5183 O O . PHE B 1 326 ? 14.000 30.144 12.379 1.00 21.40 326 PHE D O 1
ATOM 5191 N N . PHE B 1 327 ? 12.883 29.792 14.310 1.00 19.02 327 PHE D N 1
ATOM 5192 C CA . PHE B 1 327 ? 14.079 29.380 15.054 1.00 17.82 327 PHE D CA 1
ATOM 5193 C C . PHE B 1 327 ? 13.914 28.071 15.793 1.00 19.28 327 PHE D C 1
ATOM 5194 O O . PHE B 1 327 ? 12.797 27.664 16.109 1.00 20.86 327 PHE D O 1
ATOM 5202 N N . LYS B 1 328 ? 15.055 27.444 16.063 1.00 19.77 328 LYS D N 1
ATOM 5203 C CA . LYS B 1 328 ? 15.160 26.263 16.909 1.00 19.61 328 LYS D CA 1
ATOM 5204 C C . LYS B 1 328 ? 15.985 26.591 18.151 1.00 18.58 328 LYS D C 1
ATOM 5205 O O . LYS B 1 328 ? 17.065 27.178 18.051 1.00 20.12 328 LYS D O 1
ATOM 5211 N N . ILE B 1 329 ? 15.455 26.227 19.318 1.00 18.29 329 ILE D N 1
ATOM 5212 C CA . ILE B 1 329 ? 16.193 26.327 20.579 1.00 18.46 329 ILE D CA 1
ATOM 5213 C C . ILE B 1 329 ? 16.285 24.937 21.230 1.00 17.34 329 ILE D C 1
ATOM 5214 O O . ILE B 1 329 ? 15.276 24.246 21.390 1.00 17.56 329 ILE D O 1
ATOM 5219 N N . VAL B 1 330 ? 17.501 24.559 21.613 1.00 17.07 330 VAL D N 1
ATOM 5220 C CA . VAL B 1 330 ? 17.766 23.277 22.268 1.00 15.71 330 VAL D CA 1
ATOM 5221 C C . VAL B 1 330 ? 18.052 23.513 23.750 1.00 17.86 330 VAL D C 1
ATOM 5222 O O . VAL B 1 330 ? 18.861 24.374 24.094 1.00 14.94 330 VAL D O 1
ATOM 5226 N N . SER B 1 331 ? 17.381 22.757 24.626 1.00 17.17 331 SER D N 1
ATOM 5227 C CA . SER B 1 331 ? 17.631 22.858 26.070 1.00 17.81 331 SER D CA 1
ATOM 5228 C C . SER B 1 331 ? 17.518 21.518 26.773 1.00 16.36 331 SER D C 1
ATOM 5229 O O . SER B 1 331 ? 16.600 20.742 26.516 1.00 16.15 331 SER D O 1
ATOM 5232 N N . TRP B 1 332 ? 18.460 21.259 27.670 1.00 15.85 332 TRP D N 1
ATOM 5233 C CA . TRP B 1 332 ? 18.520 19.971 28.368 1.00 16.20 332 TRP D CA 1
ATOM 5234 C C . TRP B 1 332 ? 17.849 20.026 29.737 1.00 14.95 332 TRP D C 1
ATOM 5235 O O . TRP B 1 332 ? 17.668 21.094 30.292 1.00 16.60 332 TRP D O 1
ATOM 5246 N N . TYR B 1 333 ? 17.574 18.852 30.302 1.00 17.38 333 TYR D N 1
ATOM 5247 C CA . TYR B 1 333 ? 17.106 18.722 31.687 1.00 18.41 333 TYR D CA 1
ATOM 5248 C C . TYR B 1 333 ? 17.318 17.317 32.209 1.00 14.76 333 TYR D C 1
ATOM 5249 O O . TYR B 1 333 ? 17.002 16.332 31.519 1.00 13.40 333 TYR D O 1
ATOM 5258 N N . ASP B 1 334 ? 17.857 17.228 33.424 1.00 14.26 334 ASP D N 1
ATOM 5259 C CA . ASP B 1 334 ? 17.896 15.958 34.126 1.00 16.28 334 ASP D CA 1
ATOM 5260 C C . ASP B 1 334 ? 16.490 15.807 34.667 1.00 17.42 334 ASP D C 1
ATOM 5261 O O . ASP B 1 334 ? 16.144 16.445 35.662 1.00 19.10 334 ASP D O 1
ATOM 5266 N N . ASN B 1 335 ? 15.678 14.996 33.985 1.00 20.67 335 ASN D N 1
ATOM 5267 C CA . ASN B 1 335 ? 14.235 14.934 34.259 1.00 19.55 335 ASN D CA 1
ATOM 5268 C C . ASN B 1 335 ? 13.855 14.505 35.686 1.00 23.12 335 ASN D C 1
ATOM 5269 O O . ASN B 1 335 ? 12.765 14.833 36.153 1.00 20.79 335 ASN D O 1
ATOM 5274 N N . GLU B 1 336 ? 14.749 13.779 36.360 1.00 20.03 336 GLU D N 1
ATOM 5275 C CA . GLU B 1 336 ? 14.563 13.424 37.765 1.00 22.39 336 GLU D CA 1
ATOM 5276 C C . GLU B 1 336 ? 15.089 14.494 38.731 1.00 20.86 336 GLU D C 1
ATOM 5277 O O . GLU B 1 336 ? 14.419 14.849 39.701 1.00 22.53 336 GLU D O 1
ATOM 5283 N N . TRP B 1 337 ? 16.286 15.020 38.471 1.00 18.69 337 TRP D N 1
ATOM 5284 C CA . TRP B 1 337 ? 16.999 15.791 39.490 1.00 18.22 337 TRP D CA 1
ATOM 5285 C C . TRP B 1 337 ? 16.575 17.253 39.547 1.00 19.11 337 TRP D C 1
ATOM 5286 O O . TRP B 1 337 ? 16.369 17.801 40.627 1.00 19.57 337 TRP D O 1
ATOM 5297 N N . GLY B 1 338 ? 16.444 17.889 38.389 1.00 15.99 338 GLY D N 1
ATOM 5298 C CA . GLY B 1 338 ? 16.104 19.314 38.350 1.00 15.41 338 GLY D CA 1
ATOM 5299 C C . GLY B 1 338 ? 14.700 19.472 38.899 1.00 16.26 338 GLY D C 1
ATOM 5300 O O . GLY B 1 338 ? 14.462 20.305 39.769 1.00 17.86 338 GLY D O 1
ATOM 5301 N N . TYR B 1 339 ? 13.791 18.629 38.414 1.00 16.80 339 TYR D N 1
ATOM 5302 C CA . TYR B 1 339 ? 12.374 18.664 38.821 1.00 17.90 339 TYR D CA 1
ATOM 5303 C C . TYR B 1 339 ? 12.189 18.446 40.327 1.00 18.06 339 TYR D C 1
ATOM 5304 O O . TYR B 1 339 ? 11.378 19.137 40.957 1.00 16.59 339 TYR D O 1
ATOM 5313 N N . SER B 1 340 ? 12.944 17.512 40.899 1.00 16.60 340 SER D N 1
ATOM 5314 C CA . SER B 1 340 ? 12.870 17.234 42.339 1.00 16.99 340 SER D CA 1
ATOM 5315 C C . SER B 1 340 ? 13.294 18.439 43.157 1.00 15.95 340 SER D C 1
ATOM 5316 O O . SER B 1 340 ? 12.747 18.703 44.230 1.00 15.51 340 SER D O 1
ATOM 5319 N N . HIS B 1 341 ? 14.285 19.164 42.659 1.00 14.76 341 HIS D N 1
ATOM 5320 C CA . HIS B 1 341 ? 14.698 20.395 43.314 1.00 17.31 341 HIS D CA 1
ATOM 5321 C C . HIS B 1 341 ? 13.584 21.442 43.252 1.00 19.37 341 HIS D C 1
ATOM 5322 O O . HIS B 1 341 ? 13.380 22.196 44.205 1.00 17.00 341 HIS D O 1
ATOM 5329 N N . ARG B 1 342 ? 12.858 21.463 42.133 1.00 17.98 342 ARG D N 1
ATOM 5330 C CA . ARG B 1 342 ? 11.776 22.409 41.939 1.00 17.89 342 ARG D CA 1
ATOM 5331 C C . ARG B 1 342 ? 10.631 22.131 42.920 1.00 17.46 342 ARG D C 1
ATOM 5332 O O . ARG B 1 342 ? 10.043 23.072 43.428 1.00 20.92 342 ARG D O 1
ATOM 5340 N N . VAL B 1 343 ? 10.340 20.860 43.192 1.00 17.24 343 VAL D N 1
ATOM 5341 C CA . VAL B 1 343 ? 9.302 20.495 44.183 1.00 15.59 343 VAL D CA 1
ATOM 5342 C C . VAL B 1 343 ? 9.643 21.111 45.550 1.00 17.00 343 VAL D C 1
ATOM 5343 O O . VAL B 1 343 ? 8.783 21.726 46.214 1.00 20.97 343 VAL D O 1
ATOM 5347 N N . VAL B 1 344 ? 10.905 20.953 45.952 1.00 18.81 344 VAL D N 1
ATOM 5348 C CA . VAL B 1 344 ? 11.391 21.480 47.219 1.00 18.63 344 VAL D CA 1
ATOM 5349 C C . VAL B 1 344 ? 11.295 23.000 47.215 1.00 20.47 344 VAL D C 1
ATOM 5350 O O . VAL B 1 344 ? 10.805 23.590 48.189 1.00 18.23 344 VAL D O 1
ATOM 5354 N N . ASP B 1 345 ? 11.763 23.618 46.119 1.00 17.70 345 ASP D N 1
ATOM 5355 C CA . ASP B 1 345 ? 11.699 25.070 45.942 1.00 19.84 345 ASP D CA 1
ATOM 5356 C C . ASP B 1 345 ? 10.267 25.568 46.120 1.00 19.51 345 ASP D C 1
ATOM 5357 O O . ASP B 1 345 ? 10.031 26.568 46.805 1.00 18.63 345 ASP D O 1
ATOM 5362 N N . LEU B 1 346 ? 9.316 24.848 45.522 1.00 20.20 346 LEU D N 1
ATOM 5363 C CA . LEU B 1 346 ? 7.920 25.261 45.560 1.00 19.75 346 LEU D CA 1
ATOM 5364 C C . LEU B 1 346 ? 7.323 25.175 46.972 1.00 18.88 346 LEU D C 1
ATOM 5365 O O . LEU B 1 346 ? 6.591 26.073 47.416 1.00 18.73 346 LEU D O 1
ATOM 5370 N N . VAL B 1 347 ? 7.627 24.088 47.671 1.00 17.32 347 VAL D N 1
ATOM 5371 C CA . VAL B 1 347 ? 7.183 23.924 49.053 1.00 19.81 347 VAL D CA 1
ATOM 5372 C C . VAL B 1 347 ? 7.708 25.068 49.924 1.00 22.50 347 VAL D C 1
ATOM 5373 O O . VAL B 1 347 ? 6.972 25.629 50.740 1.00 20.81 347 VAL D O 1
ATOM 5377 N N . ARG B 1 348 ? 8.979 25.409 49.734 1.00 20.23 348 ARG D N 1
ATOM 5378 C CA . ARG B 1 348 ? 9.616 26.475 50.502 1.00 19.90 348 ARG D CA 1
ATOM 5379 C C . ARG B 1 348 ? 8.970 27.823 50.232 1.00 21.67 348 ARG D C 1
ATOM 5380 O O . ARG B 1 348 ? 8.758 28.618 51.163 1.00 20.90 348 ARG D O 1
ATOM 5388 N N . HIS B 1 349 ? 8.639 28.056 48.961 1.00 19.84 349 HIS D N 1
ATOM 5389 C CA . HIS B 1 349 ? 7.975 29.284 48.544 1.00 21.73 349 HIS D CA 1
ATOM 5390 C C . HIS B 1 349 ? 6.597 29.391 49.182 1.00 22.98 349 HIS D C 1
ATOM 5391 O O . HIS B 1 349 ? 6.235 30.447 49.724 1.00 21.84 349 HIS D O 1
ATOM 5398 N N . MET B 1 350 ? 5.841 28.298 49.095 1.00 20.51 350 MET D N 1
ATOM 5399 C CA . MET B 1 350 ? 4.494 28.213 49.685 1.00 20.85 350 MET D CA 1
ATOM 5400 C C . MET B 1 350 ? 4.495 28.456 51.202 1.00 23.96 350 MET D C 1
ATOM 5401 O O . MET B 1 350 ? 3.654 29.202 51.717 1.00 23.40 350 MET D O 1
ATOM 5406 N N . ALA B 1 351 ? 5.426 27.819 51.903 1.00 20.68 351 ALA D N 1
ATOM 5407 C CA . ALA B 1 351 ? 5.554 27.984 53.354 1.00 26.39 351 ALA D CA 1
ATOM 5408 C C . ALA B 1 351 ? 5.854 29.434 53.724 1.00 28.29 351 ALA D C 1
ATOM 5409 O O . ALA B 1 351 ? 5.286 29.967 54.688 1.00 24.57 351 ALA D O 1
ATOM 5411 N N . SER B 1 352 ? 6.744 30.063 52.953 1.00 22.92 352 SER D N 1
ATOM 5412 C CA . SER B 1 352 ? 7.076 31.471 53.155 1.00 26.56 352 SER D CA 1
ATOM 5413 C C . SER B 1 352 ? 5.824 32.340 53.017 1.00 26.15 352 SER D C 1
ATOM 5414 O O . SER B 1 352 ? 5.525 33.147 53.901 1.00 28.25 352 SER D O 1
ATOM 5417 N N . LYS B 1 353 ? 5.093 32.152 51.920 1.00 25.78 353 LYS D N 1
ATOM 5418 C CA . LYS B 1 353 ? 3.864 32.898 51.657 1.00 25.52 353 LYS D CA 1
ATOM 5419 C C . LYS B 1 353 ? 2.778 32.634 52.709 1.00 29.38 353 LYS D C 1
ATOM 5420 O O . LYS B 1 353 ? 2.084 33.565 53.151 1.00 27.86 353 LYS D O 1
ATOM 5426 N N . ASP B 1 354 ? 2.625 31.370 53.097 1.00 24.64 354 ASP D N 1
ATOM 5427 C CA . ASP B 1 354 ? 1.679 30.995 54.158 1.00 27.18 354 ASP D CA 1
ATOM 5428 C C . ASP B 1 354 ? 1.985 31.714 55.471 1.00 28.29 354 ASP D C 1
ATOM 5429 O O . ASP B 1 354 ? 1.073 32.267 56.106 1.00 33.29 354 ASP D O 1
ATOM 5434 N N . ARG B 1 355 ? 3.258 31.700 55.869 1.00 24.94 355 ARG D N 1
ATOM 5435 C CA . ARG B 1 355 ? 3.720 32.430 57.048 1.00 29.43 355 ARG D CA 1
ATOM 5436 C C . ARG B 1 355 ? 3.320 33.906 56.974 1.00 36.23 355 ARG D C 1
ATOM 5437 O O . ARG B 1 355 ? 2.708 34.431 57.912 1.00 32.02 355 ARG D O 1
ATOM 5445 N N . SER B 1 356 ? 3.643 34.556 55.850 1.00 30.02 356 SER D N 1
ATOM 5446 C CA . SER B 1 356 ? 3.323 35.974 55.615 1.00 34.13 356 SER D CA 1
ATOM 5447 C C . SER B 1 356 ? 1.834 36.294 55.672 1.00 38.64 356 SER D C 1
ATOM 5448 O O . SER B 1 356 ? 1.440 37.363 56.153 1.00 39.06 356 SER D O 1
ATOM 5451 N N . ALA B 1 357 ? 1.017 35.373 55.171 1.00 33.51 357 ALA D N 1
ATOM 5452 C CA . ALA B 1 357 ? -0.428 35.557 55.112 1.00 37.83 357 ALA D CA 1
ATOM 5453 C C . ALA B 1 357 ? -1.103 35.484 56.489 1.00 40.02 357 ALA D C 1
ATOM 5454 O O . ALA B 1 357 ? -2.247 35.915 56.635 1.00 39.68 357 ALA D O 1
ATOM 5456 N N . ARG B 1 358 ? -0.395 34.943 57.482 1.00 36.69 358 ARG D N 1
ATOM 5457 C CA . ARG B 1 358 ? -0.901 34.864 58.857 1.00 45.16 358 ARG D CA 1
ATOM 5458 C C . ARG B 1 358 ? -1.003 36.265 59.477 1.00 49.19 358 ARG D C 1
ATOM 5459 O O . ARG B 1 358 ? -2.038 36.620 60.049 1.00 53.30 358 ARG D O 1
ATOM 5461 N N . LEU B 1 359 ? 0.067 37.051 59.349 1.00 46.29 359 LEU D N 1
ATOM 5462 C CA . LEU B 1 359 ? 0.019 38.501 59.590 1.00 55.06 359 LEU D CA 1
ATOM 5463 C C . LEU B 1 359 ? 1.103 39.245 58.805 1.00 57.81 359 LEU D C 1
ATOM 5464 O O . LEU B 1 359 ? 2.294 39.176 59.125 1.00 59.59 359 LEU D O 1
ATOM 5467 N N . MET C 1 1 ? -8.326 -36.101 14.726 1.00 54.48 1 MET A N 1
ATOM 5468 C CA . MET C 1 1 ? -8.995 -34.833 15.150 1.00 54.49 1 MET A CA 1
ATOM 5469 C C . MET C 1 1 ? -7.975 -33.754 15.500 1.00 50.57 1 MET A C 1
ATOM 5470 O O . MET C 1 1 ? -6.980 -34.051 16.175 1.00 51.43 1 MET A O 1
ATOM 5472 N N . PRO C 1 2 ? -8.213 -32.501 15.036 1.00 48.36 2 PRO A N 1
ATOM 5473 C CA . PRO C 1 2 ? -7.453 -31.358 15.536 1.00 41.01 2 PRO A CA 1
ATOM 5474 C C . PRO C 1 2 ? -7.755 -31.201 17.013 1.00 42.58 2 PRO A C 1
ATOM 5475 O O . PRO C 1 2 ? -8.921 -31.182 17.414 1.00 44.33 2 PRO A O 1
ATOM 5479 N N . ILE C 1 3 ? -6.715 -31.102 17.825 1.00 38.70 3 ILE A N 1
ATOM 5480 C CA . ILE C 1 3 ? -6.934 -31.048 19.259 1.00 37.16 3 ILE A CA 1
ATOM 5481 C C . ILE C 1 3 ? -7.395 -29.664 19.717 1.00 30.46 3 ILE A C 1
ATOM 5482 O O . ILE C 1 3 ? -6.954 -28.644 19.200 1.00 30.25 3 ILE A O 1
ATOM 5487 N N . LYS C 1 4 ? -8.326 -29.649 20.662 1.00 27.55 4 LYS A N 1
ATOM 5488 C CA . LYS C 1 4 ? -8.997 -28.429 21.062 1.00 26.67 4 LYS A CA 1
ATOM 5489 C C . LYS C 1 4 ? -8.211 -27.767 22.183 1.00 24.84 4 LYS A C 1
ATOM 5490 O O . LYS C 1 4 ? -8.181 -28.273 23.305 1.00 25.96 4 LYS A O 1
ATOM 5496 N N . VAL C 1 5 ? -7.573 -26.644 21.860 1.00 24.91 5 VAL A N 1
ATOM 5497 C CA . VAL C 1 5 ? -6.680 -25.944 22.794 1.00 21.54 5 VAL A CA 1
ATOM 5498 C C . VAL C 1 5 ? -7.249 -24.585 23.186 1.00 24.37 5 VAL A C 1
ATOM 5499 O O . VAL C 1 5 ? -7.836 -23.882 22.363 1.00 25.23 5 VAL A O 1
ATOM 5503 N N . GLY C 1 6 ? -7.086 -24.239 24.462 1.00 22.92 6 GLY A N 1
ATOM 5504 C CA . GLY C 1 6 ? -7.389 -22.903 24.951 1.00 22.16 6 GLY A CA 1
ATOM 5505 C C . GLY C 1 6 ? -6.150 -22.398 25.661 1.00 22.02 6 GLY A C 1
ATOM 5506 O O . GLY C 1 6 ? -5.456 -23.167 26.334 1.00 23.15 6 GLY A O 1
ATOM 5507 N N . ILE C 1 7 ? -5.871 -21.115 25.505 1.00 21.07 7 ILE A N 1
ATOM 5508 C CA . ILE C 1 7 ? -4.721 -20.490 26.149 1.00 22.91 7 ILE A CA 1
ATOM 5509 C C . ILE C 1 7 ? -5.203 -19.515 27.226 1.00 21.75 7 ILE A C 1
ATOM 5510 O O . ILE C 1 7 ? -5.817 -18.484 26.917 1.00 22.82 7 ILE A O 1
ATOM 5515 N N . ASN C 1 8 ? -4.920 -19.851 28.486 1.00 21.67 8 ASN A N 1
ATOM 5516 C CA . ASN C 1 8 ? -5.149 -18.932 29.597 1.00 23.19 8 ASN A CA 1
ATOM 5517 C C . ASN C 1 8 ? -3.945 -18.008 29.776 1.00 24.18 8 ASN A C 1
ATOM 5518 O O . ASN C 1 8 ? -2.835 -18.453 30.093 1.00 25.99 8 ASN A O 1
ATOM 5523 N N . GLY C 1 9 ? -4.188 -16.719 29.575 1.00 22.15 9 GLY A N 1
ATOM 5524 C CA . GLY C 1 9 ? -3.147 -15.704 29.577 1.00 24.46 9 GLY A CA 1
ATOM 5525 C C . GLY C 1 9 ? -2.737 -15.479 28.148 1.00 25.71 9 GLY A C 1
ATOM 5526 O O . GLY C 1 9 ? -2.303 -16.411 27.475 1.00 27.75 9 GLY A O 1
ATOM 5527 N N . PHE C 1 10 ? -2.925 -14.260 27.659 1.00 25.69 10 PHE A N 1
ATOM 5528 C CA . PHE C 1 10 ? -2.420 -13.908 26.344 1.00 28.94 10 PHE A CA 1
ATOM 5529 C C . PHE C 1 10 ? -1.563 -12.657 26.466 1.00 29.12 10 PHE A C 1
ATOM 5530 O O . PHE C 1 10 ? -1.689 -11.701 25.688 1.00 26.54 10 PHE A O 1
ATOM 5538 N N . GLY C 1 11 ? -0.710 -12.677 27.489 1.00 25.09 11 GLY A N 1
ATOM 5539 C CA . GLY C 1 11 ? 0.435 -11.780 27.572 1.00 25.37 11 GLY A CA 1
ATOM 5540 C C . GLY C 1 11 ? 1.447 -12.327 26.593 1.00 25.95 11 GLY A C 1
ATOM 5541 O O . GLY C 1 11 ? 1.088 -13.099 25.699 1.00 27.30 11 GLY A O 1
ATOM 5542 N N . ARG C 1 12 ? 2.709 -11.958 26.775 1.00 24.27 12 ARG A N 1
ATOM 5543 C CA . ARG C 1 12 ? 3.783 -12.322 25.851 1.00 28.17 12 ARG A CA 1
ATOM 5544 C C . ARG C 1 12 ? 4.026 -13.824 25.752 1.00 26.33 12 ARG A C 1
ATOM 5545 O O . ARG C 1 12 ? 4.299 -14.342 24.663 1.00 23.35 12 ARG A O 1
ATOM 5553 N N . ILE C 1 13 ? 3.925 -14.515 26.889 1.00 23.92 13 ILE A N 1
ATOM 5554 C CA . ILE C 1 13 ? 4.165 -15.950 26.950 1.00 26.06 13 ILE A CA 1
ATOM 5555 C C . ILE C 1 13 ? 3.112 -16.697 26.125 1.00 20.47 13 ILE A C 1
ATOM 5556 O O . ILE C 1 13 ? 3.455 -17.495 25.260 1.00 20.41 13 ILE A O 1
ATOM 5561 N N . GLY C 1 14 ? 1.836 -16.428 26.404 1.00 22.80 14 GLY A N 1
ATOM 5562 C CA . GLY C 1 14 ? 0.750 -17.063 25.659 1.00 23.01 14 GLY A CA 1
ATOM 5563 C C . GLY C 1 14 ? 0.797 -16.696 24.187 1.00 22.05 14 GLY A C 1
ATOM 5564 O O . GLY C 1 14 ? 0.614 -17.558 23.317 1.00 20.97 14 GLY A O 1
ATOM 5565 N N . ARG C 1 15 ? 1.032 -15.412 23.906 1.00 22.92 15 ARG A N 1
ATOM 5566 C CA . ARG C 1 15 ? 1.220 -14.933 22.529 1.00 27.01 15 ARG A CA 1
ATOM 5567 C C . ARG C 1 15 ? 2.244 -15.728 21.732 1.00 23.53 15 ARG A C 1
ATOM 5568 O O . ARG C 1 15 ? 1.991 -16.141 20.595 1.00 21.14 15 ARG A O 1
ATOM 5576 N N . MET C 1 16 ? 3.417 -15.924 22.322 1.00 24.99 16 MET A N 1
ATOM 5577 C CA . MET C 1 16 ? 4.494 -16.572 21.597 1.00 20.86 16 MET A CA 1
ATOM 5578 C C . MET C 1 16 ? 4.287 -18.074 21.451 1.00 20.85 16 MET A C 1
ATOM 5579 O O . MET C 1 16 ? 4.755 -18.668 20.477 1.00 21.25 16 MET A O 1
ATOM 5584 N N . VAL C 1 17 ? 3.566 -18.689 22.395 1.00 18.08 17 VAL A N 1
ATOM 5585 C CA . VAL C 1 17 ? 3.177 -20.085 22.228 1.00 19.12 17 VAL A CA 1
ATOM 5586 C C . VAL C 1 17 ? 2.250 -20.191 21.002 1.00 20.05 17 VAL A C 1
ATOM 5587 O O . VAL C 1 17 ? 2.397 -21.088 20.182 1.00 20.16 17 VAL A O 1
ATOM 5591 N N . PHE C 1 18 ? 1.319 -19.248 20.879 1.00 21.74 18 PHE A N 1
ATOM 5592 C CA . PHE C 1 18 ? 0.409 -19.221 19.729 1.00 20.84 18 PHE A CA 1
ATOM 5593 C C . PHE C 1 18 ? 1.153 -19.028 18.398 1.00 24.66 18 PHE A C 1
ATOM 5594 O O . PHE C 1 18 ? 0.870 -19.712 17.404 1.00 23.82 18 PHE A O 1
ATOM 5602 N N . GLN C 1 19 ? 2.105 -18.099 18.394 1.00 22.68 19 GLN A N 1
ATOM 5603 C CA . GLN C 1 19 ? 2.922 -17.800 17.212 1.00 23.93 19 GLN A CA 1
ATOM 5604 C C . GLN C 1 19 ? 3.785 -18.994 16.768 1.00 23.52 19 GLN A C 1
ATOM 5605 O O . GLN C 1 19 ? 3.887 -19.268 15.579 1.00 22.88 19 GLN A O 1
ATOM 5611 N N . ALA C 1 20 ? 4.371 -19.707 17.731 1.00 21.27 20 ALA A N 1
ATOM 5612 C CA . ALA C 1 20 ? 5.132 -20.928 17.463 1.00 22.55 20 ALA A CA 1
ATOM 5613 C C . ALA C 1 20 ? 4.255 -22.014 16.836 1.00 24.43 20 ALA A C 1
ATOM 5614 O O . ALA C 1 20 ? 4.648 -22.658 15.867 1.00 24.62 20 ALA A O 1
ATOM 5616 N N . LEU C 1 21 ? 3.065 -22.201 17.406 1.00 23.86 21 LEU A N 1
ATOM 5617 C CA . LEU C 1 21 ? 2.070 -23.140 16.900 1.00 24.12 21 LEU A CA 1
ATOM 5618 C C . LEU C 1 21 ? 1.735 -22.838 15.428 1.00 25.05 21 LEU A C 1
ATOM 5619 O O . LEU C 1 21 ? 1.694 -23.744 14.591 1.00 27.78 21 LEU A O 1
ATOM 5624 N N . CYS C 1 22 ? 1.498 -21.566 15.127 1.00 24.23 22 CYS A N 1
ATOM 5625 C CA . CYS C 1 22 ? 1.182 -21.128 13.769 1.00 24.12 22 CYS A CA 1
ATOM 5626 C C . CYS C 1 22 ? 2.369 -21.335 12.831 1.00 27.18 22 CYS A C 1
ATOM 5627 O O . CYS C 1 22 ? 2.199 -21.806 11.705 1.00 30.13 22 CYS A O 1
ATOM 5630 N N . GLU C 1 23 ? 3.560 -20.987 13.305 1.00 26.82 23 GLU A N 1
ATOM 5631 C CA . GLU C 1 23 ? 4.801 -21.155 12.538 1.00 29.30 23 GLU A CA 1
ATOM 5632 C C . GLU C 1 23 ? 5.034 -22.623 12.136 1.00 31.92 23 GLU A C 1
ATOM 5633 O O . GLU C 1 23 ? 5.567 -22.904 11.065 1.00 32.25 23 GLU A O 1
ATOM 5639 N N . ASP C 1 24 ? 4.619 -23.550 12.995 1.00 29.76 24 ASP A N 1
ATOM 5640 C CA . ASP C 1 24 ? 4.747 -24.985 12.710 1.00 30.83 24 ASP A CA 1
ATOM 5641 C C . ASP C 1 24 ? 3.665 -25.508 11.742 1.00 32.83 24 ASP A C 1
ATOM 5642 O O . ASP C 1 24 ? 3.618 -26.707 11.440 1.00 30.21 24 ASP A O 1
ATOM 5647 N N . GLY C 1 25 ? 2.798 -24.610 11.269 1.00 30.95 25 GLY A N 1
ATOM 5648 C CA . GLY C 1 25 ? 1.751 -24.951 10.302 1.00 29.29 25 GLY A CA 1
ATOM 5649 C C . GLY C 1 25 ? 0.594 -25.712 10.915 1.00 29.34 25 GLY A C 1
ATOM 5650 O O . GLY C 1 25 ? -0.111 -26.458 10.232 1.00 28.12 25 GLY A O 1
ATOM 5651 N N . LEU C 1 26 ? 0.371 -25.498 12.205 1.00 26.60 26 LEU A N 1
ATOM 5652 C CA . LEU C 1 26 ? -0.530 -26.345 12.958 1.00 23.43 26 LEU A CA 1
ATOM 5653 C C . LEU C 1 26 ? -1.934 -25.800 13.147 1.00 26.18 26 LEU A C 1
ATOM 5654 O O . LEU C 1 26 ? -2.836 -26.569 13.468 1.00 24.89 26 LEU A O 1
ATOM 5659 N N . LEU C 1 27 ? -2.117 -24.490 12.976 1.00 22.87 27 LEU A N 1
ATOM 5660 C CA . LEU C 1 27 ? -3.403 -23.867 13.266 1.00 24.25 27 LEU A CA 1
ATOM 5661 C C . LEU C 1 27 ? -4.470 -24.251 12.243 1.00 27.08 27 LEU A C 1
ATOM 5662 O O . LEU C 1 27 ? -4.300 -24.015 11.047 1.00 26.12 27 LEU A O 1
ATOM 5667 N N . GLY C 1 28 ? -5.564 -24.810 12.749 1.00 24.67 28 GLY A N 1
ATOM 5668 C CA . GLY C 1 28 ? -6.705 -25.255 11.939 1.00 28.25 28 GLY A CA 1
ATOM 5669 C C . GLY C 1 28 ? -6.494 -26.618 11.302 1.00 32.58 28 GLY A C 1
ATOM 5670 O O . GLY C 1 28 ? -7.429 -27.181 10.718 1.00 33.37 28 GLY A O 1
ATOM 5671 N N . THR C 1 29 ? -5.269 -27.138 11.411 1.00 26.90 29 THR A N 1
ATOM 5672 C CA . THR C 1 29 ? -4.871 -28.414 10.794 1.00 28.49 29 THR A CA 1
ATOM 5673 C C . THR C 1 29 ? -4.689 -29.503 11.861 1.00 32.35 29 THR A C 1
ATOM 5674 O O . THR C 1 29 ? -5.403 -30.510 11.874 1.00 31.98 29 THR A O 1
ATOM 5678 N N . GLU C 1 30 ? -3.734 -29.298 12.762 1.00 26.25 30 GLU A N 1
ATOM 5679 C CA . GLU C 1 30 ? -3.490 -30.259 13.845 1.00 28.73 30 GLU A CA 1
ATOM 5680 C C . GLU C 1 30 ? -4.036 -29.739 15.176 1.00 28.32 30 GLU A C 1
ATOM 5681 O O . GLU C 1 30 ? -4.385 -30.520 16.051 1.00 29.72 30 GLU A O 1
ATOM 5687 N N . ILE C 1 31 ? -4.099 -28.416 15.322 1.00 27.18 31 ILE A N 1
ATOM 5688 C CA . ILE C 1 31 ? -4.556 -27.821 16.581 1.00 27.75 31 ILE A CA 1
ATOM 5689 C C . ILE C 1 31 ? -5.614 -26.763 16.336 1.00 25.03 31 ILE A C 1
ATOM 5690 O O . ILE C 1 31 ? -5.408 -25.825 15.562 1.00 25.84 31 ILE A O 1
ATOM 5695 N N . ASP C 1 32 ? -6.759 -26.941 16.981 1.00 27.09 32 ASP A N 1
ATOM 5696 C CA . ASP C 1 32 ? -7.797 -25.940 16.999 1.00 28.60 32 ASP A CA 1
ATOM 5697 C C . ASP C 1 32 ? -7.609 -25.104 18.259 1.00 24.47 32 ASP A C 1
ATOM 5698 O O . ASP C 1 32 ? -8.012 -25.519 19.346 1.00 24.00 32 ASP A O 1
ATOM 5703 N N . VAL C 1 33 ? -6.981 -23.942 18.114 1.00 27.28 33 VAL A N 1
ATOM 5704 C CA . VAL C 1 33 ? -7.013 -22.956 19.194 1.00 24.31 33 VAL A CA 1
ATOM 5705 C C . VAL C 1 33 ? -8.407 -22.321 19.214 1.00 22.40 33 VAL A C 1
ATOM 5706 O O . VAL C 1 33 ? -8.745 -21.488 18.369 1.00 23.80 33 VAL A O 1
ATOM 5710 N N . VAL C 1 34 ? -9.212 -22.738 20.160 1.00 23.33 34 VAL A N 1
ATOM 5711 C CA . VAL C 1 34 ? -10.550 -22.236 20.267 1.00 25.01 34 VAL A CA 1
ATOM 5712 C C . VAL C 1 34 ? -10.646 -20.837 20.850 1.00 27.23 34 VAL A C 1
ATOM 5713 O O . VAL C 1 34 ? -11.416 -20.039 20.409 1.00 26.48 34 VAL A O 1
ATOM 5717 N N . ALA C 1 35 ? -9.863 -20.580 21.878 1.00 24.67 35 ALA A N 1
ATOM 5718 C CA . ALA C 1 35 ? -9.924 -19.341 22.597 1.00 23.71 35 ALA A CA 1
ATOM 5719 C C . ALA C 1 35 ? -8.637 -18.995 23.296 1.00 22.37 35 ALA A C 1
ATOM 5720 O O . ALA C 1 35 ? -7.901 -19.826 23.661 1.00 25.36 35 ALA A O 1
ATOM 5722 N N . VAL C 1 36 ? -8.456 -17.719 23.488 1.00 22.32 36 VAL A N 1
ATOM 5723 C CA . VAL C 1 36 ? -7.516 -17.188 24.422 1.00 23.74 36 VAL A CA 1
ATOM 5724 C C . VAL C 1 36 ? -8.260 -16.407 25.509 1.00 26.16 36 VAL A C 1
ATOM 5725 O O . VAL C 1 36 ? -9.254 -15.830 25.270 1.00 23.09 36 VAL A O 1
ATOM 5729 N N . VAL C 1 37 ? -7.721 -16.426 26.700 1.00 25.53 37 VAL A N 1
ATOM 5730 C CA . VAL C 1 37 ? -8.346 -15.844 27.856 1.00 25.27 37 VAL A CA 1
ATOM 5731 C C . VAL C 1 37 ? -7.374 -14.852 28.466 1.00 26.08 37 VAL A C 1
ATOM 5732 O O . VAL C 1 37 ? -6.243 -15.137 28.622 1.00 24.41 37 VAL A O 1
ATOM 5736 N N . ASP C 1 38 ? -7.868 -13.660 28.754 1.00 26.15 38 ASP A N 1
ATOM 5737 C CA . ASP C 1 38 ? -7.049 -12.547 29.159 1.00 26.94 38 ASP A CA 1
ATOM 5738 C C . ASP C 1 38 ? -7.888 -11.403 29.721 1.00 28.16 38 ASP A C 1
ATOM 5739 O O . ASP C 1 38 ? -9.044 -11.355 29.541 1.00 27.46 38 ASP A O 1
ATOM 5744 N N . MET C 1 39 ? -7.200 -10.497 30.409 1.00 30.66 39 MET A N 1
ATOM 5745 C CA . MET C 1 39 ? -7.815 -9.311 30.979 1.00 33.52 39 MET A CA 1
ATOM 5746 C C . MET C 1 39 ? -8.474 -8.489 29.885 1.00 33.43 39 MET A C 1
ATOM 5747 O O . MET C 1 39 ? -9.579 -7.979 30.071 1.00 34.31 39 MET A O 1
ATOM 5752 N N . ASN C 1 40 ? -7.809 -8.359 28.739 1.00 28.17 40 ASN A N 1
ATOM 5753 C CA . ASN C 1 40 ? -8.415 -7.634 27.666 1.00 34.71 40 ASN A CA 1
ATOM 5754 C C . ASN C 1 40 ? -8.995 -8.535 26.610 1.00 28.65 40 ASN A C 1
ATOM 5755 O O . ASN C 1 40 ? -8.591 -9.631 26.461 1.00 28.87 40 ASN A O 1
ATOM 5760 N N . THR C 1 41 ? -10.000 -8.048 25.932 1.00 27.99 41 THR A N 1
ATOM 5761 C CA . THR C 1 41 ? -10.671 -8.815 24.891 1.00 30.90 41 THR A CA 1
ATOM 5762 C C . THR C 1 41 ? -10.672 -8.038 23.577 1.00 28.28 41 THR A C 1
ATOM 5763 O O . THR C 1 41 ? -11.343 -8.420 22.615 1.00 29.80 41 THR A O 1
ATOM 5767 N N . ASP C 1 42 ? -9.901 -6.952 23.543 1.00 29.58 42 ASP A N 1
ATOM 5768 C CA . ASP C 1 42 ? -9.752 -6.128 22.348 1.00 29.54 42 ASP A CA 1
ATOM 5769 C C . ASP C 1 42 ? -8.882 -6.853 21.323 1.00 27.91 42 ASP A C 1
ATOM 5770 O O . ASP C 1 42 ? -7.649 -6.768 21.352 1.00 24.65 42 ASP A O 1
ATOM 5775 N N . ALA C 1 43 ? -9.533 -7.589 20.421 1.00 28.86 43 ALA A N 1
ATOM 5776 C CA . ALA C 1 43 ? -8.818 -8.355 19.405 1.00 27.86 43 ALA A CA 1
ATOM 5777 C C . ALA C 1 43 ? -7.886 -7.498 18.539 1.00 25.43 43 ALA A C 1
ATOM 5778 O O . ALA C 1 43 ? -6.811 -7.958 18.152 1.00 25.40 43 ALA A O 1
ATOM 5780 N N . GLU C 1 44 ? -8.279 -6.262 18.269 1.00 22.95 44 GLU A N 1
ATOM 5781 C CA . GLU C 1 44 ? -7.462 -5.337 17.505 1.00 24.75 44 GLU A CA 1
ATOM 5782 C C . GLU C 1 44 ? -6.077 -5.129 18.132 1.00 25.24 44 GLU A C 1
ATOM 5783 O O . GLU C 1 44 ? -5.085 -5.129 17.465 1.00 23.28 44 GLU A O 1
ATOM 5789 N N . TYR C 1 45 ? -6.064 -4.969 19.434 1.00 24.18 45 TYR A N 1
ATOM 5790 C CA . TYR C 1 45 ? -4.815 -4.806 20.184 1.00 25.34 45 TYR A CA 1
ATOM 5791 C C . TYR C 1 45 ? -3.984 -6.093 20.127 1.00 23.07 45 TYR A C 1
ATOM 5792 O O . TYR C 1 45 ? -2.768 -6.055 19.885 1.00 22.93 45 TYR A O 1
ATOM 5801 N N . PHE C 1 46 ? -4.649 -7.229 20.321 1.00 24.76 46 PHE A N 1
ATOM 5802 C CA . PHE C 1 46 ? -3.988 -8.532 20.220 1.00 23.84 46 PHE A CA 1
ATOM 5803 C C . PHE C 1 46 ? -3.361 -8.745 18.851 1.00 24.12 46 PHE A C 1
ATOM 5804 O O . PHE C 1 46 ? -2.253 -9.263 18.762 1.00 22.51 46 PHE A O 1
ATOM 5812 N N . ALA C 1 47 ? -4.078 -8.342 17.797 1.00 22.71 47 ALA A N 1
ATOM 5813 C CA . ALA C 1 47 ? -3.572 -8.453 16.433 1.00 24.53 47 ALA A CA 1
ATOM 5814 C C . ALA C 1 47 ? -2.353 -7.563 16.236 1.00 22.37 47 ALA A C 1
ATOM 5815 O O . ALA C 1 47 ? -1.391 -7.969 15.580 1.00 23.06 47 ALA A O 1
ATOM 5817 N N . TYR C 1 48 ? -2.394 -6.351 16.800 1.00 22.82 48 TYR A N 1
ATOM 5818 C CA . TYR C 1 48 ? -1.234 -5.444 16.767 1.00 22.77 48 TYR A CA 1
ATOM 5819 C C . TYR C 1 48 ? -0.032 -6.092 17.461 1.00 19.33 48 TYR A C 1
ATOM 5820 O O . TYR C 1 48 ? 1.087 -6.053 16.946 1.00 21.10 48 TYR A O 1
ATOM 5829 N N . GLN C 1 49 ? -0.278 -6.691 18.622 1.00 18.86 49 GLN A N 1
ATOM 5830 C CA . GLN C 1 49 ? 0.778 -7.354 19.396 1.00 24.63 49 GLN A CA 1
ATOM 5831 C C . GLN C 1 49 ? 1.402 -8.527 18.642 1.00 20.87 49 GLN A C 1
ATOM 5832 O O . GLN C 1 49 ? 2.615 -8.718 18.680 1.00 24.18 49 GLN A O 1
ATOM 5838 N N . MET C 1 50 ? 0.571 -9.304 17.949 1.00 22.90 50 MET A N 1
ATOM 5839 C CA . MET C 1 50 ? 1.064 -10.435 17.140 1.00 23.29 50 MET A CA 1
ATOM 5840 C C . MET C 1 50 ? 1.837 -9.986 15.917 1.00 21.66 50 MET A C 1
ATOM 5841 O O . MET C 1 50 ? 2.810 -10.622 15.531 1.00 24.59 50 MET A O 1
ATOM 5846 N N . ARG C 1 51 ? 1.367 -8.907 15.296 1.00 22.89 51 ARG A N 1
ATOM 5847 C CA . ARG C 1 51 ? 1.894 -8.423 14.026 1.00 23.34 51 ARG A CA 1
ATOM 5848 C C . ARG C 1 51 ? 3.307 -7.866 14.152 1.00 26.24 51 ARG A C 1
ATOM 5849 O O . ARG C 1 51 ? 4.136 -8.057 13.248 1.00 23.12 51 ARG A O 1
ATOM 5857 N N . TYR C 1 52 ? 3.570 -7.183 15.267 1.00 23.06 52 TYR A N 1
ATOM 5858 C CA . TYR C 1 52 ? 4.829 -6.477 15.462 1.00 22.78 52 TYR A CA 1
ATOM 5859 C C . TYR C 1 52 ? 5.512 -6.897 16.732 1.00 22.13 52 TYR A C 1
ATOM 5860 O O . TYR C 1 52 ? 4.934 -6.828 17.813 1.00 23.93 52 TYR A O 1
ATOM 5869 N N . ASP C 1 53 ? 6.750 -7.334 16.594 1.00 22.29 53 ASP A N 1
ATOM 5870 C CA . ASP C 1 53 ? 7.535 -7.778 17.747 1.00 23.55 53 ASP A CA 1
ATOM 5871 C C . ASP C 1 53 ? 8.913 -7.144 17.663 1.00 24.12 53 ASP A C 1
ATOM 5872 O O . ASP C 1 53 ? 9.583 -7.247 16.641 1.00 26.11 53 ASP A O 1
ATOM 5877 N N . THR C 1 54 ? 9.323 -6.464 18.725 1.00 24.17 54 THR A N 1
ATOM 5878 C CA . THR C 1 54 ? 10.620 -5.780 18.735 1.00 23.77 54 THR A CA 1
ATOM 5879 C C . THR C 1 54 ? 11.769 -6.763 18.455 1.00 25.77 54 THR A C 1
ATOM 5880 O O . THR C 1 54 ? 12.703 -6.456 17.702 1.00 24.50 54 THR A O 1
ATOM 5884 N N . VAL C 1 55 ? 11.677 -7.947 19.055 1.00 24.69 55 VAL A N 1
ATOM 5885 C CA . VAL C 1 55 ? 12.715 -8.973 18.927 1.00 24.90 55 VAL A CA 1
ATOM 5886 C C . VAL C 1 55 ? 12.531 -9.917 17.731 1.00 25.35 55 VAL A C 1
ATOM 5887 O O . VAL C 1 55 ? 13.460 -10.132 16.957 1.00 24.00 55 VAL A O 1
ATOM 5891 N N . HIS C 1 56 ? 11.336 -10.480 17.589 1.00 25.20 56 HIS A N 1
ATOM 5892 C CA . HIS C 1 56 ? 11.109 -11.560 16.635 1.00 22.38 56 HIS A CA 1
ATOM 5893 C C . HIS C 1 56 ? 10.587 -11.087 15.277 1.00 24.45 56 HIS A C 1
ATOM 5894 O O . HIS C 1 56 ? 10.358 -11.903 14.390 1.00 27.40 56 HIS A O 1
ATOM 5901 N N . GLY C 1 57 ? 10.446 -9.770 15.122 1.00 23.03 57 GLY A N 1
ATOM 5902 C CA . GLY C 1 57 ? 10.067 -9.159 13.845 1.00 25.31 57 GLY A CA 1
ATOM 5903 C C . GLY C 1 57 ? 8.611 -9.353 13.476 1.00 27.94 57 GLY A C 1
ATOM 5904 O O . GLY C 1 57 ? 7.725 -9.295 14.333 1.00 26.30 57 GLY A O 1
ATOM 5905 N N . LYS C 1 58 ? 8.375 -9.589 12.188 1.00 28.21 58 LYS A N 1
ATOM 5906 C CA . LYS C 1 58 ? 7.032 -9.662 11.618 1.00 29.08 58 LYS A CA 1
ATOM 5907 C C . LYS C 1 58 ? 6.459 -11.075 11.657 1.00 33.46 58 LYS A C 1
ATOM 5908 O O . LYS C 1 58 ? 7.147 -12.042 11.332 1.00 36.08 58 LYS A O 1
ATOM 5914 N N . PHE C 1 59 ? 5.196 -11.183 12.054 1.00 29.46 59 PHE A N 1
ATOM 5915 C CA . PHE C 1 59 ? 4.491 -12.467 12.070 1.00 30.24 59 PHE A CA 1
ATOM 5916 C C . PHE C 1 59 ? 4.265 -12.989 10.642 1.00 32.90 59 PHE A C 1
ATOM 5917 O O . PHE C 1 59 ? 3.778 -12.255 9.776 1.00 36.94 59 PHE A O 1
ATOM 5925 N N . LYS C 1 60 ? 4.631 -14.251 10.417 1.00 31.85 60 LYS A N 1
ATOM 5926 C CA . LYS C 1 60 ? 4.653 -14.895 9.087 1.00 36.33 60 LYS A CA 1
ATOM 5927 C C . LYS C 1 60 ? 3.273 -14.997 8.413 1.00 37.30 60 LYS A C 1
ATOM 5928 O O . LYS C 1 60 ? 3.170 -15.066 7.181 1.00 37.71 60 LYS A O 1
ATOM 5934 N N . TYR C 1 61 ? 2.216 -14.997 9.221 1.00 34.05 61 TYR A N 1
ATOM 5935 C CA . TYR C 1 61 ? 0.861 -14.999 8.695 1.00 34.50 61 TYR A CA 1
ATOM 5936 C C . TYR C 1 61 ? 0.157 -13.667 8.929 1.00 34.81 61 TYR A C 1
ATOM 5937 O O . TYR C 1 61 ? 0.562 -12.872 9.778 1.00 31.44 61 TYR A O 1
ATOM 5946 N N . GLU C 1 62 ? -0.921 -13.442 8.205 1.00 31.21 62 GLU A N 1
ATOM 5947 C CA . GLU C 1 62 ? -1.735 -12.263 8.373 1.00 30.27 62 GLU A CA 1
ATOM 5948 C C . GLU C 1 62 ? -2.702 -12.474 9.525 1.00 30.30 62 GLU A C 1
ATOM 5949 O O . GLU C 1 62 ? -3.238 -13.509 9.658 1.00 32.53 62 GLU A O 1
ATOM 5955 N N . VAL C 1 63 ? -2.901 -11.462 10.343 1.00 28.51 63 VAL A N 1
ATOM 5956 C CA . VAL C 1 63 ? -3.890 -11.510 11.413 1.00 28.67 63 VAL A CA 1
ATOM 5957 C C . VAL C 1 63 ? -4.949 -10.445 11.176 1.00 30.10 63 VAL A C 1
ATOM 5958 O O . VAL C 1 63 ? -4.640 -9.265 10.968 1.00 29.43 63 VAL A O 1
ATOM 5962 N N . THR C 1 64 ? -6.203 -10.872 11.197 1.00 26.93 64 THR A N 1
ATOM 5963 C CA . THR C 1 64 ? -7.312 -9.951 11.129 1.00 28.11 64 THR A CA 1
ATOM 5964 C C . THR C 1 64 ? -8.186 -10.180 12.344 1.00 28.61 64 THR A C 1
ATOM 5965 O O . THR C 1 64 ? -7.933 -11.091 13.151 1.00 26.36 64 THR A O 1
ATOM 5969 N N . THR C 1 65 ? -9.189 -9.324 12.495 1.00 26.21 65 THR A N 1
ATOM 5970 C CA . THR C 1 65 ? -10.155 -9.468 13.567 1.00 25.08 65 THR A CA 1
ATOM 5971 C C . THR C 1 65 ? -11.562 -9.422 13.000 1.00 33.55 65 THR A C 1
ATOM 5972 O O . THR C 1 65 ? -11.783 -8.909 11.893 1.00 32.70 65 THR A O 1
ATOM 5976 N N . THR C 1 66 ? -12.503 -9.962 13.768 1.00 29.57 66 THR A N 1
ATOM 5977 C CA . THR C 1 66 ? -13.913 -9.907 13.429 1.00 34.42 66 THR A CA 1
ATOM 5978 C C . THR C 1 66 ? -14.732 -9.957 14.715 1.00 35.10 66 THR A C 1
ATOM 5979 O O . THR C 1 66 ? -14.167 -9.916 15.816 1.00 35.59 66 THR A O 1
ATOM 5983 N N . LYS C 1 67 ? -16.054 -10.028 14.576 1.00 37.50 67 LYS A N 1
ATOM 5984 C CA . LYS C 1 67 ? -16.957 -10.133 15.721 1.00 38.79 67 LYS A CA 1
ATOM 5985 C C . LYS C 1 67 ? -17.574 -11.521 15.804 1.00 40.90 67 LYS A C 1
ATOM 5986 O O . LYS C 1 67 ? -17.872 -12.135 14.779 1.00 43.43 67 LYS A O 1
ATOM 5992 N N . SER C 1 68 ? -17.774 -12.002 17.029 1.00 40.25 68 SER A N 1
ATOM 5993 C CA . SER C 1 68 ? -18.416 -13.295 17.269 1.00 46.75 68 SER A CA 1
ATOM 5994 C C . SER C 1 68 ? -19.926 -13.240 17.018 1.00 51.54 68 SER A C 1
ATOM 5995 O O . SER C 1 68 ? -20.556 -14.266 16.760 1.00 49.26 68 SER A O 1
ATOM 5998 N N . SER C 1 69 ? -20.493 -12.038 17.117 1.00 49.86 69 SER A N 1
ATOM 5999 C CA . SER C 1 69 ? -21.875 -11.766 16.724 1.00 52.50 69 SER A CA 1
ATOM 6000 C C . SER C 1 69 ? -21.998 -10.279 16.379 1.00 55.38 69 SER A C 1
ATOM 6001 O O . SER C 1 69 ? -21.317 -9.451 16.990 1.00 55.09 69 SER A O 1
ATOM 6004 N N . PRO C 1 70 ? -22.871 -9.929 15.458 1.00 59.77 70 PRO A N 1
ATOM 6005 C CA . PRO C 1 70 ? -22.974 -8.555 14.985 1.00 59.83 70 PRO A CA 1
ATOM 6006 C C . PRO C 1 70 ? -23.219 -7.549 16.083 1.00 59.29 70 PRO A C 1
ATOM 6007 O O . PRO C 1 70 ? -23.085 -6.361 15.883 1.00 59.58 70 PRO A O 1
ATOM 6011 N N . SER C 1 71 ? -23.561 -8.045 17.244 1.00 57.65 71 SER A N 1
ATOM 6012 C CA . SER C 1 71 ? -23.829 -7.193 18.372 1.00 60.69 71 SER A CA 1
ATOM 6013 C C . SER C 1 71 ? -22.604 -6.557 18.995 1.00 61.06 71 SER A C 1
ATOM 6014 O O . SER C 1 71 ? -22.635 -5.418 19.380 1.00 60.06 71 SER A O 1
ATOM 6017 N N . VAL C 1 72 ? -21.514 -7.300 19.084 1.00 60.50 72 VAL A N 1
ATOM 6018 C CA . VAL C 1 72 ? -20.347 -6.811 19.774 1.00 57.64 72 VAL A CA 1
ATOM 6019 C C . VAL C 1 72 ? -19.879 -5.503 19.186 1.00 58.12 72 VAL A C 1
ATOM 6020 O O . VAL C 1 72 ? -19.841 -5.336 17.983 1.00 60.72 72 VAL A O 1
ATOM 6024 N N . ALA C 1 73 ? -19.546 -4.555 20.043 1.00 58.19 73 ALA A N 1
ATOM 6025 C CA . ALA C 1 73 ? -19.048 -3.270 19.589 1.00 56.60 73 ALA A CA 1
ATOM 6026 C C . ALA C 1 73 ? -17.660 -3.356 19.002 1.00 51.64 73 ALA A C 1
ATOM 6027 O O . ALA C 1 73 ? -17.481 -3.053 17.855 1.00 51.69 73 ALA A O 1
ATOM 6029 N N . LYS C 1 74 ? -16.681 -3.737 19.810 1.00 50.80 74 LYS A N 1
ATOM 6030 C CA . LYS C 1 74 ? -15.301 -3.882 19.356 1.00 43.84 74 LYS A CA 1
ATOM 6031 C C . LYS C 1 74 ? -14.951 -5.343 19.055 1.00 42.69 74 LYS A C 1
ATOM 6032 O O . LYS C 1 74 ? -15.365 -6.220 19.761 1.00 39.39 74 LYS A O 1
ATOM 6038 N N . ASP C 1 75 ? -14.201 -5.566 17.985 1.00 37.26 75 ASP A N 1
ATOM 6039 C CA . ASP C 1 75 ? -13.836 -6.890 17.513 1.00 34.57 75 ASP A CA 1
ATOM 6040 C C . ASP C 1 75 ? -13.266 -7.701 18.654 1.00 35.82 75 ASP A C 1
ATOM 6041 O O . ASP C 1 75 ? -12.455 -7.205 19.377 1.00 31.16 75 ASP A O 1
ATOM 6046 N N . ASP C 1 76 ? -13.716 -8.946 18.773 1.00 33.39 76 ASP A N 1
ATOM 6047 C CA . ASP C 1 76 ? -13.410 -9.842 19.864 1.00 30.89 76 ASP A CA 1
ATOM 6048 C C . ASP C 1 76 ? -12.967 -11.195 19.414 1.00 30.23 76 ASP A C 1
ATOM 6049 O O . ASP C 1 76 ? -12.911 -12.079 20.179 1.00 29.89 76 ASP A O 1
ATOM 6054 N N . THR C 1 77 ? -12.628 -11.318 18.150 1.00 28.23 77 THR A N 1
ATOM 6055 C CA . THR C 1 77 ? -12.202 -12.566 17.579 1.00 28.24 77 THR A CA 1
ATOM 6056 C C . THR C 1 77 ? -11.006 -12.317 16.676 1.00 26.14 77 THR A C 1
ATOM 6057 O O . THR C 1 77 ? -11.005 -11.405 15.917 1.00 28.03 77 THR A O 1
ATOM 6061 N N . LEU C 1 78 ? -9.990 -13.150 16.793 1.00 25.17 78 LEU A N 1
ATOM 6062 C CA . LEU C 1 78 ? -8.837 -13.085 15.922 1.00 24.83 78 LEU A CA 1
ATOM 6063 C C . LEU C 1 78 ? -9.008 -14.070 14.782 1.00 25.45 78 LEU A C 1
ATOM 6064 O O . LEU C 1 78 ? -9.581 -15.092 14.970 1.00 24.56 78 LEU A O 1
ATOM 6069 N N . VAL C 1 79 ? -8.444 -13.754 13.625 1.00 26.36 79 VAL A N 1
ATOM 6070 C CA . VAL C 1 79 ? -8.507 -14.646 12.498 1.00 25.23 79 VAL A CA 1
ATOM 6071 C C . VAL C 1 79 ? -7.160 -14.795 11.861 1.00 24.73 79 VAL A C 1
ATOM 6072 O O . VAL C 1 79 ? -6.586 -13.855 11.528 1.00 26.00 79 VAL A O 1
ATOM 6076 N N . VAL C 1 80 ? -6.690 -16.010 11.751 1.00 21.79 80 VAL A N 1
ATOM 6077 C CA . VAL C 1 80 ? -5.441 -16.333 11.103 1.00 23.50 80 VAL A CA 1
ATOM 6078 C C . VAL C 1 80 ? -5.683 -17.521 10.195 1.00 26.34 80 VAL A C 1
ATOM 6079 O O . VAL C 1 80 ? -6.109 -18.522 10.637 1.00 24.71 80 VAL A O 1
ATOM 6083 N N . ASN C 1 81 ? -5.389 -17.377 8.917 1.00 28.74 81 ASN A N 1
ATOM 6084 C CA . ASN C 1 81 ? -5.596 -18.452 7.947 1.00 26.56 81 ASN A CA 1
ATOM 6085 C C . ASN C 1 81 ? -6.969 -19.056 8.062 1.00 25.34 81 ASN A C 1
ATOM 6086 O O . ASN C 1 81 ? -7.125 -20.226 7.996 1.00 26.78 81 ASN A O 1
ATOM 6091 N N . GLY C 1 82 ? -7.951 -18.203 8.234 1.00 29.36 82 GLY A N 1
ATOM 6092 C CA . GLY C 1 82 ? -9.318 -18.614 8.257 1.00 28.44 82 GLY A CA 1
ATOM 6093 C C . GLY C 1 82 ? -9.820 -19.102 9.579 1.00 31.53 82 GLY A C 1
ATOM 6094 O O . GLY C 1 82 ? -10.966 -19.296 9.778 1.00 28.55 82 GLY A O 1
ATOM 6095 N N . HIS C 1 83 ? -8.903 -19.313 10.478 1.00 26.25 83 HIS A N 1
ATOM 6096 C CA . HIS C 1 83 ? -9.217 -19.873 11.787 1.00 28.04 83 HIS A CA 1
ATOM 6097 C C . HIS C 1 83 ? -9.616 -18.782 12.775 1.00 28.24 83 HIS A C 1
ATOM 6098 O O . HIS C 1 83 ? -8.914 -17.784 12.930 1.00 26.01 83 HIS A O 1
ATOM 6105 N N . ARG C 1 84 ? -10.751 -18.980 13.435 1.00 26.01 84 ARG A N 1
ATOM 6106 C CA . ARG C 1 84 ? -11.289 -17.995 14.363 1.00 23.38 84 ARG A CA 1
ATOM 6107 C C . ARG C 1 84 ? -10.855 -18.337 15.780 1.00 24.58 84 ARG A C 1
ATOM 6108 O O . ARG C 1 84 ? -10.964 -19.490 16.197 1.00 26.53 84 ARG A O 1
ATOM 6116 N N . ILE C 1 85 ? -10.348 -17.344 16.506 1.00 22.73 85 ILE A N 1
ATOM 6117 C CA . ILE C 1 85 ? -10.002 -17.542 17.914 1.00 24.16 85 ILE A CA 1
ATOM 6118 C C . ILE C 1 85 ? -10.743 -16.513 18.748 1.00 23.57 85 ILE A C 1
ATOM 6119 O O . ILE C 1 85 ? -10.591 -15.316 18.550 1.00 23.98 85 ILE A O 1
ATOM 6124 N N . LEU C 1 86 ? -11.540 -16.986 19.656 1.00 22.00 86 LEU A N 1
ATOM 6125 C CA . LEU C 1 86 ? -12.281 -16.111 20.507 1.00 27.35 86 LEU A CA 1
ATOM 6126 C C . LEU C 1 86 ? -11.386 -15.557 21.589 1.00 26.81 86 LEU A C 1
ATOM 6127 O O . LEU C 1 86 ? -10.617 -16.248 22.137 1.00 25.84 86 LEU A O 1
ATOM 6132 N N . CYS C 1 87 ? -11.536 -14.286 21.857 1.00 27.39 87 CYS A N 1
ATOM 6133 C CA . CYS C 1 87 ? -10.898 -13.619 22.968 1.00 27.25 87 CYS A CA 1
ATOM 6134 C C . CYS C 1 87 ? -11.872 -13.543 24.130 1.00 27.15 87 CYS A C 1
ATOM 6135 O O . CYS C 1 87 ? -12.811 -12.825 24.086 1.00 30.15 87 CYS A O 1
ATOM 6138 N N . VAL C 1 88 ? -11.611 -14.320 25.148 1.00 25.34 88 VAL A N 1
ATOM 6139 C CA . VAL C 1 88 ? -12.485 -14.419 26.301 1.00 27.77 88 VAL A CA 1
ATOM 6140 C C . VAL C 1 88 ? -11.937 -13.663 27.494 1.00 29.03 88 VAL A C 1
ATOM 6141 O O . VAL C 1 88 ? -10.793 -13.624 27.689 1.00 24.61 88 VAL A O 1
ATOM 6145 N N . LYS C 1 89 ? -12.807 -13.092 28.292 1.00 30.59 89 LYS A N 1
ATOM 6146 C CA . LYS C 1 89 ? -12.412 -12.414 29.516 1.00 28.05 89 LYS A CA 1
ATOM 6147 C C . LYS C 1 89 ? -11.889 -13.359 30.613 1.00 27.21 89 LYS A C 1
ATOM 6148 O O . LYS C 1 89 ? -12.486 -14.342 30.907 1.00 26.43 89 LYS A O 1
ATOM 6154 N N . ALA C 1 90 ? -10.775 -12.992 31.213 1.00 26.53 90 ALA A N 1
ATOM 6155 C CA . ALA C 1 90 ? -10.199 -13.714 32.348 1.00 31.35 90 ALA A CA 1
ATOM 6156 C C . ALA C 1 90 ? -11.151 -13.782 33.519 1.00 31.83 90 ALA A C 1
ATOM 6157 O O . ALA C 1 90 ? -11.876 -12.856 33.743 1.00 30.96 90 ALA A O 1
ATOM 6159 N N . GLN C 1 91 ? -11.081 -14.889 34.255 1.00 27.21 91 GLN A N 1
ATOM 6160 C CA . GLN C 1 91 ? -11.877 -15.123 35.466 1.00 29.94 91 GLN A CA 1
ATOM 6161 C C . GLN C 1 91 ? -10.978 -15.257 36.686 1.00 31.52 91 GLN A C 1
ATOM 6162 O O . GLN C 1 91 ? -9.850 -15.753 36.573 1.00 30.66 91 GLN A O 1
ATOM 6168 N N . ARG C 1 92 ? -11.470 -14.832 37.854 1.00 28.91 92 ARG A N 1
ATOM 6169 C CA . ARG C 1 92 ? -10.719 -15.016 39.105 1.00 30.30 92 ARG A CA 1
ATOM 6170 C C . ARG C 1 92 ? -10.381 -16.484 39.323 1.00 25.24 92 ARG A C 1
ATOM 6171 O O . ARG C 1 92 ? -9.265 -16.808 39.699 1.00 29.09 92 ARG A O 1
ATOM 6179 N N . ASN C 1 93 ? -11.360 -17.360 39.082 1.00 28.92 93 ASN A N 1
ATOM 6180 C CA . ASN C 1 93 ? -11.201 -18.794 39.279 1.00 30.99 93 ASN A CA 1
ATOM 6181 C C . ASN C 1 93 ? -11.224 -19.542 37.947 1.00 30.17 93 ASN A C 1
ATOM 6182 O O . ASN C 1 93 ? -12.156 -19.359 37.157 1.00 31.79 93 ASN A O 1
ATOM 6187 N N . PRO C 1 94 ? -10.202 -20.386 37.691 1.00 27.52 94 PRO A N 1
ATOM 6188 C CA . PRO C 1 94 ? -10.199 -21.267 36.518 1.00 28.98 94 PRO A CA 1
ATOM 6189 C C . PRO C 1 94 ? -11.439 -22.165 36.436 1.00 25.87 94 PRO A C 1
ATOM 6190 O O . PRO C 1 94 ? -11.882 -22.494 35.337 1.00 25.75 94 PRO A O 1
ATOM 6194 N N . ALA C 1 95 ? -11.994 -22.530 37.573 1.00 28.61 95 ALA A N 1
ATOM 6195 C CA . ALA C 1 95 ? -13.207 -23.297 37.608 1.00 30.44 95 ALA A CA 1
ATOM 6196 C C . ALA C 1 95 ? -14.338 -22.614 36.848 1.00 30.22 95 ALA A C 1
ATOM 6197 O O . ALA C 1 95 ? -15.244 -23.261 36.391 1.00 32.88 95 ALA A O 1
ATOM 6199 N N . ASP C 1 96 ? -14.265 -21.308 36.742 1.00 25.49 96 ASP A N 1
ATOM 6200 C CA . ASP C 1 96 ? -15.332 -20.527 36.145 1.00 30.57 96 ASP A CA 1
ATOM 6201 C C . ASP C 1 96 ? -15.180 -20.256 34.650 1.00 35.24 96 ASP A C 1
ATOM 6202 O O . ASP C 1 96 ? -15.996 -19.607 34.065 1.00 32.84 96 ASP A O 1
ATOM 6207 N N . LEU C 1 97 ? -14.102 -20.749 34.070 1.00 32.34 97 LEU A N 1
ATOM 6208 C CA . LEU C 1 97 ? -13.835 -20.598 32.661 1.00 28.40 97 LEU A CA 1
ATOM 6209 C C . LEU C 1 97 ? -14.707 -21.549 31.885 1.00 30.65 97 LEU A C 1
ATOM 6210 O O . LEU C 1 97 ? -14.974 -22.620 32.327 1.00 29.36 97 LEU A O 1
ATOM 6215 N N . PRO C 1 98 ? -15.138 -21.119 30.717 1.00 30.27 98 PRO A N 1
ATOM 6216 C CA . PRO C 1 98 ? -16.121 -21.854 29.950 1.00 32.37 98 PRO A CA 1
ATOM 6217 C C . PRO C 1 98 ? -15.530 -22.930 29.056 1.00 31.19 98 PRO A C 1
ATOM 6218 O O . PRO C 1 98 ? -15.982 -23.110 27.972 1.00 29.91 98 PRO A O 1
ATOM 6222 N N . TRP C 1 99 ? -14.542 -23.657 29.551 1.00 30.31 99 TRP A N 1
ATOM 6223 C CA . TRP C 1 99 ? -13.829 -24.598 28.724 1.00 27.62 99 TRP A CA 1
ATOM 6224 C C . TRP C 1 99 ? -14.718 -25.734 28.237 1.00 33.86 99 TRP A C 1
ATOM 6225 O O . TRP C 1 99 ? -14.562 -26.185 27.139 1.00 31.18 99 TRP A O 1
ATOM 6236 N N . GLY C 1 100 ? -15.619 -26.193 29.090 1.00 30.10 100 GLY A N 1
ATOM 6237 C CA . GLY C 1 100 ? -16.598 -27.225 28.747 1.00 35.60 100 GLY A CA 1
ATOM 6238 C C . GLY C 1 100 ? -17.486 -26.814 27.588 1.00 33.48 100 GLY A C 1
ATOM 6239 O O . GLY C 1 100 ? -17.659 -27.579 26.634 1.00 37.14 100 GLY A O 1
ATOM 6240 N N . LYS C 1 101 ? -18.020 -25.597 27.663 1.00 31.31 101 LYS A N 1
ATOM 6241 C CA . LYS C 1 101 ? -18.915 -25.051 26.637 1.00 36.43 101 LYS A CA 1
ATOM 6242 C C . LYS C 1 101 ? -18.199 -24.771 25.325 1.00 37.21 101 LYS A C 1
ATOM 6243 O O . LYS C 1 101 ? -18.800 -24.866 24.251 1.00 35.42 101 LYS A O 1
ATOM 6249 N N . LEU C 1 102 ? -16.914 -24.428 25.424 1.00 32.30 102 LEU A N 1
ATOM 6250 C CA . LEU C 1 102 ? -16.078 -24.147 24.261 1.00 33.44 102 LEU A CA 1
ATOM 6251 C C . LEU C 1 102 ? -15.463 -25.411 23.669 1.00 31.15 102 LEU A C 1
ATOM 6252 O O . LEU C 1 102 ? -14.877 -25.369 22.588 1.00 34.64 102 LEU A O 1
ATOM 6257 N N . GLY C 1 103 ? -15.593 -26.530 24.372 1.00 29.75 103 GLY A N 1
ATOM 6258 C CA . GLY C 1 103 ? -15.044 -27.807 23.902 1.00 34.57 103 GLY A CA 1
ATOM 6259 C C . GLY C 1 103 ? -13.525 -27.903 23.963 1.00 33.87 103 GLY A C 1
ATOM 6260 O O . GLY C 1 103 ? -12.930 -28.786 23.351 1.00 31.16 103 GLY A O 1
ATOM 6261 N N . VAL C 1 104 ? -12.898 -26.992 24.704 1.00 30.27 104 VAL A N 1
ATOM 6262 C CA . VAL C 1 104 ? -11.458 -27.038 24.946 1.00 30.70 104 VAL A CA 1
ATOM 6263 C C . VAL C 1 104 ? -11.091 -28.261 25.801 1.00 26.99 104 VAL A C 1
ATOM 6264 O O . VAL C 1 104 ? -11.676 -28.485 26.865 1.00 28.60 104 VAL A O 1
ATOM 6268 N N . GLU C 1 105 ? -10.139 -29.056 25.320 1.00 25.59 105 GLU A N 1
ATOM 6269 C CA . GLU C 1 105 ? -9.678 -30.234 26.051 1.00 24.59 105 GLU A CA 1
ATOM 6270 C C . GLU C 1 105 ? -8.345 -29.946 26.758 1.00 23.77 105 GLU A C 1
ATOM 6271 O O . GLU C 1 105 ? -8.128 -30.380 27.882 1.00 23.53 105 GLU A O 1
ATOM 6277 N N . TYR C 1 106 ? -7.471 -29.201 26.084 1.00 22.79 106 TYR A N 1
ATOM 6278 C CA . TYR C 1 106 ? -6.140 -28.886 26.602 1.00 23.78 106 TYR A CA 1
ATOM 6279 C C . TYR C 1 106 ? -6.030 -27.400 26.881 1.00 21.14 106 TYR A C 1
ATOM 6280 O O . TYR C 1 106 ? -6.322 -26.569 26.016 1.00 23.31 106 TYR A O 1
ATOM 6289 N N . VAL C 1 107 ? -5.614 -27.063 28.084 1.00 21.29 107 VAL A N 1
ATOM 6290 C CA . VAL C 1 107 ? -5.413 -25.691 28.467 1.00 19.13 107 VAL A CA 1
ATOM 6291 C C . VAL C 1 107 ? -3.916 -25.378 28.626 1.00 22.98 107 VAL A C 1
ATOM 6292 O O . VAL C 1 107 ? -3.232 -26.039 29.318 1.00 22.06 107 VAL A O 1
ATOM 6296 N N . ILE C 1 108 ? -3.455 -24.375 27.928 1.00 20.56 108 ILE A N 1
ATOM 6297 C CA . ILE C 1 108 ? -2.103 -23.885 28.145 1.00 22.00 108 ILE A CA 1
ATOM 6298 C C . ILE C 1 108 ? -2.210 -22.772 29.181 1.00 19.54 108 ILE A C 1
ATOM 6299 O O . ILE C 1 108 ? -2.745 -21.703 28.909 1.00 21.32 108 ILE A O 1
ATOM 6304 N N . GLU C 1 109 ? -1.728 -23.072 30.381 1.00 19.07 109 GLU A N 1
ATOM 6305 C CA . GLU C 1 109 ? -1.783 -22.149 31.509 1.00 20.10 109 GLU A CA 1
ATOM 6306 C C . GLU C 1 109 ? -0.522 -21.257 31.556 1.00 21.31 109 GLU A C 1
ATOM 6307 O O . GLU C 1 109 ? 0.534 -21.670 32.034 1.00 20.17 109 GLU A O 1
ATOM 6313 N N . SER C 1 110 ? -0.652 -20.027 31.066 1.00 20.42 110 SER A N 1
ATOM 6314 C CA . SER C 1 110 ? 0.511 -19.149 30.899 1.00 21.77 110 SER A CA 1
ATOM 6315 C C . SER C 1 110 ? 0.452 -17.852 31.699 1.00 23.26 110 SER A C 1
ATOM 6316 O O . SER C 1 110 ? 1.297 -16.975 31.510 1.00 23.75 110 SER A O 1
ATOM 6319 N N . THR C 1 111 ? -0.534 -17.718 32.585 1.00 21.60 111 THR A N 1
ATOM 6320 C CA . THR C 1 111 ? -0.688 -16.457 33.329 1.00 24.59 111 THR A CA 1
ATOM 6321 C C . THR C 1 111 ? 0.394 -16.249 34.389 1.00 27.90 111 THR A C 1
ATOM 6322 O O . THR C 1 111 ? 0.678 -15.107 34.781 1.00 28.49 111 THR A O 1
ATOM 6326 N N . GLY C 1 112 ? 0.971 -17.351 34.868 1.00 23.50 112 GLY A N 1
ATOM 6327 C CA . GLY C 1 112 ? 1.886 -17.310 36.016 1.00 29.90 112 GLY A CA 1
ATOM 6328 C C . GLY C 1 112 ? 1.178 -17.215 37.362 1.00 28.59 112 GLY A C 1
ATOM 6329 O O . GLY C 1 112 ? 1.828 -17.166 38.415 1.00 27.92 112 GLY A O 1
ATOM 6330 N N . LEU C 1 113 ? -0.138 -17.215 37.332 1.00 24.15 113 LEU A N 1
ATOM 6331 C CA . LEU C 1 113 ? -0.931 -17.063 38.521 1.00 29.38 113 LEU A CA 1
ATOM 6332 C C . LEU C 1 113 ? -1.360 -18.387 39.120 1.00 30.18 113 LEU A C 1
ATOM 6333 O O . LEU C 1 113 ? -1.747 -18.446 40.233 1.00 25.43 113 LEU A O 1
ATOM 6338 N N . PHE C 1 114 ? -1.312 -19.437 38.321 1.00 24.83 114 PHE A N 1
ATOM 6339 C CA . PHE C 1 114 ? -1.849 -20.737 38.713 1.00 26.71 114 PHE A CA 1
ATOM 6340 C C . PHE C 1 114 ? -0.800 -21.832 38.552 1.00 24.28 114 PHE A C 1
ATOM 6341 O O . PHE C 1 114 ? -1.076 -22.901 37.993 1.00 22.80 114 PHE A O 1
ATOM 6349 N N . THR C 1 115 ? 0.409 -21.560 39.047 1.00 24.28 115 THR A N 1
ATOM 6350 C CA . THR C 1 115 ? 1.508 -22.527 38.946 1.00 23.80 115 THR A CA 1
ATOM 6351 C C . THR C 1 115 ? 1.455 -23.618 40.019 1.00 25.64 115 THR A C 1
ATOM 6352 O O . THR C 1 115 ? 2.167 -24.614 39.922 1.00 23.52 115 THR A O 1
ATOM 6356 N N . ALA C 1 116 ? 0.611 -23.436 41.036 1.00 23.59 116 ALA A N 1
ATOM 6357 C CA . ALA C 1 116 ? 0.333 -24.511 41.985 1.00 25.65 116 ALA A CA 1
ATOM 6358 C C . ALA C 1 116 ? -0.612 -25.510 41.336 1.00 22.27 116 ALA A C 1
ATOM 6359 O O . ALA C 1 116 ? -1.619 -25.111 40.757 1.00 22.94 116 ALA A O 1
ATOM 6361 N N . LYS C 1 117 ? -0.274 -26.797 41.422 1.00 23.29 117 LYS A N 1
ATOM 6362 C CA . LYS C 1 117 ? -1.069 -27.873 40.833 1.00 22.42 117 LYS A CA 1
ATOM 6363 C C . LYS C 1 117 ? -2.555 -27.714 41.150 1.00 26.38 117 LYS A C 1
ATOM 6364 O O . LYS C 1 117 ? -3.387 -27.766 40.249 1.00 24.38 117 LYS A O 1
ATOM 6370 N N . ALA C 1 118 ? -2.861 -27.519 42.435 1.00 27.31 118 ALA A N 1
ATOM 6371 C CA . ALA C 1 118 ? -4.248 -27.449 42.914 1.00 29.04 118 ALA A CA 1
ATOM 6372 C C . ALA C 1 118 ? -4.995 -26.233 42.376 1.00 27.70 118 ALA A C 1
ATOM 6373 O O . ALA C 1 118 ? -6.204 -26.298 42.152 1.00 30.63 118 ALA A O 1
ATOM 6375 N N . ALA C 1 119 ? -4.280 -25.130 42.162 1.00 25.91 119 ALA A N 1
ATOM 6376 C CA . ALA C 1 119 ? -4.856 -23.950 41.518 1.00 24.77 119 ALA A CA 1
ATOM 6377 C C . ALA C 1 119 ? -5.158 -24.220 40.039 1.00 28.74 119 ALA A C 1
ATOM 6378 O O . ALA C 1 119 ? -6.249 -23.909 39.550 1.00 25.57 119 ALA A O 1
ATOM 6380 N N . ALA C 1 120 ? -4.186 -24.796 39.331 1.00 25.68 120 ALA A N 1
ATOM 6381 C CA . ALA C 1 120 ? -4.339 -25.149 37.909 1.00 23.81 120 ALA A CA 1
ATOM 6382 C C . ALA C 1 120 ? -5.410 -26.221 37.675 1.00 24.30 120 ALA A C 1
ATOM 6383 O O . ALA C 1 120 ? -6.050 -26.242 36.624 1.00 23.14 120 ALA A O 1
ATOM 6385 N N . GLU C 1 121 ? -5.596 -27.106 38.655 1.00 24.09 121 GLU A N 1
ATOM 6386 C CA . GLU C 1 121 ? -6.656 -28.123 38.597 1.00 27.85 121 GLU A CA 1
ATOM 6387 C C . GLU C 1 121 ? -8.062 -27.527 38.451 1.00 24.55 121 GLU A C 1
ATOM 6388 O O . GLU C 1 121 ? -9.001 -28.226 38.082 1.00 27.87 121 GLU A O 1
ATOM 6394 N N . GLY C 1 122 ? -8.195 -26.234 38.730 1.00 26.77 122 GLY A N 1
ATOM 6395 C CA . GLY C 1 122 ? -9.467 -25.520 38.534 1.00 29.10 122 GLY A CA 1
ATOM 6396 C C . GLY C 1 122 ? -9.963 -25.573 37.100 1.00 30.68 122 GLY A C 1
ATOM 6397 O O . GLY C 1 122 ? -11.178 -25.625 36.853 1.00 27.36 122 GLY A O 1
ATOM 6398 N N . HIS C 1 123 ? -9.026 -25.576 36.149 1.00 27.10 123 HIS A N 1
ATOM 6399 C CA . HIS C 1 123 ? -9.360 -25.724 34.727 1.00 27.11 123 HIS A CA 1
ATOM 6400 C C . HIS C 1 123 ? -10.152 -27.009 34.467 1.00 27.20 123 HIS A C 1
ATOM 6401 O O . HIS C 1 123 ? -11.014 -27.053 33.586 1.00 26.37 123 HIS A O 1
ATOM 6408 N N . LEU C 1 124 ? -9.854 -28.045 35.245 1.00 25.00 124 LEU A N 1
ATOM 6409 C CA . LEU C 1 124 ? -10.524 -29.329 35.115 1.00 28.61 124 LEU A CA 1
ATOM 6410 C C . LEU C 1 124 ? -12.004 -29.200 35.471 1.00 30.15 124 LEU A C 1
ATOM 6411 O O . LEU C 1 124 ? -12.867 -29.781 34.799 1.00 31.77 124 LEU A O 1
ATOM 6416 N N . ARG C 1 125 ? -12.289 -28.391 36.475 1.00 31.26 125 ARG A N 1
ATOM 6417 C CA . ARG C 1 125 ? -13.666 -28.138 36.851 1.00 31.29 125 ARG A CA 1
ATOM 6418 C C . ARG C 1 125 ? -14.307 -27.283 35.773 1.00 33.30 125 ARG A C 1
ATOM 6419 O O . ARG C 1 125 ? -15.395 -27.530 35.397 1.00 35.53 125 ARG A O 1
ATOM 6427 N N . GLY C 1 126 ? -13.570 -26.331 35.245 1.00 29.48 126 GLY A N 1
ATOM 6428 C CA . GLY C 1 126 ? -14.011 -25.513 34.117 1.00 31.65 126 GLY A CA 1
ATOM 6429 C C . GLY C 1 126 ? -14.401 -26.283 32.862 1.00 30.35 126 GLY A C 1
ATOM 6430 O O . GLY C 1 126 ? -15.128 -25.759 32.023 1.00 30.00 126 GLY A O 1
ATOM 6431 N N . GLY C 1 127 ? -13.920 -27.520 32.731 1.00 28.55 127 GLY A N 1
ATOM 6432 C CA . GLY C 1 127 ? -14.327 -28.402 31.630 1.00 30.72 127 GLY A CA 1
ATOM 6433 C C . GLY C 1 127 ? -13.193 -29.022 30.823 1.00 31.92 127 GLY A C 1
ATOM 6434 O O . GLY C 1 127 ? -13.420 -29.936 30.016 1.00 28.25 127 GLY A O 1
ATOM 6435 N N . ALA C 1 128 ? -11.978 -28.516 31.029 1.00 28.77 128 ALA A N 1
ATOM 6436 C CA . ALA C 1 128 ? -10.780 -29.069 30.400 1.00 29.23 128 ALA A CA 1
ATOM 6437 C C . ALA C 1 128 ? -10.419 -30.453 30.956 1.00 28.90 128 ALA A C 1
ATOM 6438 O O . ALA C 1 128 ? -10.833 -30.810 32.066 1.00 28.63 128 ALA A O 1
ATOM 6440 N N . ARG C 1 129 ? -9.647 -31.220 30.184 1.00 24.29 129 ARG A N 1
ATOM 6441 C CA . ARG C 1 129 ? -9.148 -32.532 30.621 1.00 25.21 129 ARG A CA 1
ATOM 6442 C C . ARG C 1 129 ? -7.692 -32.477 31.071 1.00 25.68 129 ARG A C 1
ATOM 6443 O O . ARG C 1 129 ? -7.252 -33.283 31.899 1.00 26.84 129 ARG A O 1
ATOM 6451 N N . LYS C 1 130 ? -6.948 -31.536 30.499 1.00 24.30 130 LYS A N 1
ATOM 6452 C CA . LYS C 1 130 ? -5.496 -31.467 30.683 1.00 22.72 130 LYS A CA 1
ATOM 6453 C C . LYS C 1 130 ? -5.040 -30.020 30.757 1.00 18.20 130 LYS A C 1
ATOM 6454 O O . LYS C 1 130 ? -5.605 -29.141 30.106 1.00 19.28 130 LYS A O 1
ATOM 6460 N N . VAL C 1 131 ? -4.009 -29.782 31.560 1.00 19.15 131 VAL A N 1
ATOM 6461 C CA . VAL C 1 131 ? -3.409 -28.469 31.696 1.00 20.60 131 VAL A CA 1
ATOM 6462 C C . VAL C 1 131 ? -1.896 -28.587 31.567 1.00 18.20 131 VAL A C 1
ATOM 6463 O O . VAL C 1 131 ? -1.275 -29.430 32.217 1.00 19.11 131 VAL A O 1
ATOM 6467 N N . VAL C 1 132 ? -1.329 -27.754 30.703 1.00 18.94 132 VAL A N 1
ATOM 6468 C CA . VAL C 1 132 ? 0.114 -27.573 30.613 1.00 16.72 132 VAL A CA 1
ATOM 6469 C C . VAL C 1 132 ? 0.465 -26.198 31.183 1.00 20.13 132 VAL A C 1
ATOM 6470 O O . VAL C 1 132 ? 0.108 -25.145 30.617 1.00 17.81 132 VAL A O 1
ATOM 6474 N N . ILE C 1 133 ? 1.168 -26.210 32.309 1.00 18.18 133 ILE A N 1
ATOM 6475 C CA . ILE C 1 133 ? 1.677 -24.985 32.896 1.00 18.16 133 ILE A CA 1
ATOM 6476 C C . ILE C 1 133 ? 2.983 -24.631 32.198 1.00 20.72 133 ILE A C 1
ATOM 6477 O O . ILE C 1 133 ? 3.943 -25.402 32.223 1.00 18.80 133 ILE A O 1
ATOM 6482 N N . SER C 1 134 ? 3.002 -23.460 31.583 1.00 19.44 134 SER A N 1
ATOM 6483 C CA . SER C 1 134 ? 4.180 -22.995 30.849 1.00 19.81 134 SER A CA 1
ATOM 6484 C C . SER C 1 134 ? 5.184 -22.294 31.789 1.00 18.64 134 SER A C 1
ATOM 6485 O O . SER C 1 134 ? 5.668 -21.192 31.501 1.00 19.14 134 SER A O 1
ATOM 6488 N N . ALA C 1 135 ? 5.491 -22.959 32.902 1.00 17.87 135 ALA A N 1
ATOM 6489 C CA . ALA C 1 135 ? 6.401 -22.460 33.948 1.00 20.13 135 ALA A CA 1
ATOM 6490 C C . ALA C 1 135 ? 6.650 -23.612 34.930 1.00 19.73 135 ALA A C 1
ATOM 6491 O O . ALA C 1 135 ? 5.899 -24.590 34.917 1.00 18.14 135 ALA A O 1
ATOM 6493 N N . PRO C 1 136 ? 7.697 -23.504 35.777 1.00 17.31 136 PRO A N 1
ATOM 6494 C CA . PRO C 1 136 ? 7.841 -24.472 36.867 1.00 20.25 136 PRO A CA 1
ATOM 6495 C C . PRO C 1 136 ? 6.574 -24.483 37.723 1.00 21.69 136 PRO A C 1
ATOM 6496 O O . PRO C 1 136 ? 5.935 -23.444 37.907 1.00 23.08 136 PRO A O 1
ATOM 6500 N N . ALA C 1 137 ? 6.201 -25.659 38.204 1.00 23.11 137 ALA A N 1
ATOM 6501 C CA . ALA C 1 137 ? 4.997 -25.800 39.013 1.00 21.48 137 ALA A CA 1
ATOM 6502 C C . ALA C 1 137 ? 5.350 -26.251 40.416 1.00 26.07 137 ALA A C 1
ATOM 6503 O O . ALA C 1 137 ? 6.460 -26.740 40.666 1.00 26.30 137 ALA A O 1
ATOM 6505 N N . SER C 1 138 ? 4.397 -26.083 41.329 1.00 27.05 138 SER A N 1
ATOM 6506 C CA . SER C 1 138 ? 4.527 -26.591 42.685 1.00 30.63 138 SER A CA 1
ATOM 6507 C C . SER C 1 138 ? 3.337 -27.492 42.978 1.00 27.12 138 SER A C 1
ATOM 6508 O O . SER C 1 138 ? 2.383 -27.544 42.202 1.00 27.26 138 SER A O 1
ATOM 6511 N N . GLY C 1 139 ? 3.405 -28.200 44.098 1.00 27.19 139 GLY A N 1
ATOM 6512 C CA . GLY C 1 139 ? 2.300 -29.018 44.547 1.00 31.39 139 GLY A CA 1
ATOM 6513 C C . GLY C 1 139 ? 2.196 -30.368 43.886 1.00 28.51 139 GLY A C 1
ATOM 6514 O O . GLY C 1 139 ? 1.145 -31.003 43.943 1.00 32.44 139 GLY A O 1
ATOM 6515 N N . GLY C 1 140 ? 3.277 -30.802 43.239 1.00 32.28 140 GLY A N 1
ATOM 6516 C CA . GLY C 1 140 ? 3.363 -32.156 42.708 1.00 30.04 140 GLY A CA 1
ATOM 6517 C C . GLY C 1 140 ? 2.975 -32.399 41.260 1.00 30.54 140 GLY A C 1
ATOM 6518 O O . GLY C 1 140 ? 2.808 -33.552 40.859 1.00 28.21 140 GLY A O 1
ATOM 6519 N N . ALA C 1 141 ? 2.851 -31.333 40.464 1.00 29.50 141 ALA A N 1
ATOM 6520 C CA . ALA C 1 141 ? 2.617 -31.486 39.023 1.00 22.66 141 ALA A CA 1
ATOM 6521 C C . ALA C 1 141 ? 3.843 -32.122 38.379 1.00 23.83 141 ALA A C 1
ATOM 6522 O O . ALA C 1 141 ? 4.971 -31.705 38.649 1.00 22.44 141 ALA A O 1
ATOM 6524 N N . LYS C 1 142 ? 3.611 -33.155 37.572 1.00 22.99 142 LYS A N 1
ATOM 6525 C CA . LYS C 1 142 ? 4.678 -33.839 36.860 1.00 22.02 142 LYS A CA 1
ATOM 6526 C C . LYS C 1 142 ? 5.352 -32.850 35.921 1.00 21.73 142 LYS A C 1
ATOM 6527 O O . LYS C 1 142 ? 4.673 -32.145 35.173 1.00 19.68 142 LYS A O 1
ATOM 6533 N N . THR C 1 143 ? 6.679 -32.801 35.968 1.00 19.93 143 THR A N 1
ATOM 6534 C CA . THR C 1 143 ? 7.443 -31.906 35.119 1.00 20.80 143 THR A CA 1
ATOM 6535 C C . THR C 1 143 ? 8.038 -32.719 33.979 1.00 20.63 143 THR A C 1
ATOM 6536 O O . THR C 1 143 ? 8.636 -33.782 34.201 1.00 21.48 143 THR A O 1
ATOM 6540 N N . LEU C 1 144 ? 7.845 -32.214 32.763 1.00 18.09 144 LEU A N 1
ATOM 6541 C CA . LEU C 1 144 ? 8.216 -32.925 31.544 1.00 17.63 144 LEU A CA 1
ATOM 6542 C C . LEU C 1 144 ? 9.035 -32.009 30.648 1.00 22.17 144 LEU A C 1
ATOM 6543 O O . LEU C 1 144 ? 8.616 -30.883 30.340 1.00 21.66 144 LEU A O 1
ATOM 6548 N N . VAL C 1 145 ? 10.211 -32.494 30.252 1.00 15.23 145 VAL A N 1
ATOM 6549 C CA . VAL C 1 145 ? 11.135 -31.747 29.398 1.00 19.46 145 VAL A CA 1
ATOM 6550 C C . VAL C 1 145 ? 11.284 -32.549 28.115 1.00 18.38 145 VAL A C 1
ATOM 6551 O O . VAL C 1 145 ? 11.726 -33.710 28.133 1.00 16.85 145 VAL A O 1
ATOM 6555 N N . MET C 1 146 ? 10.889 -31.940 26.998 1.00 16.88 146 MET A N 1
ATOM 6556 C CA . MET C 1 146 ? 10.860 -32.652 25.723 1.00 18.12 146 MET A CA 1
ATOM 6557 C C . MET C 1 146 ? 12.270 -33.079 25.348 1.00 21.12 146 MET A C 1
ATOM 6558 O O . MET C 1 146 ? 13.189 -32.278 25.430 1.00 17.02 146 MET A O 1
ATOM 6563 N N . GLY 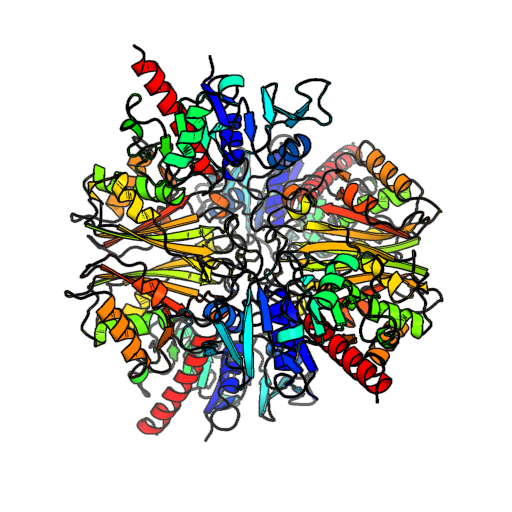C 1 147 ? 12.429 -34.348 24.967 1.00 19.95 147 GLY A N 1
ATOM 6564 C CA . GLY C 1 147 ? 13.736 -34.881 24.573 1.00 17.81 147 GLY A CA 1
ATOM 6565 C C . GLY C 1 147 ? 14.547 -35.441 25.728 1.00 20.24 147 GLY A C 1
ATOM 6566 O O . GLY C 1 147 ? 15.588 -36.056 25.508 1.00 21.58 147 GLY A O 1
ATOM 6567 N N . VAL C 1 148 ? 14.076 -35.221 26.935 1.00 16.97 148 VAL A N 1
ATOM 6568 C CA . VAL C 1 148 ? 14.709 -35.711 28.140 1.00 17.71 148 VAL A CA 1
ATOM 6569 C C . VAL C 1 148 ? 13.884 -36.756 28.873 1.00 22.54 148 VAL A C 1
ATOM 6570 O O . VAL C 1 148 ? 14.305 -37.840 29.015 1.00 20.25 148 VAL A O 1
ATOM 6574 N N . ASN C 1 149 ? 12.705 -36.380 29.339 1.00 19.81 149 ASN A N 1
ATOM 6575 C CA . ASN C 1 149 ? 11.837 -37.322 30.043 1.00 21.69 149 ASN A CA 1
ATOM 6576 C C . ASN C 1 149 ? 10.396 -37.326 29.640 1.00 20.12 149 ASN A C 1
ATOM 6577 O O . ASN C 1 149 ? 9.598 -37.770 30.382 1.00 20.36 149 ASN A O 1
ATOM 6582 N N . HIS C 1 150 ? 10.068 -36.790 28.486 1.00 18.69 150 HIS A N 1
ATOM 6583 C CA . HIS C 1 150 ? 8.665 -36.618 28.165 1.00 19.38 150 HIS A CA 1
ATOM 6584 C C . HIS C 1 150 ? 7.885 -37.927 28.056 1.00 21.18 150 HIS A C 1
ATOM 6585 O O . HIS C 1 150 ? 6.718 -37.953 28.252 1.00 20.59 150 HIS A O 1
ATOM 6592 N N . HIS C 1 151 ? 8.592 -38.993 27.750 1.00 20.96 151 HIS A N 1
ATOM 6593 C CA . HIS C 1 151 ? 8.001 -40.292 27.680 1.00 25.02 151 HIS A CA 1
ATOM 6594 C C . HIS C 1 151 ? 7.534 -40.833 29.015 1.00 24.62 151 HIS A C 1
ATOM 6595 O O . HIS C 1 151 ? 6.982 -41.867 29.076 1.00 26.77 151 HIS A O 1
ATOM 6602 N N . GLU C 1 152 ? 7.766 -40.087 30.075 1.00 22.78 152 GLU A N 1
ATOM 6603 C CA . GLU C 1 152 ? 7.252 -40.394 31.409 1.00 22.73 152 GLU A CA 1
ATOM 6604 C C . GLU C 1 152 ? 5.809 -39.919 31.587 1.00 23.43 152 GLU A C 1
ATOM 6605 O O . GLU C 1 152 ? 5.165 -40.266 32.585 1.00 24.98 152 GLU A O 1
ATOM 6611 N N . TYR C 1 153 ? 5.298 -39.143 30.623 1.00 20.94 153 TYR A N 1
ATOM 6612 C CA . TYR C 1 153 ? 3.881 -38.755 30.630 1.00 24.87 153 TYR A CA 1
ATOM 6613 C C . TYR C 1 153 ? 2.981 -39.984 30.640 1.00 23.50 153 TYR A C 1
ATOM 6614 O O . TYR C 1 153 ? 3.114 -40.862 29.794 1.00 26.19 153 TYR A O 1
ATOM 6623 N N . ASN C 1 154 ? 2.076 -40.020 31.616 1.00 25.34 154 ASN A N 1
ATOM 6624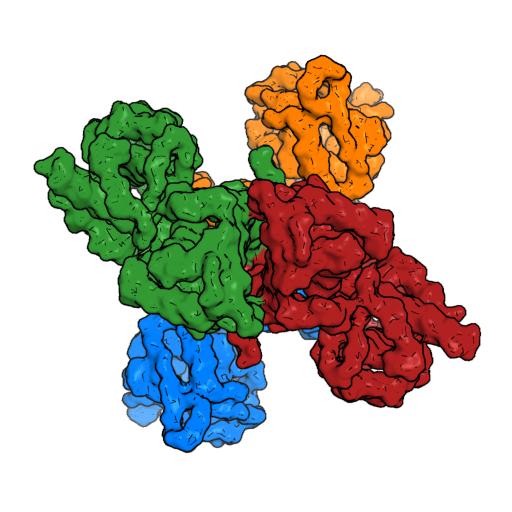 C CA . ASN C 1 154 ? 1.138 -41.116 31.809 1.00 27.87 154 ASN A CA 1
ATOM 6625 C C . ASN C 1 154 ? -0.285 -40.572 31.753 1.00 25.78 154 ASN A C 1
ATOM 6626 O O . ASN C 1 154 ? -0.738 -39.936 32.720 1.00 26.90 154 ASN A O 1
ATOM 6631 N N . PRO C 1 155 ? -0.992 -40.804 30.623 1.00 24.45 155 PRO A N 1
ATOM 6632 C CA . PRO C 1 155 ? -2.326 -40.233 30.383 1.00 25.14 155 PRO A CA 1
ATOM 6633 C C . PRO C 1 155 ? -3.325 -40.399 31.529 1.00 27.52 155 PRO A C 1
ATOM 6634 O O . PRO C 1 155 ? -4.093 -39.484 31.804 1.00 27.46 155 PRO A O 1
ATOM 6638 N N . SER C 1 156 ? -3.306 -41.537 32.210 1.00 30.56 156 SER A N 1
ATOM 6639 C CA . SER C 1 156 ? -4.302 -41.788 33.260 1.00 29.96 156 SER A CA 1
ATOM 6640 C C . SER C 1 156 ? -3.972 -41.101 34.594 1.00 33.37 156 SER A C 1
ATOM 6641 O O . SER C 1 156 ? -4.851 -40.918 35.443 1.00 33.65 156 SER A O 1
ATOM 6644 N N . GLU C 1 157 ? -2.716 -40.693 34.757 1.00 29.28 157 GLU A N 1
ATOM 6645 C CA . GLU C 1 157 ? -2.215 -40.176 36.025 1.00 31.17 157 GLU A CA 1
ATOM 6646 C C . GLU C 1 157 ? -1.927 -38.670 35.995 1.00 29.02 157 GLU A C 1
ATOM 6647 O O . GLU C 1 157 ? -2.163 -37.961 36.978 1.00 27.08 157 GLU A O 1
ATOM 6653 N N . HIS C 1 158 ? -1.408 -38.189 34.870 1.00 25.34 158 HIS A N 1
ATOM 6654 C CA . HIS C 1 158 ? -0.940 -36.810 34.775 1.00 23.33 158 HIS A CA 1
ATOM 6655 C C . HIS C 1 158 ? -1.917 -35.901 34.031 1.00 24.51 158 HIS A C 1
ATOM 6656 O O . HIS C 1 158 ? -2.020 -35.961 32.813 1.00 25.61 158 HIS A O 1
ATOM 6663 N N . HIS C 1 159 ? -2.608 -35.041 34.768 1.00 24.59 159 HIS A N 1
ATOM 6664 C CA . HIS C 1 159 ? -3.625 -34.170 34.174 1.00 25.03 159 HIS A CA 1
ATOM 6665 C C . HIS C 1 159 ? -3.230 -32.701 34.213 1.00 22.86 159 HIS A C 1
ATOM 6666 O O . HIS C 1 159 ? -3.643 -31.913 33.353 1.00 24.30 159 HIS A O 1
ATOM 6673 N N . VAL C 1 160 ? -2.423 -32.340 35.211 1.00 22.96 160 VAL A N 1
ATOM 6674 C CA . VAL C 1 160 ? -1.844 -31.012 35.311 1.00 21.22 160 VAL A CA 1
ATOM 6675 C C . VAL C 1 160 ? -0.331 -31.206 35.330 1.00 22.07 160 VAL A C 1
ATOM 6676 O O . VAL C 1 160 ? 0.207 -31.829 36.261 1.00 23.00 160 VAL A O 1
ATOM 6680 N N . VAL C 1 161 ? 0.340 -30.711 34.289 1.00 21.09 161 VAL A N 1
ATOM 6681 C CA . VAL C 1 161 ? 1.785 -30.907 34.131 1.00 20.18 161 VAL A CA 1
ATOM 6682 C C . VAL C 1 161 ? 2.528 -29.589 33.937 1.00 17.16 161 VAL A C 1
ATOM 6683 O O . VAL C 1 161 ? 1.934 -28.574 33.567 1.00 17.30 161 VAL A O 1
ATOM 6687 N N . SER C 1 162 ? 3.837 -29.623 34.163 1.00 19.22 162 SER A N 1
ATOM 6688 C CA . SER C 1 162 ? 4.709 -28.478 33.903 1.00 16.97 162 SER A CA 1
ATOM 6689 C C . SER C 1 162 ? 5.723 -28.770 32.803 1.00 17.55 162 SER A C 1
ATOM 6690 O O . SER C 1 162 ? 6.314 -29.852 32.775 1.00 17.68 162 SER A O 1
ATOM 6693 N N . ASN C 1 163 ? 5.950 -27.788 31.950 1.00 16.59 163 ASN A N 1
ATOM 6694 C CA . ASN C 1 163 ? 6.987 -27.845 30.921 1.00 16.43 163 ASN A CA 1
ATOM 6695 C C . ASN C 1 163 ? 8.305 -27.259 31.404 1.00 19.86 163 ASN A C 1
ATOM 6696 O O . ASN C 1 163 ? 9.194 -27.031 30.638 1.00 17.29 163 ASN A O 1
ATOM 6701 N N . ALA C 1 164 ? 8.389 -27.049 32.703 1.00 16.47 164 ALA A N 1
ATOM 6702 C CA . ALA C 1 164 ? 9.523 -26.407 33.342 1.00 17.83 164 ALA A CA 1
ATOM 6703 C C . ALA C 1 164 ? 9.789 -24.976 32.833 1.00 19.88 164 ALA A C 1
ATOM 6704 O O . ALA C 1 164 ? 8.908 -24.332 32.388 1.00 16.60 164 ALA A O 1
ATOM 6706 N N . SER C 1 165 ? 11.023 -24.520 32.950 1.00 18.26 165 SER A N 1
ATOM 6707 C CA . SER C 1 165 ? 11.388 -23.192 32.518 1.00 18.00 165 SER A CA 1
ATOM 6708 C C . SER C 1 165 ? 12.276 -23.224 31.282 1.00 16.04 165 SER A C 1
ATOM 6709 O O . SER C 1 165 ? 12.838 -24.200 30.973 1.00 16.94 165 SER A O 1
ATOM 6712 N N . CYS C 1 166 ? 12.392 -22.102 30.618 1.00 17.05 166 CYS A N 1
ATOM 6713 C CA . CYS C 1 166 ? 13.256 -22.029 29.475 1.00 18.09 166 CYS A CA 1
ATOM 6714 C C . CYS C 1 166 ? 14.706 -22.395 29.832 1.00 14.66 166 CYS A C 1
ATOM 6715 O O . CYS C 1 166 ? 15.369 -23.039 29.096 1.00 15.93 166 CYS A O 1
ATOM 6718 N N . THR C 1 167 ? 15.165 -21.978 30.991 1.00 16.06 167 THR A N 1
ATOM 6719 C CA . THR C 1 167 ? 16.534 -22.287 31.405 1.00 17.82 167 THR A CA 1
ATOM 6720 C C . THR C 1 167 ? 16.745 -23.787 31.651 1.00 15.83 167 THR A C 1
ATOM 6721 O O . THR C 1 167 ? 17.738 -24.373 31.198 1.00 15.74 167 THR A O 1
ATOM 6725 N N . THR C 1 168 ? 15.813 -24.403 32.363 1.00 16.74 168 THR A N 1
ATOM 6726 C CA . THR C 1 168 ? 15.852 -25.835 32.594 1.00 16.46 168 THR A CA 1
ATOM 6727 C C . THR C 1 168 ? 15.827 -26.588 31.253 1.00 16.01 168 THR A C 1
ATOM 6728 O O . THR C 1 168 ? 16.514 -27.597 31.099 1.00 16.77 168 THR A O 1
ATOM 6732 N N . ASN C 1 169 ? 15.042 -26.096 30.293 1.00 14.82 169 ASN A N 1
ATOM 6733 C CA . ASN C 1 169 ? 14.995 -26.702 28.962 1.00 16.79 169 ASN A CA 1
ATOM 6734 C C . ASN C 1 169 ? 16.308 -26.533 28.186 1.00 14.86 169 ASN A C 1
ATOM 6735 O O . ASN C 1 169 ? 16.579 -27.306 27.283 1.00 15.36 169 ASN A O 1
ATOM 6740 N N . CYS C 1 170 ? 17.109 -25.530 28.538 1.00 13.78 170 CYS A N 1
ATOM 6741 C CA . CYS C 1 170 ? 18.462 -25.397 27.958 1.00 13.24 170 CYS A CA 1
ATOM 6742 C C . CYS C 1 170 ? 19.460 -26.346 28.619 1.00 16.25 170 CYS A C 1
ATOM 6743 O O . CYS C 1 170 ? 20.266 -27.010 27.944 1.00 14.68 170 CYS A O 1
ATOM 6746 N N . LEU C 1 171 ? 19.443 -26.372 29.931 1.00 16.99 171 LEU A N 1
ATOM 6747 C CA . LEU C 1 171 ? 20.395 -27.121 30.699 1.00 17.14 171 LEU A CA 1
ATOM 6748 C C . LEU C 1 171 ? 20.161 -28.625 30.643 1.00 17.56 171 LEU A C 1
ATOM 6749 O O . LEU C 1 171 ? 21.060 -29.364 30.485 1.00 15.68 171 LEU A O 1
ATOM 6754 N N . ALA C 1 172 ? 18.922 -29.035 30.825 1.00 13.57 172 ALA A N 1
ATOM 6755 C CA . ALA C 1 172 ? 18.616 -30.466 30.922 1.00 15.87 172 ALA A CA 1
ATOM 6756 C C . ALA C 1 172 ? 19.068 -31.322 29.740 1.00 15.13 172 ALA A C 1
ATOM 6757 O O . ALA C 1 172 ? 19.600 -32.406 29.965 1.00 16.24 172 ALA A O 1
ATOM 6759 N N . PRO C 1 173 ? 18.884 -30.845 28.487 1.00 17.04 173 PRO A N 1
ATOM 6760 C CA . PRO C 1 173 ? 19.397 -31.646 27.365 1.00 19.48 173 PRO A CA 1
ATOM 6761 C C . PRO C 1 173 ? 20.898 -31.897 27.469 1.00 16.39 173 PRO A C 1
ATOM 6762 O O . PRO C 1 173 ? 21.357 -32.989 27.129 1.00 17.24 173 PRO A O 1
ATOM 6766 N N . ILE C 1 174 ? 21.648 -30.912 27.955 1.00 17.51 174 ILE A N 1
ATOM 6767 C CA . ILE C 1 174 ? 23.101 -31.069 28.126 1.00 16.44 174 ILE A CA 1
ATOM 6768 C C . ILE C 1 174 ? 23.415 -32.131 29.183 1.00 17.40 174 ILE A C 1
ATOM 6769 O O . ILE C 1 174 ? 24.165 -33.061 28.913 1.00 17.05 174 ILE A O 1
ATOM 6774 N N . VAL C 1 175 ? 22.811 -32.006 30.365 1.00 14.15 175 VAL A N 1
ATOM 6775 C CA . VAL C 1 175 ? 23.026 -32.969 31.459 1.00 17.15 175 VAL A CA 1
ATOM 6776 C C . VAL C 1 175 ? 22.533 -34.372 31.056 1.00 16.07 175 VAL A C 1
ATOM 6777 O O . VAL C 1 175 ? 23.182 -35.386 31.364 1.00 15.41 175 VAL A O 1
ATOM 6781 N N . HIS C 1 176 ? 21.410 -34.419 30.342 1.00 14.11 176 HIS A N 1
ATOM 6782 C CA . HIS C 1 176 ? 20.866 -35.674 29.827 1.00 13.72 176 HIS A CA 1
ATOM 6783 C C . HIS C 1 176 ? 21.872 -36.450 28.978 1.00 16.43 176 HIS A C 1
ATOM 6784 O O . HIS C 1 176 ? 22.080 -37.657 29.190 1.00 15.80 176 HIS A O 1
ATOM 6791 N N . VAL C 1 177 ? 22.497 -35.750 28.033 1.00 17.20 177 VAL A N 1
ATOM 6792 C CA . VAL C 1 177 ? 23.535 -36.349 27.183 1.00 17.98 177 VAL A CA 1
ATOM 6793 C C . VAL C 1 177 ? 24.761 -36.791 28.001 1.00 21.14 177 VAL A C 1
ATOM 6794 O O . VAL C 1 177 ? 25.333 -37.865 27.748 1.00 18.86 177 VAL A O 1
ATOM 6798 N N . LEU C 1 178 ? 25.176 -35.979 28.970 1.00 15.74 178 LEU A N 1
ATOM 6799 C CA . LEU C 1 178 ? 26.310 -36.382 29.820 1.00 14.87 178 LEU A CA 1
ATOM 6800 C C . LEU C 1 178 ? 26.016 -37.675 30.591 1.00 19.55 178 LEU A C 1
ATOM 6801 O O . LEU C 1 178 ? 26.889 -38.528 30.744 1.00 18.03 178 LEU A O 1
ATOM 6806 N N . VAL C 1 179 ? 24.782 -37.826 31.078 1.00 16.58 179 VAL A N 1
ATOM 6807 C CA . VAL C 1 179 ? 24.420 -39.005 31.857 1.00 18.41 179 VAL A CA 1
ATOM 6808 C C . VAL C 1 179 ? 24.173 -40.220 30.946 1.00 20.38 179 VAL A C 1
ATOM 6809 O O . VAL C 1 179 ? 24.738 -41.296 31.170 1.00 21.06 179 VAL A O 1
ATOM 6813 N N . LYS C 1 180 ? 23.353 -40.027 29.916 1.00 18.90 180 LYS A N 1
ATOM 6814 C CA . LYS C 1 180 ? 22.980 -41.094 28.985 1.00 19.98 180 LYS A CA 1
ATOM 6815 C C . LYS C 1 180 ? 24.200 -41.690 28.286 1.00 22.66 180 LYS A C 1
ATOM 6816 O O . LYS C 1 180 ? 24.232 -42.897 28.020 1.00 24.59 180 LYS A O 1
ATOM 6822 N N . GLU C 1 181 ? 25.179 -40.842 27.983 1.00 19.49 181 GLU A N 1
ATOM 6823 C CA . GLU C 1 181 ? 26.363 -41.260 27.237 1.00 20.57 181 GLU A CA 1
ATOM 6824 C C . GLU C 1 181 ? 27.513 -41.718 28.142 1.00 23.34 181 GLU A C 1
ATOM 6825 O O . GLU C 1 181 ? 28.624 -41.959 27.667 1.00 22.28 181 GLU A O 1
ATOM 6831 N N . GLY C 1 182 ? 27.258 -41.814 29.438 1.00 19.66 182 GLY A N 1
ATOM 6832 C CA . GLY C 1 182 ? 28.204 -42.473 30.345 1.00 23.17 182 GLY A CA 1
ATOM 6833 C C . GLY C 1 182 ? 29.336 -41.630 30.893 1.00 25.04 182 GLY A C 1
ATOM 6834 O O . GLY C 1 182 ? 30.265 -42.166 31.493 1.00 24.37 182 GLY A O 1
ATOM 6835 N N . PHE C 1 183 ? 29.267 -40.313 30.714 1.00 22.61 183 PHE A N 1
ATOM 6836 C CA . PHE C 1 183 ? 30.247 -39.426 31.347 1.00 24.85 183 PHE A CA 1
ATOM 6837 C C . PHE C 1 183 ? 29.921 -39.266 32.825 1.00 21.84 183 PHE A C 1
ATOM 6838 O O . PHE C 1 183 ? 30.805 -39.303 33.691 1.00 22.85 183 PHE A O 1
ATOM 6846 N N . GLY C 1 184 ? 28.635 -39.099 33.114 1.00 24.42 184 GLY A N 1
ATOM 6847 C CA . GLY C 1 184 ? 28.163 -38.872 34.471 1.00 22.61 184 GLY A CA 1
ATOM 6848 C C . GLY C 1 184 ? 28.424 -37.464 34.971 1.00 23.13 184 GLY A C 1
ATOM 6849 O O . GLY C 1 184 ? 29.269 -36.736 34.429 1.00 22.25 184 GLY A O 1
ATOM 6850 N N . VAL C 1 185 ? 27.672 -37.065 35.992 1.00 22.44 185 VAL A N 1
ATOM 6851 C CA . VAL C 1 185 ? 27.908 -35.780 36.638 1.00 23.32 185 VAL A CA 1
ATOM 6852 C C . VAL C 1 185 ? 28.049 -36.014 38.132 1.00 23.23 185 VAL A C 1
ATOM 6853 O O . VAL C 1 185 ? 27.125 -36.477 38.785 1.00 27.15 185 VAL A O 1
ATOM 6857 N N . GLN C 1 186 ? 29.220 -35.704 38.669 1.00 24.08 186 GLN A N 1
ATOM 6858 C CA . GLN C 1 186 ? 29.437 -35.788 40.104 1.00 26.47 186 GLN A CA 1
ATOM 6859 C C . GLN C 1 186 ? 28.857 -34.558 40.817 1.00 24.26 186 GLN A C 1
ATOM 6860 O O . GLN C 1 186 ? 28.109 -34.679 41.785 1.00 22.26 186 GLN A O 1
ATOM 6866 N N . THR C 1 187 ? 29.227 -33.378 40.327 1.00 20.61 187 THR A N 1
ATOM 6867 C CA . THR C 1 187 ? 28.802 -32.106 40.899 1.00 21.17 187 THR A CA 1
ATOM 6868 C C . THR C 1 187 ? 28.766 -31.103 39.752 1.00 21.86 187 THR A C 1
ATOM 6869 O O . THR C 1 187 ? 29.584 -31.185 38.845 1.00 18.29 187 THR A O 1
ATOM 6873 N N . GLY C 1 188 ? 27.829 -30.159 39.789 1.00 17.60 188 GLY A N 1
ATOM 6874 C CA . GLY C 1 188 ? 27.776 -29.127 38.756 1.00 20.42 188 GLY A CA 1
ATOM 6875 C C . GLY C 1 188 ? 27.271 -27.800 39.275 1.00 20.89 188 GLY A C 1
ATOM 6876 O O . GLY C 1 188 ? 26.406 -27.758 40.155 1.00 17.84 188 GLY A O 1
ATOM 6877 N N . LEU C 1 189 ? 27.824 -26.715 38.730 1.00 20.52 189 LEU A N 1
ATOM 6878 C CA . LEU C 1 189 ? 27.316 -25.376 38.987 1.00 20.19 189 LEU A CA 1
ATOM 6879 C C . LEU C 1 189 ? 27.040 -24.683 37.667 1.00 19.30 189 LEU A C 1
ATOM 6880 O O . LEU C 1 189 ? 27.885 -24.685 36.760 1.00 18.61 189 LEU A O 1
ATOM 6885 N N . MET C 1 190 ? 25.843 -24.121 37.551 1.00 20.41 190 MET A N 1
ATOM 6886 C CA . MET C 1 190 ? 25.442 -23.437 36.321 1.00 19.72 190 MET A CA 1
ATOM 6887 C C . MET C 1 190 ? 25.355 -21.928 36.526 1.00 18.27 190 MET A C 1
ATOM 6888 O O . MET C 1 190 ? 24.913 -21.466 37.566 1.00 21.40 190 MET A O 1
ATOM 6893 N N . THR C 1 191 ? 25.816 -21.171 35.534 1.00 16.67 191 THR A N 1
ATOM 6894 C CA . THR C 1 191 ? 25.552 -19.735 35.473 1.00 18.84 191 THR A CA 1
ATOM 6895 C C . THR C 1 191 ? 24.830 -19.486 34.156 1.00 20.23 191 THR A C 1
ATOM 6896 O O . THR C 1 191 ? 25.303 -19.916 33.096 1.00 19.38 191 THR A O 1
ATOM 6900 N N . THR C 1 192 ? 23.688 -18.806 34.213 1.00 16.61 192 THR A N 1
ATOM 6901 C CA . THR C 1 192 ? 23.076 -18.316 32.975 1.00 17.55 192 THR A CA 1
ATOM 6902 C C . THR C 1 192 ? 23.268 -16.815 32.858 1.00 18.97 192 THR A C 1
ATOM 6903 O O . THR C 1 192 ? 23.046 -16.058 33.817 1.00 19.17 192 THR A O 1
ATOM 6907 N N . ILE C 1 193 ? 23.750 -16.399 31.695 1.00 18.66 193 ILE A N 1
ATOM 6908 C CA . ILE C 1 193 ? 23.820 -14.999 31.350 1.00 16.39 193 ILE A CA 1
ATOM 6909 C C . ILE C 1 193 ? 22.548 -14.781 30.555 1.00 17.89 193 ILE A C 1
ATOM 6910 O O . ILE C 1 193 ? 22.368 -15.325 29.462 1.00 17.66 193 ILE A O 1
ATOM 6915 N N . HIS C 1 194 ? 21.651 -14.010 31.150 1.00 18.33 194 HIS A N 1
ATOM 6916 C CA . HIS C 1 194 ? 20.244 -14.070 30.817 1.00 21.10 194 HIS A CA 1
ATOM 6917 C C . HIS C 1 194 ? 19.751 -12.694 30.407 1.00 19.14 194 HIS A C 1
ATOM 6918 O O . HIS C 1 194 ? 20.032 -11.690 31.073 1.00 17.53 194 HIS A O 1
ATOM 6925 N N . SER C 1 195 ? 19.007 -12.649 29.309 1.00 15.78 195 SER A N 1
ATOM 6926 C CA . SER C 1 195 ? 18.347 -11.418 28.906 1.00 18.54 195 SER A CA 1
ATOM 6927 C C . SER C 1 195 ? 17.377 -10.936 29.981 1.00 20.81 195 SER A C 1
ATOM 6928 O O . SER C 1 195 ? 16.837 -11.749 30.728 1.00 22.13 195 SER A O 1
ATOM 6931 N N . TYR C 1 196 ? 17.177 -9.624 30.095 1.00 20.36 196 TYR A N 1
ATOM 6932 C CA . TYR C 1 196 ? 16.169 -9.136 31.036 1.00 22.34 196 TYR A CA 1
ATOM 6933 C C . TYR C 1 196 ? 14.778 -9.546 30.548 1.00 26.41 196 TYR A C 1
ATOM 6934 O O . TYR C 1 196 ? 14.604 -9.909 29.376 1.00 25.23 196 TYR A O 1
ATOM 6943 N N . THR C 1 197 ? 13.803 -9.502 31.452 1.00 23.38 197 THR A N 1
ATOM 6944 C CA . THR C 1 197 ? 12.470 -10.023 31.167 1.00 28.29 197 THR A CA 1
ATOM 6945 C C . THR C 1 197 ? 11.400 -9.066 31.688 1.00 25.12 197 THR A C 1
ATOM 6946 O O . THR C 1 197 ? 11.725 -8.032 32.265 1.00 24.27 197 THR A O 1
ATOM 6950 N N . ALA C 1 198 ? 10.132 -9.431 31.500 1.00 26.31 198 ALA A N 1
ATOM 6951 C CA . ALA C 1 198 ? 8.994 -8.575 31.868 1.00 26.60 198 ALA A CA 1
ATOM 6952 C C . ALA C 1 198 ? 8.890 -8.262 33.368 1.00 26.45 198 ALA A C 1
ATOM 6953 O O . ALA C 1 198 ? 8.384 -7.203 33.757 1.00 26.07 198 ALA A O 1
ATOM 6955 N N . THR C 1 199 ? 9.361 -9.181 34.206 1.00 25.27 199 THR A N 1
ATOM 6956 C CA . THR C 1 199 ? 9.337 -8.973 35.655 1.00 26.48 199 THR A CA 1
ATOM 6957 C C . THR C 1 199 ? 10.298 -7.859 36.124 1.00 24.74 199 THR A C 1
ATOM 6958 O O . THR C 1 199 ? 10.136 -7.315 37.217 1.00 21.92 199 THR A O 1
ATOM 6962 N N . GLN C 1 200 ? 11.279 -7.504 35.291 1.00 22.61 200 GLN A N 1
ATOM 6963 C CA . GLN C 1 200 ? 12.250 -6.466 35.651 1.00 24.26 200 GLN A CA 1
ATOM 6964 C C . GLN C 1 200 ? 11.744 -5.035 35.428 1.00 22.56 200 GLN A C 1
ATOM 6965 O O . GLN C 1 200 ? 10.664 -4.843 34.878 1.00 21.16 200 GLN A O 1
ATOM 6971 N N . LYS C 1 201 ? 12.537 -4.051 35.859 1.00 24.30 201 LYS A N 1
ATOM 6972 C CA . LYS C 1 201 ? 12.153 -2.631 35.837 1.00 24.15 201 LYS A CA 1
ATOM 6973 C C . LYS C 1 201 ? 13.010 -1.796 34.891 1.00 24.83 201 LYS A C 1
ATOM 6974 O O . LYS C 1 201 ? 14.218 -1.993 34.802 1.00 21.99 201 LYS A O 1
ATOM 6980 N N . THR C 1 202 ? 12.379 -0.844 34.201 1.00 21.99 202 THR A N 1
ATOM 6981 C CA . THR C 1 202 ? 13.100 0.101 33.337 1.00 19.97 202 THR A CA 1
ATOM 6982 C C . THR C 1 202 ? 14.063 1.004 34.132 1.00 23.03 202 THR A C 1
ATOM 6983 O O . THR C 1 202 ? 15.221 1.186 33.734 1.00 22.35 202 THR A O 1
ATOM 6987 N N . VAL C 1 203 ? 13.557 1.572 35.226 1.00 20.63 203 VAL A N 1
ATOM 6988 C CA . VAL C 1 203 ? 14.324 2.397 36.173 1.00 22.25 203 VAL A CA 1
ATOM 6989 C C . VAL C 1 203 ? 14.240 1.763 37.569 1.00 22.29 203 VAL A C 1
ATOM 6990 O O . VAL C 1 203 ? 13.377 0.920 37.805 1.00 25.69 203 VAL A O 1
ATOM 6994 N N . ASP C 1 204 ? 15.105 2.187 38.497 1.00 21.25 204 ASP A N 1
ATOM 6995 C CA . ASP C 1 204 ? 15.133 1.620 39.847 1.00 22.74 204 ASP A CA 1
ATOM 6996 C C . ASP C 1 204 ? 13.742 1.726 40.451 1.00 26.78 204 ASP A C 1
ATOM 6997 O O . ASP C 1 204 ? 13.211 2.830 40.574 1.00 24.91 204 ASP A O 1
ATOM 7002 N N . GLY C 1 205 ? 13.156 0.587 40.818 1.00 24.94 205 GLY A N 1
ATOM 7003 C CA . GLY C 1 205 ? 11.807 0.575 41.385 1.00 30.03 205 GLY A CA 1
ATOM 7004 C C . GLY C 1 205 ? 11.651 -0.439 42.500 1.00 29.92 205 GLY A C 1
ATOM 7005 O O . GLY C 1 205 ? 12.573 -1.207 42.783 1.00 28.29 205 GLY A O 1
ATOM 7006 N N . VAL C 1 206 ? 10.479 -0.443 43.131 1.00 33.46 206 VAL A N 1
ATOM 7007 C CA . VAL C 1 206 ? 10.185 -1.373 44.228 1.00 30.17 206 VAL A CA 1
ATOM 7008 C C . VAL C 1 206 ? 10.075 -2.836 43.744 1.00 27.55 206 VAL A C 1
ATOM 7009 O O . VAL C 1 206 ? 9.370 -3.145 42.776 1.00 29.41 206 VAL A O 1
ATOM 7013 N N . SER C 1 207 ? 10.804 -3.726 44.414 1.00 27.51 207 SER A N 1
ATOM 7014 C CA . SER C 1 207 ? 10.798 -5.155 44.109 1.00 27.42 207 SER A CA 1
ATOM 7015 C C . SER C 1 207 ? 11.086 -5.916 45.406 1.00 30.54 207 SER A C 1
ATOM 7016 O O . SER C 1 207 ? 12.219 -6.333 45.676 1.00 27.22 207 SER A O 1
ATOM 7019 N N . VAL C 1 208 ? 10.055 -6.085 46.205 1.00 30.47 208 VAL A N 1
ATOM 7020 C CA . VAL C 1 208 ? 10.183 -6.534 47.561 1.00 28.54 208 VAL A CA 1
ATOM 7021 C C . VAL C 1 208 ? 10.721 -7.933 47.671 1.00 30.17 208 VAL A C 1
ATOM 7022 O O . VAL C 1 208 ? 11.364 -8.255 48.595 1.00 32.02 208 VAL A O 1
ATOM 7026 N N . LYS C 1 209 ? 10.472 -8.748 46.693 1.00 29.06 209 LYS A N 1
ATOM 7027 C CA . LYS C 1 209 ? 10.907 -10.116 46.771 1.00 35.03 209 LYS A CA 1
ATOM 7028 C C . LYS C 1 209 ? 12.209 -10.356 46.051 1.00 34.89 209 LYS A C 1
ATOM 7029 O O . LYS C 1 209 ? 12.681 -11.456 46.015 1.00 34.10 209 LYS A O 1
ATOM 7035 N N . ASP C 1 210 ? 12.777 -9.309 45.485 1.00 28.25 210 ASP A N 1
ATOM 7036 C CA . ASP C 1 210 ? 13.995 -9.431 44.709 1.00 26.99 210 ASP A CA 1
ATOM 7037 C C . ASP C 1 210 ? 14.633 -8.061 44.606 1.00 22.66 210 ASP A C 1
ATOM 7038 O O . ASP C 1 210 ? 14.401 -7.381 43.670 1.00 23.97 210 ASP A O 1
ATOM 7043 N N . TRP C 1 211 ? 15.403 -7.671 45.602 1.00 23.87 211 TRP A N 1
ATOM 7044 C CA . TRP C 1 211 ? 15.943 -6.334 45.640 1.00 20.51 211 TRP A CA 1
ATOM 7045 C C . TRP C 1 211 ? 16.784 -6.015 44.408 1.00 19.27 211 TRP A C 1
ATOM 7046 O O . TRP C 1 211 ? 16.567 -5.055 43.776 1.00 16.24 211 TRP A O 1
ATOM 7057 N N . ARG C 1 212 ? 17.734 -6.867 44.105 1.00 18.31 212 ARG A N 1
ATOM 7058 C CA . ARG C 1 212 ? 18.559 -6.665 42.906 1.00 19.52 212 ARG A CA 1
ATOM 7059 C C . ARG C 1 212 ? 17.684 -6.542 41.659 1.00 17.94 212 ARG A C 1
ATOM 7060 O O . ARG C 1 212 ? 17.906 -5.675 40.824 1.00 17.45 212 ARG A O 1
ATOM 7068 N N . GLY C 1 213 ? 16.668 -7.398 41.562 1.00 19.22 213 GLY A N 1
ATOM 7069 C CA . GLY C 1 213 ? 15.721 -7.377 40.440 1.00 19.56 213 GLY A CA 1
ATOM 7070 C C . GLY C 1 213 ? 14.869 -6.133 40.265 1.00 21.07 213 GLY A C 1
ATOM 7071 O O . GLY C 1 213 ? 14.172 -5.986 39.252 1.00 23.78 213 GLY A O 1
ATOM 7072 N N . GLY C 1 214 ? 14.917 -5.223 41.237 1.00 20.47 214 GLY A N 1
ATOM 7073 C CA . GLY C 1 214 ? 14.209 -3.949 41.118 1.00 19.92 214 GLY A CA 1
ATOM 7074 C C . GLY C 1 214 ? 15.019 -2.897 40.397 1.00 20.85 214 GLY A C 1
ATOM 7075 O O . GLY C 1 214 ? 14.505 -1.853 40.008 1.00 21.51 214 GLY A O 1
ATOM 7076 N N . ARG C 1 215 ? 16.300 -3.170 40.204 1.00 21.98 215 ARG A N 1
ATOM 7077 C CA . ARG C 1 215 ? 17.206 -2.155 39.671 1.00 18.63 215 ARG A CA 1
ATOM 7078 C C . ARG C 1 215 ? 17.104 -2.028 38.147 1.00 21.84 215 ARG A C 1
ATOM 7079 O O . ARG C 1 215 ? 16.703 -2.985 37.477 1.00 21.73 215 ARG A O 1
ATOM 7087 N N . ALA C 1 216 ? 17.430 -0.846 37.617 1.00 19.06 216 ALA A N 1
ATOM 7088 C CA . ALA C 1 216 ? 17.220 -0.527 36.196 1.00 21.31 216 ALA A CA 1
ATOM 7089 C C . ALA C 1 216 ? 17.816 -1.639 35.329 1.00 21.03 216 ALA A C 1
ATOM 7090 O O . ALA C 1 216 ? 19.010 -1.909 35.400 1.00 20.31 216 ALA A O 1
ATOM 7092 N N . ALA C 1 217 ? 16.958 -2.303 34.559 1.00 22.92 217 ALA A N 1
ATOM 7093 C CA . ALA C 1 217 ? 17.319 -3.568 33.910 1.00 20.86 217 ALA A CA 1
ATOM 7094 C C . ALA C 1 217 ? 18.306 -3.382 32.770 1.00 21.44 217 ALA A C 1
ATOM 7095 O O . ALA C 1 217 ? 19.236 -4.184 32.617 1.00 21.51 217 ALA A O 1
ATOM 7097 N N . ALA C 1 218 ? 18.112 -2.338 31.964 1.00 20.71 218 ALA A N 1
ATOM 7098 C CA . ALA C 1 218 ? 18.916 -2.199 30.742 1.00 23.11 218 ALA A CA 1
ATOM 7099 C C . ALA C 1 218 ? 20.249 -1.475 30.914 1.00 21.86 218 ALA A C 1
ATOM 7100 O O . ALA C 1 218 ? 20.944 -1.201 29.934 1.00 24.42 218 ALA A O 1
ATOM 7102 N N . VAL C 1 219 ? 20.632 -1.191 32.150 1.00 21.79 219 VAL A N 1
ATOM 7103 C CA . VAL C 1 219 ? 21.934 -0.555 32.379 1.00 18.36 219 VAL A CA 1
ATOM 7104 C C . VAL C 1 219 ? 22.768 -1.234 33.477 1.00 23.07 219 VAL A C 1
ATOM 7105 O O . VAL C 1 219 ? 23.823 -0.714 33.869 1.00 20.06 219 VAL A O 1
ATOM 7109 N N . ASN C 1 220 ? 22.299 -2.398 33.932 1.00 16.37 220 ASN A N 1
ATOM 7110 C CA . ASN C 1 220 ? 22.937 -3.152 35.018 1.00 18.84 220 ASN A CA 1
ATOM 7111 C C . ASN C 1 220 ? 23.175 -4.609 34.684 1.00 17.46 220 ASN A C 1
ATOM 7112 O O . ASN C 1 220 ? 22.400 -5.216 33.946 1.00 17.52 220 ASN A O 1
ATOM 7117 N N . ILE C 1 221 ? 24.253 -5.165 35.236 1.00 14.37 221 ILE A N 1
ATOM 7118 C CA . ILE C 1 221 ? 24.363 -6.605 35.395 1.00 16.33 221 ILE A CA 1
ATOM 7119 C C . ILE C 1 221 ? 23.789 -6.924 36.762 1.00 17.04 221 ILE A C 1
ATOM 7120 O O . ILE C 1 221 ? 24.257 -6.391 37.774 1.00 17.36 221 ILE A O 1
ATOM 7125 N N . ILE C 1 222 ? 22.770 -7.777 36.770 1.00 16.00 222 ILE A N 1
ATOM 7126 C CA . ILE C 1 222 ? 21.944 -8.016 37.952 1.00 17.01 222 ILE A CA 1
ATOM 7127 C C . ILE C 1 222 ? 21.961 -9.503 38.322 1.00 14.65 222 ILE A C 1
ATOM 7128 O O . ILE C 1 222 ? 21.315 -10.316 37.659 1.00 16.15 222 ILE A O 1
ATOM 7133 N N . PRO C 1 223 ? 22.712 -9.870 39.382 1.00 13.86 223 PRO A N 1
ATOM 7134 C CA . PRO C 1 223 ? 22.705 -11.264 39.811 1.00 16.49 223 PRO A CA 1
ATOM 7135 C C . PRO C 1 223 ? 21.346 -11.701 40.340 1.00 18.66 223 PRO A C 1
ATOM 7136 O O . PRO C 1 223 ? 20.580 -10.876 40.849 1.00 16.78 223 PRO A O 1
ATOM 7140 N N . SER C 1 224 ? 21.062 -12.988 40.194 1.00 17.96 224 SER A N 1
ATOM 7141 C CA . SER C 1 224 ? 19.865 -13.604 40.754 1.00 25.08 224 SER A CA 1
ATOM 7142 C C . SER C 1 224 ? 20.112 -15.076 41.107 1.00 25.30 224 SER A C 1
ATOM 7143 O O . SER C 1 224 ? 20.863 -15.760 40.425 1.00 21.48 224 SER A O 1
ATOM 7146 N N . THR C 1 225 ? 19.470 -15.561 42.173 1.00 25.98 225 THR A N 1
ATOM 7147 C CA . THR C 1 225 ? 19.361 -17.007 42.381 1.00 25.44 225 THR A CA 1
ATOM 7148 C C . THR C 1 225 ? 18.437 -17.564 41.292 1.00 26.53 225 THR A C 1
ATOM 7149 O O . THR C 1 225 ? 17.665 -16.821 40.697 1.00 27.77 225 THR A O 1
ATOM 7153 N N . THR C 1 226 ? 18.529 -18.862 41.018 1.00 29.02 226 THR A N 1
ATOM 7154 C CA . THR C 1 226 ? 17.591 -19.526 40.088 1.00 30.49 226 THR A CA 1
ATOM 7155 C C . THR C 1 226 ? 17.361 -20.978 40.494 1.00 28.16 226 THR A C 1
ATOM 7156 O O . THR C 1 226 ? 18.228 -21.607 41.116 1.00 26.77 226 THR A O 1
ATOM 7160 N N . GLY C 1 227 ? 16.186 -21.498 40.142 1.00 30.58 227 GLY A N 1
ATOM 7161 C CA . GLY C 1 227 ? 15.834 -22.882 40.431 1.00 24.85 227 GLY A CA 1
ATOM 7162 C C . GLY C 1 227 ? 16.151 -23.863 39.310 1.00 21.89 227 GLY A C 1
ATOM 7163 O O . GLY C 1 227 ? 15.995 -25.067 39.485 1.00 22.07 227 GLY A O 1
ATOM 7164 N N . ALA C 1 228 ? 16.615 -23.347 38.171 1.00 21.50 228 ALA A N 1
ATOM 7165 C CA . ALA C 1 228 ? 16.732 -24.129 36.942 1.00 22.25 228 ALA A CA 1
ATOM 7166 C C . ALA C 1 228 ? 17.645 -25.349 37.068 1.00 21.74 228 ALA A C 1
ATOM 7167 O O . ALA C 1 228 ? 17.314 -26.427 36.575 1.00 22.35 228 ALA A O 1
ATOM 7169 N N . ALA C 1 229 ? 18.777 -25.197 37.754 1.00 17.85 229 ALA A N 1
ATOM 7170 C CA . ALA C 1 229 ? 19.719 -26.302 37.873 1.00 23.00 229 ALA A CA 1
ATOM 7171 C C . ALA C 1 229 ? 19.206 -27.372 38.862 1.00 24.14 229 ALA A C 1
ATOM 7172 O O . ALA C 1 229 ? 19.273 -28.578 38.584 1.00 25.18 229 ALA A O 1
ATOM 7174 N N . LYS C 1 230 ? 18.640 -26.924 39.982 1.00 21.40 230 LYS A N 1
ATOM 7175 C CA . LYS C 1 230 ? 18.024 -27.826 40.948 1.00 25.64 230 LYS A CA 1
ATOM 7176 C C . LYS C 1 230 ? 16.871 -28.594 40.327 1.00 24.97 230 LYS A C 1
ATOM 7177 O O . LYS C 1 230 ? 16.678 -29.783 40.614 1.00 23.45 230 LYS A O 1
ATOM 7183 N N . ALA C 1 231 ? 16.115 -27.910 39.465 1.00 21.98 231 ALA A N 1
ATOM 7184 C CA . ALA C 1 231 ? 14.950 -28.502 38.802 1.00 21.83 231 ALA A CA 1
ATOM 7185 C C . ALA C 1 231 ? 15.326 -29.637 37.853 1.00 23.01 231 ALA A C 1
ATOM 7186 O O . ALA C 1 231 ? 14.501 -30.506 37.569 1.00 22.81 231 ALA A O 1
ATOM 7188 N N . VAL C 1 232 ? 16.569 -29.636 37.362 1.00 18.54 232 VAL A N 1
ATOM 7189 C CA . VAL C 1 232 ? 17.041 -30.730 36.516 1.00 24.44 232 VAL A CA 1
ATOM 7190 C C . VAL C 1 232 ? 16.937 -32.063 37.270 1.00 24.93 232 VAL A C 1
ATOM 7191 O O . VAL C 1 232 ? 16.665 -33.111 36.666 1.00 26.08 232 VAL A O 1
ATOM 7195 N N . GLY C 1 233 ? 17.078 -31.994 38.575 1.00 25.92 233 GLY A N 1
ATOM 7196 C CA . GLY C 1 233 ? 16.850 -33.118 39.444 1.00 26.43 233 GLY A CA 1
ATOM 7197 C C . GLY C 1 233 ? 15.495 -33.783 39.332 1.00 30.67 233 GLY A C 1
ATOM 7198 O O . GLY C 1 233 ? 15.351 -34.921 39.615 1.00 31.37 233 GLY A O 1
ATOM 7199 N N . MET C 1 234 ? 14.508 -33.053 38.895 1.00 29.27 234 MET A N 1
ATOM 7200 C CA . MET C 1 234 ? 13.190 -33.591 38.748 1.00 34.41 234 MET A CA 1
ATOM 7201 C C . MET C 1 234 ? 12.939 -34.287 37.459 1.00 32.05 234 MET A C 1
ATOM 7202 O O . MET C 1 234 ? 12.018 -34.993 37.360 1.00 32.03 234 MET A O 1
ATOM 7207 N N . VAL C 1 235 ? 13.756 -34.049 36.459 1.00 26.12 235 VAL A N 1
ATO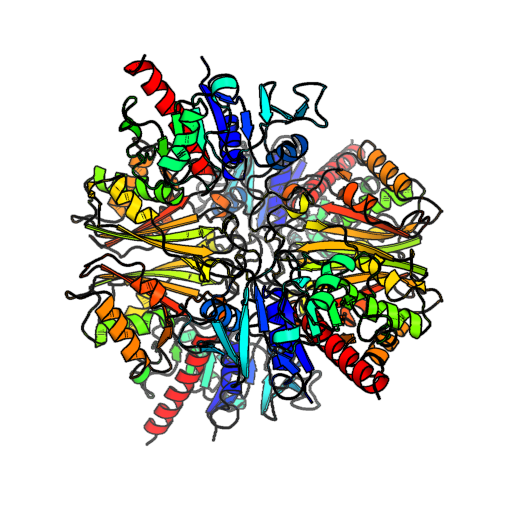M 7208 C CA . VAL C 1 235 ? 13.605 -34.747 35.227 1.00 25.16 235 VAL A CA 1
ATOM 7209 C C . VAL C 1 235 ? 14.719 -35.756 35.022 1.00 26.56 235 VAL A C 1
ATOM 7210 O O . VAL C 1 235 ? 14.572 -36.624 34.251 1.00 26.69 235 VAL A O 1
ATOM 7214 N N . ILE C 1 236 ? 15.822 -35.609 35.747 1.00 24.77 236 ILE A N 1
ATOM 7215 C CA . ILE C 1 236 ? 16.901 -36.541 35.739 1.00 24.33 236 ILE A CA 1
ATOM 7216 C C . ILE C 1 236 ? 17.256 -36.861 37.202 1.00 29.61 236 ILE A C 1
ATOM 7217 O O . ILE C 1 236 ? 18.176 -36.322 37.726 1.00 25.58 236 ILE A O 1
ATOM 7222 N N . PRO C 1 237 ? 16.442 -37.698 37.846 1.00 27.00 237 PRO A N 1
ATOM 7223 C CA . PRO C 1 237 ? 16.509 -37.903 39.305 1.00 27.40 237 PRO A CA 1
ATOM 7224 C C . PRO C 1 237 ? 17.890 -38.220 39.869 1.00 28.47 237 PRO A C 1
ATOM 7225 O O . PRO C 1 237 ? 18.150 -37.947 41.046 1.00 30.78 237 PRO A O 1
ATOM 7229 N N . SER C 1 238 ? 18.765 -38.772 39.038 1.00 27.75 238 SER A N 1
ATOM 7230 C CA . SER C 1 238 ? 20.107 -39.133 39.465 1.00 30.93 238 SER A CA 1
ATOM 7231 C C . SER C 1 238 ? 21.007 -37.918 39.733 1.00 30.58 238 SER A C 1
ATOM 7232 O O . SER C 1 238 ? 22.041 -38.056 40.379 1.00 25.93 238 SER A O 1
ATOM 7235 N N . THR C 1 239 ? 20.604 -36.738 39.251 1.00 22.72 239 THR A N 1
ATOM 7236 C CA . THR C 1 239 ? 21.341 -35.498 39.507 1.00 23.74 239 THR A CA 1
ATOM 7237 C C . THR C 1 239 ? 20.808 -34.746 40.727 1.00 22.33 239 THR A C 1
ATOM 7238 O O . THR C 1 239 ? 21.337 -33.701 41.102 1.00 23.37 239 THR A O 1
ATOM 7242 N N . GLN C 1 240 ? 19.749 -35.268 41.344 1.00 22.18 240 GLN A N 1
ATOM 7243 C CA . GLN C 1 240 ? 19.188 -34.638 42.530 1.00 24.97 240 GLN A CA 1
ATOM 7244 C C . GLN C 1 240 ? 20.268 -34.315 43.564 1.00 21.99 240 GLN A C 1
ATOM 7245 O O . GLN C 1 240 ? 21.009 -35.195 43.989 1.00 22.97 240 GLN A O 1
ATOM 7251 N N . GLY C 1 241 ? 20.360 -33.042 43.935 1.00 23.39 241 GLY A N 1
ATOM 7252 C CA . GLY C 1 241 ? 21.316 -32.570 44.929 1.00 26.28 241 GLY A CA 1
ATOM 7253 C C . GLY C 1 241 ? 22.739 -32.324 44.442 1.00 23.70 241 GLY A C 1
ATOM 7254 O O . GLY C 1 241 ? 23.587 -31.896 45.214 1.00 24.26 241 GLY A O 1
ATOM 7255 N N . LYS C 1 242 ? 23.007 -32.615 43.175 1.00 22.90 242 LYS A N 1
ATOM 7256 C CA . LYS C 1 242 ? 24.349 -32.474 42.627 1.00 21.14 242 LYS A CA 1
ATOM 7257 C C . LYS C 1 242 ? 24.521 -31.185 41.823 1.00 24.48 242 LYS A C 1
ATOM 7258 O O . LYS C 1 242 ? 25.631 -30.885 41.372 1.00 22.61 242 LYS A O 1
ATOM 7264 N N . LEU C 1 243 ? 23.427 -30.453 41.616 1.00 18.41 243 LEU A N 1
ATOM 7265 C CA . LEU C 1 243 ? 23.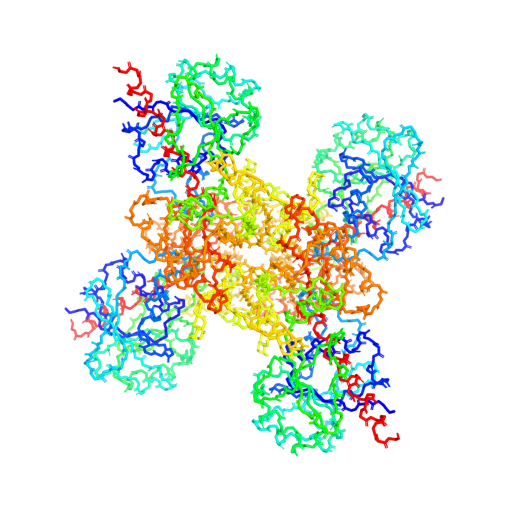448 -29.282 40.732 1.00 23.37 243 LEU A CA 1
ATOM 7266 C C . LEU C 1 243 ? 22.756 -28.100 41.369 1.00 23.64 243 LEU A C 1
ATOM 7267 O O . LEU C 1 243 ? 21.669 -28.235 41.930 1.00 22.86 243 LEU A O 1
ATOM 7272 N N . THR C 1 244 ? 23.398 -26.944 41.298 1.00 20.99 244 THR A N 1
ATOM 7273 C CA . THR C 1 244 ? 22.698 -25.684 41.501 1.00 23.46 244 THR A CA 1
ATOM 7274 C C . THR C 1 244 ? 23.314 -24.595 40.624 1.00 18.84 244 THR A C 1
ATOM 7275 O O . THR C 1 244 ? 24.177 -24.861 39.794 1.00 20.29 244 THR A O 1
ATOM 7279 N N . GLY C 1 245 ? 22.843 -23.370 40.778 1.00 21.15 245 GLY A N 1
ATOM 7280 C CA . GLY C 1 245 ? 23.232 -22.349 39.846 1.00 20.91 245 GLY A CA 1
ATOM 7281 C C . GLY C 1 245 ? 22.638 -21.014 40.148 1.00 21.77 245 GLY A C 1
ATOM 7282 O O . GLY C 1 245 ? 21.862 -20.866 41.095 1.00 21.21 245 GLY A O 1
ATOM 7283 N N . MET C 1 246 ? 23.009 -20.053 39.310 1.00 17.51 246 MET A N 1
ATOM 7284 C CA . MET C 1 246 ? 22.612 -18.673 39.458 1.00 20.16 246 MET A CA 1
ATOM 7285 C C . MET C 1 246 ? 22.504 -18.036 38.080 1.00 20.92 246 MET A C 1
ATOM 7286 O O . MET C 1 246 ? 22.869 -18.636 37.054 1.00 19.90 246 MET A O 1
ATOM 7291 N N . SER C 1 247 ? 22.027 -16.804 38.074 1.00 18.99 247 SER A N 1
ATOM 7292 C CA . SER C 1 247 ? 21.855 -16.059 36.847 1.00 20.58 247 SER A CA 1
ATOM 7293 C C . SER C 1 247 ? 22.465 -14.678 36.988 1.00 17.66 247 SER A C 1
ATOM 7294 O O . SER C 1 247 ? 22.500 -14.119 38.098 1.00 17.54 247 SER A O 1
ATOM 7297 N N . PHE C 1 248 ? 22.971 -14.150 35.872 1.00 16.19 248 PHE A N 1
ATOM 7298 C CA . PHE C 1 248 ? 23.271 -12.725 35.740 1.00 18.78 248 PHE A CA 1
ATOM 7299 C C . PHE C 1 248 ? 22.380 -12.177 34.633 1.00 19.95 248 PHE A C 1
ATOM 7300 O O . PHE C 1 248 ? 22.538 -12.540 33.457 1.00 18.34 248 PHE A O 1
ATOM 7308 N N . ARG C 1 249 ? 21.435 -11.330 35.030 1.00 16.39 249 ARG A N 1
ATOM 7309 C CA . ARG C 1 249 ? 20.538 -10.655 34.098 1.00 17.53 249 ARG A CA 1
ATOM 7310 C C . ARG C 1 249 ? 21.251 -9.470 33.466 1.00 16.86 249 ARG A C 1
ATOM 7311 O O . ARG C 1 249 ? 21.735 -8.598 34.182 1.00 19.01 249 ARG A O 1
ATOM 7319 N N . VAL C 1 250 ? 21.308 -9.446 32.132 1.00 14.79 250 VAL A N 1
ATOM 7320 C CA . VAL C 1 250 ? 22.053 -8.428 31.408 1.00 16.10 250 VAL A CA 1
ATOM 7321 C C . VAL C 1 250 ? 21.190 -7.676 30.400 1.00 17.70 250 VAL A C 1
ATOM 7322 O O . VAL C 1 250 ? 20.135 -8.179 30.001 1.00 18.44 250 VAL A O 1
ATOM 7326 N N . PRO C 1 251 ? 21.650 -6.478 29.979 1.00 17.78 251 PRO A N 1
ATOM 7327 C CA . PRO C 1 251 ? 20.889 -5.584 29.103 1.00 22.31 251 PRO A CA 1
ATOM 7328 C C . PRO C 1 251 ? 20.761 -6.030 27.635 1.00 24.62 251 PRO A C 1
ATOM 7329 O O . PRO C 1 251 ? 21.150 -5.279 26.721 1.00 23.54 251 PRO A O 1
ATOM 7333 N N . THR C 1 252 ? 20.223 -7.223 27.436 1.00 17.42 252 THR A N 1
ATOM 7334 C CA . THR C 1 252 ? 19.710 -7.677 26.150 1.00 21.96 252 THR A CA 1
ATOM 7335 C C . THR C 1 252 ? 18.249 -8.106 26.313 1.00 23.47 252 THR A C 1
ATOM 7336 O O . THR C 1 252 ? 17.915 -8.661 27.278 1.00 22.64 252 THR A O 1
ATOM 7340 N N . PRO C 1 253 ? 17.408 -7.787 25.346 1.00 23.25 253 PRO A N 1
ATOM 7341 C CA . PRO C 1 253 ? 15.982 -8.071 25.443 1.00 21.70 253 PRO A CA 1
ATOM 7342 C C . PRO C 1 253 ? 15.556 -9.528 25.213 1.00 23.72 253 PRO A C 1
ATOM 7343 O O . PRO C 1 253 ? 14.451 -9.858 25.575 1.00 20.35 253 PRO A O 1
ATOM 7347 N N . ASP C 1 254 ? 16.415 -10.316 24.573 1.00 21.19 254 ASP A N 1
ATOM 7348 C CA . ASP C 1 254 ? 16.206 -11.736 24.350 1.00 22.46 254 ASP A CA 1
ATOM 7349 C C . ASP C 1 254 ? 17.490 -12.493 23.934 1.00 21.58 254 ASP A C 1
ATOM 7350 O O . ASP C 1 254 ? 18.388 -11.932 23.396 1.00 20.49 254 ASP A O 1
ATOM 7355 N N . VAL C 1 255 ? 17.469 -13.786 24.198 1.00 20.51 255 VAL A N 1
ATOM 7356 C CA . VAL C 1 255 ? 18.598 -14.722 24.039 1.00 20.37 255 VAL A CA 1
ATOM 7357 C C . VAL C 1 255 ? 19.528 -14.770 25.241 1.00 18.47 255 VAL A C 1
ATOM 7358 O O . VAL C 1 255 ? 19.953 -13.783 25.713 1.00 17.16 255 VAL A O 1
ATOM 7362 N N . SER C 1 256 ? 19.802 -15.990 25.673 1.00 14.99 256 SER A N 1
ATOM 7363 C CA . SER C 1 256 ? 20.510 -16.270 26.883 1.00 14.20 256 SER A CA 1
ATOM 7364 C C . SER C 1 256 ? 21.458 -17.450 26.658 1.00 17.49 256 SER A C 1
ATOM 7365 O O . SER C 1 256 ? 21.354 -18.127 25.707 1.00 14.59 256 SER A O 1
ATOM 7368 N N . VAL C 1 257 ? 22.375 -17.630 27.590 1.00 17.64 257 VAL A N 1
ATOM 7369 C CA . VAL C 1 257 ? 23.358 -18.669 27.485 1.00 16.15 257 VAL A CA 1
ATOM 7370 C C . VAL C 1 257 ? 23.638 -19.351 28.810 1.00 16.52 257 VAL A C 1
ATOM 7371 O O . VAL C 1 257 ? 23.720 -18.731 29.787 1.00 19.37 257 VAL A O 1
ATOM 7375 N N . VAL C 1 258 ? 23.730 -20.657 28.761 1.00 14.85 258 VAL A N 1
ATOM 7376 C CA . VAL C 1 258 ? 24.143 -21.485 29.887 1.00 14.29 258 VAL A CA 1
ATOM 7377 C C . VAL C 1 258 ? 25.655 -21.719 29.847 1.00 15.10 258 VAL A C 1
ATOM 7378 O O . VAL C 1 258 ? 26.194 -22.114 28.821 1.00 17.04 258 VAL A O 1
ATOM 7382 N N . ASP C 1 259 ? 26.292 -21.480 30.992 1.00 16.13 259 ASP A N 1
ATOM 7383 C CA . ASP C 1 259 ? 27.695 -21.724 31.240 1.00 14.47 259 ASP A CA 1
ATOM 7384 C C . ASP C 1 259 ? 27.709 -22.776 32.370 1.00 16.43 259 ASP A C 1
ATOM 7385 O O . ASP C 1 259 ? 27.564 -22.445 33.559 1.00 18.59 259 ASP A O 1
ATOM 7390 N N . LEU C 1 260 ? 27.818 -24.045 31.988 1.00 14.46 260 LEU A N 1
ATOM 7391 C CA . LEU C 1 260 ? 27.808 -25.146 32.952 1.00 16.59 260 LEU A CA 1
ATOM 7392 C C . LEU C 1 260 ? 29.221 -25.581 33.322 1.00 20.30 260 LEU A C 1
ATOM 7393 O O . LEU C 1 260 ? 30.011 -25.935 32.442 1.00 21.57 260 LEU A O 1
ATOM 7398 N N . THR C 1 261 ? 29.544 -25.549 34.616 1.00 16.32 261 THR A N 1
ATOM 7399 C CA . THR C 1 261 ? 30.811 -26.105 35.094 1.00 19.91 261 THR A CA 1
ATOM 7400 C C . THR C 1 261 ? 30.498 -27.335 35.939 1.00 18.44 261 THR A C 1
ATOM 7401 O O . THR C 1 261 ? 29.635 -27.286 36.827 1.00 17.42 261 THR A O 1
ATOM 7405 N N . PHE C 1 262 ? 31.156 -28.447 35.628 1.00 16.68 262 PHE A N 1
ATOM 7406 C CA . PHE C 1 262 ? 30.866 -29.701 36.321 1.00 18.38 262 PHE A CA 1
ATOM 7407 C C . PHE C 1 262 ? 32.059 -30.644 36.435 1.00 20.82 262 PHE A C 1
ATOM 7408 O O . PHE C 1 262 ? 33.047 -30.525 35.695 1.00 20.31 262 PHE A O 1
ATOM 7416 N N . THR C 1 263 ? 31.940 -31.589 37.360 1.00 17.45 263 THR A N 1
ATOM 7417 C CA . THR C 1 263 ? 32.889 -32.703 37.440 1.00 21.46 263 THR A CA 1
ATOM 7418 C C . THR C 1 263 ? 32.242 -33.992 36.940 1.00 20.75 263 THR A C 1
ATOM 7419 O O . THR C 1 263 ? 31.174 -34.394 37.421 1.00 20.17 263 THR A O 1
ATOM 7423 N N . ALA C 1 264 ? 32.875 -34.610 35.948 1.00 19.46 264 ALA A N 1
ATOM 7424 C CA . ALA C 1 264 ? 32.414 -35.882 35.380 1.00 20.88 264 ALA A CA 1
ATOM 7425 C C . ALA C 1 264 ? 32.657 -37.031 36.344 1.00 19.60 264 ALA A C 1
ATOM 7426 O O . ALA C 1 264 ? 33.470 -36.911 37.265 1.00 24.17 264 ALA A O 1
ATOM 7428 N N . ALA C 1 265 ? 31.957 -38.143 36.136 1.00 21.54 265 ALA A N 1
ATOM 7429 C CA . ALA C 1 265 ? 32.043 -39.289 37.050 1.00 25.73 265 ALA A CA 1
ATOM 7430 C C . ALA C 1 265 ? 33.103 -40.292 36.625 1.00 24.90 265 ALA A C 1
ATOM 7431 O O . ALA C 1 265 ? 33.349 -41.280 37.323 1.00 25.34 265 ALA A O 1
ATOM 7433 N N . ARG C 1 266 ? 33.734 -40.020 35.508 1.00 24.89 266 ARG A N 1
ATOM 7434 C CA . ARG C 1 266 ? 34.811 -40.817 34.986 1.00 24.94 266 ARG A CA 1
ATOM 7435 C C . ARG C 1 266 ? 35.794 -39.964 34.232 1.00 26.98 266 ARG A C 1
ATOM 7436 O O . ARG C 1 266 ? 35.452 -38.927 33.777 1.00 25.78 266 ARG A O 1
ATOM 7444 N N . ASP C 1 267 ? 37.024 -40.417 34.093 1.00 26.86 267 ASP A N 1
ATOM 7445 C CA . ASP C 1 267 ? 37.979 -39.656 33.334 1.00 26.93 267 ASP A CA 1
ATOM 7446 C C . ASP C 1 267 ? 37.556 -39.553 31.889 1.00 26.51 267 ASP A C 1
ATOM 7447 O O . ASP C 1 267 ? 37.251 -40.505 31.310 1.00 28.38 267 ASP A O 1
ATOM 7452 N N . THR C 1 268 ? 37.575 -38.345 31.351 1.00 24.48 268 THR A N 1
ATOM 7453 C CA . THR C 1 268 ? 37.254 -38.150 29.954 1.00 26.53 268 THR A CA 1
ATOM 7454 C C . THR C 1 268 ? 38.057 -36.981 29.425 1.00 25.57 268 THR A C 1
ATOM 7455 O O . THR C 1 268 ? 39.134 -36.664 29.931 1.00 27.40 268 THR A O 1
ATOM 7459 N N . SER C 1 269 ? 37.517 -36.341 28.402 1.00 23.12 269 SER A N 1
ATOM 7460 C CA . SER C 1 269 ? 38.123 -35.178 27.826 1.00 23.09 269 SER A CA 1
ATOM 7461 C C . SER C 1 269 ? 37.067 -34.277 27.180 1.00 22.98 269 SER A C 1
ATOM 7462 O O . SER C 1 269 ? 36.041 -34.723 26.820 1.00 24.03 269 SER A O 1
ATOM 7465 N N . ILE C 1 270 ? 37.383 -33.018 27.016 1.00 22.89 270 ILE A N 1
ATOM 7466 C CA . ILE C 1 270 ? 36.468 -32.122 26.370 1.00 24.57 270 ILE A CA 1
ATOM 7467 C C . ILE C 1 270 ? 36.160 -32.527 24.923 1.00 24.79 270 ILE A C 1
ATOM 7468 O O . ILE C 1 270 ? 35.098 -32.295 24.420 1.00 23.28 270 ILE A O 1
ATOM 7473 N N . GLN C 1 271 ? 37.113 -33.176 24.288 1.00 25.41 271 GLN A N 1
ATOM 7474 C CA . GLN C 1 271 ? 36.926 -33.689 22.937 1.00 25.31 271 GLN A CA 1
ATOM 7475 C C . GLN C 1 271 ? 35.875 -34.784 22.880 1.00 22.42 271 GLN A C 1
ATOM 7476 O O . GLN C 1 271 ? 35.011 -34.753 22.006 1.00 22.36 271 GLN A O 1
ATOM 7482 N N . GLU C 1 272 ? 35.945 -35.743 23.809 1.00 24.25 272 GLU A N 1
ATOM 7483 C CA . GLU C 1 272 ? 34.911 -36.775 23.945 1.00 25.27 272 GLU A CA 1
ATOM 7484 C C . GLU C 1 272 ? 33.530 -36.154 24.173 1.00 23.60 272 GLU A C 1
ATOM 7485 O O . GLU C 1 272 ? 32.559 -36.536 23.523 1.00 21.42 272 GLU A O 1
ATOM 7491 N N . ILE C 1 273 ? 33.466 -35.210 25.108 1.00 24.42 273 ILE A N 1
ATOM 7492 C CA . ILE C 1 273 ? 32.220 -34.516 25.448 1.00 21.08 273 ILE A CA 1
ATOM 7493 C C . ILE C 1 273 ? 31.623 -33.817 24.221 1.00 20.05 273 ILE A C 1
ATOM 7494 O O . ILE C 1 273 ? 30.479 -34.068 23.848 1.00 22.25 273 ILE A O 1
ATOM 7499 N N . ASP C 1 274 ? 32.410 -32.952 23.593 1.00 19.15 274 ASP A N 1
ATOM 7500 C CA . ASP C 1 274 ? 32.058 -32.305 22.326 1.00 21.84 274 ASP A CA 1
ATOM 7501 C C . ASP C 1 274 ? 31.507 -33.286 21.279 1.00 23.35 274 ASP A C 1
ATOM 7502 O O . ASP C 1 274 ? 30.486 -33.021 20.640 1.00 20.36 274 ASP A O 1
ATOM 7507 N N . ALA C 1 275 ? 32.197 -34.411 21.086 1.00 22.27 275 ALA A N 1
ATOM 7508 C CA . ALA C 1 275 ? 31.755 -35.411 20.119 1.00 21.57 275 ALA A CA 1
ATOM 7509 C C . ALA C 1 275 ? 30.396 -35.996 20.502 1.00 21.85 275 ALA A C 1
ATOM 7510 O O . ALA C 1 275 ? 29.525 -36.153 19.637 1.00 21.89 275 ALA A O 1
ATOM 7512 N N . ALA C 1 276 ? 30.212 -36.285 21.792 1.00 22.66 276 ALA A N 1
ATOM 7513 C CA . ALA C 1 276 ? 28.942 -36.856 22.269 1.00 22.50 276 ALA A CA 1
ATOM 7514 C C . ALA C 1 276 ? 27.764 -35.907 22.060 1.00 20.84 276 ALA A C 1
ATOM 7515 O O . ALA C 1 276 ? 26.703 -36.326 21.592 1.00 21.63 276 ALA A O 1
ATOM 7517 N N . LEU C 1 277 ? 27.953 -34.643 22.433 1.00 21.69 277 LEU A N 1
ATOM 7518 C CA . LEU C 1 277 ? 26.951 -33.600 22.248 1.00 22.18 277 LEU A CA 1
ATOM 7519 C C . LEU C 1 277 ? 26.541 -33.462 20.783 1.00 21.23 277 LEU A C 1
ATOM 7520 O O . LEU C 1 277 ? 25.352 -33.411 20.471 1.00 20.44 277 LEU A O 1
ATOM 7525 N N . LYS C 1 278 ? 27.527 -33.431 19.887 1.00 21.78 278 LYS A N 1
ATOM 7526 C CA . LYS C 1 278 ? 27.249 -33.359 18.448 1.00 22.73 278 LYS A CA 1
ATOM 7527 C C . LYS C 1 278 ? 26.468 -34.580 17.955 1.00 19.96 278 LYS A C 1
ATOM 7528 O O . LYS C 1 278 ? 25.478 -34.441 17.221 1.00 20.78 278 LYS A O 1
ATOM 7534 N N . ARG C 1 279 ? 26.910 -35.763 18.375 1.00 19.90 279 ARG A N 1
ATOM 7535 C CA . ARG C 1 279 ? 26.273 -37.034 18.005 1.00 23.05 279 ARG A CA 1
ATOM 7536 C C . ARG C 1 279 ? 24.819 -37.057 18.471 1.00 21.34 279 ARG A C 1
ATOM 7537 O O . ARG C 1 279 ? 23.906 -37.398 17.711 1.00 23.70 279 ARG A O 1
ATOM 7545 N N . ALA C 1 280 ? 24.610 -36.661 19.720 1.00 20.41 280 ALA A N 1
ATOM 7546 C CA . ALA C 1 280 ? 23.265 -36.650 20.301 1.00 20.68 280 ALA A CA 1
ATOM 7547 C C . ALA C 1 280 ? 22.341 -35.689 19.540 1.00 19.57 280 ALA A C 1
ATOM 7548 O O . ALA C 1 280 ? 21.185 -36.020 19.250 1.00 21.02 280 ALA A O 1
ATOM 7550 N N . SER C 1 281 ? 22.835 -34.520 19.202 1.00 20.27 281 SER A N 1
ATOM 7551 C CA . SER C 1 281 ? 22.029 -33.538 18.486 1.00 22.15 281 SER A CA 1
ATOM 7552 C C . SER C 1 281 ? 21.565 -34.009 17.120 1.00 23.48 281 SER A C 1
ATOM 7553 O O . SER C 1 281 ? 20.565 -33.591 16.651 1.00 23.40 281 SER A O 1
ATOM 7556 N N . LYS C 1 282 ? 22.358 -34.858 16.497 1.00 22.46 282 LYS A N 1
ATOM 7557 C CA . LYS C 1 282 ? 22.025 -35.393 15.183 1.00 28.60 282 LYS A CA 1
ATOM 7558 C C . LYS C 1 282 ? 21.132 -36.596 15.251 1.00 24.70 282 LYS A C 1
ATOM 7559 O O . LYS C 1 282 ? 20.570 -37.002 14.285 1.00 26.35 282 LYS A O 1
ATOM 7565 N N . THR C 1 283 ? 21.029 -37.166 16.421 1.00 22.59 283 THR A N 1
ATOM 7566 C CA . THR C 1 283 ? 20.242 -38.329 16.592 1.00 24.69 283 THR A CA 1
ATOM 7567 C C . THR C 1 283 ? 19.083 -38.189 17.584 1.00 25.28 283 THR A C 1
ATOM 7568 O O . THR C 1 283 ? 18.062 -37.651 17.255 1.00 24.17 283 THR A O 1
ATOM 7572 N N . TYR C 1 284 ? 19.256 -38.702 18.787 1.00 21.33 284 TYR A N 1
ATOM 7573 C CA . TYR C 1 284 ? 18.128 -38.758 19.704 1.00 19.47 284 TYR A CA 1
ATOM 7574 C C . TYR C 1 284 ? 17.650 -37.404 20.260 1.00 18.63 284 TYR A C 1
ATOM 7575 O O . TYR C 1 284 ? 16.588 -37.318 20.794 1.00 21.07 284 TYR A O 1
ATOM 7584 N N . MET C 1 285 ? 18.482 -36.384 20.160 1.00 19.24 285 MET A N 1
ATOM 7585 C CA . MET C 1 285 ? 18.154 -35.050 20.623 1.00 18.63 285 MET A CA 1
ATOM 7586 C C . MET C 1 285 ? 17.800 -34.089 19.468 1.00 21.10 285 MET A C 1
ATOM 7587 O O . MET C 1 285 ? 17.633 -32.933 19.661 1.00 18.86 285 MET A O 1
ATOM 7592 N N . LYS C 1 286 ? 17.703 -34.612 18.269 1.00 20.94 286 LYS A N 1
ATOM 7593 C CA . LYS C 1 286 ? 17.428 -33.784 17.112 1.00 20.87 286 LYS A CA 1
ATOM 7594 C C . LYS C 1 286 ? 16.168 -32.951 17.316 1.00 24.43 286 LYS A C 1
ATOM 7595 O O . LYS C 1 286 ? 15.182 -33.465 17.726 1.00 22.35 286 LYS A O 1
ATOM 7601 N N . GLY C 1 287 ? 16.245 -31.661 17.046 1.00 21.82 287 GLY A N 1
ATOM 7602 C CA . GLY C 1 287 ? 15.122 -30.739 17.269 1.00 22.99 287 GLY A CA 1
ATOM 7603 C C . GLY C 1 287 ? 15.098 -30.138 18.671 1.00 18.38 287 GLY A C 1
ATOM 7604 O O . GLY C 1 287 ? 14.432 -29.130 18.905 1.00 20.52 287 GLY A O 1
ATOM 7605 N N . ILE C 1 288 ? 15.837 -30.749 19.596 1.00 17.40 288 ILE A N 1
ATOM 7606 C CA . ILE C 1 288 ? 15.901 -30.288 20.982 1.00 18.54 288 ILE A CA 1
ATOM 7607 C C . ILE C 1 288 ? 17.254 -29.677 21.304 1.00 18.78 288 ILE A C 1
ATOM 7608 O O . ILE C 1 288 ? 17.348 -28.540 21.761 1.00 16.78 288 ILE A O 1
ATOM 7613 N N . LEU C 1 289 ? 18.293 -30.470 21.091 1.00 17.77 289 LEU A N 1
ATOM 7614 C CA . LEU C 1 289 ? 19.661 -30.006 21.231 1.00 15.09 289 LEU A CA 1
ATOM 7615 C C . LEU C 1 289 ? 20.216 -29.800 19.832 1.00 18.51 289 LEU A C 1
ATOM 7616 O O . LEU C 1 289 ? 20.182 -30.713 19.001 1.00 20.42 289 LEU A O 1
ATOM 7621 N N . GLY C 1 290 ? 20.677 -28.582 19.573 1.00 17.41 290 GLY A N 1
ATOM 7622 C CA . GLY C 1 290 ? 21.437 -28.283 18.373 1.00 19.72 290 GLY A CA 1
ATOM 7623 C C . GLY C 1 290 ? 22.862 -27.978 18.778 1.00 21.54 290 GLY A C 1
ATOM 7624 O O . GLY C 1 290 ? 23.215 -28.038 19.966 1.00 19.27 290 GLY A O 1
ATOM 7625 N N . TYR C 1 291 ? 23.701 -27.675 17.787 1.00 20.68 291 TYR A N 1
ATOM 7626 C CA . TYR C 1 291 ? 25.020 -27.147 18.060 1.00 21.37 291 TYR A CA 1
ATOM 7627 C C . TYR C 1 291 ? 25.477 -26.229 16.930 1.00 24.01 291 TYR A C 1
ATOM 7628 O O . TYR C 1 291 ? 24.934 -26.253 15.815 1.00 25.62 291 TYR A O 1
ATOM 7637 N N . THR C 1 292 ? 26.472 -25.412 17.241 1.00 20.56 292 THR A N 1
ATOM 7638 C CA . THR C 1 292 ? 27.143 -24.603 16.247 1.00 25.95 292 THR A CA 1
ATOM 7639 C C . THR C 1 292 ? 28.643 -24.783 16.424 1.00 24.14 292 THR A C 1
ATOM 7640 O O . THR C 1 292 ? 29.120 -25.028 17.537 1.00 21.37 292 THR A O 1
ATOM 7644 N N . ASP C 1 293 ? 29.388 -24.706 15.324 1.00 26.01 293 ASP A N 1
ATOM 7645 C CA . ASP C 1 293 ? 30.830 -24.520 15.429 1.00 25.43 293 ASP A CA 1
ATOM 7646 C C . ASP C 1 293 ? 31.248 -23.202 14.780 1.00 27.36 293 ASP A C 1
ATOM 7647 O O . ASP C 1 293 ? 32.377 -23.065 14.319 1.00 28.37 293 ASP A O 1
ATOM 7652 N N . GLU C 1 294 ? 30.324 -22.243 14.757 1.00 26.62 294 GLU A N 1
ATOM 7653 C CA . GLU C 1 294 ? 30.574 -20.926 14.167 1.00 24.98 294 GLU A CA 1
ATOM 7654 C C . GLU C 1 294 ? 30.784 -19.865 15.251 1.00 23.81 294 GLU A C 1
ATOM 7655 O O . GLU C 1 294 ? 30.555 -20.128 16.431 1.00 24.18 294 GLU A O 1
ATOM 7661 N N . GLU C 1 295 ? 31.217 -18.675 14.837 1.00 19.51 295 GLU A N 1
ATOM 7662 C CA . GLU C 1 295 ? 31.545 -17.576 15.751 1.00 20.73 295 GLU A CA 1
ATOM 7663 C C . GLU C 1 295 ? 30.310 -16.734 16.031 1.00 21.74 295 GLU A C 1
ATOM 7664 O O . GLU C 1 295 ? 30.203 -15.575 15.598 1.00 21.46 295 GLU A O 1
ATOM 7670 N N . LEU C 1 296 ? 29.371 -17.327 16.763 1.00 21.01 296 LEU A N 1
ATOM 7671 C CA . LEU C 1 296 ? 28.058 -16.723 16.939 1.00 20.56 296 LEU A CA 1
ATOM 7672 C C . LEU C 1 296 ? 27.951 -15.848 18.181 1.00 19.17 296 LEU A C 1
ATOM 7673 O O . LEU C 1 296 ? 28.681 -16.024 19.164 1.00 19.30 296 LEU A O 1
ATOM 7678 N N . VAL C 1 297 ? 27.057 -14.866 18.100 1.00 19.85 297 VAL A N 1
ATOM 7679 C CA . VAL C 1 297 ? 26.755 -14.007 19.220 1.00 18.76 297 VAL A CA 1
ATOM 7680 C C . VAL C 1 297 ? 25.261 -14.161 19.448 1.00 16.86 297 VAL A C 1
ATOM 7681 O O . VAL C 1 297 ? 24.591 -14.831 18.663 1.00 21.01 297 VAL A O 1
ATOM 7685 N N . SER C 1 298 ? 24.745 -13.514 20.483 1.00 21.45 298 SER A N 1
ATOM 7686 C CA . SER C 1 298 ? 23.373 -13.753 20.926 1.00 19.99 298 SER A CA 1
ATOM 7687 C C . SER C 1 298 ? 22.315 -13.502 19.822 1.00 22.89 298 SER A C 1
ATOM 7688 O O . SER C 1 298 ? 21.399 -14.316 19.634 1.00 18.67 298 SER A O 1
ATOM 7691 N N . ALA C 1 299 ? 22.475 -12.427 19.055 1.00 21.12 299 ALA A N 1
ATOM 7692 C CA . ALA C 1 299 ? 21.528 -12.118 17.969 1.00 24.00 299 ALA A CA 1
ATOM 7693 C C . ALA C 1 299 ? 21.330 -13.256 16.968 1.00 23.57 299 ALA A C 1
ATOM 7694 O O . ALA C 1 299 ? 20.248 -13.410 16.386 1.00 22.15 299 ALA A O 1
ATOM 7696 N N . ASP C 1 300 ? 22.377 -14.048 16.762 1.00 19.16 300 ASP A N 1
ATOM 7697 C CA . ASP C 1 300 ? 22.332 -15.166 15.822 1.00 22.06 300 ASP A CA 1
ATOM 7698 C C . ASP C 1 300 ? 21.407 -16.309 16.245 1.00 25.31 300 ASP A C 1
ATOM 7699 O O . ASP C 1 300 ? 20.998 -17.110 15.411 1.00 25.72 300 ASP A O 1
ATOM 7704 N N . PHE C 1 301 ? 21.050 -16.354 17.526 1.00 21.43 301 PHE A N 1
ATOM 7705 C CA . PHE C 1 301 ? 20.125 -17.364 18.045 1.00 23.07 301 PHE A CA 1
ATOM 7706 C C . PHE C 1 301 ? 18.673 -16.871 18.148 1.00 24.61 301 PHE A C 1
ATOM 7707 O O . PHE C 1 301 ? 17.784 -17.623 18.561 1.00 21.21 301 PHE A O 1
ATOM 7715 N N . ILE C 1 302 ? 18.413 -15.627 17.745 1.00 23.13 302 ILE A N 1
ATOM 7716 C CA . ILE C 1 302 ? 17.029 -15.155 17.715 1.00 24.23 302 ILE A CA 1
ATOM 7717 C C . ILE C 1 302 ? 16.213 -16.048 16.767 1.00 23.26 302 ILE A C 1
ATOM 7718 O O . ILE C 1 302 ? 16.661 -16.369 15.666 1.00 24.68 302 ILE A O 1
ATOM 7723 N N . ASN C 1 303 ? 15.045 -16.478 17.235 1.00 21.27 303 ASN A N 1
ATOM 7724 C CA . ASN C 1 303 ? 14.148 -17.384 16.493 1.00 23.24 303 ASN A CA 1
ATOM 7725 C C . ASN C 1 303 ? 14.645 -18.820 16.275 1.00 24.35 303 ASN A C 1
ATOM 7726 O O . ASN C 1 303 ? 14.096 -19.539 15.431 1.00 22.84 303 ASN A O 1
ATOM 7731 N N . ASP C 1 304 ? 15.681 -19.242 17.003 1.00 23.09 304 ASP A N 1
ATOM 7732 C CA . ASP C 1 304 ? 16.091 -20.654 16.978 1.00 22.34 304 ASP A CA 1
ATOM 7733 C C . ASP C 1 304 ? 15.060 -21.485 17.746 1.00 20.80 304 ASP A C 1
ATOM 7734 O O . ASP C 1 304 ? 14.673 -21.107 18.857 1.00 20.83 304 ASP A O 1
ATOM 7739 N N . ASN C 1 305 ? 14.590 -22.584 17.147 1.00 19.08 305 ASN A N 1
ATOM 7740 C CA . ASN C 1 305 ? 13.486 -23.385 17.746 1.00 19.89 305 ASN A CA 1
ATOM 7741 C C . ASN C 1 305 ? 13.946 -24.436 18.736 1.00 19.31 305 ASN A C 1
ATOM 7742 O O . ASN C 1 305 ? 13.128 -25.096 19.376 1.00 18.59 305 ASN A O 1
ATOM 7747 N N . ARG C 1 306 ? 15.250 -24.628 18.838 1.00 16.04 306 ARG A N 1
ATOM 7748 C CA . ARG C 1 306 ? 15.782 -25.659 19.720 1.00 18.27 306 ARG A CA 1
ATOM 7749 C C . ARG C 1 306 ? 15.823 -25.186 21.165 1.00 18.55 306 ARG A C 1
ATOM 7750 O O . ARG C 1 306 ? 15.804 -23.980 21.436 1.00 17.40 306 ARG A O 1
ATOM 7758 N N . SER C 1 307 ? 15.841 -26.150 22.087 1.00 16.87 307 SER A N 1
ATOM 7759 C CA . SER C 1 307 ? 15.910 -25.857 23.518 1.00 15.53 307 SER A CA 1
ATOM 7760 C C . SER C 1 307 ? 17.280 -25.407 23.960 1.00 19.86 307 SER A C 1
ATOM 7761 O O . SER C 1 307 ? 17.423 -24.618 24.905 1.00 15.31 307 SER A O 1
ATOM 7764 N N . SER C 1 308 ? 18.299 -25.920 23.270 1.00 17.16 308 SER A N 1
ATOM 7765 C CA . SER C 1 308 ? 19.679 -25.741 23.707 1.00 16.71 308 SER A CA 1
ATOM 7766 C C . SER C 1 308 ? 20.525 -25.798 22.446 1.00 15.35 308 SER A C 1
ATOM 7767 O O . SER C 1 308 ? 20.357 -26.721 21.636 1.00 19.41 308 SER A O 1
ATOM 7770 N N . ILE C 1 309 ? 21.405 -24.818 22.263 1.00 16.76 309 ILE A N 1
ATOM 7771 C CA . ILE C 1 309 ? 22.342 -24.834 21.123 1.00 17.36 309 ILE A CA 1
ATOM 7772 C C . ILE C 1 309 ? 23.785 -24.778 21.605 1.00 15.94 309 ILE A C 1
ATOM 7773 O O . ILE C 1 309 ? 24.318 -23.713 21.953 1.00 16.60 309 ILE A O 1
ATOM 7778 N N . TYR C 1 310 ? 24.396 -25.956 21.634 1.00 17.63 310 TYR A N 1
ATOM 7779 C CA . TYR C 1 310 ? 25.736 -26.133 22.160 1.00 15.52 310 TYR A CA 1
ATOM 7780 C C . TYR C 1 310 ? 26.743 -25.309 21.347 1.00 19.58 310 TYR A C 1
ATOM 7781 O O . TYR C 1 310 ? 26.727 -25.342 20.123 1.00 19.95 310 TYR A O 1
ATOM 7790 N N . ASP C 1 311 ? 27.593 -24.563 22.042 1.00 18.20 311 ASP A N 1
ATOM 7791 C CA . ASP C 1 311 ? 28.611 -23.735 21.395 1.00 17.32 311 ASP A CA 1
ATOM 7792 C C . ASP C 1 311 ? 29.941 -24.494 21.398 1.00 21.13 311 ASP A C 1
ATOM 7793 O O . ASP C 1 311 ? 30.711 -24.417 22.354 1.00 19.97 311 ASP A O 1
ATOM 7798 N N . SER C 1 312 ? 30.200 -25.219 20.315 1.00 21.88 312 SER A N 1
ATOM 7799 C CA . SER C 1 312 ? 31.365 -26.080 20.229 1.00 20.70 312 SER A CA 1
ATOM 7800 C C . SER C 1 312 ? 32.667 -25.297 20.338 1.00 19.21 312 SER A C 1
ATOM 7801 O O . SER C 1 312 ? 33.564 -25.675 21.090 1.00 21.34 312 SER A O 1
ATOM 7804 N N . LYS C 1 313 ? 32.766 -24.198 19.600 1.00 20.58 313 LYS A N 1
ATOM 7805 C CA . LYS C 1 313 ? 33.981 -23.382 19.631 1.00 21.40 313 LYS A CA 1
ATOM 7806 C C . LYS C 1 313 ? 34.231 -22.764 21.001 1.00 23.86 313 LYS A C 1
ATOM 7807 O O . LYS C 1 313 ? 35.352 -22.808 21.488 1.00 26.01 313 LYS A O 1
ATOM 7813 N N . ALA C 1 314 ? 33.194 -22.203 21.636 1.00 21.80 314 ALA A N 1
ATOM 7814 C CA . ALA C 1 314 ? 33.395 -21.576 22.942 1.00 22.33 314 ALA A CA 1
ATOM 7815 C C . ALA C 1 314 ? 33.749 -22.614 23.999 1.00 20.55 314 ALA A C 1
ATOM 7816 O O . ALA C 1 314 ? 34.444 -22.314 24.979 1.00 21.04 314 ALA A O 1
ATOM 7818 N N . THR C 1 315 ? 33.277 -23.834 23.799 1.00 17.76 315 THR A N 1
ATOM 7819 C CA . THR C 1 315 ? 33.544 -24.889 24.772 1.00 22.81 315 THR A CA 1
ATOM 7820 C C . THR C 1 315 ? 34.966 -25.425 24.584 1.00 20.94 315 THR A C 1
ATOM 7821 O O . THR C 1 315 ? 35.771 -25.420 25.525 1.00 23.61 315 THR A O 1
ATOM 7825 N N . LEU C 1 316 ? 35.266 -25.845 23.360 1.00 23.58 316 LEU A N 1
ATOM 7826 C CA . LEU C 1 316 ? 36.570 -26.409 23.026 1.00 23.65 316 LEU A CA 1
ATOM 7827 C C . LEU C 1 316 ? 37.730 -25.451 23.297 1.00 26.20 316 LEU A C 1
ATOM 7828 O O . LEU C 1 316 ? 38.807 -25.894 23.696 1.00 27.66 316 LEU A O 1
ATOM 7833 N N . GLN C 1 317 ? 37.512 -24.148 23.134 1.00 23.60 317 GLN A N 1
ATOM 7834 C CA . GLN C 1 317 ? 38.603 -23.177 23.337 1.00 26.29 317 GLN A CA 1
ATOM 7835 C C . GLN C 1 317 ? 38.880 -22.755 24.779 1.00 26.46 317 GLN A C 1
ATOM 7836 O O . GLN C 1 317 ? 39.951 -22.209 25.060 1.00 27.12 317 GLN A O 1
ATOM 7842 N N . ASN C 1 318 ? 37.926 -22.996 25.679 1.00 23.24 318 ASN A N 1
ATOM 7843 C CA . ASN C 1 318 ? 37.970 -22.427 27.024 1.00 23.14 318 ASN A CA 1
ATOM 7844 C C . ASN C 1 318 ? 37.963 -23.460 28.161 1.00 21.49 318 ASN A C 1
ATOM 7845 O O . ASN C 1 318 ? 37.508 -23.184 29.287 1.00 27.11 318 ASN A O 1
ATOM 7850 N N . ASN C 1 319 ? 38.464 -24.650 27.858 1.00 19.26 319 ASN A N 1
ATOM 7851 C CA . ASN C 1 319 ? 38.692 -25.674 28.877 1.00 21.71 319 ASN A CA 1
ATOM 7852 C C . ASN C 1 319 ? 40.192 -25.893 29.150 1.00 29.84 319 ASN A C 1
ATOM 7853 O O . ASN C 1 319 ? 41.031 -25.462 28.360 1.00 24.99 319 ASN A O 1
ATOM 7858 N N . LEU C 1 320 ? 40.519 -26.522 30.282 1.00 28.65 320 LEU A N 1
ATOM 7859 C CA . LEU C 1 320 ? 41.912 -26.743 30.670 1.00 28.90 320 LEU A CA 1
ATOM 7860 C C . LEU C 1 320 ? 42.564 -27.805 29.791 1.00 33.35 320 LEU A C 1
ATOM 7861 O O . LEU C 1 320 ? 41.951 -28.834 29.515 1.00 32.45 320 LEU A O 1
ATOM 7866 N N . PRO C 1 321 ? 43.809 -27.558 29.340 1.00 35.69 321 PRO A N 1
ATOM 7867 C CA . PRO C 1 321 ? 44.490 -28.561 28.522 1.00 39.49 321 PRO A CA 1
ATOM 7868 C C . PRO C 1 321 ? 44.703 -29.864 29.294 1.00 33.46 321 PRO A C 1
ATOM 7869 O O . PRO C 1 321 ? 45.073 -29.828 30.472 1.00 40.37 321 PRO A O 1
ATOM 7873 N N . LYS C 1 322 ? 44.409 -30.983 28.635 1.00 33.88 322 LYS A N 1
ATOM 7874 C CA . LYS C 1 322 ? 44.640 -32.344 29.156 1.00 37.45 322 LYS A CA 1
ATOM 7875 C C . LYS C 1 322 ? 43.751 -32.748 30.350 1.00 35.73 322 LYS A C 1
ATOM 7876 O O . LYS C 1 322 ? 43.949 -33.811 30.946 1.00 31.48 322 LYS A O 1
ATOM 7882 N N . GLU C 1 323 ? 42.773 -31.906 30.680 1.00 34.54 323 GLU A N 1
ATOM 7883 C CA . GLU C 1 323 ? 41.879 -32.139 31.818 1.00 27.90 323 GLU A CA 1
ATOM 7884 C C . GLU C 1 323 ? 41.008 -33.390 31.658 1.00 24.62 323 GLU A C 1
ATOM 7885 O O . GLU C 1 323 ? 40.489 -33.674 30.573 1.00 25.33 323 GLU A O 1
ATOM 7891 N N . ARG C 1 324 ? 40.870 -34.133 32.734 1.00 24.19 324 ARG A N 1
ATOM 7892 C CA . ARG C 1 324 ? 40.102 -35.346 32.706 1.00 24.61 324 ARG A CA 1
ATOM 7893 C C . ARG C 1 324 ? 38.748 -35.349 33.417 1.00 23.15 324 ARG A C 1
ATOM 7894 O O . ARG C 1 324 ? 37.973 -36.187 33.171 1.00 23.92 324 ARG A O 1
ATOM 7902 N N . ARG C 1 325 ? 38.524 -34.403 34.299 1.00 20.84 325 ARG A N 1
ATOM 7903 C CA . ARG C 1 325 ? 37.302 -34.372 35.081 1.00 22.82 325 ARG A CA 1
ATOM 7904 C C . ARG C 1 325 ? 36.505 -33.058 35.141 1.00 25.08 325 ARG A C 1
ATOM 7905 O O . ARG C 1 325 ? 35.336 -33.098 35.249 1.00 22.27 325 ARG A O 1
ATOM 7913 N N . PHE C 1 326 ? 37.188 -31.933 35.137 1.00 23.57 326 PHE A N 1
ATOM 7914 C CA . PHE C 1 326 ? 36.596 -30.633 35.494 1.00 19.98 326 PHE A CA 1
ATOM 7915 C C . PHE C 1 326 ? 36.401 -29.823 34.213 1.00 21.95 326 PHE A C 1
ATOM 7916 O O . PHE C 1 326 ? 37.376 -29.357 33.625 1.00 20.67 326 PHE A O 1
ATOM 7924 N N . PHE C 1 327 ? 35.145 -29.666 33.781 1.00 19.27 327 PHE A N 1
ATOM 7925 C CA . PHE C 1 327 ? 34.841 -29.089 32.465 1.00 19.98 327 PHE A CA 1
ATOM 7926 C C . PHE C 1 327 ? 33.796 -27.987 32.462 1.00 21.36 327 PHE A C 1
ATOM 7927 O O . PHE C 1 327 ? 32.906 -27.962 33.327 1.00 18.87 327 PHE A O 1
ATOM 7935 N N . LYS C 1 328 ? 33.912 -27.106 31.463 1.00 18.32 328 LYS A N 1
ATOM 7936 C CA . LYS C 1 328 ? 32.896 -26.095 31.156 1.00 20.89 328 LYS A CA 1
ATOM 7937 C C . LYS C 1 328 ? 32.205 -26.389 29.824 1.00 20.53 328 LYS A C 1
ATOM 7938 O O . LYS C 1 328 ? 32.868 -26.673 28.814 1.00 21.27 328 LYS A O 1
ATOM 7944 N N . ILE C 1 329 ? 30.872 -26.311 29.820 1.00 16.27 329 ILE A N 1
ATOM 7945 C CA . ILE C 1 329 ? 30.093 -26.433 28.581 1.00 16.10 329 ILE A CA 1
ATOM 7946 C C . ILE C 1 329 ? 29.225 -25.175 28.419 1.00 18.56 329 ILE A C 1
ATOM 7947 O O . ILE C 1 329 ? 28.511 -24.773 29.360 1.00 15.69 329 ILE A O 1
ATOM 7952 N N . VAL C 1 330 ? 29.287 -24.584 27.223 1.00 18.24 330 VAL A N 1
ATOM 7953 C CA . VAL C 1 330 ? 28.540 -23.368 26.875 1.00 17.28 330 VAL A CA 1
ATOM 7954 C C . VAL C 1 330 ? 27.424 -23.724 25.887 1.00 17.43 330 VAL A C 1
ATOM 7955 O O . VAL C 1 330 ? 27.678 -24.361 24.864 1.00 14.84 330 VAL A O 1
ATOM 7959 N N . SER C 1 331 ? 26.195 -23.304 26.191 1.00 13.15 331 SER A N 1
ATOM 7960 C CA . SER C 1 331 ? 25.049 -23.567 25.301 1.00 16.08 331 SER A CA 1
ATOM 7961 C C . SER C 1 331 ? 24.046 -22.421 25.310 1.00 16.14 331 SER A C 1
ATOM 7962 O O . SER C 1 331 ? 23.719 -21.896 26.371 1.00 17.79 331 SER A O 1
ATOM 7965 N N . TRP C 1 332 ? 23.517 -22.085 24.134 1.00 13.31 332 TRP A N 1
ATOM 7966 C CA . TRP C 1 332 ? 22.654 -20.925 23.969 1.00 15.87 332 TRP A CA 1
ATOM 7967 C C . TRP C 1 332 ? 21.185 -21.339 23.946 1.00 16.59 332 TRP A C 1
ATOM 7968 O O . TRP C 1 332 ? 20.864 -22.505 23.717 1.00 15.73 332 TRP A O 1
ATOM 7979 N N . TYR C 1 333 ? 20.309 -20.358 24.149 1.00 17.79 333 TYR A N 1
ATOM 7980 C CA . TYR C 1 333 ? 18.865 -20.548 23.984 1.00 15.90 333 TYR A CA 1
ATOM 7981 C C . TYR C 1 333 ? 18.159 -19.233 23.726 1.00 16.17 333 TYR A C 1
ATOM 7982 O O . TYR C 1 333 ? 18.466 -18.209 24.344 1.00 15.48 333 TYR A O 1
ATOM 7991 N N . ASP C 1 334 ? 17.224 -19.257 22.788 1.00 15.20 334 ASP A N 1
ATOM 7992 C CA . ASP C 1 334 ? 16.341 -18.123 22.661 1.00 19.32 334 ASP A CA 1
ATOM 7993 C C . ASP C 1 334 ? 15.306 -18.351 23.750 1.00 17.55 334 ASP A C 1
ATOM 7994 O O . ASP C 1 334 ? 14.414 -19.195 23.603 1.00 21.49 334 ASP A O 1
ATOM 7999 N N . ASN C 1 335 ? 15.442 -17.635 24.860 1.00 18.00 335 ASN A N 1
ATOM 8000 C CA . ASN C 1 335 ? 14.628 -17.960 26.045 1.00 18.48 335 ASN A CA 1
ATOM 8001 C C . ASN C 1 335 ? 13.123 -17.838 25.790 1.00 18.68 335 ASN A C 1
ATOM 8002 O O . ASN C 1 335 ? 12.326 -18.504 26.445 1.00 20.33 335 ASN A O 1
ATOM 8007 N N . GLU C 1 336 ? 12.734 -17.011 24.824 1.00 18.65 336 GLU A N 1
ATOM 8008 C CA . GLU C 1 336 ? 11.320 -16.864 24.500 1.00 23.18 336 GLU A CA 1
ATOM 8009 C C . GLU C 1 336 ? 10.855 -17.937 23.513 1.00 24.54 336 GLU A C 1
ATOM 8010 O O . GLU C 1 336 ? 9.783 -18.535 23.681 1.00 22.06 336 GLU A O 1
ATOM 8016 N N . TRP C 1 337 ? 11.677 -18.197 22.499 1.00 19.45 337 TRP A N 1
ATOM 8017 C CA . TRP C 1 337 ? 11.236 -18.928 21.306 1.00 18.99 337 TRP A CA 1
ATOM 8018 C C . TRP C 1 337 ? 11.378 -20.450 21.344 1.00 17.01 337 TRP A C 1
ATOM 8019 O O . TRP C 1 337 ? 10.503 -21.151 20.859 1.00 20.01 337 TRP A O 1
ATOM 8030 N N . GLY C 1 338 ? 12.484 -20.978 21.864 1.00 17.58 338 GLY A N 1
ATOM 8031 C CA . GLY C 1 338 ? 12.617 -22.435 21.952 1.00 16.62 338 GLY A CA 1
ATOM 8032 C C . GLY C 1 338 ? 11.541 -22.968 22.893 1.00 18.84 338 GLY A C 1
ATOM 8033 O O . GLY C 1 338 ? 10.831 -23.922 22.571 1.00 17.07 338 GLY A O 1
ATOM 8034 N N . TYR C 1 339 ? 11.413 -22.311 24.045 1.00 15.27 339 TYR A N 1
ATOM 8035 C CA . TYR C 1 339 ? 10.456 -22.716 25.075 1.00 18.98 339 TYR A CA 1
ATOM 8036 C C . TYR C 1 339 ? 9.028 -22.729 24.538 1.00 17.66 339 TYR A C 1
ATOM 8037 O O . TYR C 1 339 ? 8.255 -23.649 24.840 1.00 21.30 339 TYR A O 1
ATOM 8046 N N . SER C 1 340 ? 8.690 -21.724 23.739 1.00 16.52 340 SER A N 1
ATOM 8047 C CA . SER C 1 340 ? 7.360 -21.637 23.118 1.00 18.60 340 SER A CA 1
ATOM 8048 C C . SER C 1 340 ? 7.073 -22.870 22.271 1.00 19.97 340 SER A C 1
ATOM 8049 O O . SER C 1 340 ? 6.010 -23.475 22.373 1.00 18.34 340 SER A O 1
ATOM 8052 N N . HIS C 1 341 ? 8.045 -23.261 21.458 1.00 16.71 341 HIS A N 1
ATOM 8053 C CA . HIS C 1 341 ? 7.906 -24.471 20.650 1.00 16.83 341 HIS A CA 1
ATOM 8054 C C . HIS C 1 341 ? 7.805 -25.731 21.495 1.00 19.74 341 HIS A C 1
ATOM 8055 O O . HIS C 1 341 ? 7.087 -26.658 21.125 1.00 20.23 341 HIS A O 1
ATOM 8062 N N . ARG C 1 342 ? 8.494 -25.759 22.640 1.00 16.51 342 ARG A N 1
ATOM 8063 C CA . ARG C 1 342 ? 8.432 -26.916 23.532 1.00 17.14 342 ARG A CA 1
ATOM 8064 C C . ARG C 1 342 ? 7.052 -27.086 24.165 1.00 16.08 342 ARG A C 1
ATOM 8065 O O . ARG C 1 342 ? 6.580 -28.219 24.319 1.00 16.97 342 ARG A O 1
ATOM 8073 N N . VAL C 1 343 ? 6.412 -25.969 24.519 1.00 17.96 343 VAL A N 1
ATOM 8074 C CA . VAL C 1 343 ? 5.045 -26.017 25.086 1.00 17.80 343 VAL A CA 1
ATOM 8075 C C . VAL C 1 343 ? 4.103 -26.705 24.082 1.00 17.28 343 VAL A C 1
ATOM 8076 O O . VAL C 1 343 ? 3.319 -27.591 24.444 1.00 18.29 343 VAL A O 1
ATOM 8080 N N . VAL C 1 344 ? 4.205 -26.285 22.828 1.00 19.02 344 VAL A N 1
ATOM 8081 C CA . VAL C 1 344 ? 3.458 -26.890 21.723 1.00 18.21 344 VAL A CA 1
ATOM 8082 C C . VAL C 1 344 ? 3.826 -28.372 21.537 1.00 17.19 344 VAL A C 1
ATOM 8083 O O . VAL C 1 344 ? 2.948 -29.223 21.465 1.00 19.58 344 VAL A O 1
ATOM 8087 N N . ASP C 1 345 ? 5.117 -28.681 21.442 1.00 19.49 345 ASP A N 1
ATOM 8088 C CA . ASP C 1 345 ? 5.567 -30.075 21.356 1.00 20.77 345 ASP A CA 1
ATOM 8089 C C . ASP C 1 345 ? 4.973 -30.968 22.452 1.00 22.38 345 ASP A C 1
ATOM 8090 O O . ASP C 1 345 ? 4.588 -32.119 22.196 1.00 18.95 345 ASP A O 1
ATOM 8095 N N . LEU C 1 346 ? 4.907 -30.440 23.672 1.00 17.90 346 LEU A N 1
ATOM 8096 C CA . LEU C 1 346 ? 4.418 -31.225 24.802 1.00 19.59 346 LEU A CA 1
ATOM 8097 C C . LEU C 1 346 ? 2.913 -31.484 24.693 1.00 18.68 346 LEU A C 1
ATOM 8098 O O . LEU C 1 346 ? 2.467 -32.614 24.871 1.00 19.44 346 LEU A O 1
ATOM 8103 N N . VAL C 1 347 ? 2.143 -30.450 24.371 1.00 18.82 347 VAL A N 1
ATOM 8104 C CA . VAL C 1 347 ? 0.707 -30.612 24.142 1.00 20.33 347 VAL A CA 1
ATOM 8105 C C . VAL C 1 347 ? 0.462 -31.689 23.092 1.00 19.56 347 VAL A C 1
ATOM 8106 O O . VAL C 1 347 ? -0.378 -32.572 23.284 1.00 18.74 347 VAL A O 1
ATOM 8110 N N . ARG C 1 348 ? 1.215 -31.623 21.999 1.00 18.25 348 ARG A N 1
ATOM 8111 C CA . ARG C 1 348 ? 1.106 -32.612 20.921 1.00 21.89 348 ARG A CA 1
ATOM 8112 C C . ARG C 1 348 ? 1.444 -34.017 21.402 1.00 21.85 348 ARG A C 1
ATOM 8113 O O . ARG C 1 348 ? 0.748 -34.970 21.067 1.00 20.88 348 ARG A O 1
ATOM 8121 N N . HIS C 1 349 ? 2.517 -34.152 22.182 1.00 21.22 349 HIS A N 1
ATOM 8122 C CA . HIS C 1 349 ? 2.863 -35.455 22.738 1.00 21.28 349 HIS A CA 1
ATOM 8123 C C . HIS C 1 349 ? 1.774 -36.003 23.654 1.00 20.48 349 HIS A C 1
ATOM 8124 O O . HIS C 1 349 ? 1.429 -37.173 23.558 1.00 21.87 349 HIS A O 1
ATOM 8131 N N . MET C 1 350 ? 1.252 -35.160 24.541 1.00 18.72 350 MET A N 1
ATOM 8132 C CA . MET C 1 350 ? 0.189 -35.571 25.463 1.00 19.38 350 MET A CA 1
ATOM 8133 C C . MET C 1 350 ? -1.047 -36.008 24.682 1.00 22.62 350 MET A C 1
ATOM 8134 O O . MET C 1 350 ? -1.655 -37.035 24.990 1.00 21.12 350 MET A O 1
ATOM 8139 N N . ALA C 1 351 ? -1.391 -35.225 23.665 1.00 20.90 351 ALA A N 1
ATOM 8140 C CA . ALA C 1 351 ? -2.531 -35.526 22.803 1.00 24.72 351 ALA A CA 1
ATOM 8141 C C . ALA C 1 351 ? -2.383 -36.876 22.112 1.00 24.77 351 ALA A C 1
ATOM 8142 O O . ALA C 1 351 ? -3.337 -37.644 22.054 1.00 24.41 351 ALA A O 1
ATOM 8144 N N . SER C 1 352 ? -1.190 -37.179 21.597 1.00 23.95 352 SER A N 1
ATOM 8145 C CA . SER C 1 352 ? -0.983 -38.458 20.922 1.00 27.07 352 SER A CA 1
ATOM 8146 C C . SER C 1 352 ? -1.144 -39.613 21.908 1.00 31.75 352 SER A C 1
ATOM 8147 O O . SER C 1 352 ? -1.790 -40.626 21.597 1.00 28.79 352 SER A O 1
ATOM 8150 N N . LYS C 1 353 ? -0.574 -39.450 23.102 1.00 27.82 353 LYS A N 1
ATOM 8151 C CA . LYS C 1 353 ? -0.669 -40.471 24.144 1.00 27.51 353 LYS A CA 1
ATOM 8152 C C . LYS C 1 353 ? -2.074 -40.657 24.703 1.00 29.76 353 LYS A C 1
ATOM 8153 O O . LYS C 1 353 ? -2.493 -41.789 24.964 1.00 30.61 353 LYS A O 1
ATOM 8159 N N . ASP C 1 354 ? -2.792 -39.553 24.890 1.00 27.59 354 ASP A N 1
ATOM 8160 C CA . ASP C 1 354 ? -4.159 -39.605 25.402 1.00 28.32 354 ASP A CA 1
ATOM 8161 C C . ASP C 1 354 ? -5.071 -40.431 24.496 1.00 32.76 354 ASP A C 1
ATOM 8162 O O . ASP C 1 354 ? -5.878 -41.218 24.981 1.00 32.35 354 ASP A O 1
ATOM 8167 N N . ARG C 1 355 ? -4.866 -40.272 23.211 1.00 35.36 355 ARG A N 1
ATOM 8168 C CA . ARG C 1 355 ? -5.691 -40.868 22.188 1.00 39.88 355 ARG A CA 1
ATOM 8169 C C . ARG C 1 355 ? -5.344 -42.345 21.990 1.00 43.67 355 ARG A C 1
ATOM 8170 O O . ARG C 1 355 ? -6.218 -43.148 21.807 1.00 41.85 355 ARG A O 1
ATOM 8178 N N . SER C 1 356 ? -4.056 -42.665 22.060 1.00 37.42 356 SER A N 1
ATOM 8179 C CA . SER C 1 356 ? -3.518 -44.030 22.051 1.00 38.90 356 SER A CA 1
ATOM 8180 C C . SER C 1 356 ? -4.038 -44.832 23.238 1.00 40.30 356 SER A C 1
ATOM 8181 O O . SER C 1 356 ? -4.328 -46.024 23.110 1.00 46.21 356 SER A O 1
ATOM 8184 N N . ALA C 1 357 ? -4.155 -44.173 24.389 1.00 34.99 357 ALA A N 1
ATOM 8185 C CA . ALA C 1 357 ? -4.673 -44.807 25.599 1.00 42.66 357 ALA A CA 1
ATOM 8186 C C . ALA C 1 357 ? -6.166 -45.119 25.488 1.00 47.55 357 ALA A C 1
ATOM 8187 O O . ALA C 1 357 ? -6.649 -46.073 26.100 1.00 45.76 357 ALA A O 1
ATOM 8189 N N . ARG C 1 358 ? -6.880 -44.313 24.701 1.00 48.00 358 ARG A N 1
ATOM 8190 C CA . ARG C 1 358 ? -8.329 -44.437 24.541 1.00 52.58 358 ARG A CA 1
ATOM 8191 C C . ARG C 1 358 ? -8.722 -45.439 23.454 1.00 54.94 358 ARG A C 1
ATOM 8192 O O . ARG C 1 358 ? -9.436 -46.410 23.725 1.00 56.70 358 ARG A O 1
ATOM 8194 N N . LEU C 1 359 ? -8.259 -45.196 22.228 1.00 60.90 359 LEU A N 1
ATOM 8195 C CA . LEU C 1 359 ? -8.569 -46.069 21.094 1.00 59.08 359 LEU A CA 1
ATOM 8196 C C . LEU C 1 359 ? -7.728 -47.341 21.144 1.00 57.73 359 LEU A C 1
ATOM 8197 O O . LEU C 1 359 ? -6.503 -47.288 21.253 1.00 54.95 359 LEU A O 1
ATOM 8200 N N . MET D 1 1 ? 61.033 14.313 48.278 1.00 67.27 1 MET B N 1
ATOM 8201 C CA . MET D 1 1 ? 61.218 14.472 46.807 1.00 66.16 1 MET B CA 1
ATOM 8202 C C . MET D 1 1 ? 60.170 13.666 46.023 1.00 62.25 1 MET B C 1
ATOM 8203 O O . MET D 1 1 ? 60.167 12.430 46.086 1.00 64.24 1 MET B O 1
ATOM 8205 N N . PRO D 1 2 ? 59.274 14.364 45.287 1.00 61.68 2 PRO B N 1
ATOM 8206 C CA . PRO D 1 2 ? 58.235 13.694 44.498 1.00 56.71 2 PRO B CA 1
ATOM 8207 C C . PRO D 1 2 ? 58.820 13.020 43.264 1.00 55.41 2 PRO B C 1
ATOM 8208 O O . PRO D 1 2 ? 59.744 13.559 42.647 1.00 55.77 2 PRO B O 1
ATOM 8212 N N . ILE D 1 3 ? 58.295 11.847 42.915 1.00 53.15 3 ILE B N 1
ATOM 8213 C CA . ILE D 1 3 ? 58.779 11.132 41.733 1.00 52.28 3 ILE B CA 1
ATOM 8214 C C . ILE D 1 3 ? 58.252 11.748 40.443 1.00 50.93 3 ILE B C 1
ATOM 8215 O O . ILE D 1 3 ? 57.118 12.235 40.383 1.00 54.49 3 ILE B O 1
ATOM 8220 N N . LYS D 1 4 ? 59.098 11.723 39.420 1.00 50.87 4 LYS B N 1
ATOM 8221 C CA . LYS D 1 4 ? 58.797 12.363 38.151 1.00 50.10 4 LYS B CA 1
ATOM 8222 C C . LYS D 1 4 ? 58.234 11.324 37.195 1.00 47.56 4 LYS B C 1
ATOM 8223 O O . LYS D 1 4 ? 58.888 10.323 36.891 1.00 44.94 4 LYS B O 1
ATOM 8229 N N . VAL D 1 5 ? 57.008 11.567 36.737 1.00 47.08 5 VAL B N 1
ATOM 8230 C CA . VAL D 1 5 ? 56.263 10.584 35.955 1.00 45.16 5 VAL B CA 1
ATOM 8231 C C . VAL D 1 5 ? 55.834 11.124 34.592 1.00 41.89 5 VAL B C 1
ATOM 8232 O O . VAL D 1 5 ? 55.407 12.269 34.467 1.00 44.61 5 VAL B O 1
ATOM 8236 N N . GLY D 1 6 ? 55.968 10.277 33.578 1.00 44.62 6 GLY B N 1
ATOM 8237 C CA . GLY D 1 6 ? 55.454 10.551 32.247 1.00 44.56 6 GLY B CA 1
ATOM 8238 C C . GLY D 1 6 ? 54.492 9.455 31.842 1.00 45.14 6 GLY B C 1
ATOM 8239 O O . GLY D 1 6 ? 54.706 8.282 32.155 1.00 43.53 6 GLY B O 1
ATOM 8240 N N . ILE D 1 7 ? 53.421 9.840 31.157 1.00 46.11 7 ILE B N 1
ATOM 8241 C CA . ILE D 1 7 ? 52.415 8.890 30.715 1.00 41.56 7 ILE B CA 1
ATOM 8242 C C . ILE D 1 7 ? 52.488 8.737 29.195 1.00 46.55 7 ILE B C 1
ATOM 8243 O O . ILE D 1 7 ? 52.014 9.606 28.452 1.00 48.25 7 ILE B O 1
ATOM 8248 N N . ASN D 1 8 ? 53.100 7.645 28.735 1.00 42.24 8 ASN B N 1
ATOM 8249 C CA . ASN D 1 8 ? 53.081 7.331 27.309 1.00 42.88 8 ASN B CA 1
ATOM 8250 C C . ASN D 1 8 ? 51.730 6.785 26.875 1.00 45.63 8 ASN B C 1
ATOM 8251 O O . ASN D 1 8 ? 51.320 5.688 27.278 1.00 46.43 8 ASN B O 1
ATOM 8256 N N . GLY D 1 9 ? 51.056 7.557 26.030 1.00 45.08 9 GLY B N 1
ATOM 8257 C CA . GLY D 1 9 ? 49.693 7.266 25.634 1.00 41.21 9 GLY B CA 1
ATOM 8258 C C . GLY D 1 9 ? 48.785 7.983 26.600 1.00 45.12 9 GLY B C 1
ATOM 8259 O O . GLY D 1 9 ? 48.846 7.748 27.809 1.00 44.56 9 GLY B O 1
ATOM 8260 N N . PHE D 1 10 ? 47.961 8.884 26.076 1.00 48.60 10 PHE B N 1
ATOM 8261 C CA . PHE D 1 10 ? 46.979 9.575 26.901 1.00 42.69 10 PHE B CA 1
ATOM 8262 C C . PHE D 1 10 ? 45.584 9.383 26.335 1.00 42.92 10 PHE B C 1
ATOM 8263 O O . PHE D 1 10 ? 44.802 10.335 26.222 1.00 43.71 10 PHE B O 1
ATOM 8271 N N . GLY D 1 11 ? 45.290 8.136 25.972 1.00 43.93 11 GLY B N 1
ATOM 8272 C CA . GLY D 1 11 ? 43.932 7.709 25.657 1.00 44.40 11 GLY B CA 1
ATOM 8273 C C . GLY D 1 11 ? 43.148 7.598 26.949 1.00 37.15 11 GLY B C 1
ATOM 8274 O O . GLY D 1 11 ? 43.519 8.197 27.953 1.00 37.26 11 GLY B O 1
ATOM 8275 N N . ARG D 1 12 ? 42.066 6.826 26.919 1.00 38.08 12 ARG B N 1
ATOM 8276 C CA . ARG D 1 12 ? 41.207 6.630 28.091 1.00 36.91 12 ARG B CA 1
ATOM 8277 C C . ARG D 1 12 ? 41.951 5.974 29.265 1.00 39.29 12 ARG B C 1
ATOM 8278 O O . ARG D 1 12 ? 41.792 6.379 30.425 1.00 37.71 12 ARG B O 1
ATOM 8286 N N . ILE D 1 13 ? 42.764 4.967 28.950 1.00 41.38 13 ILE B N 1
ATOM 8287 C CA . ILE D 1 13 ? 43.561 4.260 29.955 1.00 41.86 13 ILE B CA 1
ATOM 8288 C C . ILE D 1 13 ? 44.493 5.234 30.698 1.00 35.02 13 ILE B C 1
ATOM 8289 O O . ILE D 1 13 ? 44.429 5.344 31.922 1.00 33.63 13 ILE B O 1
ATOM 8294 N N . GLY D 1 14 ? 45.321 5.963 29.950 1.00 39.68 14 GLY B N 1
ATOM 8295 C CA . GLY D 1 14 ? 46.232 6.948 30.535 1.00 35.42 14 GLY B CA 1
ATOM 8296 C C . GLY D 1 14 ? 45.529 8.035 31.321 1.00 35.69 14 GLY B C 1
ATOM 8297 O O . GLY D 1 14 ? 45.979 8.424 32.402 1.00 32.97 14 GLY B O 1
ATOM 8298 N N . ARG D 1 15 ? 44.420 8.524 30.768 1.00 36.71 15 ARG B N 1
ATOM 8299 C CA . ARG D 1 15 ? 43.600 9.549 31.407 1.00 37.46 15 ARG B CA 1
ATOM 8300 C C . ARG D 1 15 ? 43.159 9.154 32.803 1.00 34.26 15 ARG B C 1
ATOM 8301 O O . ARG D 1 15 ? 43.322 9.920 33.745 1.00 35.37 15 ARG B O 1
ATOM 8309 N N . MET D 1 16 ? 42.595 7.957 32.930 1.00 36.96 16 MET B N 1
ATOM 8310 C CA . MET D 1 16 ? 41.999 7.523 34.195 1.00 34.08 16 MET B CA 1
ATOM 8311 C C . MET D 1 16 ? 43.063 7.235 35.263 1.00 28.18 16 MET B C 1
ATOM 8312 O O . MET D 1 16 ? 42.825 7.445 36.446 1.00 27.92 16 MET B O 1
ATOM 8317 N N . VAL D 1 17 ? 44.236 6.775 34.829 1.00 30.49 17 VAL B N 1
ATOM 8318 C CA . VAL D 1 17 ? 45.399 6.667 35.714 1.00 31.10 17 VAL B CA 1
ATOM 8319 C C . VAL D 1 17 ? 45.689 8.045 36.311 1.00 31.41 17 VAL B C 1
ATOM 8320 O O . VAL D 1 17 ? 45.886 8.186 37.524 1.00 29.00 17 VAL B O 1
ATOM 8324 N N . PHE D 1 18 ? 45.681 9.067 35.456 1.00 33.23 18 PHE B N 1
ATOM 8325 C CA . PHE D 1 18 ? 45.872 10.438 35.929 1.00 37.71 18 PHE B CA 1
ATOM 8326 C C . PHE D 1 18 ? 44.792 10.896 36.914 1.00 35.27 18 PHE B C 1
ATOM 8327 O O . PHE D 1 18 ? 45.109 11.502 37.933 1.00 29.77 18 PHE B O 1
ATOM 8335 N N . GLN D 1 19 ? 43.522 10.624 36.609 1.00 33.16 19 GLN B N 1
ATOM 8336 C CA . GLN D 1 19 ? 42.431 11.054 37.496 1.00 36.96 19 GLN B CA 1
ATOM 8337 C C . GLN D 1 19 ? 42.540 10.368 38.865 1.00 31.54 19 GLN B C 1
ATOM 8338 O O . GLN D 1 19 ? 42.295 10.994 39.895 1.00 36.43 19 GLN B O 1
ATOM 8344 N N . ALA D 1 20 ? 42.915 9.087 38.858 1.00 34.65 20 ALA B N 1
ATOM 8345 C CA . ALA D 1 20 ? 43.141 8.302 40.081 1.00 33.70 20 ALA B CA 1
ATOM 8346 C C . ALA D 1 20 ? 44.290 8.881 40.902 1.00 35.01 20 ALA B C 1
ATOM 8347 O O . ALA D 1 20 ? 44.201 8.992 42.124 1.00 36.39 20 ALA B O 1
ATOM 8349 N N . LEU D 1 21 ? 45.357 9.238 40.246 1.00 37.53 21 LEU B N 1
ATOM 8350 C CA . LEU D 1 21 ? 46.467 9.894 40.865 1.00 36.77 21 LEU B CA 1
ATOM 8351 C C . LEU D 1 21 ? 46.019 11.171 41.554 1.00 37.91 21 LEU B C 1
ATOM 8352 O O . LEU D 1 21 ? 46.328 11.373 42.656 1.00 41.34 21 LEU B O 1
ATOM 8357 N N . CYS D 1 22 ? 45.250 12.013 40.892 1.00 37.83 22 CYS B N 1
ATOM 8358 C CA . CYS D 1 22 ? 44.676 13.205 41.526 1.00 40.10 22 CYS B CA 1
ATOM 8359 C C . CYS D 1 22 ? 43.723 12.895 42.684 1.00 40.27 22 CYS B C 1
ATOM 8360 O O . CYS D 1 22 ? 43.784 13.551 43.724 1.00 45.60 22 CYS B O 1
ATOM 8363 N N . GLU D 1 23 ? 42.846 11.906 42.485 1.00 42.22 23 GLU B N 1
ATOM 8364 C CA . GLU D 1 23 ? 41.859 11.469 43.490 1.00 41.39 23 GLU B CA 1
ATOM 8365 C C . GLU D 1 23 ? 42.507 11.076 44.824 1.00 41.95 23 GLU B C 1
ATOM 8366 O O . GLU D 1 23 ? 41.978 11.387 45.894 1.00 43.66 23 GLU B O 1
ATOM 8372 N N . ASP D 1 24 ? 43.651 10.397 44.753 1.00 40.96 24 ASP B N 1
ATOM 8373 C CA . ASP D 1 24 ? 44.426 10.050 45.947 1.00 38.15 24 ASP B CA 1
ATOM 8374 C C . ASP D 1 24 ? 45.204 11.247 46.511 1.00 43.87 24 ASP B C 1
ATOM 8375 O O . ASP D 1 24 ? 45.864 11.128 47.545 1.00 45.71 24 ASP B O 1
ATOM 8380 N N . GLY D 1 25 ? 45.128 12.388 45.823 1.00 43.41 25 GLY B N 1
ATOM 8381 C CA . GLY D 1 25 ? 45.794 13.623 46.246 1.00 46.29 25 GLY B CA 1
ATOM 8382 C C . GLY D 1 25 ? 47.308 13.562 46.199 1.00 45.81 25 GLY B C 1
ATOM 8383 O O . GLY D 1 25 ? 47.978 14.010 47.127 1.00 48.29 25 GLY B O 1
ATOM 8384 N N . LEU D 1 26 ? 47.845 13.019 45.110 1.00 43.27 26 LEU B N 1
ATOM 8385 C CA . LEU D 1 26 ? 49.284 12.807 44.984 1.00 46.11 26 LEU B CA 1
ATOM 8386 C C . LEU D 1 26 ? 49.956 13.800 44.040 1.00 45.91 26 LEU B C 1
ATOM 8387 O O . LEU D 1 26 ? 51.177 13.946 44.066 1.00 47.99 26 LEU B O 1
ATOM 8392 N N . LEU D 1 27 ? 49.157 14.473 43.213 1.00 44.41 27 LEU B N 1
ATOM 8393 C CA . LEU D 1 27 ? 49.675 15.430 42.231 1.00 44.65 27 LEU B CA 1
ATOM 8394 C C . LEU D 1 27 ? 50.358 16.628 42.899 1.00 45.79 27 LEU B C 1
ATOM 8395 O O . LEU D 1 27 ? 49.742 17.350 43.685 1.00 44.92 27 LEU B O 1
ATOM 8400 N N . GLY D 1 28 ? 51.637 16.820 42.580 1.00 48.64 28 GLY B N 1
ATOM 8401 C CA . GLY D 1 28 ? 52.427 17.928 43.121 1.00 50.70 28 GLY B CA 1
ATOM 8402 C C . GLY D 1 28 ? 53.248 17.563 44.344 1.00 53.13 28 GLY B C 1
ATOM 8403 O O . GLY D 1 28 ? 54.435 17.888 44.421 1.00 59.00 28 GLY B O 1
ATOM 8404 N N . THR D 1 29 ? 52.617 16.889 45.303 1.00 52.06 29 THR B N 1
ATOM 8405 C CA . THR D 1 29 ? 53.276 16.532 46.562 1.00 53.96 29 THR B CA 1
ATOM 8406 C C . THR D 1 29 ? 54.036 15.209 46.485 1.00 52.70 29 THR B C 1
ATOM 8407 O O . THR D 1 29 ? 55.229 15.160 46.772 1.00 56.39 29 THR B O 1
ATOM 8411 N N . GLU D 1 30 ? 53.347 14.140 46.098 1.00 51.75 30 GLU B N 1
ATOM 8412 C CA . GLU D 1 30 ? 53.960 12.813 46.071 1.00 51.59 30 GLU B CA 1
ATOM 8413 C C . GLU D 1 30 ? 54.470 12.463 44.670 1.00 51.22 30 GLU B C 1
ATOM 8414 O O . GLU D 1 30 ? 55.564 11.919 44.521 1.00 51.30 30 GLU B O 1
ATOM 8420 N N . ILE D 1 31 ? 53.672 12.773 43.650 1.00 47.97 31 ILE B N 1
ATOM 8421 C CA . ILE D 1 31 ? 54.048 12.518 42.260 1.00 45.04 31 ILE B CA 1
ATOM 8422 C C . ILE D 1 31 ? 54.005 13.806 41.435 1.00 46.32 31 ILE B C 1
ATOM 8423 O O . ILE D 1 31 ? 53.085 14.615 41.571 1.00 47.68 31 ILE B O 1
ATOM 8428 N N . ASP D 1 32 ? 55.016 13.987 40.591 1.00 47.05 32 ASP B N 1
ATOM 8429 C CA . ASP D 1 32 ? 55.031 15.067 39.617 1.00 47.59 32 ASP B CA 1
ATOM 8430 C C . ASP D 1 32 ? 54.806 14.482 38.227 1.00 45.63 32 ASP B C 1
ATOM 8431 O O . ASP D 1 32 ? 55.677 13.798 37.685 1.00 48.29 32 ASP B O 1
ATOM 8436 N N . VAL D 1 33 ? 53.630 14.739 37.660 1.00 42.92 33 VAL B N 1
ATOM 8437 C CA . VAL D 1 33 ? 53.354 14.346 36.285 1.00 43.62 33 VAL B CA 1
ATOM 8438 C C . VAL D 1 33 ? 53.963 15.405 35.364 1.00 47.91 33 VAL B C 1
ATOM 8439 O O . VAL D 1 33 ? 53.346 16.442 35.081 1.00 45.60 33 VAL B O 1
ATOM 8443 N N . VAL D 1 34 ? 55.134 15.090 34.854 1.00 49.49 34 VAL B N 1
ATOM 8444 C CA . VAL D 1 34 ? 55.903 16.024 34.055 1.00 48.88 34 VAL B CA 1
ATOM 8445 C C . VAL D 1 34 ? 55.297 16.188 32.688 1.00 50.97 34 VAL B C 1
ATOM 8446 O O . VAL D 1 34 ? 55.099 17.286 32.270 1.00 50.74 34 VAL B O 1
ATOM 8450 N N . ALA D 1 35 ? 55.017 15.085 31.999 1.00 51.92 35 ALA B N 1
ATOM 8451 C CA . ALA D 1 35 ? 54.435 15.127 30.663 1.00 51.95 35 ALA B CA 1
ATOM 8452 C C . ALA D 1 35 ? 53.461 13.982 30.323 1.00 53.23 35 ALA B C 1
ATOM 8453 O O . ALA D 1 35 ? 53.455 12.949 30.968 1.00 47.75 35 ALA B O 1
ATOM 8455 N N . VAL D 1 36 ? 52.658 14.194 29.288 1.00 50.27 36 VAL B N 1
ATOM 8456 C CA . VAL D 1 36 ? 51.956 13.136 28.593 1.00 46.46 36 VAL B CA 1
ATOM 8457 C C . VAL D 1 36 ? 52.449 13.056 27.150 1.00 50.90 36 VAL B C 1
ATOM 8458 O O . VAL D 1 36 ? 52.934 14.015 26.603 1.00 49.25 36 VAL B O 1
ATOM 8462 N N . VAL D 1 37 ? 52.360 11.888 26.560 1.00 44.15 37 VAL B N 1
ATOM 8463 C CA . VAL D 1 37 ? 52.730 11.737 25.198 1.00 49.99 37 VAL B CA 1
ATOM 8464 C C . VAL D 1 37 ? 51.564 11.146 24.479 1.00 51.29 37 VAL B C 1
ATOM 8465 O O . VAL D 1 37 ? 51.016 10.180 24.928 1.00 45.09 37 VAL B O 1
ATOM 8469 N N . ASP D 1 38 ? 51.192 11.750 23.364 1.00 49.44 38 ASP B N 1
ATOM 8470 C CA . ASP D 1 38 ? 50.098 11.239 22.552 1.00 54.25 38 ASP B CA 1
ATOM 8471 C C . ASP D 1 38 ? 50.288 11.578 21.066 1.00 56.30 38 ASP B C 1
ATOM 8472 O O . ASP D 1 38 ? 51.296 12.179 20.682 1.00 55.94 38 ASP B O 1
ATOM 8477 N N . MET D 1 39 ? 49.423 11.058 20.227 1.00 55.86 39 MET B N 1
ATOM 8478 C CA . MET D 1 39 ? 49.513 11.359 18.829 1.00 58.88 39 MET B CA 1
ATOM 8479 C C . MET D 1 39 ? 49.077 12.770 18.763 1.00 59.41 39 MET B C 1
ATOM 8480 O O . MET D 1 39 ? 49.352 13.451 17.844 1.00 62.58 39 MET B O 1
ATOM 8485 N N . ASN D 1 40 ? 48.345 13.203 19.784 1.00 57.41 40 ASN B N 1
ATOM 8486 C CA . ASN D 1 40 ? 47.778 14.546 19.798 1.00 57.84 40 ASN B CA 1
ATOM 8487 C C . ASN D 1 40 ? 48.528 15.511 20.710 1.00 59.40 40 ASN B C 1
ATOM 8488 O O . ASN D 1 40 ? 48.996 15.133 21.784 1.00 57.56 40 ASN B O 1
ATOM 8493 N N . THR D 1 41 ? 48.634 16.761 20.271 1.00 60.96 41 THR B N 1
ATOM 8494 C CA . THR D 1 41 ? 49.281 17.801 21.058 1.00 61.30 41 THR B CA 1
ATOM 8495 C C . THR D 1 41 ? 48.238 18.768 21.607 1.00 58.99 41 THR B C 1
ATOM 8496 O O . THR D 1 41 ? 48.487 19.481 22.579 1.00 57.40 41 THR B O 1
ATOM 8500 N N . ASP D 1 42 ? 47.067 18.782 20.977 1.00 58.19 42 ASP B N 1
ATOM 8501 C CA . ASP D 1 42 ? 45.973 19.642 21.410 1.00 56.88 42 ASP B CA 1
ATOM 8502 C C . ASP D 1 42 ? 45.672 19.424 22.888 1.00 56.72 42 ASP B C 1
ATOM 8503 O O . ASP D 1 42 ? 45.408 18.302 23.319 1.00 59.71 42 ASP B O 1
ATOM 8508 N N . ALA D 1 43 ? 45.715 20.505 23.660 1.00 52.35 43 ALA B N 1
ATOM 8509 C CA . ALA D 1 43 ? 45.481 20.428 25.083 1.00 52.83 43 ALA B CA 1
ATOM 8510 C C . ALA D 1 43 ? 44.071 20.773 25.493 1.00 50.42 43 ALA B C 1
ATOM 8511 O O . ALA D 1 43 ? 43.583 20.297 26.465 1.00 46.17 43 ALA B O 1
ATOM 8513 N N . GLU D 1 44 ? 43.437 21.636 24.738 1.00 50.94 44 GLU B N 1
ATOM 8514 C CA . GLU D 1 44 ? 42.068 22.017 25.010 1.00 50.11 44 GLU B CA 1
ATOM 8515 C C . GLU D 1 44 ? 41.149 20.814 24.917 1.00 43.68 44 GLU B C 1
ATOM 8516 O O . GLU D 1 44 ? 40.318 20.630 25.741 1.00 41.99 44 GLU B O 1
ATOM 8522 N N . TYR D 1 45 ? 41.321 20.008 23.901 1.00 41.81 45 TYR B N 1
ATOM 8523 C CA . TYR D 1 45 ? 40.594 18.769 23.815 1.00 42.24 45 TYR B CA 1
ATOM 8524 C C . TYR D 1 45 ? 40.900 17.856 24.990 1.00 43.22 45 TYR B C 1
ATOM 8525 O O . TYR D 1 45 ? 40.016 17.242 25.495 1.00 39.53 45 TYR B O 1
ATOM 8534 N N . PHE D 1 46 ? 42.164 17.757 25.389 1.00 44.18 46 PHE B N 1
ATOM 8535 C CA . PHE D 1 46 ? 42.534 16.937 26.547 1.00 41.40 46 PHE B CA 1
ATOM 8536 C C . PHE D 1 46 ? 41.776 17.362 27.794 1.00 41.30 46 PHE B C 1
ATOM 8537 O O . PHE D 1 46 ? 41.222 16.515 28.502 1.00 40.31 46 PHE B O 1
ATOM 8545 N N . ALA D 1 47 ? 41.737 18.671 28.047 1.00 40.75 47 ALA B N 1
ATOM 8546 C CA . ALA D 1 47 ? 41.005 19.230 29.186 1.00 40.38 47 ALA B CA 1
ATOM 8547 C C . ALA D 1 47 ? 39.511 18.902 29.124 1.00 40.48 47 ALA B C 1
ATOM 8548 O O . ALA D 1 47 ? 38.892 18.625 30.156 1.00 39.32 47 ALA B O 1
ATOM 8550 N N . TYR D 1 48 ? 38.941 18.934 27.919 1.00 39.55 48 TYR B N 1
ATOM 8551 C CA . TYR D 1 48 ? 37.550 18.513 27.707 1.00 38.40 48 TYR B CA 1
ATOM 8552 C C . TYR D 1 48 ? 37.377 17.029 28.036 1.00 33.09 48 TYR B C 1
ATOM 8553 O O . TYR D 1 48 ? 36.439 16.656 28.727 1.00 34.04 48 TYR B O 1
ATOM 8562 N N . GLN D 1 49 ? 38.284 16.193 27.528 1.00 35.30 49 GLN B N 1
ATOM 8563 C CA . GLN D 1 49 ? 38.262 14.752 27.807 1.00 35.32 49 GLN B CA 1
ATOM 8564 C C . GLN D 1 49 ? 38.388 14.474 29.301 1.00 35.65 49 GLN B C 1
ATOM 8565 O O . GLN D 1 49 ? 37.737 13.571 29.832 1.00 32.80 49 GLN B O 1
ATOM 8571 N N . MET D 1 50 ? 39.222 15.269 29.966 1.00 33.08 50 MET B N 1
ATOM 8572 C CA . MET D 1 50 ? 39.516 15.108 31.381 1.00 38.43 50 MET B CA 1
ATOM 8573 C C . MET D 1 50 ? 38.344 15.565 32.244 1.00 35.00 50 MET B C 1
ATOM 8574 O O . MET D 1 50 ? 38.090 14.998 33.306 1.00 34.25 50 MET B O 1
ATOM 8579 N N . ARG D 1 51 ? 37.616 16.570 31.758 1.00 33.43 51 ARG B N 1
ATOM 8580 C CA . ARG D 1 51 ? 36.553 17.217 32.513 1.00 31.28 51 ARG B CA 1
ATOM 8581 C C . ARG D 1 51 ? 35.255 16.395 32.555 1.00 32.27 51 ARG B C 1
ATOM 8582 O O . ARG D 1 51 ? 34.555 16.357 33.578 1.00 27.77 51 ARG B O 1
ATOM 8590 N N . TYR D 1 52 ? 34.929 15.756 31.438 1.00 28.70 52 TYR B N 1
ATOM 8591 C CA . TYR D 1 52 ? 33.668 15.037 31.325 1.00 26.12 52 TYR B CA 1
ATOM 8592 C C . TYR D 1 52 ? 33.877 13.549 31.028 1.00 27.87 52 TYR B C 1
ATOM 8593 O O . TYR D 1 52 ? 34.639 13.173 30.127 1.00 31.23 52 TYR B O 1
ATOM 8602 N N . ASP D 1 53 ? 33.209 12.712 31.823 1.00 32.08 53 ASP B N 1
ATOM 8603 C CA . ASP D 1 53 ? 33.257 11.262 31.682 1.00 29.22 53 ASP B CA 1
ATOM 8604 C C . ASP D 1 53 ? 31.838 10.712 31.765 1.00 28.55 53 ASP B C 1
ATOM 8605 O O . ASP D 1 53 ? 31.118 10.975 32.735 1.00 29.34 53 ASP B O 1
ATOM 8610 N N . THR D 1 54 ? 31.443 9.963 30.738 1.00 27.81 54 THR B N 1
ATOM 8611 C CA . THR D 1 54 ? 30.111 9.371 30.660 1.00 29.11 54 THR B CA 1
ATOM 8612 C C . THR D 1 54 ? 29.819 8.468 31.864 1.00 31.46 54 THR B C 1
ATOM 8613 O O . THR D 1 54 ? 28.710 8.485 32.399 1.00 30.30 54 THR B O 1
ATOM 8617 N N . VAL D 1 55 ? 30.826 7.703 32.286 1.00 26.92 55 VAL B N 1
ATOM 8618 C CA . VAL D 1 55 ? 30.676 6.734 33.376 1.00 30.70 55 VAL B CA 1
ATOM 8619 C C . VAL D 1 55 ? 31.052 7.316 34.753 1.00 33.73 55 VAL B C 1
ATOM 8620 O O . VAL D 1 55 ? 30.301 7.176 35.722 1.00 29.39 55 VAL B O 1
ATOM 8624 N N . HIS D 1 56 ? 32.198 7.985 34.834 1.00 28.91 56 HIS B N 1
ATOM 8625 C CA . HIS D 1 56 ? 32.724 8.403 36.139 1.00 32.76 56 HIS B CA 1
ATOM 8626 C C . HIS D 1 56 ? 32.319 9.804 36.597 1.00 35.70 56 HIS B C 1
ATOM 8627 O O . HIS D 1 56 ? 32.675 10.229 37.703 1.00 36.02 56 HIS B O 1
ATOM 8634 N N . GLY D 1 57 ? 31.547 10.504 35.766 1.00 33.03 57 GLY B N 1
ATOM 8635 C CA . GLY D 1 57 ? 31.040 11.832 36.117 1.00 33.50 57 GLY B CA 1
ATOM 8636 C C . GLY D 1 57 ? 32.033 12.950 35.857 1.00 36.58 57 GLY B C 1
ATOM 8637 O O . GLY D 1 57 ? 32.951 12.804 35.046 1.00 36.64 57 GLY B O 1
ATOM 8638 N N . LYS D 1 58 ? 31.846 14.069 36.549 1.00 35.25 58 LYS B N 1
ATOM 8639 C CA . LYS D 1 58 ? 32.686 15.247 36.354 1.00 39.97 58 LYS B CA 1
ATOM 8640 C C . LYS D 1 58 ? 33.947 15.225 37.206 1.00 39.12 58 LYS B C 1
ATOM 8641 O O . LYS D 1 58 ? 33.889 14.946 38.404 1.00 39.36 58 LYS B O 1
ATOM 8647 N N . PHE D 1 59 ? 35.085 15.512 36.574 1.00 37.07 59 PHE B N 1
ATOM 8648 C CA . PHE D 1 59 ? 36.363 15.639 37.277 1.00 38.57 59 PHE B CA 1
ATOM 8649 C C . PHE D 1 59 ? 36.260 16.756 38.323 1.00 41.29 59 PHE B C 1
ATOM 8650 O O . PHE D 1 59 ? 35.847 17.873 38.009 1.00 41.69 59 PHE B O 1
ATOM 8658 N N . LYS D 1 60 ? 36.628 16.442 39.565 1.00 43.77 60 LYS B N 1
ATOM 8659 C CA . LYS D 1 60 ? 36.460 17.370 40.697 1.00 46.77 60 LYS B CA 1
ATOM 8660 C C . LYS D 1 60 ? 37.547 18.449 40.777 1.00 50.80 60 LYS B C 1
ATOM 8661 O O . LYS D 1 60 ? 37.558 19.259 41.711 1.00 49.84 60 LYS B O 1
ATOM 8667 N N . TYR D 1 61 ? 38.454 18.452 39.803 1.00 46.38 61 TYR B N 1
ATOM 8668 C CA . TYR D 1 61 ? 39.545 19.420 39.750 1.00 49.50 61 TYR B CA 1
ATOM 8669 C C . TYR D 1 61 ? 39.425 20.315 38.524 1.00 52.16 61 TYR B C 1
ATOM 8670 O O . TYR D 1 61 ? 39.051 19.853 37.440 1.00 47.79 61 TYR B O 1
ATOM 8679 N N . GLU D 1 62 ? 39.799 21.569 38.672 1.00 52.62 62 GLU B N 1
ATOM 8680 C CA . GLU D 1 62 ? 39.717 22.451 37.553 1.00 53.27 62 GLU B CA 1
ATOM 8681 C C . GLU D 1 62 ? 40.908 22.356 36.639 1.00 51.61 62 GLU B C 1
ATOM 8682 O O . GLU D 1 62 ? 42.040 22.337 37.035 1.00 49.91 62 GLU B O 1
ATOM 8688 N N . VAL D 1 63 ? 40.582 22.190 35.382 1.00 50.21 63 VAL B N 1
ATOM 8689 C CA . VAL D 1 63 ? 41.600 22.047 34.355 1.00 45.94 63 VAL B CA 1
ATOM 8690 C C . VAL D 1 63 ? 41.530 23.244 33.412 1.00 49.88 63 VAL B C 1
ATOM 8691 O O . VAL D 1 63 ? 40.502 23.484 32.771 1.00 46.98 63 VAL B O 1
ATOM 8695 N N . THR D 1 64 ? 42.625 23.999 33.361 1.00 48.09 64 THR B N 1
ATOM 8696 C CA . THR D 1 64 ? 42.806 25.073 32.388 1.00 47.99 64 THR B CA 1
ATOM 8697 C C . THR D 1 64 ? 43.926 24.681 31.421 1.00 46.61 64 THR B C 1
ATOM 8698 O O . THR D 1 64 ? 44.583 23.654 31.618 1.00 46.78 64 THR B O 1
ATOM 8702 N N . THR D 1 65 ? 44.129 25.476 30.371 1.00 47.77 65 THR B N 1
ATOM 8703 C CA . THR D 1 65 ? 45.214 25.227 29.409 1.00 52.38 65 THR B CA 1
ATOM 8704 C C . THR D 1 65 ? 46.069 26.473 29.170 1.00 53.32 65 THR B C 1
ATOM 8705 O O . THR D 1 65 ? 45.609 27.599 29.380 1.00 53.40 65 THR B O 1
ATOM 8709 N N . THR D 1 66 ? 47.314 26.257 28.741 1.00 54.24 66 THR B N 1
ATOM 8710 C CA . THR D 1 66 ? 48.266 27.341 28.472 1.00 53.59 66 THR B CA 1
ATOM 8711 C C . THR D 1 66 ? 49.399 26.886 27.543 1.00 55.18 66 THR B C 1
ATOM 8712 O O . THR D 1 66 ? 49.387 25.758 27.051 1.00 55.28 66 THR B O 1
ATOM 8716 N N . LYS D 1 67 ? 50.364 27.773 27.301 1.00 58.04 67 LYS B N 1
ATOM 8717 C CA . LYS D 1 67 ? 51.504 27.478 26.429 1.00 60.64 67 LYS B CA 1
ATOM 8718 C C . LYS D 1 67 ? 52.793 27.342 27.242 1.00 59.61 67 LYS B C 1
ATOM 8719 O O . LYS D 1 67 ? 52.959 28.007 28.268 1.00 59.12 67 LYS B O 1
ATOM 8725 N N . SER D 1 68 ? 53.697 26.478 26.778 1.00 61.50 68 SER B N 1
ATOM 8726 C CA . SER D 1 68 ? 54.995 26.279 27.427 1.00 61.91 68 SER B CA 1
ATOM 8727 C C . SER D 1 68 ? 55.922 27.462 27.146 1.00 67.99 68 SER B C 1
ATOM 8728 O O . SER D 1 68 ? 56.650 27.921 28.032 1.00 72.21 68 SER B O 1
ATOM 8731 N N . SER D 1 69 ? 55.893 27.933 25.902 1.00 66.74 69 SER B N 1
ATOM 8732 C CA . SER D 1 69 ? 56.521 29.192 25.507 1.00 71.63 69 SER B CA 1
ATOM 8733 C C . SER D 1 69 ? 55.595 29.907 24.517 1.00 74.29 69 SER B C 1
ATOM 8734 O O . SER D 1 69 ? 54.984 29.250 23.664 1.00 72.78 69 SER B O 1
ATOM 8737 N N . PRO D 1 70 ? 55.472 31.248 24.633 1.00 75.46 70 PRO B N 1
ATOM 8738 C CA . PRO D 1 70 ? 54.614 32.047 23.742 1.00 76.09 70 PRO B CA 1
ATOM 8739 C C . PRO D 1 70 ? 54.847 31.798 22.244 1.00 74.76 70 PRO B C 1
ATOM 8740 O O . PRO D 1 70 ? 54.050 32.249 21.412 1.00 72.52 70 PRO B O 1
ATOM 8744 N N . SER D 1 71 ? 55.921 31.079 21.921 1.00 72.82 71 SER B N 1
ATOM 8745 C CA . SER D 1 71 ? 56.261 30.727 20.541 1.00 71.50 71 SER B CA 1
ATOM 8746 C C . SER D 1 71 ? 55.310 29.708 19.900 1.00 73.95 71 SER B C 1
ATOM 8747 O O . SER D 1 71 ? 55.062 29.764 18.692 1.00 71.11 71 SER B O 1
ATOM 8750 N N . VAL D 1 72 ? 54.784 28.787 20.711 1.00 74.17 72 VAL B N 1
ATOM 8751 C CA . VAL D 1 72 ? 53.965 27.671 20.217 1.00 71.62 72 VAL B CA 1
ATOM 8752 C C . VAL D 1 72 ? 52.592 28.152 19.731 1.00 71.44 72 VAL B C 1
ATOM 8753 O O . VAL D 1 72 ? 51.986 29.042 20.338 1.00 71.03 72 VAL B O 1
ATOM 8757 N N . ALA D 1 73 ? 52.123 27.553 18.635 1.00 68.99 73 ALA B N 1
ATOM 8758 C CA . ALA D 1 73 ? 50.856 27.916 17.988 1.00 72.63 73 ALA B CA 1
ATOM 8759 C C . ALA D 1 73 ? 49.662 27.916 18.944 1.00 71.40 73 ALA B C 1
ATOM 8760 O O . ALA D 1 73 ? 49.154 28.983 19.310 1.00 68.71 73 ALA B O 1
ATOM 8762 N N . LYS D 1 74 ? 49.250 26.717 19.363 1.00 71.98 74 LYS B N 1
ATOM 8763 C CA . LYS D 1 74 ? 48.160 26.560 20.321 1.00 70.80 74 LYS B CA 1
ATOM 8764 C C . LYS D 1 74 ? 48.653 26.004 21.639 1.00 65.25 74 LYS B C 1
ATOM 8765 O O . LYS D 1 74 ? 49.787 25.647 21.771 1.00 63.32 74 LYS B O 1
ATOM 8771 N N . ASP D 1 75 ? 47.769 25.936 22.609 1.00 61.56 75 ASP B N 1
ATOM 8772 C CA . ASP D 1 75 ? 48.139 25.453 23.939 1.00 59.60 75 ASP B CA 1
ATOM 8773 C C . ASP D 1 75 ? 48.677 24.023 23.894 1.00 58.65 75 ASP B C 1
ATOM 8774 O O . ASP D 1 75 ? 48.144 23.171 23.178 1.00 60.53 75 ASP B O 1
ATOM 8779 N N . ASP D 1 76 ? 49.744 23.781 24.653 1.00 58.05 76 ASP B N 1
ATOM 8780 C CA . ASP D 1 76 ? 50.415 22.480 24.686 1.00 58.67 76 ASP B CA 1
ATOM 8781 C C . ASP D 1 76 ? 50.642 21.990 26.121 1.00 52.96 76 ASP B C 1
ATOM 8782 O O . ASP D 1 76 ? 51.343 21.000 26.347 1.00 52.12 76 ASP B O 1
ATOM 8787 N N . THR D 1 77 ? 50.048 22.701 27.076 1.00 53.04 77 THR B N 1
ATOM 8788 C CA . THR D 1 77 ? 50.254 22.446 28.496 1.00 53.18 77 THR B CA 1
ATOM 8789 C C . THR D 1 77 ? 48.920 22.405 29.235 1.00 51.11 77 THR B C 1
ATOM 8790 O O . THR D 1 77 ? 48.087 23.303 29.084 1.00 52.74 77 THR B O 1
ATOM 8794 N N . LEU D 1 78 ? 48.726 21.370 30.044 1.00 44.43 78 LEU B N 1
ATOM 8795 C CA . LEU D 1 78 ? 47.573 21.296 30.906 1.00 47.06 78 LEU B CA 1
ATOM 8796 C C . LEU D 1 78 ? 47.917 21.855 32.250 1.00 45.42 78 LEU B C 1
ATOM 8797 O O . LEU D 1 78 ? 49.028 21.699 32.672 1.00 46.44 78 LEU B O 1
ATOM 8802 N N . VAL D 1 79 ? 46.948 22.438 32.928 1.00 42.72 79 VAL B N 1
ATOM 8803 C CA . VAL D 1 79 ? 47.122 22.974 34.279 1.00 46.27 79 VAL B CA 1
ATOM 8804 C C . VAL D 1 79 ? 46.022 22.446 35.204 1.00 50.11 79 VAL B C 1
ATOM 8805 O O . VAL D 1 79 ? 44.861 22.851 35.095 1.00 49.14 79 VAL B O 1
ATOM 8809 N N . VAL D 1 80 ? 46.398 21.541 36.106 1.00 49.48 80 VAL B N 1
ATOM 8810 C CA . VAL D 1 80 ? 45.469 20.961 37.082 1.00 52.35 80 VAL B CA 1
ATOM 8811 C C . VAL D 1 80 ? 45.908 21.349 38.489 1.00 51.18 80 VAL B C 1
ATOM 8812 O O . VAL D 1 80 ? 47.017 21.008 38.909 1.00 50.54 80 VAL B O 1
ATOM 8816 N N . ASN D 1 81 ? 45.036 22.059 39.207 1.00 50.17 81 ASN B N 1
ATOM 8817 C CA . ASN D 1 81 ? 45.332 22.543 40.566 1.00 55.76 81 ASN B CA 1
ATOM 8818 C C . ASN D 1 81 ? 46.623 23.365 40.688 1.00 56.86 81 ASN B C 1
ATOM 8819 O O . ASN D 1 81 ? 47.292 23.337 41.727 1.00 59.11 81 ASN B O 1
ATOM 8824 N N . GLY D 1 82 ? 46.962 24.095 39.627 1.00 53.67 82 GLY B N 1
ATOM 8825 C CA . GLY D 1 82 ? 48.198 24.875 39.582 1.00 54.12 82 GLY B CA 1
ATOM 8826 C C . GLY D 1 82 ? 49.411 24.088 39.110 1.00 53.26 82 GLY B C 1
ATOM 8827 O O . GLY D 1 82 ? 50.489 24.654 38.922 1.00 50.35 82 GLY B O 1
ATOM 8828 N N . HIS D 1 83 ? 49.231 22.782 38.917 1.00 52.95 83 HIS B N 1
ATOM 8829 C CA . HIS D 1 83 ? 50.299 21.894 38.470 1.00 50.40 83 HIS B CA 1
ATOM 8830 C C . HIS D 1 83 ? 50.315 21.811 36.946 1.00 47.59 83 HIS B C 1
ATOM 8831 O O . HIS D 1 83 ? 49.297 21.495 36.323 1.00 48.96 83 HIS B O 1
ATOM 8838 N N . ARG D 1 84 ? 51.478 22.094 36.359 1.00 47.67 84 ARG B N 1
ATOM 8839 C CA . ARG D 1 84 ? 51.643 22.144 34.903 1.00 47.36 84 ARG B CA 1
ATOM 8840 C C . ARG D 1 84 ? 52.052 20.797 34.325 1.00 45.51 84 ARG B C 1
ATOM 8841 O O . ARG D 1 84 ? 52.893 20.100 34.892 1.00 47.89 84 ARG B O 1
ATOM 8849 N N . ILE D 1 85 ? 51.461 20.445 33.185 1.00 44.72 85 ILE B N 1
ATOM 8850 C CA . ILE D 1 85 ? 51.733 19.170 32.521 1.00 49.29 85 ILE B CA 1
ATOM 8851 C C . ILE D 1 85 ? 51.938 19.366 31.016 1.00 46.73 85 ILE B C 1
ATOM 8852 O O . ILE D 1 85 ? 51.034 19.805 30.308 1.00 43.16 85 ILE B O 1
ATOM 8857 N N . LEU D 1 86 ? 53.130 19.023 30.540 1.00 48.14 86 LEU B N 1
ATOM 8858 C CA . LEU D 1 86 ? 53.483 19.169 29.130 1.00 51.08 86 LEU B CA 1
ATOM 8859 C C . LEU D 1 86 ? 52.851 18.085 28.254 1.00 51.54 86 LEU B C 1
ATOM 8860 O O . LEU D 1 86 ? 52.804 16.915 28.639 1.00 51.76 86 LEU B O 1
ATOM 8865 N N . CYS D 1 87 ? 52.362 18.486 27.082 1.00 50.16 87 CYS B N 1
ATOM 8866 C CA . CYS D 1 87 ? 51.912 17.538 26.067 1.00 50.46 87 CYS B CA 1
ATOM 8867 C C . CYS D 1 87 ? 52.953 17.436 24.962 1.00 54.96 87 CYS B C 1
ATOM 8868 O O . CYS D 1 87 ? 53.192 18.402 24.232 1.00 54.50 87 CYS B O 1
ATOM 8871 N N . VAL D 1 88 ? 53.569 16.261 24.854 1.00 53.27 88 VAL B N 1
ATOM 8872 C CA . VAL D 1 88 ? 54.563 15.993 23.817 1.00 52.89 88 VAL B CA 1
ATOM 8873 C C . VAL D 1 88 ? 53.992 15.055 22.742 1.00 56.02 88 VAL B C 1
ATOM 8874 O O . VAL D 1 88 ? 52.991 14.372 22.972 1.00 54.88 88 VAL B O 1
ATOM 8878 N N . LYS D 1 89 ? 54.625 15.032 21.573 1.00 56.94 89 LYS B N 1
ATOM 8879 C CA . LYS D 1 89 ? 54.145 14.236 20.442 1.00 59.35 89 LYS B CA 1
ATOM 8880 C C . LYS D 1 89 ? 54.723 12.816 20.449 1.00 60.57 89 LYS B C 1
ATOM 8881 O O . LYS D 1 89 ? 55.844 12.596 20.916 1.00 61.66 89 LYS B O 1
ATOM 8887 N N . ALA D 1 90 ? 53.951 11.867 19.919 1.00 59.28 90 ALA B N 1
ATOM 8888 C CA . ALA D 1 90 ? 54.324 10.449 19.897 1.00 61.16 90 ALA B CA 1
ATOM 8889 C C . ALA D 1 90 ? 55.481 10.134 18.951 1.00 63.12 90 ALA B C 1
ATOM 8890 O O . ALA D 1 90 ? 55.600 10.725 17.876 1.00 63.12 90 ALA B O 1
ATOM 8892 N N . GLN D 1 91 ? 56.320 9.189 19.367 1.00 64.32 91 GLN B N 1
ATOM 8893 C CA . GLN D 1 91 ? 57.472 8.753 18.584 1.00 67.16 91 GLN B CA 1
ATOM 8894 C C . GLN D 1 91 ? 57.306 7.315 18.103 1.00 67.06 91 GLN B C 1
ATOM 8895 O O . GLN D 1 91 ? 56.644 6.507 18.757 1.00 64.14 91 GLN B O 1
ATOM 8901 N N . ARG D 1 92 ? 57.913 7.008 16.958 1.00 70.31 92 ARG B N 1
ATOM 8902 C CA . ARG D 1 92 ? 57.980 5.638 16.442 1.00 72.41 92 ARG B CA 1
ATOM 8903 C C . ARG D 1 92 ? 58.646 4.719 17.467 1.00 70.51 92 ARG B C 1
ATOM 8904 O O . ARG D 1 92 ? 58.095 3.678 17.837 1.00 63.86 92 ARG B O 1
ATOM 8912 N N . ASN D 1 93 ? 59.833 5.125 17.919 1.00 70.27 93 ASN B N 1
ATOM 8913 C CA . ASN D 1 93 ? 60.592 4.399 18.930 1.00 69.44 93 ASN B CA 1
ATOM 8914 C C . ASN D 1 93 ? 60.603 5.180 20.251 1.00 66.61 93 ASN B C 1
ATOM 8915 O O . ASN D 1 93 ? 60.868 6.387 20.253 1.00 63.84 93 ASN B O 1
ATOM 8920 N N . PRO D 1 94 ? 60.302 4.494 21.375 1.00 64.87 94 PRO B N 1
ATOM 8921 C CA . PRO D 1 94 ? 60.353 5.061 22.731 1.00 63.48 94 PRO B CA 1
ATOM 8922 C C . PRO D 1 94 ? 61.722 5.620 23.144 1.00 62.85 94 PRO B C 1
ATOM 8923 O O . PRO D 1 94 ? 61.800 6.416 24.085 1.00 58.87 94 PRO B O 1
ATOM 8927 N N . ALA D 1 95 ? 62.781 5.206 22.449 1.00 64.35 95 ALA B N 1
ATOM 8928 C CA . ALA D 1 95 ? 64.133 5.727 22.687 1.00 65.48 95 ALA B CA 1
ATOM 8929 C C . ALA D 1 95 ? 64.254 7.203 22.302 1.00 62.62 95 ALA B C 1
ATOM 8930 O O . ALA D 1 95 ? 65.082 7.929 22.851 1.00 60.75 95 ALA B O 1
ATOM 8932 N N . ASP D 1 96 ? 63.413 7.633 21.366 1.00 61.29 96 ASP B N 1
ATOM 8933 C CA . ASP D 1 96 ? 63.409 9.014 20.895 1.00 64.54 96 ASP B CA 1
ATOM 8934 C C . ASP D 1 96 ? 62.706 9.973 21.856 1.00 61.81 96 ASP B C 1
ATOM 8935 O O . ASP D 1 96 ? 62.922 11.183 21.779 1.00 59.99 96 ASP B O 1
ATOM 8940 N N . LEU D 1 97 ? 61.913 9.443 22.790 1.00 62.03 97 LEU B N 1
ATOM 8941 C CA . LEU D 1 97 ? 61.209 10.313 23.732 1.00 59.13 97 LEU B CA 1
ATOM 8942 C C . LEU D 1 97 ? 62.196 10.902 24.689 1.00 60.26 97 LEU B C 1
ATOM 8943 O O . LEU D 1 97 ? 63.134 10.241 25.103 1.00 61.21 97 LEU B O 1
ATOM 8948 N N . PRO D 1 98 ? 61.958 12.142 25.069 1.00 59.76 98 PRO B N 1
ATOM 8949 C CA . PRO D 1 98 ? 62.897 12.932 25.858 1.00 58.11 98 PRO B CA 1
ATOM 8950 C C . PRO D 1 98 ? 62.699 12.868 27.342 1.00 57.63 98 PRO B C 1
ATOM 8951 O O . PRO D 1 98 ? 62.576 13.885 27.970 1.00 58.55 98 PRO B O 1
ATOM 8955 N N . TRP D 1 99 ? 62.677 11.688 27.905 1.00 57.24 99 TRP B N 1
ATOM 8956 C CA . TRP D 1 99 ? 62.421 11.573 29.309 1.00 54.81 99 TRP B CA 1
ATOM 8957 C C . TRP D 1 99 ? 63.562 12.171 30.098 1.00 54.35 99 TRP B C 1
ATOM 8958 O O . TRP D 1 99 ? 63.337 12.911 31.017 1.00 51.48 99 TRP B O 1
ATOM 8969 N N . GLY D 1 100 ? 64.790 11.840 29.700 1.00 56.42 100 GLY B N 1
ATOM 8970 C CA . GLY D 1 100 ? 65.994 12.338 30.367 1.00 56.21 100 GLY B CA 1
ATOM 8971 C C . GLY D 1 100 ? 66.036 13.852 30.428 1.00 53.75 100 GLY B C 1
ATOM 8972 O O . GLY D 1 100 ? 66.300 14.431 31.485 1.00 54.94 100 GLY B O 1
ATOM 8973 N N . LYS D 1 101 ? 65.706 14.475 29.328 1.00 53.58 101 LYS B N 1
ATOM 8974 C CA . LYS D 1 101 ? 65.723 15.910 29.264 1.00 58.39 101 LYS B CA 1
ATOM 8975 C C . LYS D 1 101 ? 64.589 16.499 30.090 1.00 56.67 101 LYS B C 1
ATOM 8976 O O . LYS D 1 101 ? 64.715 17.504 30.723 1.00 54.08 101 LYS B O 1
ATOM 8982 N N . LEU D 1 102 ? 63.462 15.830 30.070 1.00 58.45 102 LEU B N 1
ATOM 8983 C CA . LEU D 1 102 ? 62.308 16.253 30.862 1.00 55.18 102 LEU B CA 1
ATOM 8984 C C . LEU D 1 102 ? 62.496 15.951 32.346 1.00 52.42 102 LEU B C 1
ATOM 8985 O O . LEU D 1 102 ? 61.843 16.555 33.195 1.00 56.09 102 LEU B O 1
ATOM 8990 N N . GLY D 1 103 ? 63.404 15.027 32.649 1.00 54.38 103 GLY B N 1
ATOM 8991 C CA . GLY D 1 103 ? 63.683 14.623 34.025 1.00 53.58 103 GLY B CA 1
ATOM 8992 C C . GLY D 1 103 ? 62.735 13.549 34.535 1.00 52.68 103 GLY B C 1
ATOM 8993 O O . GLY D 1 103 ? 62.591 13.372 35.744 1.00 57.45 103 GLY B O 1
ATOM 8994 N N . VAL D 1 104 ? 62.098 12.832 33.611 1.00 47.54 104 VAL B N 1
ATOM 8995 C CA . VAL D 1 104 ? 61.155 11.764 33.948 1.00 50.13 104 VAL B CA 1
ATOM 8996 C C . VAL D 1 104 ? 61.882 10.457 34.283 1.00 49.73 104 VAL B C 1
ATOM 8997 O O . VAL D 1 104 ? 62.664 9.950 33.477 1.00 52.76 104 VAL B O 1
ATOM 9001 N N . GLU D 1 105 ? 61.611 9.918 35.470 1.00 50.07 105 GLU B N 1
ATOM 9002 C CA . GLU D 1 105 ? 62.183 8.643 35.898 1.00 49.18 105 GLU B CA 1
ATOM 9003 C C . GLU D 1 105 ? 61.250 7.465 35.594 1.00 47.07 105 GLU B C 1
ATOM 9004 O O . GLU D 1 105 ? 61.692 6.428 35.087 1.00 46.11 105 GLU B O 1
ATOM 9010 N N . TYR D 1 106 ? 59.963 7.643 35.896 1.00 48.52 106 TYR B N 1
ATOM 9011 C CA . TYR D 1 106 ? 58.955 6.586 35.761 1.00 42.89 106 TYR B CA 1
ATOM 9012 C C . TYR D 1 106 ? 57.980 6.870 34.633 1.00 36.72 106 TYR B C 1
ATOM 9013 O O . TYR D 1 106 ? 57.353 7.928 34.598 1.00 43.01 106 TYR B O 1
ATOM 9022 N N . VAL D 1 107 ? 57.856 5.920 33.710 1.00 38.92 107 VAL B N 1
ATOM 9023 C CA . VAL D 1 107 ? 56.891 6.038 32.618 1.00 38.53 107 VAL B CA 1
ATOM 9024 C C . VAL D 1 107 ? 55.753 5.025 32.733 1.00 40.15 107 VAL B C 1
ATOM 9025 O O . VAL D 1 107 ? 55.983 3.825 32.917 1.00 38.52 107 VAL B O 1
ATOM 9029 N N . ILE D 1 108 ? 54.529 5.530 32.625 1.00 40.45 108 ILE B N 1
ATOM 9030 C CA . ILE D 1 108 ? 53.358 4.675 32.529 1.00 41.19 108 ILE B CA 1
ATOM 9031 C C . ILE D 1 108 ? 53.065 4.413 31.061 1.00 37.10 108 ILE B C 1
ATOM 9032 O O . ILE D 1 108 ? 52.594 5.290 30.333 1.00 41.37 108 ILE B O 1
ATOM 9037 N N . GLU D 1 109 ? 53.367 3.196 30.636 1.00 38.02 109 GLU B N 1
ATOM 9038 C CA . GLU D 1 109 ? 53.183 2.793 29.256 1.00 41.80 109 GLU B CA 1
ATOM 9039 C C . GLU D 1 109 ? 51.754 2.286 29.044 1.00 43.06 109 GLU B C 1
ATOM 9040 O O . GLU D 1 109 ? 51.435 1.144 29.383 1.00 41.40 109 GLU B O 1
ATOM 9046 N N . SER D 1 110 ? 50.902 3.145 28.483 1.00 39.87 110 SER B N 1
ATOM 9047 C CA . SER D 1 110 ? 49.485 2.829 28.303 1.00 40.59 110 SER B CA 1
ATOM 9048 C C . SER D 1 110 ? 48.975 2.888 26.855 1.00 45.08 110 SER B C 1
ATOM 9049 O O . SER D 1 110 ? 47.762 2.925 26.630 1.00 42.13 110 SER B O 1
ATOM 9052 N N . THR D 1 111 ? 49.888 2.883 25.884 1.00 45.32 111 THR B N 1
ATOM 9053 C CA . THR D 1 111 ? 49.502 2.927 24.467 1.00 45.16 111 THR B CA 1
ATOM 9054 C C . THR D 1 111 ? 48.986 1.575 23.987 1.00 48.61 111 THR B C 1
ATOM 9055 O O . THR D 1 111 ? 48.076 1.512 23.161 1.00 54.92 111 THR B O 1
ATOM 9059 N N . GLY D 1 112 ? 49.575 0.501 24.507 1.00 44.97 112 GLY B N 1
ATOM 9060 C CA . GLY D 1 112 ? 49.247 -0.853 24.065 1.00 52.65 112 GLY B CA 1
ATOM 9061 C C . GLY D 1 112 ? 50.112 -1.321 22.909 1.00 49.47 112 GLY B C 1
ATOM 9062 O O . GLY D 1 112 ? 50.070 -2.493 22.529 1.00 48.90 112 GLY B O 1
ATOM 9063 N N . LEU D 1 113 ? 50.902 -0.402 22.361 1.00 50.28 113 LEU B N 1
ATOM 9064 C CA . LEU D 1 113 ? 51.736 -0.675 21.193 1.00 52.58 113 LEU B CA 1
ATOM 9065 C C . LEU D 1 113 ? 53.142 -1.117 21.591 1.00 53.76 113 LEU B C 1
ATOM 9066 O O . LEU D 1 113 ? 53.903 -1.611 20.755 1.00 57.62 113 LEU B O 1
ATOM 9071 N N . PHE D 1 114 ? 53.483 -0.944 22.866 1.00 47.91 114 PHE B N 1
ATOM 9072 C CA . PHE D 1 114 ? 54.791 -1.360 23.367 1.00 52.46 114 PHE B CA 1
ATOM 9073 C C . PHE D 1 114 ? 54.657 -2.386 24.499 1.00 52.55 114 PHE B C 1
ATOM 9074 O O . PHE D 1 114 ? 55.290 -2.277 25.553 1.00 48.78 114 PHE B O 1
ATOM 9082 N N . THR D 1 115 ? 53.826 -3.392 24.236 1.00 51.72 115 THR B N 1
ATOM 9083 C CA . THR D 1 115 ? 53.510 -4.461 25.182 1.00 50.09 115 THR B CA 1
ATOM 9084 C C . THR D 1 115 ? 54.681 -5.430 25.393 1.00 52.09 115 THR B C 1
ATOM 9085 O O . THR D 1 115 ? 54.772 -6.072 26.440 1.00 46.67 115 THR B O 1
ATOM 9089 N N . ALA D 1 116 ? 55.579 -5.525 24.414 1.00 50.19 116 ALA B N 1
ATOM 9090 C CA . ALA D 1 116 ? 56.763 -6.373 24.554 1.00 51.10 116 ALA B CA 1
ATOM 9091 C C . ALA D 1 116 ? 57.830 -5.691 25.404 1.00 50.34 116 ALA B C 1
ATOM 9092 O O . ALA D 1 116 ? 58.064 -4.486 25.275 1.00 52.54 116 ALA B O 1
ATOM 9094 N N . LYS D 1 117 ? 58.471 -6.476 26.268 1.00 46.98 117 LYS B N 1
ATOM 9095 C CA . LYS D 1 117 ? 59.525 -5.987 27.157 1.00 51.36 117 LYS B CA 1
ATOM 9096 C C . LYS D 1 117 ? 60.613 -5.217 26.405 1.00 55.14 117 LYS B C 1
ATOM 9097 O O . LYS D 1 117 ? 61.063 -4.167 26.866 1.00 56.49 117 LYS B O 1
ATOM 9103 N N . ALA D 1 118 ? 61.016 -5.742 25.247 1.00 58.76 118 ALA B N 1
ATOM 9104 C CA . ALA D 1 118 ? 62.069 -5.139 24.429 1.00 58.87 118 ALA B CA 1
ATOM 9105 C C . ALA D 1 118 ? 61.672 -3.789 23.820 1.00 56.61 118 ALA B C 1
ATOM 9106 O O . ALA D 1 118 ? 62.474 -2.851 23.815 1.00 58.36 118 ALA B O 1
ATOM 9108 N N . ALA D 1 119 ? 60.445 -3.698 23.308 1.00 53.16 119 ALA B N 1
ATOM 9109 C CA . ALA D 1 119 ? 59.931 -2.452 22.738 1.00 53.58 119 ALA B CA 1
ATOM 9110 C C . ALA D 1 119 ? 59.793 -1.376 23.811 1.00 56.37 119 ALA B C 1
ATOM 9111 O O . ALA D 1 119 ? 60.167 -0.218 23.597 1.00 56.24 119 ALA B O 1
ATOM 9113 N N . ALA D 1 120 ? 59.270 -1.773 24.970 1.00 55.19 120 ALA B N 1
ATOM 9114 C CA . ALA D 1 120 ? 59.072 -0.853 26.087 1.00 55.17 120 ALA B CA 1
ATOM 9115 C C . ALA D 1 120 ? 60.395 -0.440 26.723 1.00 51.62 120 ALA B C 1
ATOM 9116 O O . ALA D 1 120 ? 60.471 0.597 27.380 1.00 53.05 120 ALA B O 1
ATOM 9118 N N . GLU D 1 121 ? 61.434 -1.250 26.517 1.00 56.37 121 GLU B N 1
ATOM 9119 C CA . GLU D 1 121 ? 62.782 -0.925 26.994 1.00 57.53 121 GLU B CA 1
ATOM 9120 C C . GLU D 1 121 ? 63.371 0.313 26.314 1.00 57.07 121 GLU B C 1
ATOM 9121 O O . GLU D 1 121 ? 64.320 0.908 26.824 1.00 57.93 121 GLU B O 1
ATOM 9127 N N . GLY D 1 122 ? 62.797 0.698 25.175 1.00 56.93 122 GLY B N 1
ATOM 9128 C CA . GLY D 1 122 ? 63.159 1.940 24.488 1.00 58.96 122 GLY B CA 1
ATOM 9129 C C . GLY D 1 122 ? 63.079 3.151 25.401 1.00 60.86 122 GLY B C 1
ATOM 9130 O O . GLY D 1 122 ? 63.932 4.041 25.341 1.00 62.42 122 GLY B O 1
ATOM 9131 N N . HIS D 1 123 ? 62.059 3.169 26.259 1.00 55.08 123 HIS B N 1
ATOM 9132 C CA . HIS D 1 123 ? 61.868 4.239 27.240 1.00 57.00 123 HIS B CA 1
ATOM 9133 C C . HIS D 1 123 ? 63.109 4.468 28.110 1.00 55.05 123 HIS B C 1
ATOM 9134 O O . HIS D 1 123 ? 63.416 5.610 28.457 1.00 57.01 123 HIS B O 1
ATOM 9141 N N . LEU D 1 124 ? 63.808 3.383 28.453 1.00 54.73 124 LEU B N 1
ATOM 9142 C CA . LEU D 1 124 ? 65.063 3.455 29.213 1.00 58.70 124 LEU B CA 1
ATOM 9143 C C . LEU D 1 124 ? 66.197 4.126 28.430 1.00 60.82 124 LEU B C 1
ATOM 9144 O O . LEU D 1 124 ? 67.027 4.834 29.012 1.00 59.20 124 LEU B O 1
ATOM 9149 N N . ARG D 1 125 ? 66.224 3.896 27.117 1.00 59.26 125 ARG B N 1
ATOM 9150 C CA . ARG D 1 125 ? 67.202 4.535 26.231 1.00 63.17 125 ARG B CA 1
ATOM 9151 C C . ARG D 1 125 ? 66.852 6.002 26.021 1.00 61.12 125 ARG B C 1
ATOM 9152 O O . ARG D 1 125 ? 67.696 6.792 25.598 1.00 66.82 125 ARG B O 1
ATOM 9160 N N . GLY D 1 126 ? 65.603 6.355 26.320 1.00 60.27 126 GLY B N 1
ATOM 9161 C CA . GLY D 1 126 ? 65.132 7.735 26.241 1.00 57.33 126 GLY B CA 1
ATOM 9162 C C . GLY D 1 126 ? 65.347 8.524 27.522 1.00 56.92 126 GLY B C 1
ATOM 9163 O O . GLY D 1 126 ? 64.912 9.676 27.625 1.00 58.69 126 GLY B O 1
ATOM 9164 N N . GLY D 1 127 ? 66.009 7.905 28.499 1.00 55.22 127 GLY B N 1
ATOM 9165 C CA . GLY D 1 127 ? 66.362 8.577 29.751 1.00 55.12 127 GLY B CA 1
ATOM 9166 C C . GLY D 1 127 ? 65.546 8.188 30.973 1.00 53.67 127 GLY B C 1
ATOM 9167 O O . GLY D 1 127 ? 65.848 8.626 32.085 1.00 55.10 127 GLY B O 1
ATOM 9168 N N . ALA D 1 128 ? 64.508 7.378 30.773 1.00 54.87 128 ALA B N 1
ATOM 9169 C CA . ALA D 1 128 ? 63.696 6.870 31.882 1.00 52.01 128 ALA B CA 1
ATOM 9170 C C . ALA D 1 128 ? 64.422 5.726 32.585 1.00 55.06 128 ALA B C 1
ATOM 9171 O O . ALA D 1 128 ? 65.268 5.056 31.984 1.00 57.33 128 ALA B O 1
ATOM 9173 N N . ARG D 1 129 ? 64.090 5.489 33.837 1.00 49.45 129 ARG B N 1
ATOM 9174 C CA . ARG D 1 129 ? 64.690 4.395 34.539 1.00 51.64 129 ARG B CA 1
ATOM 9175 C C . ARG D 1 129 ? 63.710 3.230 34.720 1.00 51.76 129 ARG B C 1
ATOM 9176 O O . ARG D 1 129 ? 64.074 2.103 34.629 1.00 52.48 129 ARG B O 1
ATOM 9184 N N . LYS D 1 130 ? 62.458 3.531 34.921 1.00 48.06 130 LYS B N 1
ATOM 9185 C CA . LYS D 1 130 ? 61.455 2.483 35.112 1.00 46.96 130 LYS B CA 1
ATOM 9186 C C . LYS D 1 130 ? 60.256 2.619 34.170 1.00 43.82 130 LYS B C 1
ATOM 9187 O O . LYS D 1 130 ? 59.870 3.725 33.797 1.00 46.30 130 LYS B O 1
ATOM 9193 N N . VAL D 1 131 ? 59.682 1.478 33.789 1.00 44.37 131 VAL B N 1
ATOM 9194 C CA . VAL D 1 131 ? 58.486 1.430 32.944 1.00 39.68 131 VAL B CA 1
ATOM 9195 C C . VAL D 1 131 ? 57.406 0.555 33.598 1.00 44.16 131 VAL B C 1
ATOM 9196 O O . VAL D 1 131 ? 57.688 -0.558 34.066 1.00 34.91 131 VAL B O 1
ATOM 9200 N N . VAL D 1 132 ? 56.179 1.069 33.624 1.00 39.29 132 VAL B N 1
ATOM 9201 C CA . VAL D 1 132 ? 55.022 0.271 34.036 1.00 39.03 132 VAL B CA 1
ATOM 9202 C C . VAL D 1 132 ? 54.062 0.128 32.865 1.00 34.45 132 VAL B C 1
ATOM 9203 O O . VAL D 1 132 ? 53.413 1.093 32.452 1.00 36.43 132 VAL B O 1
ATOM 9207 N N . ILE D 1 133 ? 53.993 -1.085 32.326 1.00 32.10 133 ILE B N 1
ATOM 9208 C CA . ILE D 1 133 ? 53.065 -1.396 31.249 1.00 33.74 133 ILE B CA 1
ATOM 9209 C C . ILE D 1 133 ? 51.682 -1.659 31.850 1.00 36.37 133 ILE B C 1
ATOM 9210 O O . ILE D 1 133 ? 51.503 -2.604 32.626 1.00 29.89 133 ILE B O 1
ATOM 9215 N N . SER D 1 134 ? 50.712 -0.820 31.490 1.00 33.08 134 SER B N 1
ATOM 9216 C CA . SER D 1 134 ? 49.357 -0.936 32.037 1.00 34.55 134 SER B CA 1
ATOM 9217 C C . SER D 1 134 ? 48.505 -1.914 31.224 1.00 30.99 134 SER B C 1
ATOM 9218 O O . SER D 1 134 ? 47.402 -1.586 30.783 1.00 36.01 134 SER B O 1
ATOM 9221 N N . ALA D 1 135 ? 49.036 -3.125 31.065 1.00 30.85 135 ALA B N 1
ATOM 9222 C CA . ALA D 1 135 ? 48.433 -4.204 30.286 1.00 32.65 135 ALA B CA 1
ATOM 9223 C C . ALA D 1 135 ? 49.298 -5.450 30.486 1.00 30.57 135 ALA B C 1
ATOM 9224 O O . ALA D 1 135 ? 50.425 -5.339 30.979 1.00 32.05 135 ALA B O 1
ATOM 9226 N N . PRO D 1 136 ? 48.784 -6.641 30.120 1.00 31.43 136 PRO B N 1
ATOM 9227 C CA . PRO D 1 136 ? 49.663 -7.813 30.147 1.00 35.61 136 PRO B CA 1
ATOM 9228 C C . PRO D 1 136 ? 50.852 -7.604 29.206 1.00 39.28 136 PRO B C 1
ATOM 9229 O O . PRO D 1 136 ? 50.710 -6.927 28.177 1.00 36.41 136 PRO B O 1
ATOM 9233 N N . ALA D 1 137 ? 52.008 -8.156 29.566 1.00 36.42 137 ALA B N 1
ATOM 9234 C CA . ALA D 1 137 ? 53.210 -7.998 28.749 1.00 41.43 137 ALA B CA 1
ATOM 9235 C C . ALA D 1 137 ? 53.812 -9.337 28.324 1.00 46.96 137 ALA B C 1
ATOM 9236 O O . ALA D 1 137 ? 53.584 -10.364 28.971 1.00 41.50 137 ALA B O 1
ATOM 9238 N N . SER D 1 138 ? 54.568 -9.310 27.223 1.00 48.22 138 SER B N 1
ATOM 9239 C CA . SER D 1 138 ? 55.332 -10.470 26.758 1.00 50.12 138 SER B CA 1
ATOM 9240 C C . SER D 1 138 ? 56.831 -10.171 26.836 1.00 51.73 138 SER B C 1
ATOM 9241 O O . SER D 1 138 ? 57.236 -9.113 27.330 1.00 51.39 138 SER B O 1
ATOM 9244 N N . GLY D 1 139 ? 57.650 -11.107 26.358 1.00 50.61 139 GLY B N 1
ATOM 9245 C CA . GLY D 1 139 ? 59.102 -10.938 26.372 1.00 50.76 139 GLY B CA 1
ATOM 9246 C C . GLY D 1 139 ? 59.706 -11.158 27.744 1.00 50.77 139 GLY B C 1
ATOM 9247 O O . GLY D 1 139 ? 60.880 -10.842 27.979 1.00 50.85 139 GLY B O 1
ATOM 9248 N N . GLY D 1 140 ? 58.897 -11.693 28.655 1.00 48.63 140 GLY B N 1
ATOM 9249 C CA . GLY D 1 140 ? 59.344 -11.991 30.007 1.00 45.79 140 GLY B CA 1
ATOM 9250 C C . GLY D 1 140 ? 59.429 -10.771 30.902 1.00 47.89 140 GLY B C 1
ATOM 9251 O O . GLY D 1 140 ? 60.267 -10.719 31.804 1.00 47.04 140 GLY B O 1
ATOM 9252 N N . ALA D 1 141 ? 58.571 -9.781 30.655 1.00 45.76 141 ALA B N 1
ATOM 9253 C CA . ALA D 1 141 ? 58.449 -8.642 31.570 1.00 42.41 141 ALA B CA 1
ATOM 9254 C C . ALA D 1 141 ? 57.787 -9.121 32.857 1.00 35.42 141 ALA B C 1
ATOM 9255 O O . ALA D 1 141 ? 56.861 -9.934 32.815 1.00 40.77 141 ALA B O 1
ATOM 9257 N N . LYS D 1 142 ? 58.287 -8.634 33.988 1.00 33.77 142 LYS B N 1
ATOM 9258 C CA . LYS D 1 142 ? 57.807 -9.051 35.299 1.00 37.83 142 LYS B CA 1
ATOM 9259 C C . LYS D 1 142 ? 56.397 -8.533 35.532 1.00 35.84 142 LYS B C 1
ATOM 9260 O O . LYS D 1 142 ? 56.124 -7.347 35.344 1.00 33.25 142 LYS B O 1
ATOM 9266 N N . THR D 1 143 ? 55.508 -9.438 35.928 1.00 33.27 143 THR B N 1
ATOM 9267 C CA . THR D 1 143 ? 54.107 -9.099 36.117 1.00 32.45 143 THR B CA 1
ATOM 9268 C C . THR D 1 143 ? 53.833 -8.988 37.605 1.00 31.08 143 THR B C 1
ATOM 9269 O O . THR D 1 143 ? 54.099 -9.921 38.373 1.00 32.89 143 THR B O 1
ATOM 9273 N N . LEU D 1 144 ? 53.314 -7.831 37.999 1.00 27.43 144 LEU B N 1
ATOM 9274 C CA . LEU D 1 144 ? 53.122 -7.501 39.395 1.00 29.67 144 LEU B CA 1
ATOM 9275 C C . LEU D 1 144 ? 51.676 -7.093 39.675 1.00 27.59 144 LEU B C 1
ATOM 9276 O O . LEU D 1 144 ? 51.124 -6.200 39.017 1.00 26.53 144 LEU B O 1
ATOM 9281 N N . VAL D 1 145 ? 51.075 -7.771 40.647 1.00 25.76 145 VAL B N 1
ATOM 9282 C CA . VAL D 1 145 ? 49.710 -7.491 41.071 1.00 25.27 145 VAL B CA 1
ATOM 9283 C C . VAL D 1 145 ? 49.740 -7.046 42.527 1.00 25.02 145 VAL B C 1
ATOM 9284 O O . VAL D 1 145 ? 50.185 -7.788 43.417 1.00 26.92 145 VAL B O 1
ATOM 9288 N N . MET D 1 146 ? 49.300 -5.845 42.775 1.00 22.10 146 MET B N 1
ATOM 9289 C CA . MET D 1 146 ? 49.355 -5.285 44.074 1.00 23.42 146 MET B CA 1
ATOM 9290 C C . MET D 1 146 ? 48.531 -6.123 45.050 1.00 27.17 146 MET B C 1
ATOM 9291 O O . MET D 1 146 ? 47.440 -6.496 44.752 1.00 21.76 146 MET B O 1
ATOM 9296 N N . GLY D 1 147 ? 49.092 -6.388 46.214 1.00 21.79 147 GLY B N 1
ATOM 9297 C CA . GLY D 1 147 ? 48.448 -7.214 47.205 1.00 23.24 147 GLY B CA 1
ATOM 9298 C C . GLY D 1 147 ? 48.644 -8.713 47.030 1.00 23.11 147 GLY B C 1
ATOM 9299 O O . GLY D 1 147 ? 48.282 -9.465 47.858 1.00 20.89 147 GLY B O 1
ATOM 9300 N N . VAL D 1 148 ? 49.235 -9.107 45.924 1.00 24.56 148 VAL B N 1
ATOM 9301 C CA . VAL D 1 148 ? 49.492 -10.510 45.650 1.00 25.76 148 VAL B CA 1
ATOM 9302 C C . VAL D 1 148 ? 50.959 -10.895 45.609 1.00 27.94 148 VAL B C 1
ATOM 9303 O O . VAL D 1 148 ? 51.372 -11.763 46.288 1.00 25.79 148 VAL B O 1
ATOM 9307 N N . ASN D 1 149 ? 51.708 -10.226 44.777 1.00 24.62 149 ASN B N 1
ATOM 9308 C CA . ASN D 1 149 ? 53.103 -10.531 44.621 1.00 29.08 149 ASN B CA 1
ATOM 9309 C C . ASN D 1 149 ? 53.960 -9.309 44.381 1.00 29.72 149 ASN B C 1
ATOM 9310 O O . ASN D 1 149 ? 55.028 -9.437 43.853 1.00 27.43 149 ASN B O 1
ATOM 9315 N N . HIS D 1 150 ? 53.466 -8.134 44.720 1.00 29.34 150 HIS B N 1
ATOM 9316 C CA . HIS D 1 150 ? 54.193 -6.932 44.364 1.00 31.40 150 HIS B CA 1
ATOM 9317 C C . HIS D 1 150 ? 55.537 -6.858 45.067 1.00 31.10 150 HIS B C 1
ATOM 9318 O O . HIS D 1 150 ? 56.443 -6.240 44.572 1.00 33.10 150 HIS B O 1
ATOM 9325 N N . HIS D 1 151 ? 55.646 -7.508 46.205 1.00 29.76 151 HIS B N 1
ATOM 9326 C CA . HIS D 1 151 ? 56.908 -7.567 46.939 1.00 33.02 151 HIS B CA 1
ATOM 9327 C C . HIS D 1 151 ? 57.974 -8.437 46.259 1.00 35.17 151 HIS B C 1
ATOM 9328 O O . HIS D 1 151 ? 59.111 -8.522 46.728 1.00 33.03 151 HIS B O 1
ATOM 9335 N N . GLU D 1 152 ? 57.608 -9.047 45.133 1.00 31.54 152 GLU B N 1
ATOM 9336 C CA . GLU D 1 152 ? 58.578 -9.725 44.283 1.00 34.34 152 GLU B CA 1
ATOM 9337 C C . GLU D 1 152 ? 59.336 -8.738 43.404 1.00 35.43 152 GLU B C 1
ATOM 9338 O O . GLU D 1 152 ? 60.280 -9.126 42.718 1.00 39.57 152 GLU B O 1
ATOM 9344 N N . TYR D 1 153 ? 58.940 -7.467 43.435 1.00 34.12 153 TYR B N 1
ATOM 9345 C CA . TYR D 1 153 ? 59.644 -6.436 42.677 1.00 36.46 153 TYR B CA 1
ATOM 9346 C C . TYR D 1 153 ? 61.089 -6.323 43.154 1.00 37.99 153 TYR B C 1
ATOM 9347 O O . TYR D 1 153 ? 61.350 -6.247 44.351 1.00 37.53 153 TYR B O 1
ATOM 9356 N N . ASN D 1 154 ? 62.013 -6.331 42.201 1.00 38.15 154 ASN B N 1
ATOM 9357 C CA . ASN D 1 154 ? 63.435 -6.212 42.503 1.00 41.41 154 ASN B CA 1
ATOM 9358 C C . ASN D 1 154 ? 64.067 -5.070 41.706 1.00 36.17 154 ASN B C 1
ATOM 9359 O O . ASN D 1 154 ? 64.314 -5.210 40.508 1.00 41.22 154 ASN B O 1
ATOM 9364 N N . PRO D 1 155 ? 64.310 -3.928 42.375 1.00 38.33 155 PRO B N 1
ATOM 9365 C CA . PRO D 1 155 ? 64.803 -2.684 41.772 1.00 40.86 155 PRO B CA 1
ATOM 9366 C C . PRO D 1 155 ? 65.974 -2.844 40.797 1.00 42.23 155 PRO B C 1
ATOM 9367 O O . PRO D 1 155 ? 66.050 -2.102 39.824 1.00 43.80 155 PRO B O 1
ATOM 9371 N N . SER D 1 156 ? 66.867 -3.802 41.041 1.00 46.47 156 SER B N 1
ATOM 9372 C CA . SER D 1 156 ? 68.054 -3.953 40.188 1.00 46.40 156 SER B CA 1
ATOM 9373 C C . SER D 1 156 ? 67.851 -4.887 38.990 1.00 48.45 156 SER B C 1
ATOM 9374 O O . SER D 1 156 ? 68.626 -4.849 38.029 1.00 52.10 156 SER B O 1
ATOM 9377 N N . GLU D 1 157 ? 66.805 -5.708 39.038 1.00 43.64 157 GLU B N 1
ATOM 9378 C CA . GLU D 1 157 ? 66.499 -6.626 37.944 1.00 45.59 157 GLU B CA 1
ATOM 9379 C C . GLU D 1 157 ? 65.315 -6.138 37.103 1.00 45.36 157 GLU B C 1
ATOM 9380 O O . GLU D 1 157 ? 65.336 -6.239 35.875 1.00 44.46 157 GLU B O 1
ATOM 9386 N N . HIS D 1 158 ? 64.289 -5.608 37.771 1.00 44.35 158 HIS B N 1
ATOM 9387 C CA . HIS D 1 158 ? 63.029 -5.254 37.113 1.00 44.24 158 HIS B CA 1
ATOM 9388 C C . HIS D 1 158 ? 62.922 -3.754 36.852 1.00 42.31 158 HIS B C 1
ATOM 9389 O O . HIS D 1 158 ? 62.752 -2.954 37.778 1.00 42.30 158 HIS B O 1
ATOM 9396 N N . HIS D 1 159 ? 63.025 -3.384 35.581 1.00 48.62 159 HIS B N 1
ATOM 9397 C CA . HIS D 1 159 ? 62.988 -1.985 35.171 1.00 44.53 159 HIS B CA 1
ATOM 9398 C C . HIS D 1 159 ? 61.820 -1.760 34.221 1.00 43.58 159 HIS B C 1
ATOM 9399 O O . HIS D 1 159 ? 61.368 -0.633 34.029 1.00 43.77 159 HIS B O 1
ATOM 9406 N N . VAL D 1 160 ? 61.343 -2.845 33.618 1.00 47.06 160 VAL B N 1
ATOM 9407 C CA . VAL D 1 160 ? 60.148 -2.810 32.786 1.00 41.65 160 VAL B CA 1
ATOM 9408 C C . VAL D 1 160 ? 59.178 -3.880 33.285 1.00 43.46 160 VAL B C 1
ATOM 9409 O O . VAL D 1 160 ? 59.434 -5.084 33.126 1.00 40.49 160 VAL B O 1
ATOM 9413 N N . VAL D 1 161 ? 58.076 -3.430 33.890 1.00 40.38 161 VAL B N 1
ATOM 9414 C CA . VAL D 1 161 ? 57.103 -4.336 34.526 1.00 33.86 161 VAL B CA 1
ATOM 9415 C C . VAL D 1 161 ? 55.707 -4.250 33.896 1.00 34.70 161 VAL B C 1
ATOM 9416 O O . VAL D 1 161 ? 55.411 -3.309 33.163 1.00 30.70 161 VAL B O 1
ATOM 9420 N N . SER D 1 162 ? 54.861 -5.228 34.184 1.00 31.08 162 SER B N 1
ATOM 9421 C CA . SER D 1 162 ? 53.451 -5.182 33.790 1.00 30.48 162 SER B CA 1
ATOM 9422 C C . SER D 1 162 ? 52.556 -5.191 35.026 1.00 29.98 162 SER B C 1
ATOM 9423 O O . SER D 1 162 ? 52.835 -5.853 35.968 1.00 28.53 162 SER B O 1
ATOM 9426 N N . ASN D 1 163 ? 51.491 -4.428 34.995 1.00 30.58 163 ASN B N 1
ATOM 9427 C CA . ASN D 1 163 ? 50.519 -4.431 36.077 1.00 28.29 163 ASN B CA 1
ATOM 9428 C C . ASN D 1 163 ? 49.374 -5.382 35.786 1.00 26.44 163 ASN B C 1
ATOM 9429 O O . ASN D 1 163 ? 48.363 -5.308 36.395 1.00 26.86 163 ASN B O 1
ATOM 9434 N N . ALA D 1 164 ? 49.583 -6.262 34.831 1.00 25.61 164 ALA B N 1
ATOM 9435 C CA . ALA D 1 164 ? 48.614 -7.216 34.337 1.00 25.57 164 ALA B CA 1
ATOM 9436 C C . ALA D 1 164 ? 47.345 -6.562 33.795 1.00 27.49 164 ALA B C 1
ATOM 9437 O O . ALA D 1 164 ? 47.397 -5.494 33.326 1.00 29.40 164 ALA B O 1
ATOM 9439 N N . SER D 1 165 ? 46.232 -7.241 33.860 1.00 23.77 165 SER B N 1
ATOM 9440 C CA . SER D 1 165 ? 44.991 -6.714 33.368 1.00 22.42 165 SER B CA 1
ATOM 9441 C C . SER D 1 165 ? 44.025 -6.391 34.506 1.00 25.29 165 SER B C 1
ATOM 9442 O O . SER D 1 165 ? 44.194 -6.786 35.606 1.00 21.67 165 SER B O 1
ATOM 9445 N N . CYS D 1 166 ? 42.993 -5.667 34.180 1.00 23.83 166 CYS B N 1
ATOM 9446 C CA . CYS D 1 166 ? 41.969 -5.399 35.129 1.00 24.00 166 CYS B CA 1
ATOM 9447 C C . CYS D 1 166 ? 41.309 -6.700 35.598 1.00 20.38 166 CYS B C 1
ATOM 9448 O O . CYS D 1 166 ? 41.050 -6.849 36.729 1.00 22.21 166 CYS B O 1
ATOM 9451 N N . THR D 1 167 ? 41.077 -7.642 34.704 1.00 20.11 167 THR B N 1
ATOM 9452 C CA . THR D 1 167 ? 40.449 -8.925 35.068 1.00 21.71 167 THR B CA 1
ATOM 9453 C C . THR D 1 167 ? 41.375 -9.768 35.947 1.00 19.35 167 THR B C 1
ATOM 9454 O O . THR D 1 167 ? 40.945 -10.339 36.933 1.00 18.78 167 THR B O 1
ATOM 9458 N N . THR D 1 168 ? 42.657 -9.825 35.595 1.00 21.48 168 THR B N 1
ATOM 9459 C CA . THR D 1 168 ? 43.628 -10.513 36.445 1.00 20.38 168 THR B CA 1
ATOM 9460 C C . THR D 1 168 ? 43.709 -9.892 37.839 1.00 15.57 168 THR B C 1
ATOM 9461 O O . THR D 1 168 ? 43.843 -10.604 38.823 1.00 20.21 168 THR B O 1
ATOM 9465 N N . ASN D 1 169 ? 43.617 -8.572 37.922 1.00 17.51 169 ASN B N 1
ATOM 9466 C CA . ASN D 1 169 ? 43.640 -7.888 39.212 1.00 19.14 169 ASN B CA 1
ATOM 9467 C C . ASN D 1 169 ? 42.380 -8.165 40.042 1.00 16.93 169 ASN B C 1
ATOM 9468 O O . ASN D 1 169 ? 42.404 -8.013 41.254 1.00 17.40 169 ASN B O 1
ATOM 9473 N N . CYS D 1 170 ? 41.287 -8.559 39.387 1.00 15.65 170 CYS B N 1
ATOM 9474 C CA . CYS D 1 170 ? 40.086 -9.012 40.129 1.00 14.92 170 CYS B CA 1
ATOM 9475 C C . CYS D 1 170 ? 40.224 -10.458 40.641 1.00 14.78 170 CYS B C 1
ATOM 9476 O O . CYS D 1 170 ? 39.936 -10.765 41.813 1.00 18.82 170 CYS B O 1
ATOM 9479 N N . LEU D 1 171 ? 40.643 -11.344 39.767 1.00 15.91 171 LEU B N 1
ATOM 9480 C CA . LEU D 1 171 ? 40.744 -12.752 40.073 1.00 17.08 171 LEU B CA 1
ATOM 9481 C C . LEU D 1 171 ? 41.903 -13.139 41.017 1.00 19.06 171 LEU B C 1
ATOM 9482 O O . LEU D 1 171 ? 41.732 -13.916 41.886 1.00 16.72 171 LEU B O 1
ATOM 9487 N N . ALA D 1 172 ? 43.073 -12.585 40.767 1.00 19.57 172 ALA B N 1
ATOM 9488 C CA . ALA D 1 172 ? 44.274 -12.904 41.554 1.00 19.08 172 ALA B CA 1
ATOM 9489 C C . ALA D 1 172 ? 44.132 -12.703 43.063 1.00 18.17 172 ALA B C 1
ATOM 9490 O O . ALA D 1 172 ? 44.526 -13.592 43.810 1.00 19.83 172 ALA B O 1
ATOM 9492 N N . PRO D 1 173 ? 43.579 -11.553 43.523 1.00 19.42 173 PRO B N 1
ATOM 9493 C CA . PRO D 1 173 ? 43.377 -11.451 44.966 1.00 18.93 173 PRO B CA 1
ATOM 9494 C C . PRO D 1 173 ? 42.502 -12.554 45.562 1.00 17.75 173 PRO B C 1
ATOM 9495 O O . PRO D 1 173 ? 42.760 -12.991 46.687 1.00 16.04 173 PRO B O 1
ATOM 9499 N N . ILE D 1 174 ? 41.480 -12.993 44.823 1.00 15.92 174 ILE B N 1
ATOM 9500 C CA . ILE D 1 174 ? 40.648 -14.085 45.275 1.00 17.90 174 ILE B CA 1
ATOM 9501 C C . ILE D 1 174 ? 41.462 -15.377 45.416 1.00 17.17 174 ILE B C 1
ATOM 9502 O O . ILE D 1 174 ? 41.447 -16.009 46.477 1.00 16.77 174 ILE B O 1
ATOM 9507 N N . VAL D 1 175 ? 42.177 -15.742 44.353 1.00 16.90 175 VAL B N 1
ATOM 9508 C CA . VAL D 1 175 ? 42.987 -16.952 44.327 1.00 19.44 175 VAL B CA 1
ATOM 9509 C C . VAL D 1 175 ? 44.068 -16.885 45.403 1.00 20.17 175 VAL B C 1
ATOM 9510 O O . VAL D 1 175 ? 44.327 -17.874 46.080 1.00 18.43 175 VAL B O 1
ATOM 9514 N N . HIS D 1 176 ? 44.695 -15.711 45.533 1.00 20.82 176 HIS B N 1
ATOM 9515 C CA . HIS D 1 176 ? 45.707 -15.477 46.554 1.00 16.58 176 HIS B CA 1
ATOM 9516 C C . HIS D 1 176 ? 45.194 -15.783 47.960 1.00 20.64 176 HIS B C 1
ATOM 9517 O O . HIS D 1 176 ? 45.863 -16.460 48.737 1.00 21.23 176 HIS B O 1
ATOM 9524 N N . VAL D 1 177 ? 44.001 -15.301 48.282 1.00 17.41 177 VAL B N 1
ATOM 9525 C CA . VAL D 1 177 ? 43.403 -15.605 49.587 1.00 17.30 177 VAL B CA 1
ATOM 9526 C C . VAL D 1 177 ? 43.108 -17.097 49.723 1.00 18.62 177 VAL B C 1
ATOM 9527 O O . VAL D 1 177 ? 43.372 -17.697 50.771 1.00 18.49 177 VAL B O 1
ATOM 9531 N N . LEU D 1 178 ? 42.587 -17.710 48.665 1.00 17.52 178 LEU B N 1
ATOM 9532 C CA . LEU D 1 178 ? 42.295 -19.139 48.719 1.00 17.37 178 LEU B CA 1
ATOM 9533 C C . LEU D 1 178 ? 43.561 -19.947 49.008 1.00 22.99 178 LEU B C 1
ATOM 9534 O O . LEU D 1 178 ? 43.517 -20.931 49.731 1.00 19.13 178 LEU B O 1
ATOM 9539 N N . VAL D 1 179 ? 44.677 -19.522 48.427 1.00 19.43 179 VAL B N 1
ATOM 9540 C CA . VAL D 1 179 ? 45.934 -20.246 48.569 1.00 22.97 179 VAL B CA 1
ATOM 9541 C C . VAL D 1 179 ? 46.539 -19.988 49.957 1.00 23.26 179 VAL B C 1
ATOM 9542 O O . VAL D 1 179 ? 46.891 -20.937 50.677 1.00 21.46 179 VAL B O 1
ATOM 9546 N N . LYS D 1 180 ? 46.620 -18.711 50.338 1.00 24.09 180 LYS B N 1
ATOM 9547 C CA . LYS D 1 180 ? 47.266 -18.307 51.590 1.00 24.18 180 LYS B CA 1
ATOM 9548 C C . LYS D 1 180 ? 46.504 -18.748 52.834 1.00 26.17 180 LYS B C 1
ATOM 9549 O O . LYS D 1 180 ? 47.104 -18.948 53.889 1.00 25.24 180 LYS B O 1
ATOM 9555 N N . GLU D 1 181 ? 45.187 -18.889 52.722 1.00 22.35 181 GLU B N 1
ATOM 9556 C CA . GLU D 1 181 ? 44.383 -19.326 53.859 1.00 23.64 181 GLU B CA 1
ATOM 9557 C C . GLU D 1 181 ? 44.279 -20.849 53.958 1.00 24.81 181 GLU B C 1
ATOM 9558 O O . GLU D 1 181 ? 43.597 -21.366 54.829 1.00 29.49 181 GLU B O 1
ATOM 9564 N N . GLY D 1 182 ? 44.950 -21.555 53.056 1.00 22.07 182 GLY B N 1
ATOM 9565 C CA . GLY D 1 182 ? 45.066 -23.004 53.142 1.00 25.53 182 GLY B CA 1
ATOM 9566 C C . GLY D 1 182 ? 44.016 -23.823 52.420 1.00 22.12 182 GLY B C 1
ATOM 9567 O O . GLY D 1 182 ? 44.021 -25.040 52.517 1.00 21.79 182 GLY B O 1
ATOM 9568 N N . PHE D 1 183 ? 43.094 -23.168 51.716 1.00 23.78 183 PHE B N 1
ATOM 9569 C CA . PHE D 1 183 ? 42.083 -23.911 50.952 1.00 21.41 183 PHE B CA 1
ATOM 9570 C C . PHE D 1 183 ? 42.737 -24.558 49.748 1.00 18.70 183 PHE B C 1
ATOM 9571 O O . PHE D 1 183 ? 42.479 -25.730 49.440 1.00 19.86 183 PHE B O 1
ATOM 9579 N N . GLY D 1 184 ? 43.591 -23.787 49.075 1.00 20.18 184 GLY B N 1
ATOM 9580 C CA . GLY D 1 184 ? 44.256 -24.216 47.862 1.00 21.64 184 GLY B CA 1
ATOM 9581 C C . GLY D 1 184 ? 43.311 -24.305 46.674 1.00 25.17 184 GLY B C 1
ATOM 9582 O O . GLY D 1 184 ? 42.086 -24.228 46.825 1.00 20.76 184 GLY B O 1
ATOM 9583 N N . VAL D 1 185 ? 43.890 -24.464 45.492 1.00 19.26 185 VAL B N 1
ATOM 9584 C CA . VAL D 1 185 ? 43.124 -24.631 44.264 1.00 21.24 185 VAL B CA 1
ATOM 9585 C C . VAL D 1 185 ? 43.726 -25.774 43.449 1.00 24.28 185 VAL B C 1
ATOM 9586 O O . VAL D 1 185 ? 44.902 -25.738 43.061 1.00 23.74 185 VAL B O 1
ATOM 9590 N N . GLN D 1 186 ? 42.911 -26.793 43.217 1.00 23.33 186 GLN B N 1
ATOM 9591 C CA . GLN D 1 186 ? 43.294 -27.952 42.434 1.00 21.01 186 GLN B CA 1
ATOM 9592 C C . GLN D 1 186 ? 43.075 -27.638 40.960 1.00 25.36 186 GLN B C 1
ATOM 9593 O O . GLN D 1 186 ? 43.965 -27.822 40.127 1.00 19.54 186 GLN B O 1
ATOM 9599 N N . THR D 1 187 ? 41.874 -27.147 40.650 1.00 22.14 187 THR B N 1
ATOM 9600 C CA . THR D 1 187 ? 41.487 -26.815 39.290 1.00 21.80 187 THR B CA 1
ATOM 9601 C C . THR D 1 187 ? 40.517 -25.654 39.403 1.00 20.15 187 THR B C 1
ATOM 9602 O O . THR D 1 187 ? 39.790 -25.559 40.378 1.00 20.43 187 THR B O 1
ATOM 9606 N N . GLY D 1 188 ? 40.500 -24.777 38.411 1.00 21.10 188 GLY B N 1
ATOM 9607 C CA . GLY D 1 188 ? 39.499 -23.715 38.388 1.00 22.95 188 GLY B CA 1
ATOM 9608 C C . GLY D 1 188 ? 39.205 -23.213 36.991 1.00 22.87 188 GLY B C 1
ATOM 9609 O O . GLY D 1 188 ? 40.069 -23.213 36.114 1.00 19.23 188 GLY B O 1
ATOM 9610 N N . LEU D 1 189 ? 37.964 -22.798 36.781 1.00 18.32 189 LEU B N 1
ATOM 9611 C CA . LEU D 1 189 ? 37.590 -22.137 35.536 1.00 17.90 189 LEU B CA 1
ATOM 9612 C C . LEU D 1 189 ? 36.837 -20.872 35.880 1.00 18.15 189 LEU B C 1
ATOM 9613 O O . LEU D 1 189 ? 35.980 -20.888 36.788 1.00 18.07 189 LEU B O 1
ATOM 9618 N N . MET D 1 190 ? 37.164 -19.794 35.159 1.00 18.19 190 MET B N 1
ATOM 9619 C CA . MET D 1 190 ? 36.670 -18.446 35.421 1.00 20.33 190 MET B CA 1
ATOM 9620 C C . MET D 1 190 ? 35.846 -18.001 34.233 1.00 21.11 190 MET B C 1
ATOM 9621 O O . MET D 1 190 ? 36.227 -18.207 33.087 1.00 22.78 190 MET B O 1
ATOM 9626 N N . THR D 1 191 ? 34.712 -17.387 34.523 1.00 17.46 191 THR B N 1
ATOM 9627 C CA . THR D 1 191 ? 33.959 -16.656 33.516 1.00 19.50 191 THR B CA 1
ATOM 9628 C C . THR D 1 191 ? 33.876 -15.223 34.015 1.00 20.83 191 THR B C 1
ATOM 9629 O O . THR D 1 191 ? 33.522 -15.005 35.170 1.00 20.42 191 THR B O 1
ATOM 9633 N N . THR D 1 192 ? 34.210 -14.245 33.172 1.00 19.29 192 THR B N 1
ATOM 9634 C CA . THR D 1 192 ? 33.942 -12.845 33.454 1.00 18.32 192 THR B CA 1
ATOM 9635 C C . THR D 1 192 ? 32.799 -12.357 32.637 1.00 21.05 192 THR B C 1
ATOM 9636 O O . THR D 1 192 ? 32.807 -12.537 31.485 1.00 22.69 192 THR B O 1
ATOM 9640 N N . ILE D 1 193 ? 31.837 -11.729 33.273 1.00 18.23 193 ILE B N 1
ATOM 9641 C CA . ILE D 1 193 ? 30.769 -11.020 32.583 1.00 21.55 193 ILE B CA 1
ATOM 9642 C C . ILE D 1 193 ? 31.244 -9.584 32.536 1.00 19.57 193 ILE B C 1
ATOM 9643 O O . ILE D 1 193 ? 31.318 -8.900 33.553 1.00 19.39 193 ILE B O 1
ATOM 9648 N N . HIS D 1 194 ? 31.600 -9.165 31.327 1.00 19.73 194 HIS B N 1
ATOM 9649 C CA . HIS D 1 194 ? 32.475 -8.041 31.118 1.00 18.86 194 HIS B CA 1
ATOM 9650 C C . HIS D 1 194 ? 31.761 -6.930 30.372 1.00 17.91 194 HIS B C 1
ATOM 9651 O O . HIS D 1 194 ? 31.150 -7.170 29.323 1.00 20.69 194 HIS B O 1
ATOM 9658 N N . SER D 1 195 ? 31.840 -5.713 30.897 1.00 18.25 195 SER B N 1
ATOM 9659 C CA . SER D 1 195 ? 31.378 -4.540 30.153 1.00 20.34 195 SER B CA 1
ATOM 9660 C C . SER D 1 195 ? 32.118 -4.423 28.817 1.00 26.73 195 SER B C 1
ATOM 9661 O O . SER D 1 195 ? 33.290 -4.796 28.728 1.00 27.91 195 SER B O 1
ATOM 9664 N N . TYR D 1 196 ? 31.446 -3.933 27.776 1.00 26.19 196 TYR B N 1
ATOM 9665 C CA . TYR D 1 196 ? 32.139 -3.727 26.492 1.00 29.47 196 TYR B CA 1
ATOM 9666 C C . TYR D 1 196 ? 33.266 -2.707 26.622 1.00 29.19 196 TYR B C 1
ATOM 9667 O O . TYR D 1 196 ? 33.283 -1.907 27.567 1.00 28.99 196 TYR B O 1
ATOM 9676 N N . THR D 1 197 ? 34.213 -2.761 25.687 1.00 30.89 197 THR B N 1
ATOM 9677 C CA . THR D 1 197 ? 35.410 -1.910 25.731 1.00 35.58 197 THR B CA 1
ATOM 9678 C C . THR D 1 197 ? 35.637 -1.173 24.408 1.00 31.28 197 THR B C 1
ATOM 9679 O O . THR D 1 197 ? 34.933 -1.425 23.425 1.00 30.39 197 THR B O 1
ATOM 9683 N N . ALA D 1 198 ? 36.623 -0.271 24.400 1.00 31.14 198 ALA B N 1
ATOM 9684 C CA . ALA D 1 198 ? 36.966 0.545 23.225 1.00 29.87 198 ALA B CA 1
ATOM 9685 C C . ALA D 1 198 ? 37.231 -0.250 21.942 1.00 31.64 198 ALA B C 1
ATOM 9686 O O . ALA D 1 198 ? 36.845 0.184 20.847 1.00 32.27 198 ALA B O 1
ATOM 9688 N N . THR D 1 199 ? 37.879 -1.409 22.082 1.00 33.12 199 THR B N 1
ATOM 9689 C CA . THR D 1 199 ? 38.199 -2.285 20.942 1.00 32.74 199 THR B CA 1
ATOM 9690 C C . THR D 1 199 ? 36.958 -2.867 20.260 1.00 30.84 199 THR B C 1
ATOM 9691 O O . THR D 1 199 ? 37.041 -3.406 19.156 1.00 30.99 199 THR B O 1
ATOM 9695 N N . GLN D 1 200 ? 35.809 -2.774 20.920 1.00 29.08 200 GLN B N 1
ATOM 9696 C CA . GLN D 1 200 ? 34.588 -3.317 20.347 1.00 29.00 200 GLN B CA 1
ATOM 9697 C C . GLN D 1 200 ? 33.938 -2.316 19.393 1.00 27.84 200 GLN B C 1
ATOM 9698 O O . GLN D 1 200 ? 34.430 -1.191 19.237 1.00 28.67 200 GLN B O 1
ATOM 9704 N N . LYS D 1 201 ? 32.850 -2.743 18.753 1.00 25.49 201 LYS B N 1
ATOM 9705 C CA . LYS D 1 201 ? 32.211 -1.976 17.685 1.00 29.65 201 LYS B CA 1
ATOM 9706 C C . LYS D 1 201 ? 30.782 -1.597 18.035 1.00 29.20 201 LYS B C 1
ATOM 9707 O O . LYS D 1 201 ? 30.038 -2.402 18.610 1.00 27.15 201 LYS B O 1
ATOM 9713 N N . THR D 1 202 ? 30.400 -0.376 17.662 1.00 31.50 202 THR B N 1
ATOM 9714 C CA . THR D 1 202 ? 29.036 0.102 17.874 1.00 29.26 202 THR B CA 1
ATOM 9715 C C . THR D 1 202 ? 28.040 -0.708 17.037 1.00 30.09 202 THR B C 1
ATOM 9716 O O . THR D 1 202 ? 27.007 -1.148 17.551 1.00 29.19 202 THR B O 1
ATOM 9720 N N . VAL D 1 203 ? 28.356 -0.893 15.756 1.00 29.49 203 VAL B N 1
ATOM 9721 C CA . VAL D 1 203 ? 27.558 -1.741 14.847 1.00 28.26 203 VAL B CA 1
ATOM 9722 C C . VAL D 1 203 ? 28.447 -2.855 14.256 1.00 30.43 203 VAL B C 1
ATOM 9723 O O . VAL D 1 203 ? 29.676 -2.740 14.305 1.00 31.44 203 VAL B O 1
ATOM 9727 N N . ASP D 1 204 ? 27.843 -3.927 13.729 1.00 31.06 204 ASP B N 1
ATOM 9728 C CA . ASP D 1 204 ? 28.614 -5.041 13.144 1.00 31.30 204 ASP B CA 1
ATOM 9729 C C . ASP D 1 204 ? 29.720 -4.458 12.259 1.00 36.12 204 ASP B C 1
ATOM 9730 O O . ASP D 1 204 ? 29.437 -3.792 11.257 1.00 32.20 204 ASP B O 1
ATOM 9735 N N . GLY D 1 205 ? 30.974 -4.685 12.643 1.00 33.13 205 GLY B N 1
ATOM 9736 C CA . GLY D 1 205 ? 32.108 -4.112 11.924 1.00 38.56 205 GLY B CA 1
ATOM 9737 C C . GLY D 1 205 ? 33.077 -5.157 11.408 1.00 40.91 205 GLY B C 1
ATOM 9738 O O . GLY D 1 205 ? 32.682 -6.292 11.126 1.00 39.84 205 GLY B O 1
ATOM 9739 N N . VAL D 1 206 ? 34.343 -4.762 11.269 1.00 39.74 206 VAL B N 1
ATOM 9740 C CA . VAL D 1 206 ? 35.408 -5.676 10.860 1.00 40.39 206 VAL B CA 1
ATOM 9741 C C . VAL D 1 206 ? 36.383 -5.879 12.020 1.00 37.55 206 VAL B C 1
ATOM 9742 O O . VAL D 1 206 ? 36.929 -4.916 12.567 1.00 38.86 206 VAL B O 1
ATOM 9746 N N . SER D 1 207 ? 36.587 -7.137 12.397 1.00 38.66 207 SER B N 1
ATOM 9747 C CA . SER D 1 207 ? 37.508 -7.494 13.471 1.00 37.77 207 SER B CA 1
ATOM 9748 C C . SER D 1 207 ? 38.118 -8.854 13.125 1.00 40.38 207 SER B C 1
ATOM 9749 O O . SER D 1 207 ? 37.725 -9.884 13.679 1.00 38.23 207 SER B O 1
ATOM 9752 N N . VAL D 1 208 ? 39.078 -8.842 12.200 1.00 42.83 208 VAL B N 1
ATOM 9753 C CA . VAL D 1 208 ? 39.590 -10.072 11.574 1.00 44.77 208 VAL B CA 1
ATOM 9754 C C . VAL D 1 208 ? 40.181 -11.077 12.574 1.00 40.54 208 VAL B C 1
ATOM 9755 O O . VAL D 1 208 ? 40.113 -12.289 12.355 1.00 41.03 208 VAL B O 1
ATOM 9759 N N . LYS D 1 209 ? 40.732 -10.562 13.673 1.00 41.60 209 LYS B N 1
ATOM 9760 C CA . LYS D 1 209 ? 41.382 -11.385 14.699 1.00 44.57 209 LYS B CA 1
ATOM 9761 C C . LYS D 1 209 ? 40.414 -11.845 15.802 1.00 43.46 209 LYS B C 1
ATOM 9762 O O . LYS D 1 209 ? 40.817 -12.523 16.755 1.00 45.81 209 LYS B O 1
ATOM 9768 N N . ASP D 1 210 ? 39.140 -11.511 15.652 1.00 38.04 210 ASP B N 1
ATOM 9769 C CA . ASP D 1 210 ? 38.134 -11.777 16.659 1.00 34.46 210 ASP B CA 1
ATOM 9770 C C . ASP D 1 210 ? 36.773 -11.549 16.075 1.00 27.60 210 ASP B C 1
ATOM 9771 O O . ASP D 1 210 ? 36.215 -10.542 16.238 1.00 30.95 210 ASP B O 1
ATOM 9776 N N . TRP D 1 211 ? 36.280 -12.549 15.390 1.00 27.63 211 TRP B N 1
ATOM 9777 C CA . TRP D 1 211 ? 35.056 -12.458 14.594 1.00 26.04 211 TRP B CA 1
ATOM 9778 C C . TRP D 1 211 ? 33.844 -12.061 15.441 1.00 26.85 211 TRP B C 1
ATOM 9779 O O . TRP D 1 211 ? 33.080 -11.174 15.060 1.00 24.62 211 TRP B O 1
ATOM 9790 N N . ARG D 1 212 ? 33.677 -12.717 16.591 1.00 25.34 212 ARG B N 1
ATOM 9791 C CA . ARG D 1 212 ? 32.583 -12.372 17.504 1.00 25.23 212 ARG B CA 1
ATOM 9792 C C . ARG D 1 212 ? 32.790 -10.944 18.017 1.00 22.76 212 ARG B C 1
ATOM 9793 O O . ARG D 1 212 ? 31.844 -10.181 18.128 1.00 23.23 212 ARG B O 1
ATOM 9801 N N . GLY D 1 213 ? 34.047 -10.582 18.265 1.00 26.24 213 GLY B N 1
ATOM 9802 C CA . GLY D 1 213 ? 34.406 -9.242 18.734 1.00 27.26 213 GLY B CA 1
ATOM 9803 C C . GLY D 1 213 ? 34.037 -8.094 17.808 1.00 23.53 213 GLY B C 1
ATOM 9804 O O . GLY D 1 213 ? 33.956 -6.950 18.246 1.00 25.97 213 GLY B O 1
ATOM 9805 N N . GLY D 1 214 ? 33.790 -8.395 16.536 1.00 25.06 214 GLY B N 1
ATOM 9806 C CA . GLY D 1 214 ? 33.397 -7.379 15.549 1.00 23.76 214 GLY B CA 1
ATOM 9807 C C . GLY D 1 214 ? 31.924 -7.032 15.537 1.00 29.12 214 GLY B C 1
ATOM 9808 O O . GLY D 1 214 ? 31.511 -6.027 14.940 1.00 26.17 214 GLY B O 1
ATOM 9809 N N . ARG D 1 215 ? 31.123 -7.855 16.203 1.00 23.53 215 ARG B N 1
ATOM 9810 C CA . ARG D 1 215 ? 29.667 -7.681 16.189 1.00 22.31 215 ARG B CA 1
ATOM 9811 C C . ARG D 1 215 ? 29.212 -6.530 17.090 1.00 25.09 215 ARG B C 1
ATOM 9812 O O . ARG D 1 215 ? 29.948 -6.108 17.990 1.00 25.53 215 ARG B O 1
ATOM 9820 N N . ALA D 1 216 ? 28.005 -6.022 16.836 1.00 24.80 216 ALA B N 1
ATOM 9821 C CA . ALA D 1 216 ? 27.452 -4.894 17.591 1.00 27.60 216 ALA B CA 1
ATOM 9822 C C . ALA D 1 216 ? 27.486 -5.127 19.105 1.00 25.02 216 ALA B C 1
ATOM 9823 O O . ALA D 1 216 ? 26.860 -6.057 19.610 1.00 23.20 216 ALA B O 1
ATOM 9825 N N . ALA D 1 217 ? 28.217 -4.262 19.803 1.00 20.94 217 ALA B N 1
ATOM 9826 C CA . ALA D 1 217 ? 28.568 -4.463 21.205 1.00 24.89 217 ALA B CA 1
ATOM 9827 C C . ALA D 1 217 ? 27.402 -4.243 22.158 1.00 25.87 217 ALA B C 1
ATOM 9828 O O . ALA D 1 217 ? 27.225 -5.007 23.103 1.00 23.95 217 ALA B O 1
ATOM 9830 N N . ALA D 1 218 ? 26.628 -3.185 21.940 1.00 23.64 218 ALA B N 1
ATOM 9831 C CA . ALA D 1 218 ? 25.621 -2.832 22.935 1.00 24.80 218 ALA B CA 1
ATOM 9832 C C . ALA D 1 218 ? 24.281 -3.553 22.753 1.00 25.74 218 ALA B C 1
ATOM 9833 O O . ALA D 1 218 ? 23.328 -3.276 23.491 1.00 22.75 218 ALA B O 1
ATOM 9835 N N . VAL D 1 219 ? 24.215 -4.489 21.805 1.00 20.63 219 VAL B N 1
ATOM 9836 C CA . VAL D 1 219 ? 22.997 -5.303 21.608 1.00 22.32 219 VAL B CA 1
ATOM 9837 C C . VAL D 1 219 ? 23.232 -6.832 21.567 1.00 24.75 219 VAL B C 1
ATOM 9838 O O . VAL D 1 219 ? 22.331 -7.597 21.220 1.00 24.52 219 VAL B O 1
ATOM 9842 N N . ASN D 1 220 ? 24.433 -7.272 21.940 1.00 22.71 220 ASN B N 1
ATOM 9843 C CA . ASN D 1 220 ? 24.779 -8.694 21.910 1.00 21.29 220 ASN B CA 1
ATOM 9844 C C . ASN D 1 220 ? 25.482 -9.158 23.172 1.00 18.12 220 ASN B C 1
ATOM 9845 O O . ASN D 1 220 ? 26.181 -8.379 23.809 1.00 18.00 220 ASN B O 1
ATOM 9850 N N . ILE D 1 221 ? 25.297 -10.433 23.514 1.00 16.83 221 ILE B N 1
ATOM 9851 C CA . ILE D 1 221 ? 26.196 -11.124 24.437 1.00 16.73 221 ILE B CA 1
ATOM 9852 C C . ILE D 1 221 ? 27.270 -11.738 23.544 1.00 15.05 221 ILE B C 1
ATOM 9853 O O . ILE D 1 221 ? 26.956 -12.478 22.622 1.00 17.65 221 ILE B O 1
ATOM 9858 N N . ILE D 1 222 ? 28.529 -11.426 23.819 1.00 16.32 222 ILE B N 1
ATOM 9859 C CA . ILE D 1 222 ? 29.627 -11.803 22.921 1.00 17.66 222 ILE B CA 1
ATOM 9860 C C . ILE D 1 222 ? 30.725 -12.576 23.651 1.00 16.89 222 ILE B C 1
ATOM 9861 O O . ILE D 1 222 ? 31.486 -11.996 24.425 1.00 17.65 222 ILE B O 1
ATOM 9866 N N . PRO D 1 223 ? 30.810 -13.892 23.395 1.00 17.84 223 PRO B N 1
ATOM 9867 C CA . PRO D 1 223 ? 31.848 -14.696 24.019 1.00 20.46 223 PRO B CA 1
ATOM 9868 C C . PRO D 1 223 ? 33.222 -14.262 23.532 1.00 23.48 223 PRO B C 1
ATOM 9869 O O . PRO D 1 223 ? 33.365 -13.806 22.393 1.00 22.11 223 PRO B O 1
ATOM 9873 N N . SER D 1 224 ? 34.204 -14.393 24.412 1.00 20.34 224 SER B N 1
ATOM 9874 C CA . SER D 1 224 ? 35.598 -14.199 24.061 1.00 28.54 224 SER B CA 1
ATOM 9875 C C . SER D 1 224 ? 36.456 -15.122 24.909 1.00 29.34 224 SER B C 1
ATOM 9876 O O . SER D 1 224 ? 36.139 -15.399 26.058 1.00 23.39 224 SER B O 1
ATOM 9879 N N . THR D 1 225 ? 37.528 -15.636 24.313 1.00 32.34 225 THR B N 1
ATOM 9880 C CA . THR D 1 225 ? 38.594 -16.252 25.088 1.00 30.83 225 THR B CA 1
ATOM 9881 C C . THR D 1 225 ? 39.189 -15.134 25.948 1.00 33.42 225 THR B C 1
ATOM 9882 O O . THR D 1 225 ? 38.953 -13.953 25.680 1.00 34.14 225 THR B O 1
ATOM 9886 N N . THR D 1 226 ? 39.914 -15.501 27.001 1.00 31.31 226 THR B N 1
ATOM 9887 C CA . THR D 1 226 ? 40.693 -14.526 27.769 1.00 35.39 226 THR B CA 1
ATOM 9888 C C . THR D 1 226 ? 41.928 -15.159 28.397 1.00 34.08 226 THR B C 1
ATOM 9889 O O . THR D 1 226 ? 41.956 -16.366 28.660 1.00 33.41 226 THR B O 1
ATOM 9893 N N . GLY D 1 227 ? 42.941 -14.333 28.635 1.00 33.93 227 GLY B N 1
ATOM 9894 C CA . GLY D 1 227 ? 44.186 -14.809 29.222 1.00 34.34 227 GLY B CA 1
ATOM 9895 C C . GLY D 1 227 ? 44.307 -14.572 30.715 1.00 29.82 227 GLY B C 1
ATOM 9896 O O . GLY D 1 227 ? 45.287 -14.981 31.323 1.00 29.42 227 GLY B O 1
ATOM 9897 N N . ALA D 1 228 ? 43.303 -13.922 31.305 1.00 30.08 228 ALA B N 1
ATOM 9898 C CA . ALA D 1 228 ? 43.367 -13.488 32.703 1.00 30.64 228 ALA B CA 1
ATOM 9899 C C . ALA D 1 228 ? 43.574 -14.603 33.723 1.00 26.56 228 ALA B C 1
ATOM 9900 O O . ALA D 1 228 ? 44.391 -14.475 34.638 1.00 26.50 228 ALA B O 1
ATOM 9902 N N . ALA D 1 229 ? 42.834 -15.696 33.570 1.00 23.68 229 ALA B N 1
ATOM 9903 C CA . ALA D 1 229 ? 42.950 -16.807 34.500 1.00 26.32 229 ALA B CA 1
ATOM 9904 C C . ALA D 1 229 ? 44.298 -17.520 34.343 1.00 27.43 229 ALA B C 1
ATOM 9905 O O . ALA D 1 229 ? 44.927 -17.911 35.329 1.00 25.15 229 ALA B O 1
ATOM 9907 N N . LYS D 1 230 ? 44.733 -17.664 33.095 1.00 29.66 230 LYS B N 1
ATOM 9908 C CA . LYS D 1 230 ? 46.044 -18.212 32.777 1.00 30.97 230 LYS B CA 1
ATOM 9909 C C . LYS D 1 230 ? 47.152 -17.334 33.372 1.00 31.70 230 LYS B C 1
ATOM 9910 O O . LYS D 1 230 ? 48.110 -17.855 33.966 1.00 31.19 230 LYS B O 1
ATOM 9916 N N . ALA D 1 231 ? 46.997 -16.016 33.243 1.00 26.90 231 ALA B N 1
ATOM 9917 C CA . ALA D 1 231 ? 47.965 -15.042 33.770 1.00 27.87 231 ALA B CA 1
ATOM 9918 C C . ALA D 1 231 ? 48.126 -15.078 35.290 1.00 30.61 231 ALA B C 1
ATOM 9919 O O . ALA D 1 231 ? 49.163 -14.678 35.809 1.00 25.51 231 ALA B O 1
ATOM 9921 N N . VAL D 1 232 ? 47.103 -15.547 36.007 1.00 24.79 232 VAL B N 1
ATOM 9922 C CA . VAL D 1 232 ? 47.240 -15.763 37.443 1.00 23.67 232 VAL B CA 1
ATOM 9923 C C . VAL D 1 232 ? 48.373 -16.768 37.757 1.00 26.67 232 VAL B C 1
ATOM 9924 O O . VAL D 1 232 ? 48.991 -16.692 38.812 1.00 28.83 232 VAL B O 1
ATOM 9928 N N . GLY D 1 233 ? 48.665 -17.667 36.816 1.00 32.09 233 GLY B N 1
ATOM 9929 C CA . GLY D 1 233 ? 49.806 -18.592 36.924 1.00 29.46 233 GLY B CA 1
ATOM 9930 C C . GLY D 1 233 ? 51.174 -17.923 36.914 1.00 33.53 233 GLY B C 1
ATOM 9931 O O . GLY D 1 233 ? 52.157 -18.505 37.376 1.00 38.62 233 GLY B O 1
ATOM 9932 N N . MET D 1 234 ? 51.243 -16.705 36.381 1.00 32.92 234 MET B N 1
ATOM 9933 C CA . MET D 1 234 ? 52.458 -15.897 36.420 1.00 39.31 234 MET B CA 1
ATOM 9934 C C . MET D 1 234 ? 52.596 -15.173 37.751 1.00 33.54 234 MET B C 1
ATOM 9935 O O . MET D 1 234 ? 53.698 -14.896 38.213 1.00 34.84 234 MET B O 1
ATOM 9940 N N . VAL D 1 235 ? 51.461 -14.853 38.357 1.00 31.55 235 VAL B N 1
ATOM 9941 C CA . VAL D 1 235 ? 51.425 -14.082 39.586 1.00 27.49 235 VAL B CA 1
ATOM 9942 C C . VAL D 1 235 ? 51.482 -15.014 40.808 1.00 27.75 235 VAL B C 1
ATOM 9943 O O . VAL D 1 235 ? 52.075 -14.675 41.836 1.00 28.18 235 VAL B O 1
ATOM 9947 N N . ILE D 1 236 ? 50.835 -16.170 40.691 1.00 28.13 236 ILE B N 1
ATOM 9948 C CA . ILE D 1 236 ? 50.752 -17.166 41.767 1.00 26.44 236 ILE B CA 1
ATOM 9949 C C . ILE D 1 236 ? 51.187 -18.485 41.137 1.00 25.80 236 ILE B C 1
ATOM 9950 O O . ILE D 1 236 ? 50.350 -19.297 40.726 1.00 24.42 236 ILE B O 1
ATOM 9955 N N . PRO D 1 237 ? 52.514 -18.686 41.030 1.00 24.60 237 PRO B N 1
ATOM 9956 C CA . PRO D 1 237 ? 53.069 -19.749 40.181 1.00 29.60 237 PRO B CA 1
ATOM 9957 C C . PRO D 1 237 ? 52.572 -21.153 40.507 1.00 26.35 237 PRO B C 1
ATOM 9958 O O . PRO D 1 237 ? 52.525 -22.011 39.614 1.00 27.89 237 PRO B O 1
ATOM 9962 N N . SER D 1 238 ? 52.182 -21.388 41.758 1.00 24.14 238 SER B N 1
ATOM 9963 C CA . SER D 1 238 ? 51.620 -22.686 42.129 1.00 26.09 238 SER B CA 1
ATOM 9964 C C . SER D 1 238 ? 50.364 -23.034 41.331 1.00 27.39 238 SER B C 1
ATOM 9965 O O . SER D 1 238 ? 50.026 -24.216 41.205 1.00 28.96 238 SER B O 1
ATOM 9968 N N . THR D 1 239 ? 49.685 -22.020 40.792 1.00 21.49 239 THR B N 1
ATOM 9969 C CA . THR D 1 239 ? 48.448 -22.240 40.040 1.00 24.49 239 THR B CA 1
ATOM 9970 C C . THR D 1 239 ? 48.673 -22.452 38.541 1.00 25.07 239 THR B C 1
ATOM 9971 O O . THR D 1 239 ? 47.718 -22.657 37.790 1.00 23.19 239 THR B O 1
ATOM 9975 N N . GLN D 1 240 ? 49.929 -22.393 38.104 1.00 23.56 240 GLN B N 1
ATOM 9976 C CA . GLN D 1 240 ? 50.252 -22.556 36.690 1.00 26.97 240 GLN B CA 1
ATOM 9977 C C . GLN D 1 240 ? 49.628 -23.835 36.128 1.00 25.93 240 GLN B C 1
ATOM 9978 O O . GLN D 1 240 ? 49.777 -24.907 36.704 1.00 26.30 240 GLN B O 1
ATOM 9984 N N . GLY D 1 241 ? 48.887 -23.688 35.032 1.00 25.60 241 GLY B N 1
ATOM 9985 C CA . GLY D 1 241 ? 48.201 -24.804 34.381 1.00 27.94 241 GLY B CA 1
ATOM 9986 C C . GLY D 1 241 ? 46.951 -25.338 35.063 1.00 22.14 241 GLY B C 1
ATOM 9987 O O . GLY D 1 241 ? 46.362 -26.313 34.599 1.00 28.02 241 GLY B O 1
ATOM 9988 N N . LYS D 1 242 ? 46.544 -24.711 36.160 1.00 21.96 242 LYS B N 1
ATOM 9989 C CA . LYS D 1 242 ? 45.373 -25.174 36.920 1.00 23.74 242 LYS B CA 1
ATOM 9990 C C . LYS D 1 242 ? 44.136 -24.318 36.628 1.00 21.45 242 LYS B C 1
ATOM 9991 O O . LYS D 1 242 ? 43.028 -24.663 37.045 1.00 23.40 242 LYS B O 1
ATOM 9997 N N . LEU D 1 243 ? 44.341 -23.205 35.932 1.00 20.97 243 LEU B N 1
ATOM 9998 C CA . LEU D 1 243 ? 43.303 -22.186 35.736 1.00 21.38 243 LEU B CA 1
ATOM 9999 C C . LEU D 1 243 ? 43.220 -21.726 34.289 1.00 25.29 243 LEU B C 1
ATOM 10000 O O . LEU D 1 243 ? 44.244 -21.424 33.656 1.00 25.56 243 LEU B O 1
ATOM 10005 N N . THR D 1 244 ? 42.005 -21.692 33.753 1.00 22.76 244 THR B N 1
ATOM 10006 C CA . THR D 1 244 ? 41.734 -20.920 32.542 1.00 22.13 244 THR B CA 1
ATOM 10007 C C . THR D 1 244 ? 40.333 -20.325 32.629 1.00 21.44 244 THR B C 1
ATOM 10008 O O . THR D 1 244 ? 39.675 -20.445 33.655 1.00 21.55 244 THR B O 1
ATOM 10012 N N . GLY D 1 245 ? 39.904 -19.639 31.582 1.00 20.56 245 GLY B N 1
ATOM 10013 C CA . GLY D 1 245 ? 38.551 -19.115 31.582 1.00 25.03 245 GLY B CA 1
ATOM 10014 C C . GLY D 1 245 ? 38.234 -18.408 30.298 1.00 23.74 245 GLY B C 1
ATOM 10015 O O . GLY D 1 245 ? 38.984 -18.501 29.325 1.00 23.30 245 GLY B O 1
ATOM 10016 N N . MET D 1 246 ? 37.123 -17.688 30.325 1.00 19.97 246 MET B N 1
ATOM 10017 C CA . MET D 1 246 ? 36.549 -17.041 29.152 1.00 19.38 246 MET B CA 1
ATOM 10018 C C . MET D 1 246 ? 35.790 -15.795 29.600 1.00 22.20 246 MET B C 1
ATOM 10019 O O . MET D 1 246 ? 35.611 -15.568 30.798 1.00 19.08 246 MET B O 1
ATOM 10024 N N . SER D 1 247 ? 35.351 -14.991 28.662 1.00 21.25 247 SER B N 1
ATOM 10025 C CA . SER D 1 247 ? 34.453 -13.933 29.018 1.00 18.47 247 SER B CA 1
ATOM 10026 C C . SER D 1 247 ? 33.227 -13.916 28.170 1.00 21.42 247 SER B C 1
ATOM 10027 O O . SER D 1 247 ? 33.229 -14.449 27.127 1.00 19.80 247 SER B O 1
ATOM 10030 N N . PHE D 1 248 ? 32.203 -13.263 28.700 1.00 19.44 248 PHE B N 1
ATOM 10031 C CA . PHE D 1 248 ? 31.011 -12.878 27.932 1.00 19.10 248 PHE B CA 1
ATOM 10032 C C . PHE D 1 248 ? 30.910 -11.348 28.014 1.00 23.26 248 PHE B C 1
ATOM 10033 O O . PHE D 1 248 ? 30.718 -10.778 29.103 1.00 18.61 248 PHE B O 1
ATOM 10041 N N . ARG D 1 249 ? 31.128 -10.687 26.873 1.00 19.40 249 ARG B N 1
ATOM 10042 C CA . ARG D 1 249 ? 31.057 -9.230 26.784 1.00 20.19 249 ARG B CA 1
ATOM 10043 C C . ARG D 1 249 ? 29.603 -8.807 26.613 1.00 21.97 249 ARG B C 1
ATOM 10044 O O . ARG D 1 249 ? 28.905 -9.293 25.711 1.00 19.09 249 ARG B O 1
ATOM 10052 N N . VAL D 1 250 ? 29.137 -7.938 27.510 1.00 20.20 250 VAL B N 1
ATOM 10053 C CA . VAL D 1 250 ? 27.710 -7.614 27.584 1.00 20.13 250 VAL B CA 1
ATOM 10054 C C . VAL D 1 250 ? 27.477 -6.100 27.501 1.00 21.98 250 VAL B C 1
ATOM 10055 O O . VAL D 1 250 ? 28.411 -5.328 27.731 1.00 16.77 250 VAL B O 1
ATOM 10059 N N . PRO D 1 251 ? 26.232 -5.675 27.175 1.00 19.01 251 PRO B N 1
ATOM 10060 C CA . PRO D 1 251 ? 25.931 -4.247 26.984 1.00 22.40 251 PRO B CA 1
ATOM 10061 C C . PRO D 1 251 ? 25.860 -3.330 28.216 1.00 21.40 251 PRO B C 1
ATOM 10062 O O . PRO D 1 251 ? 24.833 -2.691 28.456 1.00 27.67 251 PRO B O 1
ATOM 10066 N N . THR D 1 252 ? 26.943 -3.250 28.975 1.00 21.40 252 THR B N 1
ATOM 10067 C CA . THR D 1 252 ? 27.153 -2.166 29.946 1.00 21.52 252 THR B CA 1
ATOM 10068 C C . THR D 1 252 ? 28.509 -1.523 29.625 1.00 23.11 252 THR B C 1
ATOM 10069 O O . THR D 1 252 ? 29.402 -2.224 29.169 1.00 23.34 252 THR B O 1
ATOM 10073 N N . PRO D 1 253 ? 28.660 -0.191 29.835 1.00 31.16 253 PRO B N 1
ATOM 10074 C CA . PRO D 1 253 ? 29.882 0.533 29.425 1.00 26.74 253 PRO B CA 1
ATOM 10075 C C . PRO D 1 253 ? 31.061 0.433 30.411 1.00 27.00 253 PRO B C 1
ATOM 10076 O O . PRO D 1 253 ? 32.205 0.715 30.025 1.00 26.11 253 PRO B O 1
ATOM 10080 N N . ASP D 1 254 ? 30.767 0.076 31.663 1.00 23.86 254 ASP B N 1
ATOM 10081 C CA . ASP D 1 254 ? 31.777 -0.152 32.701 1.00 20.70 254 ASP B CA 1
ATOM 10082 C C . ASP D 1 254 ? 31.216 -1.001 33.851 1.00 24.94 254 ASP B C 1
ATOM 10083 O O . ASP D 1 254 ? 30.001 -1.035 34.085 1.00 21.66 254 ASP B O 1
ATOM 10088 N N . VAL D 1 255 ? 32.133 -1.672 34.542 1.00 18.97 255 VAL B N 1
ATOM 10089 C CA . VAL D 1 255 ? 31.903 -2.627 35.644 1.00 18.22 255 VAL B CA 1
ATOM 10090 C C . VAL D 1 255 ? 31.673 -4.029 35.135 1.00 18.40 255 VAL B C 1
ATOM 10091 O O . VAL D 1 255 ? 30.829 -4.277 34.262 1.00 18.44 255 VAL B O 1
ATOM 10095 N N . SER D 1 256 ? 32.457 -4.945 35.690 1.00 15.57 256 SER B N 1
ATOM 10096 C CA . SER D 1 256 ? 32.462 -6.332 35.287 1.00 15.91 256 SER B CA 1
ATOM 10097 C C . SER D 1 256 ? 32.442 -7.236 36.537 1.00 17.16 256 SER B C 1
ATOM 10098 O O . SER D 1 256 ? 32.622 -6.756 37.661 1.00 15.88 256 SER B O 1
ATOM 10101 N N . VAL D 1 257 ? 32.235 -8.532 36.330 1.00 16.44 257 VAL B N 1
ATOM 10102 C CA . VAL D 1 257 ? 32.141 -9.481 37.444 1.00 17.77 257 VAL B CA 1
ATOM 10103 C C . VAL D 1 257 ? 32.808 -10.810 37.094 1.00 18.51 257 VAL B C 1
ATOM 10104 O O . VAL D 1 257 ? 32.630 -11.338 36.000 1.00 19.30 257 VAL B O 1
ATOM 10108 N N . VAL D 1 258 ? 33.604 -11.320 38.031 1.00 18.29 258 VAL B N 1
ATOM 10109 C CA . VAL D 1 258 ? 34.231 -12.617 37.911 1.00 17.85 258 VAL B CA 1
ATOM 10110 C C . VAL D 1 258 ? 33.363 -13.675 38.588 1.00 18.69 258 VAL B C 1
ATOM 10111 O O . VAL D 1 258 ? 32.863 -13.488 39.697 1.00 15.99 258 VAL B O 1
ATOM 10115 N N . ASP D 1 259 ? 33.205 -14.781 37.875 1.00 17.62 259 ASP B N 1
ATOM 10116 C CA . ASP D 1 259 ? 32.499 -15.966 38.313 1.00 18.91 259 ASP B CA 1
ATOM 10117 C C . ASP D 1 259 ? 33.530 -17.090 38.291 1.00 16.30 259 ASP B C 1
ATOM 10118 O O . ASP D 1 259 ? 33.797 -17.673 37.242 1.00 17.78 259 ASP B O 1
ATOM 10123 N N . LEU D 1 260 ? 34.114 -17.382 39.446 1.00 16.36 260 LEU B N 1
ATOM 10124 C CA . LEU D 1 260 ? 35.161 -18.401 39.535 1.00 18.71 260 LEU B CA 1
ATOM 10125 C C . LEU D 1 260 ? 34.592 -19.685 40.097 1.00 16.51 260 LEU B C 1
ATOM 10126 O O . LEU D 1 260 ? 34.024 -19.681 41.202 1.00 17.66 260 LEU B O 1
ATOM 10131 N N . THR D 1 261 ? 34.748 -20.773 39.343 1.00 14.91 261 THR B N 1
ATOM 10132 C CA . THR D 1 261 ? 34.379 -22.099 39.825 1.00 17.52 261 THR B CA 1
ATOM 10133 C C . THR D 1 261 ? 35.648 -22.918 39.968 1.00 17.30 261 THR B C 1
ATOM 10134 O O . THR D 1 261 ? 36.472 -22.970 39.055 1.00 16.88 261 THR B O 1
ATOM 10138 N N . PHE D 1 262 ? 35.808 -23.547 41.127 1.00 18.89 262 PHE B N 1
ATOM 10139 C CA . PHE D 1 262 ? 37.046 -24.256 41.417 1.00 19.63 262 PHE B CA 1
ATOM 10140 C C . PHE D 1 262 ? 36.811 -25.394 42.380 1.00 20.55 262 PHE B C 1
ATOM 10141 O O . PHE D 1 262 ? 35.800 -25.422 43.104 1.00 19.42 262 PHE B O 1
ATOM 10149 N N . THR D 1 263 ? 37.768 -26.319 42.399 1.00 18.73 263 THR B N 1
ATOM 10150 C CA . THR D 1 263 ? 37.802 -27.375 43.400 1.00 15.69 263 THR B CA 1
ATOM 10151 C C . THR D 1 263 ? 38.945 -27.051 44.374 1.00 21.41 263 THR B C 1
ATOM 10152 O O . THR D 1 263 ? 40.076 -26.789 43.941 1.00 17.84 263 THR B O 1
ATOM 10156 N N . ALA D 1 264 ? 38.642 -27.031 45.671 1.00 15.03 264 ALA B N 1
ATOM 10157 C CA . ALA D 1 264 ? 39.664 -26.743 46.698 1.00 18.46 264 ALA B CA 1
ATOM 10158 C C . ALA D 1 264 ? 40.639 -27.917 46.872 1.00 20.95 264 ALA B C 1
ATOM 10159 O O . ALA D 1 264 ? 40.329 -29.053 46.494 1.00 19.75 264 ALA B O 1
ATOM 10161 N N . ALA D 1 265 ? 41.797 -27.637 47.468 1.00 16.36 265 ALA B N 1
ATOM 10162 C CA . ALA D 1 265 ? 42.815 -28.667 47.709 1.00 23.60 265 ALA B CA 1
ATOM 10163 C C . ALA D 1 265 ? 42.607 -29.411 49.037 1.00 22.39 265 ALA B C 1
ATOM 10164 O O . ALA D 1 265 ? 43.279 -30.404 49.318 1.00 22.55 265 ALA B O 1
ATOM 10166 N N . ARG D 1 266 ? 41.707 -28.923 49.859 1.00 20.00 266 ARG B N 1
ATOM 10167 C CA . ARG D 1 266 ? 41.280 -29.641 51.025 1.00 20.15 266 ARG B CA 1
ATOM 10168 C C . ARG D 1 266 ? 39.777 -29.527 51.225 1.00 22.31 266 ARG B C 1
ATOM 10169 O O . ARG D 1 266 ? 39.180 -28.686 50.700 1.00 19.33 266 ARG B O 1
ATOM 10177 N N . ASP D 1 267 ? 39.221 -30.428 51.994 1.00 20.98 267 ASP B N 1
ATOM 10178 C CA . ASP D 1 267 ? 37.825 -30.343 52.332 1.00 22.86 267 ASP B CA 1
ATOM 10179 C C . ASP D 1 267 ? 37.605 -29.064 53.107 1.00 22.94 267 ASP B C 1
ATOM 10180 O O . ASP D 1 267 ? 38.310 -28.745 53.993 1.00 19.66 267 ASP B O 1
ATOM 10185 N N . THR D 1 268 ? 36.575 -28.346 52.727 1.00 20.88 268 THR B N 1
ATOM 10186 C CA . THR D 1 268 ? 36.253 -27.098 53.349 1.00 20.36 268 THR B CA 1
ATOM 10187 C C . THR D 1 268 ? 34.733 -26.842 53.230 1.00 23.71 268 THR B C 1
ATOM 10188 O O . THR D 1 268 ? 33.970 -27.766 53.120 1.00 22.21 268 THR B O 1
ATOM 10192 N N . SER D 1 269 ? 34.343 -25.590 53.263 1.00 19.68 269 SER B N 1
ATOM 10193 C CA . SER D 1 269 ? 32.961 -25.209 53.125 1.00 21.46 269 SER B CA 1
ATOM 10194 C C . SER D 1 269 ? 32.871 -23.806 52.579 1.00 20.25 269 SER B C 1
ATOM 10195 O O . SER D 1 269 ? 33.760 -23.074 52.745 1.00 19.87 269 SER B O 1
ATOM 10198 N N . ILE D 1 270 ? 31.763 -23.472 51.942 1.00 17.86 270 ILE B N 1
ATOM 10199 C CA . ILE D 1 270 ? 31.583 -22.121 51.458 1.00 19.98 270 ILE B CA 1
ATOM 10200 C C . ILE D 1 270 ? 31.583 -21.112 52.593 1.00 18.64 270 ILE B C 1
ATOM 10201 O O . ILE D 1 270 ? 32.036 -20.034 52.434 1.00 21.15 270 ILE B O 1
ATOM 10206 N N . GLN D 1 271 ? 31.104 -21.523 53.753 1.00 20.02 271 GLN B N 1
ATOM 10207 C CA . GLN D 1 271 ? 31.126 -20.675 54.945 1.00 23.16 271 GLN B CA 1
ATOM 10208 C C . GLN D 1 271 ? 32.540 -20.342 55.386 1.00 20.55 271 GLN B C 1
ATOM 10209 O O . GLN D 1 271 ? 32.819 -19.206 55.763 1.00 20.63 271 GLN B O 1
ATOM 10215 N N . GLU D 1 272 ? 33.431 -21.328 55.323 1.00 23.06 272 GLU B N 1
ATOM 10216 C CA . GLU D 1 272 ? 34.818 -21.119 55.720 1.00 24.29 272 GLU B CA 1
ATOM 10217 C C . GLU D 1 272 ? 35.516 -20.178 54.739 1.00 20.41 272 GLU B C 1
ATOM 10218 O O . GLU D 1 272 ? 36.251 -19.283 55.153 1.00 16.98 272 GLU B O 1
ATOM 10224 N N . ILE D 1 273 ? 35.267 -20.393 53.446 1.00 20.04 273 ILE B N 1
ATOM 10225 C CA . ILE D 1 273 ? 35.815 -19.539 52.383 1.00 17.43 273 ILE B CA 1
ATOM 10226 C C . ILE D 1 273 ? 35.300 -18.104 52.523 1.00 18.01 273 ILE B C 1
ATOM 10227 O O . ILE D 1 273 ? 36.068 -17.159 52.436 1.00 16.34 273 ILE B O 1
ATOM 10232 N N . ASP D 1 274 ? 33.991 -17.949 52.736 1.00 17.64 274 ASP B N 1
ATOM 10233 C CA . ASP D 1 274 ? 33.374 -16.638 52.933 1.00 17.59 274 ASP B CA 1
ATOM 10234 C C . ASP D 1 274 ? 34.025 -15.882 54.094 1.00 19.31 274 ASP B C 1
ATOM 10235 O O . ASP D 1 274 ? 34.327 -14.696 53.972 1.00 17.38 274 ASP B O 1
ATOM 10240 N N . ALA D 1 275 ? 34.246 -16.576 55.212 1.00 20.78 275 ALA B N 1
ATOM 10241 C CA . ALA D 1 275 ? 34.844 -15.956 56.401 1.00 22.44 275 ALA B CA 1
ATOM 10242 C C . ALA D 1 275 ? 36.280 -15.507 56.157 1.00 20.82 275 ALA B C 1
ATOM 10243 O O . ALA D 1 275 ? 36.671 -14.429 56.598 1.00 22.28 275 ALA B O 1
ATOM 10245 N N . ALA D 1 276 ? 37.041 -16.329 55.436 1.00 22.75 276 ALA B N 1
ATOM 10246 C CA . ALA D 1 276 ? 38.442 -16.034 55.104 1.00 19.71 276 ALA B CA 1
ATOM 10247 C C . ALA D 1 276 ? 38.568 -14.823 54.194 1.00 18.86 276 ALA B C 1
ATOM 10248 O O . ALA D 1 276 ? 39.393 -13.950 54.451 1.00 19.29 276 ALA B O 1
ATOM 10250 N N . LEU D 1 277 ? 37.737 -14.774 53.149 1.00 16.50 277 LEU B N 1
ATOM 10251 C CA . LEU D 1 277 ? 37.698 -13.639 52.229 1.00 16.79 277 LEU B CA 1
ATOM 10252 C C . LEU D 1 277 ? 37.415 -12.321 52.962 1.00 20.78 277 LEU B C 1
ATOM 10253 O O . LEU D 1 277 ? 38.116 -11.316 52.770 1.00 18.50 277 LEU B O 1
ATOM 10258 N N . LYS D 1 278 ? 36.416 -12.353 53.840 1.00 18.99 278 LYS B N 1
ATOM 10259 C CA . LYS D 1 278 ? 36.080 -11.193 54.647 1.00 24.16 278 LYS B CA 1
ATOM 10260 C C . LYS D 1 278 ? 37.234 -10.798 55.582 1.00 20.57 278 LYS B C 1
ATOM 10261 O O . LYS D 1 278 ? 37.596 -9.628 55.660 1.00 20.03 278 LYS B O 1
ATOM 10267 N N . ARG D 1 279 ? 37.807 -11.780 56.269 1.00 21.03 279 ARG B N 1
ATOM 10268 C CA . ARG D 1 279 ? 38.926 -11.532 57.184 1.00 20.21 279 ARG B CA 1
ATOM 10269 C C . ARG D 1 279 ? 40.099 -10.912 56.424 1.00 22.38 279 ARG B C 1
ATOM 10270 O O . ARG D 1 279 ? 40.683 -9.911 56.876 1.00 22.78 279 ARG B O 1
ATOM 10278 N N . ALA D 1 280 ? 40.412 -11.489 55.263 1.00 19.69 280 ALA B N 1
ATOM 10279 C CA . ALA D 1 280 ? 41.519 -11.005 54.434 1.00 19.15 280 ALA B CA 1
ATOM 10280 C C . ALA D 1 280 ? 41.335 -9.555 53.969 1.00 19.89 280 ALA B C 1
ATOM 10281 O O . ALA D 1 280 ? 42.271 -8.751 54.033 1.00 23.24 280 ALA B O 1
ATOM 10283 N N . SER D 1 281 ? 40.126 -9.228 53.522 1.00 22.21 281 SER B N 1
ATOM 10284 C CA . SER D 1 281 ? 39.763 -7.884 53.081 1.00 20.30 281 SER B CA 1
ATOM 10285 C C . SER D 1 281 ? 39.895 -6.820 54.184 1.00 24.56 281 SER B C 1
ATOM 10286 O O . SER D 1 281 ? 40.080 -5.641 53.888 1.00 23.89 281 SER B O 1
ATOM 10289 N N . LYS D 1 282 ? 39.746 -7.240 55.440 1.00 21.86 282 LYS B N 1
ATOM 10290 C CA . LYS D 1 282 ? 39.894 -6.351 56.596 1.00 26.99 282 LYS B CA 1
ATOM 10291 C C . LYS D 1 282 ? 41.341 -6.197 57.049 1.00 27.02 282 LYS B C 1
ATOM 10292 O O . LYS D 1 282 ? 41.669 -5.270 57.804 1.00 25.73 282 LYS B O 1
ATOM 10298 N N . THR D 1 283 ? 42.205 -7.098 56.586 1.00 21.59 283 THR B N 1
ATOM 10299 C CA . THR D 1 283 ? 43.564 -7.176 57.101 1.00 27.59 283 THR B CA 1
ATOM 10300 C C . THR D 1 283 ? 44.613 -7.074 55.983 1.00 23.74 283 THR B C 1
ATOM 10301 O O . THR D 1 283 ? 44.847 -5.981 55.458 1.00 24.30 283 THR B O 1
ATOM 10305 N N . TYR D 1 284 ? 45.231 -8.192 55.610 1.00 23.28 284 TYR B N 1
ATOM 10306 C CA . TYR D 1 284 ? 46.331 -8.147 54.643 1.00 22.68 284 TYR B CA 1
ATOM 10307 C C . TYR D 1 284 ? 45.944 -7.786 53.199 1.00 24.65 284 TYR B C 1
ATOM 10308 O O . TYR D 1 284 ? 46.819 -7.431 52.399 1.00 21.62 284 TYR B O 1
ATOM 10317 N N . MET D 1 285 ? 44.660 -7.910 52.862 1.00 22.02 285 MET B N 1
ATOM 10318 C CA . MET D 1 285 ? 44.151 -7.458 51.559 1.00 20.77 285 MET B CA 1
ATOM 10319 C C . MET D 1 285 ? 43.416 -6.108 51.586 1.00 20.01 285 MET B C 1
ATOM 10320 O O . MET D 1 285 ? 42.798 -5.713 50.598 1.00 20.19 285 MET B O 1
ATOM 10325 N N . LYS D 1 286 ? 43.503 -5.383 52.696 1.00 22.75 286 LYS B N 1
ATOM 10326 C CA . LYS D 1 286 ? 42.849 -4.061 52.794 1.00 25.14 286 LYS B CA 1
ATOM 10327 C C . LYS D 1 286 ? 43.211 -3.154 51.616 1.00 24.14 286 LYS B C 1
ATOM 10328 O O . LYS D 1 286 ? 44.383 -3.052 51.240 1.00 23.22 286 LYS B O 1
ATOM 10334 N N . GLY D 1 287 ? 42.191 -2.537 51.013 1.00 24.34 287 GLY B N 1
ATOM 10335 C CA . GLY D 1 287 ? 42.369 -1.661 49.845 1.00 25.86 287 GLY B CA 1
ATOM 10336 C C . GLY D 1 287 ? 42.471 -2.362 48.493 1.00 19.33 287 GLY B C 1
ATOM 10337 O O . GLY D 1 287 ? 42.340 -1.720 47.444 1.00 22.17 287 GLY B O 1
ATOM 10338 N N . ILE D 1 288 ? 42.699 -3.673 48.508 1.00 18.90 288 ILE B N 1
ATOM 10339 C CA . ILE D 1 288 ? 42.791 -4.470 47.283 1.00 19.65 288 ILE B CA 1
ATOM 10340 C C . ILE D 1 288 ? 41.555 -5.355 47.090 1.00 21.22 288 ILE B C 1
ATOM 10341 O O . ILE D 1 288 ? 40.911 -5.321 46.032 1.00 19.29 288 ILE B O 1
ATOM 10346 N N . LEU D 1 289 ? 41.254 -6.161 48.105 1.00 18.58 289 LEU B N 1
ATOM 10347 C CA . LEU D 1 289 ? 40.055 -6.984 48.123 1.00 15.34 289 LEU B CA 1
ATOM 10348 C C . LEU D 1 289 ? 39.070 -6.338 49.086 1.00 19.72 289 LEU B C 1
ATOM 10349 O O . LEU D 1 289 ? 39.409 -6.047 50.232 1.00 23.60 289 LEU B O 1
ATOM 10354 N N . GLY D 1 290 ? 37.862 -6.087 48.606 1.00 18.76 290 GLY B N 1
ATOM 10355 C CA . GLY D 1 290 ? 36.781 -5.692 49.491 1.00 18.24 290 GLY B CA 1
ATOM 10356 C C . GLY D 1 290 ? 35.700 -6.740 49.452 1.00 16.20 290 GLY B C 1
ATOM 10357 O O . GLY D 1 290 ? 35.812 -7.739 48.746 1.00 17.49 290 GLY B O 1
ATOM 10358 N N . TYR D 1 291 ? 34.634 -6.505 50.201 1.00 19.23 291 TYR B N 1
ATOM 10359 C CA . TYR D 1 291 ? 33.459 -7.349 50.073 1.00 20.31 291 TYR B CA 1
ATOM 10360 C C . TYR D 1 291 ? 32.180 -6.549 50.302 1.00 21.85 291 TYR B C 1
ATOM 10361 O O . TYR D 1 291 ? 32.182 -5.473 50.924 1.00 21.11 291 TYR B O 1
ATOM 10370 N N . THR D 1 292 ? 31.095 -7.081 49.765 1.00 19.76 292 THR B N 1
ATOM 10371 C CA . THR D 1 292 ? 29.783 -6.605 50.124 1.00 18.92 292 THR B CA 1
ATOM 10372 C C . THR D 1 292 ? 28.925 -7.764 50.642 1.00 17.72 292 THR B C 1
ATOM 10373 O O . THR D 1 292 ? 29.098 -8.918 50.246 1.00 18.33 292 THR B O 1
ATOM 10377 N N . ASP D 1 293 ? 28.006 -7.457 51.543 1.00 18.13 293 ASP B N 1
ATOM 10378 C CA . ASP D 1 293 ? 26.933 -8.392 51.822 1.00 20.77 293 ASP B CA 1
ATOM 10379 C C . ASP D 1 293 ? 25.585 -7.734 51.518 1.00 23.50 293 ASP B C 1
ATOM 10380 O O . ASP D 1 293 ? 24.544 -8.130 52.051 1.00 23.13 293 ASP B O 1
ATOM 10385 N N . GLU D 1 294 ? 25.614 -6.727 50.652 1.00 19.11 294 GLU B N 1
ATOM 10386 C CA . GLU D 1 294 ? 24.376 -6.065 50.238 1.00 18.55 294 GLU B CA 1
ATOM 10387 C C . GLU D 1 294 ? 23.917 -6.533 48.855 1.00 19.35 294 GLU B C 1
ATOM 10388 O O . GLU D 1 294 ? 24.654 -7.230 48.145 1.00 17.90 294 GLU B O 1
ATOM 10394 N N . GLU D 1 295 ? 22.702 -6.133 48.484 1.00 20.77 295 GLU B N 1
ATOM 10395 C CA . GLU D 1 295 ? 22.029 -6.594 47.267 1.00 18.42 295 GLU B CA 1
ATOM 10396 C C . GLU D 1 295 ? 22.434 -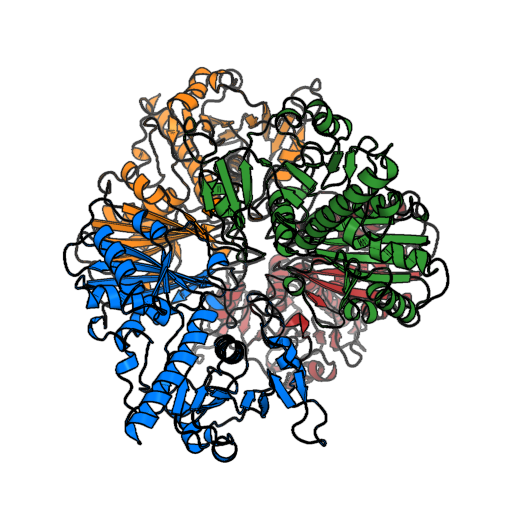5.713 46.084 1.00 19.20 295 GLU B C 1
ATOM 10397 O O . GLU D 1 295 ? 21.633 -4.960 45.522 1.00 16.99 295 GLU B O 1
ATOM 10403 N N . LEU D 1 296 ? 23.702 -5.809 45.701 1.00 16.38 296 LEU B N 1
ATOM 10404 C CA . LEU D 1 296 ? 24.249 -4.837 44.767 1.00 19.94 296 LEU B CA 1
ATOM 10405 C C . LEU D 1 296 ? 24.161 -5.268 43.308 1.00 13.21 296 LEU B C 1
ATOM 10406 O O . LEU D 1 296 ? 24.102 -6.458 42.991 1.00 15.33 296 LEU B O 1
ATOM 10411 N N . VAL D 1 297 ? 24.105 -4.276 42.431 1.00 17.46 297 VAL B N 1
ATOM 10412 C CA . VAL D 1 297 ? 24.165 -4.516 40.993 1.00 17.84 297 VAL B CA 1
ATOM 10413 C C . VAL D 1 297 ? 25.342 -3.745 40.453 1.00 14.73 297 VAL B C 1
ATOM 10414 O O . VAL D 1 297 ? 25.983 -3.020 41.204 1.00 15.53 297 VAL B O 1
ATOM 10418 N N . SER D 1 298 ? 25.626 -3.909 39.161 1.00 17.69 298 SER B N 1
ATOM 10419 C CA . SER D 1 298 ? 26.870 -3.385 38.577 1.00 19.03 298 SER B CA 1
ATOM 10420 C C . SER D 1 298 ? 27.081 -1.878 38.804 1.00 17.94 298 SER B C 1
ATOM 10421 O O . SER D 1 298 ? 28.190 -1.457 39.158 1.00 16.10 298 SER B O 1
ATOM 10424 N N . ALA D 1 299 ? 26.026 -1.064 38.656 1.00 15.71 299 ALA B N 1
ATOM 10425 C CA . ALA D 1 299 ? 26.161 0.374 38.896 1.00 20.98 299 ALA B CA 1
ATOM 10426 C C . ALA D 1 299 ? 26.780 0.717 40.250 1.00 19.82 299 ALA B C 1
ATOM 10427 O O . ALA D 1 299 ? 27.498 1.714 40.369 1.00 18.11 299 ALA B O 1
ATOM 10429 N N . ASP D 1 300 ? 26.513 -0.110 41.255 1.00 19.64 300 ASP B N 1
ATOM 10430 C CA . ASP D 1 300 ? 26.916 0.186 42.635 1.00 19.34 300 ASP B CA 1
ATOM 10431 C C . ASP D 1 300 ? 28.418 0.081 42.841 1.00 18.46 300 ASP B C 1
ATOM 10432 O O . ASP D 1 300 ? 28.947 0.533 43.862 1.00 18.26 300 ASP B O 1
ATOM 10437 N N . PHE D 1 301 ? 29.096 -0.519 41.871 1.00 19.61 301 PHE B N 1
ATOM 10438 C CA . PHE D 1 301 ? 30.556 -0.619 41.931 1.00 18.47 301 PHE B CA 1
ATOM 10439 C C . PHE D 1 301 ? 31.291 0.438 41.123 1.00 21.08 301 PHE B C 1
ATOM 10440 O O . PHE D 1 301 ? 32.527 0.441 41.086 1.00 19.78 301 PHE B O 1
ATOM 10448 N N . ILE D 1 302 ? 30.546 1.354 40.503 1.00 18.59 302 ILE B N 1
ATOM 10449 C CA . ILE D 1 302 ? 31.176 2.417 39.724 1.00 20.42 302 ILE B CA 1
ATOM 10450 C C . ILE D 1 302 ? 31.986 3.293 40.686 1.00 22.86 302 ILE B C 1
ATOM 10451 O O . ILE D 1 302 ? 31.496 3.670 41.751 1.00 22.52 302 ILE B O 1
ATOM 10456 N N . ASN D 1 303 ? 33.232 3.567 40.305 1.00 23.56 303 ASN B N 1
ATOM 10457 C CA . ASN D 1 303 ? 34.186 4.344 41.127 1.00 25.56 303 ASN B CA 1
ATOM 10458 C C . ASN D 1 303 ? 34.692 3.633 42.381 1.00 24.26 303 ASN B C 1
ATOM 10459 O O . ASN D 1 303 ? 35.188 4.280 43.310 1.00 28.62 303 ASN B O 1
ATOM 10464 N N . ASP D 1 304 ? 34.563 2.311 42.429 1.00 21.11 304 ASP B N 1
ATOM 10465 C CA . ASP D 1 304 ? 35.128 1.558 43.552 1.00 21.22 304 ASP B CA 1
ATOM 10466 C C . ASP D 1 304 ? 36.611 1.402 43.265 1.00 19.86 304 ASP B C 1
ATOM 10467 O O . ASP D 1 304 ? 36.973 0.947 42.184 1.00 19.95 304 ASP B O 1
ATOM 10472 N N . ASN D 1 305 ? 37.447 1.797 44.226 1.00 20.94 305 ASN B N 1
ATOM 10473 C CA . ASN D 1 305 ? 38.917 1.776 44.099 1.00 24.76 305 ASN B CA 1
ATOM 10474 C C . ASN D 1 305 ? 39.599 0.417 44.304 1.00 21.40 305 ASN B C 1
ATOM 10475 O O . ASN D 1 305 ? 40.793 0.272 44.010 1.00 22.13 305 ASN B O 1
ATOM 10480 N N . ARG D 1 306 ? 38.865 -0.561 44.842 1.00 21.51 306 ARG B N 1
ATOM 10481 C CA . ARG D 1 306 ? 39.411 -1.909 45.048 1.00 19.67 306 ARG B CA 1
ATOM 10482 C C . ARG D 1 306 ? 39.640 -2.661 43.726 1.00 18.23 306 ARG B C 1
ATOM 10483 O O . ARG D 1 306 ? 39.022 -2.361 42.695 1.00 17.47 306 ARG B O 1
ATOM 10491 N N . SER D 1 307 ? 40.536 -3.635 43.760 1.00 20.44 307 SER B N 1
ATOM 10492 C CA . SER D 1 307 ? 40.766 -4.502 42.607 1.00 18.58 307 SER B CA 1
ATOM 10493 C C . SER D 1 307 ? 39.657 -5.537 42.441 1.00 16.46 307 SER B C 1
ATOM 10494 O O . SER D 1 307 ? 39.357 -5.968 41.322 1.00 16.59 307 SER B O 1
ATOM 10497 N N . SER D 1 308 ? 39.057 -5.932 43.562 1.00 16.62 308 SER B N 1
ATOM 10498 C CA . SER D 1 308 ? 38.160 -7.088 43.608 1.00 19.11 308 SER B CA 1
ATOM 10499 C C . SER D 1 308 ? 37.195 -6.837 44.761 1.00 18.38 308 SER B C 1
ATOM 10500 O O . SER D 1 308 ? 37.628 -6.541 45.885 1.00 17.37 308 SER B O 1
ATOM 10503 N N . ILE D 1 309 ? 35.899 -6.899 44.475 1.00 13.32 309 ILE B N 1
ATOM 10504 C CA . ILE D 1 309 ? 34.887 -6.748 45.527 1.00 14.13 309 ILE B CA 1
ATOM 10505 C C . ILE D 1 309 ? 34.028 -8.016 45.612 1.00 15.17 309 ILE B C 1
ATOM 10506 O O . ILE D 1 309 ? 33.150 -8.261 44.788 1.00 14.97 309 ILE B O 1
ATOM 10511 N N . TYR D 1 310 ? 34.317 -8.819 46.624 1.00 14.53 310 TYR B N 1
ATOM 10512 C CA . TYR D 1 310 ? 33.718 -10.128 46.796 1.00 14.92 310 TYR B CA 1
ATOM 10513 C C . TYR D 1 310 ? 32.243 -9.957 47.148 1.00 18.08 310 TYR B C 1
ATOM 10514 O O . TYR D 1 310 ? 31.887 -9.133 47.984 1.00 17.65 310 TYR B O 1
ATOM 10523 N N . ASP D 1 311 ? 31.393 -10.700 46.451 1.00 16.21 311 ASP B N 1
ATOM 10524 C CA . ASP D 1 311 ? 29.953 -10.603 46.641 1.00 13.57 311 ASP B CA 1
ATOM 10525 C C . ASP D 1 311 ? 29.508 -11.764 47.550 1.00 16.63 311 ASP B C 1
ATOM 10526 O O . ASP D 1 311 ? 29.278 -12.879 47.083 1.00 14.42 311 ASP B O 1
ATOM 10531 N N . SER D 1 312 ? 29.413 -11.492 48.854 1.00 15.58 312 SER B N 1
ATOM 10532 C CA . SER D 1 312 ? 29.133 -12.535 49.853 1.00 17.52 312 SER B CA 1
ATOM 10533 C C . SER D 1 312 ? 27.748 -13.151 49.659 1.00 16.95 312 SER B C 1
ATOM 10534 O O . SER D 1 312 ? 27.615 -14.374 49.673 1.00 17.44 312 SER B O 1
ATOM 10537 N N . LYS D 1 313 ? 26.726 -12.313 49.476 1.00 19.22 313 LYS B N 1
ATOM 10538 C CA . LYS D 1 313 ? 25.370 -12.829 49.250 1.00 17.73 313 LYS B CA 1
ATOM 10539 C C . LYS D 1 313 ? 25.263 -13.705 48.005 1.00 19.65 313 LYS B C 1
ATOM 10540 O O . LYS D 1 313 ? 24.713 -14.805 48.079 1.00 20.07 313 LYS B O 1
ATOM 10546 N N . ALA D 1 314 ? 25.801 -13.242 46.869 1.00 18.27 314 ALA B N 1
ATOM 10547 C CA . ALA D 1 314 ? 25.730 -14.036 45.646 1.00 17.23 314 ALA B CA 1
ATOM 10548 C C . ALA D 1 314 ? 26.485 -15.356 45.786 1.00 18.87 314 ALA B C 1
ATOM 10549 O O . ALA D 1 314 ? 26.040 -16.390 45.272 1.00 20.21 314 ALA B O 1
ATOM 10551 N N . THR D 1 315 ? 27.604 -15.328 46.500 1.00 15.08 315 THR B N 1
ATOM 10552 C CA . THR D 1 315 ? 28.416 -16.532 46.709 1.00 16.09 315 THR B CA 1
ATOM 10553 C C . THR D 1 315 ? 27.724 -17.528 47.648 1.00 17.22 315 THR B C 1
ATOM 10554 O O . THR D 1 315 ? 27.509 -18.687 47.274 1.00 20.52 315 THR B O 1
ATOM 10558 N N . LEU D 1 316 ? 27.312 -17.061 48.825 1.00 18.39 316 LEU B N 1
ATOM 10559 C CA . LEU D 1 316 ? 26.653 -17.938 49.813 1.00 19.54 316 LEU B CA 1
ATOM 10560 C C . LEU D 1 316 ? 25.320 -18.557 49.358 1.00 22.73 316 LEU B C 1
ATOM 10561 O O . LEU D 1 316 ? 25.034 -19.711 49.660 1.00 21.83 316 LEU B O 1
ATOM 10566 N N . GLN D 1 317 ? 24.529 -17.807 48.602 1.00 20.09 317 GLN B N 1
ATOM 10567 C CA . GLN D 1 317 ? 23.220 -18.283 48.158 1.00 21.03 317 GLN B CA 1
ATOM 10568 C C . GLN D 1 317 ? 23.265 -19.275 47.003 1.00 20.80 317 GLN B C 1
ATOM 10569 O O . GLN D 1 317 ? 22.303 -19.998 46.766 1.00 20.98 317 GLN B O 1
ATOM 10575 N N . ASN D 1 318 ? 24.370 -19.292 46.262 1.00 17.65 318 ASN B N 1
ATOM 10576 C CA . ASN D 1 318 ? 24.406 -20.010 44.992 1.00 20.13 318 ASN B CA 1
ATOM 10577 C C . ASN D 1 318 ? 25.435 -21.140 44.940 1.00 21.80 318 ASN B C 1
ATOM 10578 O O . ASN D 1 318 ? 25.884 -21.548 43.863 1.00 24.34 318 ASN B O 1
ATOM 10583 N N . ASN D 1 319 ? 25.792 -21.642 46.112 1.00 16.80 319 ASN B N 1
ATOM 10584 C CA . ASN D 1 319 ? 26.632 -22.821 46.200 1.00 23.45 319 ASN B CA 1
ATOM 10585 C C . ASN D 1 319 ? 25.849 -24.049 46.640 1.00 28.39 319 ASN B C 1
ATOM 10586 O O . ASN D 1 319 ? 24.732 -23.936 47.153 1.00 25.62 319 ASN B O 1
ATOM 10591 N N . LEU D 1 320 ? 26.431 -25.221 46.407 1.00 26.89 320 LEU B N 1
ATOM 10592 C CA . LEU D 1 320 ? 25.744 -26.469 46.688 1.00 30.75 320 LEU B CA 1
ATOM 10593 C C . LEU D 1 320 ? 25.702 -26.759 48.193 1.00 29.37 320 LEU B C 1
ATOM 10594 O O . LEU D 1 320 ? 26.720 -26.677 48.871 1.00 27.79 320 LEU B O 1
ATOM 10599 N N . PRO D 1 321 ? 24.504 -27.057 48.725 1.00 28.53 321 PRO B N 1
ATOM 10600 C CA . PRO D 1 321 ? 24.357 -27.420 50.136 1.00 32.44 321 PRO B CA 1
ATOM 10601 C C . PRO D 1 321 ? 25.376 -28.487 50.566 1.00 28.87 321 PRO B C 1
ATOM 10602 O O . PRO D 1 321 ? 25.536 -29.487 49.862 1.00 34.33 321 PRO B O 1
ATOM 10606 N N . LYS D 1 322 ? 26.118 -28.230 51.633 1.00 28.97 322 LYS B N 1
ATOM 10607 C CA . LYS D 1 322 ? 27.000 -29.203 52.285 1.00 26.42 322 LYS B CA 1
ATOM 10608 C C . LYS D 1 322 ? 28.256 -29.589 51.494 1.00 29.31 322 LYS B C 1
ATOM 10609 O O . LYS D 1 322 ? 28.973 -30.469 51.833 1.00 26.71 322 LYS B O 1
ATOM 10615 N N . GLU D 1 323 ? 28.499 -28.870 50.442 1.00 23.60 323 GLU B N 1
ATOM 10616 C CA . GLU D 1 323 ? 29.605 -29.192 49.549 1.00 21.74 323 GLU B CA 1
ATOM 10617 C C . GLU D 1 323 ? 30.957 -28.979 50.230 1.00 21.38 323 GLU B C 1
ATOM 10618 O O . GLU D 1 323 ? 31.126 -28.032 51.004 1.00 20.57 323 GLU B O 1
ATOM 10624 N N . ARG D 1 324 ? 31.903 -29.862 49.938 1.00 18.72 324 ARG B N 1
ATOM 10625 C CA . ARG D 1 324 ? 33.214 -29.791 50.552 1.00 22.79 324 ARG B CA 1
ATOM 10626 C C . ARG D 1 324 ? 34.355 -29.385 49.604 1.00 19.23 324 ARG B C 1
ATOM 10627 O O . ARG D 1 324 ? 35.375 -29.001 50.053 1.00 20.58 324 ARG B O 1
ATOM 10635 N N . ARG D 1 325 ? 34.148 -29.463 48.304 1.00 17.49 325 ARG B N 1
ATOM 10636 C CA . ARG D 1 325 ? 35.270 -29.216 47.368 1.00 14.70 325 ARG B CA 1
ATOM 10637 C C . ARG D 1 325 ? 35.036 -28.287 46.176 1.00 20.04 325 ARG B C 1
ATOM 10638 O O . ARG D 1 325 ? 35.976 -27.627 45.702 1.00 17.66 325 ARG B O 1
ATOM 10646 N N . PHE D 1 326 ? 33.819 -28.304 45.643 1.00 18.57 326 PHE B N 1
ATOM 10647 C CA . PHE D 1 326 ? 33.513 -27.703 44.350 1.00 18.71 326 PHE B CA 1
ATOM 10648 C C . PHE D 1 326 ? 32.691 -26.438 44.599 1.00 19.29 326 PHE B C 1
ATOM 10649 O O . PHE D 1 326 ? 31.559 -26.517 45.074 1.00 16.43 326 PHE B O 1
ATOM 10657 N N . PHE D 1 327 ? 33.272 -25.271 44.327 1.00 17.14 327 PHE B N 1
ATOM 10658 C CA . PHE D 1 327 ? 32.677 -24.007 44.784 1.00 15.33 327 PHE B CA 1
ATOM 10659 C C . PHE D 1 327 ? 32.693 -22.926 43.706 1.00 19.09 327 PHE B C 1
ATOM 10660 O O . PHE D 1 327 ? 33.575 -22.903 42.835 1.00 18.13 327 PHE B O 1
ATOM 10668 N N . LYS D 1 328 ? 31.737 -22.005 43.801 1.00 16.92 328 LYS B N 1
ATOM 10669 C CA . LYS D 1 328 ? 31.705 -20.822 42.955 1.00 17.85 328 LYS B CA 1
ATOM 10670 C C . LYS D 1 328 ? 31.923 -19.565 43.806 1.00 16.02 328 LYS B C 1
ATOM 10671 O O . LYS D 1 328 ? 31.313 -19.419 44.868 1.00 20.10 328 LYS B O 1
ATOM 10677 N N . ILE D 1 329 ? 32.795 -18.671 43.355 1.00 15.57 329 ILE B N 1
ATOM 10678 C CA . ILE D 1 329 ? 33.008 -17.405 44.056 1.00 17.46 329 ILE B CA 1
ATOM 10679 C C . ILE D 1 329 ? 32.723 -16.263 43.077 1.00 15.90 329 ILE B C 1
ATOM 10680 O O . ILE D 1 329 ? 33.260 -16.248 41.968 1.00 15.74 329 ILE B O 1
ATOM 10685 N N . VAL D 1 330 ? 31.884 -15.321 43.510 1.00 13.94 330 VAL B N 1
ATOM 10686 C CA . VAL D 1 330 ? 31.501 -14.145 42.701 1.00 10.91 330 VAL B CA 1
ATOM 10687 C C . VAL D 1 330 ? 32.208 -12.894 43.221 1.00 12.75 330 VAL B C 1
ATOM 10688 O O . VAL D 1 330 ? 32.123 -12.581 44.417 1.00 13.46 330 VAL B O 1
ATOM 10692 N N . SER D 1 331 ? 32.896 -12.178 42.322 1.00 13.33 331 SER B N 1
ATOM 10693 C CA . SER D 1 331 ? 33.570 -10.924 42.675 1.00 16.45 331 SER B CA 1
ATOM 10694 C C . SER D 1 331 ? 33.556 -9.883 41.559 1.00 14.75 331 SER B C 1
ATOM 10695 O O . SER D 1 331 ? 33.854 -10.172 40.389 1.00 17.68 331 SER B O 1
ATOM 10698 N N . TRP D 1 332 ? 33.274 -8.654 41.959 1.00 15.90 332 TRP B N 1
ATOM 10699 C CA . TRP D 1 332 ? 33.064 -7.535 41.059 1.00 14.95 332 TRP B CA 1
ATOM 10700 C C . TRP D 1 332 ? 34.326 -6.702 40.903 1.00 16.31 332 TRP B C 1
ATOM 10701 O O . TRP D 1 332 ? 35.229 -6.762 41.747 1.00 14.76 332 TRP B O 1
ATOM 10712 N N . TYR D 1 333 ? 34.350 -5.901 39.843 1.00 15.88 333 TYR B N 1
ATOM 10713 C CA . TYR D 1 333 ? 35.393 -4.894 39.619 1.00 15.97 333 TYR B CA 1
ATOM 10714 C C . TYR D 1 333 ? 34.930 -3.822 38.659 1.00 15.28 333 TYR B C 1
ATOM 10715 O O . TYR D 1 333 ? 34.310 -4.113 37.634 1.00 17.00 333 TYR B O 1
ATOM 10724 N N . ASP D 1 334 ? 35.231 -2.577 39.002 1.00 15.68 334 ASP B N 1
ATOM 10725 C CA . ASP D 1 334 ? 35.066 -1.494 38.062 1.00 17.78 334 ASP B CA 1
ATOM 10726 C C . ASP D 1 334 ? 36.299 -1.633 37.188 1.00 19.83 334 ASP B C 1
ATOM 10727 O O . ASP D 1 334 ? 37.401 -1.330 37.624 1.00 24.71 334 ASP B O 1
ATOM 10732 N N . ASN D 1 335 ? 36.124 -2.146 35.984 1.00 18.96 335 ASN B N 1
ATOM 10733 C CA . ASN D 1 335 ? 37.279 -2.572 35.194 1.00 20.32 335 ASN B CA 1
ATOM 10734 C C . ASN D 1 335 ? 38.218 -1.422 34.812 1.00 23.89 335 ASN B C 1
ATOM 10735 O O . ASN D 1 335 ? 39.416 -1.616 34.622 1.00 28.17 335 ASN B O 1
ATOM 10740 N N . GLU D 1 336 ? 37.681 -0.216 34.749 1.00 23.49 336 GLU B N 1
ATOM 10741 C CA . GLU D 1 336 ? 38.502 0.955 34.494 1.00 26.13 336 GLU B CA 1
ATOM 10742 C C . GLU D 1 336 ? 39.153 1.493 35.775 1.00 25.41 336 GLU B C 1
ATOM 10743 O O . GLU D 1 336 ? 40.346 1.775 35.800 1.00 29.99 336 GLU B O 1
ATOM 10749 N N . TRP D 1 337 ? 38.378 1.612 36.847 1.00 25.68 337 TRP B N 1
ATOM 10750 C CA . TRP D 1 337 ? 38.785 2.422 37.992 1.00 24.28 337 TRP B CA 1
ATOM 10751 C C . TRP D 1 337 ? 39.726 1.758 39.001 1.00 26.45 337 TRP B C 1
ATOM 10752 O O . TRP D 1 337 ? 40.720 2.355 39.419 1.00 23.94 337 TRP B O 1
ATOM 10763 N N . GLY D 1 338 ? 39.401 0.535 39.407 1.00 21.65 338 GLY B N 1
ATOM 10764 C CA . GLY D 1 338 ? 40.244 -0.193 40.352 1.00 21.27 338 GLY B CA 1
ATOM 10765 C C . GLY D 1 338 ? 41.641 -0.338 39.773 1.00 19.06 338 GLY B C 1
ATOM 10766 O O . GLY D 1 338 ? 42.634 -0.050 40.445 1.00 21.71 338 GLY B O 1
ATOM 10767 N N . TYR D 1 339 ? 41.701 -0.762 38.513 1.00 21.30 339 TYR B N 1
ATOM 10768 C CA . TYR D 1 339 ? 42.966 -0.956 37.793 1.00 21.14 339 TYR B CA 1
ATOM 10769 C C . TYR D 1 339 ? 43.823 0.314 37.682 1.00 26.40 339 TYR B C 1
ATOM 10770 O O . TYR D 1 339 ? 45.048 0.251 37.868 1.00 23.28 339 TYR B O 1
ATOM 10779 N N . SER D 1 340 ? 43.177 1.452 37.398 1.00 21.29 340 SER B N 1
ATOM 10780 C CA . SER D 1 340 ? 43.847 2.767 37.321 1.00 24.27 340 SER B CA 1
ATOM 10781 C C . SER D 1 340 ? 44.568 3.120 38.620 1.00 25.41 340 SER B C 1
ATOM 10782 O O . SER D 1 340 ? 45.719 3.576 38.598 1.00 24.77 340 SER B O 1
ATOM 10785 N N . HIS D 1 341 ? 43.898 2.893 39.748 1.00 21.89 341 HIS B N 1
ATOM 10786 C CA . HIS D 1 341 ? 44.512 3.080 41.059 1.00 25.43 341 HIS B CA 1
ATOM 10787 C C . HIS D 1 341 ? 45.670 2.107 41.337 1.00 24.62 341 HIS B C 1
ATOM 10788 O O . HIS D 1 341 ? 46.636 2.476 42.023 1.00 21.78 341 HIS B O 1
ATOM 10795 N N . ARG D 1 342 ? 45.564 0.877 40.823 1.00 22.56 342 ARG B N 1
ATOM 10796 C CA . ARG D 1 342 ? 46.645 -0.116 40.956 1.00 20.54 342 ARG B CA 1
ATOM 10797 C C . ARG D 1 342 ? 47.898 0.288 40.188 1.00 23.21 342 ARG B C 1
ATOM 10798 O O . ARG D 1 342 ? 49.010 0.082 40.668 1.00 24.78 342 ARG B O 1
ATOM 10806 N N . VAL D 1 343 ? 47.715 0.845 38.994 1.00 22.40 343 VAL B N 1
ATOM 10807 C CA . VAL D 1 343 ? 48.854 1.345 38.209 1.00 24.87 343 VAL B CA 1
ATOM 10808 C C . VAL D 1 343 ? 49.624 2.369 39.052 1.00 27.00 343 VAL B C 1
ATOM 10809 O O . VAL D 1 343 ? 50.860 2.319 39.148 1.00 28.70 343 VAL B O 1
ATOM 10813 N N . VAL D 1 344 ? 48.877 3.273 39.680 1.00 24.80 344 VAL B N 1
ATOM 10814 C CA . VAL D 1 344 ? 49.449 4.302 40.545 1.00 26.32 344 VAL B CA 1
ATOM 10815 C C . VAL D 1 344 ? 50.095 3.698 41.796 1.00 28.62 344 VAL B C 1
ATOM 10816 O O . VAL D 1 344 ? 51.188 4.109 42.195 1.00 30.67 344 VAL B O 1
ATOM 10820 N N . ASP D 1 345 ? 49.431 2.714 42.401 1.00 29.29 345 ASP B N 1
ATOM 10821 C CA . ASP D 1 345 ? 49.967 2.017 43.574 1.00 25.84 345 ASP B CA 1
ATOM 10822 C C . ASP D 1 345 ? 51.303 1.342 43.260 1.00 27.27 345 ASP B C 1
ATOM 10823 O O . ASP D 1 345 ? 52.256 1.434 44.050 1.00 32.20 345 ASP B O 1
ATOM 10828 N N . LEU D 1 346 ? 51.370 0.668 42.113 1.00 26.83 346 LEU B N 1
ATOM 10829 C CA . LEU D 1 346 ? 52.592 -0.018 41.690 1.00 28.36 346 LEU B CA 1
ATOM 10830 C C . LEU D 1 346 ? 53.753 0.969 41.511 1.00 31.16 346 LEU B C 1
ATOM 10831 O O . LEU D 1 346 ? 54.850 0.737 42.037 1.00 29.19 346 LEU B O 1
ATOM 10836 N N . VAL D 1 347 ? 53.496 2.072 40.805 1.00 29.33 347 VAL B N 1
ATOM 10837 C CA . VAL D 1 347 ? 54.490 3.158 40.659 1.00 33.63 347 VAL B CA 1
ATOM 10838 C C . VAL D 1 347 ? 55.025 3.628 42.018 1.00 32.38 347 VAL B C 1
ATOM 10839 O O . VAL D 1 347 ? 56.241 3.737 42.206 1.00 33.94 347 VAL B O 1
ATOM 10843 N N . ARG D 1 348 ? 54.117 3.898 42.955 1.00 30.84 348 ARG B N 1
ATOM 10844 C CA . ARG D 1 348 ? 54.484 4.324 44.306 1.00 32.88 348 ARG B CA 1
ATOM 10845 C C . ARG D 1 348 ? 55.326 3.273 45.037 1.00 37.90 348 ARG B C 1
ATOM 10846 O O . ARG D 1 348 ? 56.285 3.608 45.750 1.00 34.18 348 ARG B O 1
ATOM 10854 N N . HIS D 1 349 ? 54.961 2.005 44.864 1.00 31.35 349 HIS B N 1
ATOM 10855 C CA . HIS D 1 349 ? 55.701 0.914 45.474 1.00 31.41 349 HIS B CA 1
ATOM 10856 C C . HIS D 1 349 ? 57.111 0.806 44.903 1.00 34.20 349 HIS B C 1
ATOM 10857 O O . HIS D 1 349 ? 58.080 0.691 45.651 1.00 37.99 349 HIS B O 1
ATOM 10864 N N . MET D 1 350 ? 57.209 0.828 43.579 1.00 32.16 350 MET B N 1
ATOM 10865 C CA . MET D 1 350 ? 58.495 0.762 42.899 1.00 38.44 350 MET B CA 1
ATOM 10866 C C . MET D 1 350 ? 59.378 1.949 43.294 1.00 38.85 350 MET B C 1
ATOM 10867 O O . MET D 1 350 ? 60.566 1.776 43.549 1.00 40.97 350 MET B O 1
ATOM 10872 N N . ALA D 1 351 ? 58.777 3.135 43.373 1.00 39.37 351 ALA B N 1
ATOM 10873 C CA . ALA D 1 351 ? 59.464 4.339 43.845 1.00 44.23 351 ALA B CA 1
ATOM 10874 C C . ALA D 1 351 ? 60.128 4.136 45.205 1.00 47.71 351 ALA B C 1
ATOM 10875 O O . ALA D 1 351 ? 61.343 4.288 45.324 1.00 45.54 351 ALA B O 1
ATOM 10877 N N . SER D 1 352 ? 59.339 3.774 46.220 1.00 45.98 352 SER B N 1
ATOM 10878 C CA . SER D 1 352 ? 59.861 3.642 47.585 1.00 47.61 352 SER B CA 1
ATOM 10879 C C . SER D 1 352 ? 60.912 2.537 47.722 1.00 48.06 352 SER B C 1
ATOM 10880 O O . SER D 1 352 ? 61.847 2.664 48.516 1.00 45.51 352 SER B O 1
ATOM 10883 N N . LYS D 1 353 ? 60.756 1.463 46.948 1.00 47.10 353 LYS B N 1
ATOM 10884 C CA . LYS D 1 353 ? 61.753 0.393 46.904 1.00 48.16 353 LYS B CA 1
ATOM 10885 C C . LYS D 1 353 ? 63.036 0.862 46.226 1.00 49.92 353 LYS B C 1
ATOM 10886 O O . LYS D 1 353 ? 64.129 0.579 46.716 1.00 50.99 353 LYS B O 1
ATOM 10892 N N . ASP D 1 354 ? 62.895 1.573 45.106 1.00 47.10 354 ASP B N 1
ATOM 10893 C CA . ASP D 1 354 ? 64.042 2.171 44.414 1.00 51.42 354 ASP B CA 1
ATOM 10894 C C . ASP D 1 354 ? 64.811 3.119 45.344 1.00 50.72 354 ASP B C 1
ATOM 10895 O O . ASP D 1 354 ? 66.042 3.089 45.384 1.00 53.42 354 ASP B O 1
ATOM 10900 N N . ARG D 1 355 ? 64.074 3.943 46.091 1.00 51.55 355 ARG B N 1
ATOM 10901 C CA . ARG D 1 355 ? 64.649 4.835 47.103 1.00 52.21 355 ARG B CA 1
ATOM 10902 C C . ARG D 1 355 ? 65.466 4.070 48.149 1.00 54.71 355 ARG B C 1
ATOM 10903 O O . ARG D 1 355 ? 66.594 4.458 48.464 1.00 54.04 355 ARG B O 1
ATOM 10911 N N . SER D 1 356 ? 64.887 2.994 48.684 1.00 52.17 356 SER B N 1
ATOM 10912 C CA . SER D 1 356 ? 65.534 2.179 49.715 1.00 54.02 356 SER B CA 1
ATOM 10913 C C . SER D 1 356 ? 66.754 1.411 49.197 1.00 58.16 356 SER B C 1
ATOM 10914 O O . SER D 1 356 ? 67.760 1.295 49.901 1.00 57.65 356 SER B O 1
ATOM 10917 N N . ALA D 1 357 ? 66.656 0.896 47.971 1.00 57.23 357 ALA B N 1
ATOM 10918 C CA . ALA D 1 357 ? 67.740 0.135 47.341 1.00 57.90 357 ALA B CA 1
ATOM 10919 C C . ALA D 1 357 ? 68.930 1.015 46.959 1.00 61.15 357 ALA B C 1
ATOM 10920 O O . ALA D 1 357 ? 70.064 0.535 46.890 1.00 58.98 357 ALA B O 1
ATOM 10922 N N . ARG D 1 358 ? 68.662 2.294 46.704 1.00 59.22 358 ARG B N 1
ATOM 10923 C CA . ARG D 1 358 ? 69.707 3.275 46.422 1.00 59.90 358 ARG B CA 1
ATOM 10924 C C . ARG D 1 358 ? 70.428 3.675 47.712 1.00 63.44 358 ARG B C 1
ATOM 10925 O O . ARG D 1 358 ? 71.621 3.997 47.694 1.00 64.87 358 ARG B O 1
ATOM 10927 N N . LEU D 1 359 ? 69.696 3.630 48.826 1.00 61.63 359 LEU B N 1
ATOM 10928 C CA . LEU D 1 359 ? 70.227 3.942 50.151 1.00 60.66 359 LEU B CA 1
ATOM 10929 C C . LEU D 1 359 ? 71.153 2.842 50.680 1.00 63.62 359 LEU B C 1
ATOM 10930 O O . LEU D 1 359 ? 71.673 2.928 51.794 1.00 62.48 359 LEU B O 1
#